Protein 7KWD (pdb70)

B-factor: mean 35.51, std 13.18, range [14.31, 151.93]

Radius of gyration: 27.56 Å; Cα contacts (8 Å, |Δi|>4): 2424; chains: 2; bounding box: 90×63×67 Å

InterPro domains:
  IPR001952 Alkaline phosphatase [PF00245] (39-469)
  IPR001952 Alkaline phosphatase [PR00113] (38-58)
  IPR001952 Alkaline phosphatase [PR00113] (92-107)
  IPR001952 Alkaline phosphatase [PR00113] (129-149)
  IPR001952 Alkaline phosphatase [PR00113] (173-183)
  IPR001952 Alkaline phosphatase [PR00113] (246-275)
  IPR001952 Alkaline phosphatase [PTHR11596] (36-471)
  IPR001952 Alkaline phosphatase [SM00098] (39-471)
  IPR001952 Alkaline phosphatase [cd16012] (39-321)
  IPR017850 Alkaline-phosphatase-like, core domain superfamily [G3DSA:3.40.720.10] (39-445)
  IPR017850 Alkaline-phosphatase-like, core domain superfamily [SSF53649] (33-474)
  IPR042085 Alkaline phosphatase, crown domain [G3DSA:1.10.1200.140] (359-440)

Nearest PDB structures (foldseek):
  7kwd-assembly1_B  TM=1.002E+00  e=9.821E-103  Thermus thermophilus HB8
  3wbh-assembly1_B  TM=8.883E-01  e=2.018E-35  Halomonas sp. #593
  6t26-assembly1_A  TM=8.662E-01  e=2.279E-35  Vibrio sp. G15-21
  3a52-assembly1_B  TM=8.510E-01  e=2.173E-32  Shewanella sp. AP1
  2iuc-assembly1_B  TM=8.773E-01  e=1.633E-28  Antarctic bacterium TAB5

Organism: Thermus thermophilus (strain ATCC 27634 / DSM 579 / HB8) (NCBI:txid300852)

Secondary structure (DSSP, 8-state):
--PPBTGGGSGGG---------SEEEEEEETT--HHHHHHHHHHHHHHHSB--HHHHHHTTS-EEEEE---SS-SS--HHHHHHHHHHSS---TT-BSB-TT--B---HHHHHHHTT-EEEEEEEEETTSHHHHHHH--BS-TT-HHHHHHHHHHHT-SEEEEE-GGGT-TTTSTT---HHHHHHHTT-EEE-SHHHHHH---SSEEEE-SSSSPPPHHHHHHS------HHHHHHHHHHHHHT-TT-EEEEEEETHHHHHHHHT-HHHHHHHHHHHHHHHHHHHHHHHH-TTEEEEEEES-EETTEEEB--SGGGTTTTHHHHTTTT--S-HHHHHHHH-SS--HHHHHHHHHHHH-----HHHHHHHHHHHHH---SS-SSTT-STTHHHHHHHT----SSS-SS--EEES-SSEE---EEEEEE-TT-TT----EEETTHHHHHHHHHHT---------HHHHHHHHHT-/-PPPBTGGGSGGG---------SEEEEEEETT--HHHHHHHHHHHHHHH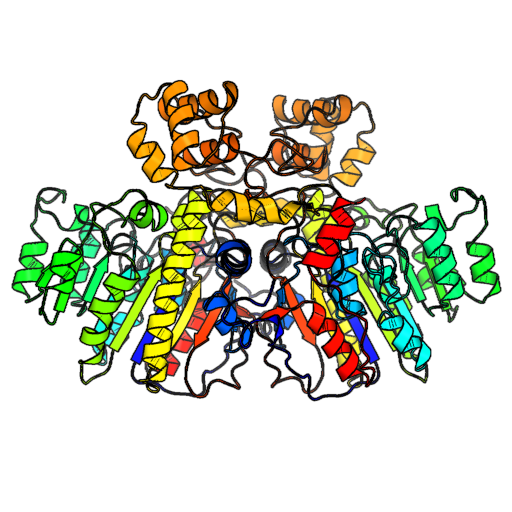SB--HHHHHHTTS-EEEEE---SS-SS--HHHHHHHHHHSS---TT-BSB-TTS-B---HHHHHHHTT-EEEEEEEEETTSHHHHTTT--BS-TT-HHHHHHHHHHH--SEEEEE-GGGT-TTTSTT---HHHHHHHTT-EEE-SHHHHHH---SSEEEE-SSSSPPPHHHHHHH--S---HHHHHHHHHHHHHT-TT-EEEEEEETTHHHHHHHT-HHHHHHHHHHHHHHHHHHHHHHHH-TTEEEEEEES-EEEEEEEB--SGGGTTTTHHHHTTTT--S-HHHHHHHH-SS--HHHHHHHHHHHH-----HHHHHHHHHHHHH---SS-SSTT-STTHHHHHHHT----SSS-SS--EEEEEEEEE---EEEEEE-SS-TT----EEETTHHHHHHHHHHT---------HHHHHHHHHT-

CATH classification: 3.40.720.10

Foldseek 3Di:
DDDDPCPCPDQAVQQFAQPAAFQAEEEEAAEQDFVQLVVLLQCLCCPVVVDGQLVVVQVVAFAKAWAFQAAQAGLFEHQQQLLLLQFALFGADHFWAQAHLVGHHGAGHQLLVVVQPAAEEEFEQFALLARNNLSRQDTDRGRPVSLVSLVVCLVSDHQYTEWAAVLSAPLVRNPVSDNNVVVSVVVQEDEAAFLVCLVPDPGLGYDYHHYNGGHFQLLCVVQVVDGHDQLQSRCVSPVVSSCVRPSYHYYYRYLHCLLVLLLLLNSLSNSSSVVSVSVNVVVVLVVQVVPQSYKYKYWYSFHFFDKHQDQFADVSVQSCVLSVQSVQARHGPVVLDVVQPQQHDLVSQQVSCCRHRVARFDSVLSVQLRCCRHVVDAPPDCDQAPRPPSSSNNVRRAADDRHHGPHRSIHTRGSGTDSDIIMITMRHPPSNPTHRYYHHSSSSNVNVCSRHVNDDHTDYDHSVRSVVSVVVD/DDDDDPPCPDQQVQQFAQPAAFQEEEEEAAEQDFVQLVVLLQLLCCPVVVDGQPVNVQPVAFAKAWAFQAAFAGLFAHQQQLLCLQFALFGADHFWAQAHLVGRHGAGNVQLVVVLPAAEEEAEQFALLARNNLSRQDTDNGRPVSLVSLVVCLVSCHQEGEWAACLSQQLVRDPVSDHNVVSNVVVQEDEAAFLVSLVPDPGLGYDYHHYNGGHFQQLCVPQVVDGHDQLQSRCVSPVVSSCPRPSYHYYYRYLHCLQVLLLLVNSLSNSRSVSSSSVVVVVVLVVQVVRQSYKYKYWYSFHGFDKHQDQFADVSVQSCVLSVQSVQARHGPVVLPVVQPQQHDLVSLQVSCCNHRVARFDSVLSVQQNCCRHVVRDPPDCDQAVRPPSSSNNVRRAFDDRHHGPHRNIHTRGSTTDSDIIMIGMRHPDRNPTHRYYHHSSSSNVNVCSRHVNDDHTDYDHSVRSVVSVVVD

Structure (mmCIF, N/CA/C/O backbone):
data_7KWD
#
_entry.id   7KWD
#
_cell.length_a   163.175
_cell.length_b   163.175
_cell.length_c   163.175
_cell.angle_alpha   90.000
_cell.angle_beta   90.000
_cell.angle_gamma   90.000
#
_symmetry.space_group_name_H-M   'P 21 3'
#
loop_
_entity.id
_entity.type
_entity.pdbx_description
1 polymer 'Alkaline phosphatase'
2 non-polymer 'L(+)-TARTARIC ACID'
3 non-polymer 'MAGNESIUM ION'
4 non-polymer 'ZINC ION'
5 water water
#
loop_
_atom_site.group_PDB
_atom_site.id
_atom_site.type_symbol
_atom_site.label_atom_id
_atom_site.label_alt_id
_atom_site.label_comp_id
_atom_site.label_asym_id
_atom_site.label_entity_id
_atom_site.label_seq_id
_atom_site.pdbx_PDB_ins_code
_atom_site.Cartn_x
_atom_site.Cartn_y
_atom_site.Cartn_z
_atom_site.occupancy
_atom_site.B_iso_or_equiv
_atom_site.auth_seq_id
_atom_site.auth_comp_id
_atom_site.auth_asym_id
_atom_site.auth_atom_id
_atom_site.pdbx_PDB_model_num
ATOM 1 N N . ALA A 1 17 ? 109.555 12.923 105.879 1.00 81.93 17 ALA A N 1
ATOM 2 C CA . ALA A 1 17 ? 110.826 12.703 105.198 1.00 71.48 17 ALA A CA 1
ATOM 3 C C . ALA A 1 17 ? 110.643 11.763 103.992 1.00 61.61 17 ALA A C 1
ATOM 4 O O . ALA A 1 17 ? 111.623 11.305 103.397 1.00 64.53 17 ALA A O 1
ATOM 10 N N . LEU A 1 18 ? 109.396 11.468 103.632 1.00 49.57 18 LEU A N 1
ATOM 11 C CA . LEU A 1 18 ? 109.097 11.013 102.278 1.00 63.43 18 LEU A CA 1
ATOM 12 C C . LEU A 1 18 ? 107.892 11.813 101.773 1.00 52.88 18 LEU A C 1
ATOM 13 O O . LEU A 1 18 ? 107.364 12.703 102.452 1.00 48.32 18 LEU A O 1
ATOM 29 N N . LEU A 1 19 ? 107.495 11.514 100.568 1.00 45.94 19 LEU A N 1
ATOM 30 C CA . LEU A 1 19 ? 106.770 12.480 99.768 1.00 43.96 19 LEU A CA 1
ATOM 31 C C . LEU A 1 19 ? 105.304 12.592 100.187 1.00 34.28 19 LEU A C 1
ATOM 32 O O . LEU A 1 19 ? 104.704 11.639 100.684 1.00 40.64 19 LEU A O 1
ATOM 48 N N . PRO A 1 20 ? 104.712 13.762 99.981 1.00 31.86 20 PRO A N 1
ATOM 49 C CA . PRO A 1 20 ? 103.303 13.945 100.352 1.00 34.03 20 PRO A CA 1
ATOM 50 C C . PRO A 1 20 ? 102.386 13.044 99.549 1.00 32.38 20 PRO A C 1
ATOM 51 O O . PRO A 1 20 ? 102.638 12.740 98.374 1.00 32.58 20 PRO A O 1
ATOM 62 N N . ARG A 1 21 ? 101.288 12.643 100.192 1.00 33.85 21 ARG A N 1
ATOM 63 C CA . ARG A 1 21 ? 100.266 11.857 99.515 1.00 35.67 21 ARG A CA 1
ATOM 64 C C . ARG A 1 21 ? 99.824 12.594 98.256 1.00 33.88 21 ARG A C 1
ATOM 65 O O . ARG A 1 21 ? 99.508 13.783 98.300 1.00 32.19 21 ARG A O 1
ATOM 86 N N . GLY A 1 22 ? 99.832 11.884 97.126 1.00 34.39 22 GLY A N 1
ATOM 87 C CA . GLY A 1 22 ? 99.522 12.476 95.841 1.00 32.96 22 GLY A CA 1
ATOM 88 C C . GLY A 1 22 ? 100.713 12.916 95.024 1.00 29.70 22 GLY A C 1
ATOM 89 O O . GLY A 1 22 ? 100.520 13.456 93.928 1.00 25.66 22 GLY A O 1
ATOM 93 N N . HIS A 1 23 ? 101.937 12.701 95.511 1.00 30.68 23 HIS A N 1
ATOM 94 C CA . HIS A 1 23 ? 103.110 13.187 94.798 1.00 32.36 23 HIS A CA 1
ATOM 95 C C . HIS A 1 23 ? 103.174 12.661 93.367 1.00 27.03 23 HIS A C 1
ATOM 96 O O . HIS A 1 23 ? 103.730 13.330 92.490 1.00 28.55 23 HIS A O 1
ATOM 110 N N . THR A 1 24 ? 102.639 11.464 93.104 1.00 30.38 24 THR A N 1
ATOM 111 C CA . THR A 1 24 ? 102.744 10.934 91.744 1.00 29.15 24 THR A CA 1
ATOM 112 C C . THR A 1 24 ? 101.917 11.741 90.750 1.00 28.92 24 THR A C 1
ATOM 113 O O . THR A 1 24 ? 102.063 11.551 89.547 1.00 31.64 24 THR A O 1
ATOM 124 N N . GLN A 1 25 ? 101.067 12.644 91.232 1.00 29.67 25 GLN A N 1
ATOM 125 C CA . GLN A 1 25 ? 100.216 13.457 90.375 1.00 33.46 25 GLN A CA 1
ATOM 126 C C . GLN A 1 25 ? 100.450 14.952 90.558 1.00 30.41 25 GLN A C 1
ATOM 127 O O . GLN A 1 25 ? 99.632 15.757 90.087 1.00 28.14 25 GLN A O 1
ATOM 141 N N . GLY A 1 26 ? 101.523 15.338 91.238 1.00 27.81 26 GLY A N 1
ATOM 142 C CA . GLY A 1 26 ? 101.813 16.742 91.461 1.00 27.42 26 GLY A CA 1
ATOM 143 C C . GLY A 1 26 ? 102.543 17.410 90.310 1.00 28.40 26 GLY A C 1
ATOM 144 O O . GLY A 1 26 ? 102.910 16.790 89.306 1.00 22.69 26 GLY A O 1
ATOM 148 N N . ALA A 1 27 ? 102.774 18.718 90.487 1.00 20.00 27 ALA A N 1
ATOM 149 C CA . ALA A 1 27 ? 103.331 19.526 89.408 1.00 23.52 27 ALA A CA 1
ATOM 150 C C . ALA A 1 27 ? 104.729 19.066 89.052 1.00 22.19 27 ALA A C 1
ATOM 151 O O . ALA A 1 27 ? 105.166 19.202 87.903 1.00 23.30 27 ALA A O 1
ATOM 158 N N . LEU A 1 28 ? 105.440 18.499 90.010 1.00 23.21 28 LEU A N 1
ATOM 159 C CA . LEU A 1 28 ? 106.803 18.066 89.729 1.00 24.31 28 LEU A CA 1
ATOM 160 C C . LEU A 1 28 ? 106.813 16.947 88.700 1.00 25.11 28 LEU A C 1
ATOM 161 O O . LEU A 1 28 ? 107.707 16.895 87.852 1.00 30.03 28 LEU A O 1
ATOM 177 N N . GLN A 1 29 ? 105.805 16.075 88.723 1.00 21.84 29 GLN A N 1
ATOM 178 C CA . GLN A 1 29 ? 105.732 14.981 87.771 1.00 25.66 29 GLN A CA 1
ATOM 179 C C . GLN A 1 29 ? 105.008 15.374 86.487 1.00 24.41 29 GLN A C 1
ATOM 180 O O . GLN A 1 29 ? 104.786 14.520 85.624 1.00 24.78 29 GLN A O 1
ATOM 194 N N . ASN A 1 30 ? 104.640 16.642 86.343 1.00 22.24 30 ASN A N 1
ATOM 195 C CA . ASN A 1 30 ? 104.043 17.160 85.114 1.00 24.55 30 ASN A CA 1
ATOM 196 C C . ASN A 1 30 ? 105.187 17.684 84.262 1.00 24.18 30 ASN A C 1
ATOM 197 O O . ASN A 1 30 ? 105.679 18.791 84.487 1.00 20.38 30 ASN A O 1
ATOM 208 N N . GLN A 1 31 ? 105.656 16.860 83.325 1.00 24.23 31 GLN A N 1
ATOM 209 C CA . GLN A 1 31 ? 106.885 17.094 82.569 1.00 24.16 31 GLN A CA 1
ATOM 210 C C . GLN A 1 31 ? 106.582 17.002 81.083 1.00 25.17 31 GLN A C 1
ATOM 211 O O . GLN A 1 31 ? 107.085 16.116 80.373 1.00 24.17 31 GLN A O 1
ATOM 225 N N . PRO A 1 32 ? 105.790 17.921 80.575 1.00 26.36 32 PRO A N 1
ATOM 226 C CA . PRO A 1 32 ? 105.372 17.829 79.179 1.00 24.29 32 PRO A CA 1
ATOM 227 C C . PRO A 1 32 ? 106.537 18.014 78.232 1.00 25.45 32 PRO A C 1
ATOM 228 O O . PRO A 1 32 ? 107.444 18.809 78.472 1.00 22.54 32 PRO A O 1
ATOM 239 N N . SER A 1 33 ? 106.469 17.293 77.128 1.00 19.82 33 SER A N 1
ATOM 240 C CA . SER A 1 33 ? 107.486 17.278 76.097 1.00 23.40 33 SER A CA 1
ATOM 241 C C . SER A 1 33 ? 107.188 18.322 75.048 1.00 22.30 33 SER A C 1
ATOM 242 O O . SER A 1 33 ? 106.024 18.630 74.767 1.00 24.44 33 SER A O 1
ATOM 250 N N . LEU A 1 34 ? 108.264 18.866 74.468 1.00 22.71 34 LEU A N 1
ATOM 251 C CA . LEU A 1 34 ? 108.127 19.706 73.284 1.00 22.24 34 LEU A CA 1
ATOM 252 C C . LEU A 1 34 ? 107.693 18.897 72.073 1.00 27.77 34 LEU A C 1
ATOM 253 O O . LEU A 1 34 ? 106.865 19.356 71.277 1.00 27.66 34 LEU A O 1
ATOM 269 N N . GLY A 1 35 ? 108.264 17.717 71.894 1.00 25.10 35 GLY A N 1
ATOM 270 C CA . GLY A 1 35 ? 108.037 16.961 70.674 1.00 30.86 35 GLY A CA 1
ATOM 271 C C . GLY A 1 35 ? 108.668 17.543 69.430 1.00 31.84 35 GLY A C 1
ATOM 272 O O . GLY A 1 35 ? 108.300 17.141 68.340 1.00 29.47 35 GLY A O 1
ATOM 276 N N . ARG A 1 36 ? 109.600 18.486 69.573 1.00 29.04 36 ARG A N 1
ATOM 277 C CA . ARG A 1 36 ? 110.292 19.127 68.463 1.00 34.96 36 ARG A CA 1
ATOM 278 C C . ARG A 1 36 ? 111.749 19.293 68.861 1.00 26.01 36 ARG A C 1
ATOM 279 O O . ARG A 1 36 ? 112.090 19.338 70.039 1.00 25.72 36 ARG A O 1
ATOM 300 N N . ARG A 1 37 ? 112.606 19.399 67.855 1.00 23.78 37 ARG A N 1
ATOM 301 C CA . ARG A 1 37 ? 114.026 19.652 68.054 1.00 27.41 37 ARG A CA 1
ATOM 302 C C . ARG A 1 37 ? 114.404 20.941 67.341 1.00 30.81 37 ARG A C 1
ATOM 303 O O . ARG A 1 37 ? 113.728 21.368 66.407 1.00 27.00 37 ARG A O 1
ATOM 324 N N . TYR A 1 38 ? 115.468 21.576 67.835 1.00 24.41 38 TYR A N 1
ATOM 325 C CA . TYR A 1 38 ? 115.870 22.892 67.400 1.00 29.64 38 TYR A CA 1
ATOM 326 C C . TYR A 1 38 ? 117.383 22.939 67.392 1.00 27.10 38 TYR A C 1
ATOM 327 O O . TYR A 1 38 ? 118.043 22.139 68.056 1.00 25.43 38 TYR A O 1
ATOM 345 N N . ARG A 1 39 ? 117.919 23.889 66.618 1.00 27.12 39 ARG A N 1
ATOM 346 C CA . ARG A 1 39 ? 119.343 24.182 66.617 1.00 28.57 39 ARG A CA 1
ATOM 347 C C . ARG A 1 39 ? 119.705 25.360 67.511 1.00 28.74 39 ARG A C 1
ATOM 348 O O . ARG A 1 39 ? 120.820 25.405 68.034 1.00 26.84 39 ARG A O 1
ATOM 369 N N . ASN A 1 40 ? 118.796 26.319 67.676 1.00 27.85 40 ASN A N 1
ATOM 370 C CA . ASN A 1 40 ? 119.063 27.536 68.433 1.00 23.21 40 ASN A CA 1
ATOM 371 C C . ASN A 1 40 ? 118.001 27.701 69.515 1.00 23.68 40 ASN A C 1
ATOM 372 O O . ASN A 1 40 ? 116.856 27.286 69.355 1.00 25.28 40 ASN A O 1
ATOM 383 N N . LEU A 1 41 ? 118.399 28.341 70.612 1.00 22.76 41 LEU A N 1
ATOM 384 C CA . LEU A 1 41 ? 117.543 28.510 71.782 1.00 19.42 41 LEU A CA 1
ATOM 385 C C . LEU A 1 41 ? 117.740 29.926 72.277 1.00 24.76 41 LEU A C 1
ATOM 386 O O . LEU A 1 41 ? 118.873 30.335 72.551 1.00 21.10 41 LEU A O 1
ATOM 402 N N . ILE A 1 42 ? 116.646 30.651 72.423 1.00 22.48 42 ILE A N 1
ATOM 403 C CA . ILE A 1 42 ? 116.643 31.965 73.065 1.00 22.79 42 ILE A CA 1
ATOM 404 C C . ILE A 1 42 ? 115.794 31.838 74.310 1.00 24.04 42 ILE A C 1
ATOM 405 O O . ILE A 1 42 ? 114.664 31.327 74.234 1.00 23.23 42 ILE A O 1
ATOM 421 N N . VAL A 1 43 ? 116.329 32.271 75.447 1.00 22.95 43 VAL A N 1
ATOM 422 C CA . VAL A 1 43 ? 115.592 32.274 76.711 1.00 19.89 43 VAL A CA 1
ATOM 423 C C . VAL A 1 43 ? 115.455 33.727 77.169 1.00 22.04 43 VAL A C 1
ATOM 424 O O . VAL A 1 43 ? 116.459 34.386 77.452 1.00 22.77 43 VAL A O 1
ATOM 437 N N . PHE A 1 44 ? 114.223 34.208 77.267 1.00 22.61 44 PHE A N 1
ATOM 438 C CA . PHE A 1 44 ? 113.913 35.598 77.610 1.00 20.37 44 PHE A CA 1
ATOM 439 C C . PHE A 1 44 ? 113.310 35.551 79.011 1.00 18.90 44 PHE A C 1
ATOM 440 O O . PHE A 1 44 ? 112.162 35.124 79.191 1.00 21.35 44 PHE A O 1
ATOM 457 N N . VAL A 1 45 ? 114.102 35.953 80.004 1.00 21.41 45 VAL A N 1
ATOM 458 C CA . VAL A 1 45 ? 113.651 35.961 81.397 1.00 18.14 45 VAL A CA 1
ATOM 459 C C . VAL A 1 45 ? 113.105 37.342 81.734 1.00 21.85 45 VAL A C 1
ATOM 460 O O . VAL A 1 45 ? 113.804 38.346 81.579 1.00 21.88 45 VAL A O 1
ATOM 473 N N . TYR A 1 46 ? 111.855 37.379 82.205 1.00 19.67 46 TYR A N 1
ATOM 474 C CA . TYR A 1 46 ? 111.261 38.550 82.836 1.00 17.41 46 TYR A CA 1
ATOM 475 C C . TYR A 1 46 ? 111.474 38.397 84.344 1.00 22.95 46 TYR A C 1
ATOM 476 O O . TYR A 1 46 ? 110.740 37.690 85.021 1.00 22.70 46 TYR A O 1
ATOM 494 N N . ASP A 1 47 ? 112.496 39.052 84.889 1.00 24.56 47 ASP A N 1
ATOM 495 C CA . ASP A 1 47 ? 112.834 38.860 86.287 1.00 21.47 47 ASP A CA 1
ATOM 496 C C . ASP A 1 47 ? 111.829 39.578 87.184 1.00 22.82 47 ASP A C 1
ATOM 497 O O . ASP A 1 47 ? 111.594 40.770 87.020 1.00 21.51 47 ASP A O 1
ATOM 506 N N . GLY A 1 48 ? 111.247 38.854 88.128 1.00 20.40 48 GLY A N 1
ATOM 507 C CA . GLY A 1 48 ? 110.328 39.446 89.092 1.00 24.33 48 GLY A CA 1
ATOM 508 C C . GLY A 1 48 ? 108.948 39.792 88.572 1.00 22.63 48 GLY A C 1
ATOM 509 O O . GLY A 1 48 ? 108.176 40.480 89.263 1.00 22.36 48 GLY A O 1
ATOM 513 N N . PHE A 1 49 ? 108.577 39.254 87.409 1.00 22.07 49 PHE A N 1
ATOM 514 C CA . PHE A 1 49 ? 107.384 39.660 86.680 1.00 21.76 49 PHE A CA 1
ATOM 515 C C . PHE A 1 49 ? 106.168 38.887 87.160 1.00 23.61 49 PHE A C 1
ATOM 516 O O . PHE A 1 49 ? 106.106 37.663 87.039 1.00 23.79 49 PHE A O 1
ATOM 533 N N . SER A 1 50 ? 105.197 39.615 87.689 1.00 19.94 50 SER A N 1
ATOM 534 C CA . SER A 1 50 ? 103.981 39.012 88.225 1.00 21.40 50 SER A CA 1
ATOM 535 C C . SER A 1 50 ? 102.823 39.211 87.269 1.00 22.01 50 SER A C 1
ATOM 536 O O . SER A 1 50 ? 102.919 39.963 86.291 1.00 23.17 50 SER A O 1
ATOM 544 N N . TRP A 1 51 ? 101.707 38.531 87.570 1.00 21.55 51 TRP A N 1
ATOM 545 C CA . TRP A 1 51 ? 100.492 38.711 86.784 1.00 21.42 51 TRP A CA 1
ATOM 546 C C . TRP A 1 51 ? 99.845 40.054 87.068 1.00 21.62 51 TRP A C 1
ATOM 547 O O . TRP A 1 51 ? 99.080 40.559 86.230 1.00 22.65 51 TRP A O 1
ATOM 568 N N . GLU A 1 52 ? 100.143 40.680 88.203 1.00 22.33 52 GLU A N 1
ATOM 569 C CA . GLU A 1 52 ? 99.660 42.043 88.379 1.00 20.74 52 GLU A CA 1
ATOM 570 C C . GLU A 1 52 ? 100.401 42.984 87.442 1.00 22.74 52 GLU A C 1
ATOM 571 O O . GLU A 1 52 ? 99.775 43.834 86.810 1.00 24.52 52 GLU A O 1
ATOM 583 N N . ASP A 1 53 ? 101.731 42.828 87.310 1.00 22.99 53 ASP A N 1
ATOM 584 C CA . ASP A 1 53 ? 102.452 43.655 86.355 1.00 20.83 53 ASP A CA 1
ATOM 585 C C . ASP A 1 53 ? 101.874 43.486 84.963 1.00 25.11 53 ASP A C 1
ATOM 586 O O . ASP A 1 53 ? 101.793 44.446 84.181 1.00 20.68 53 ASP A O 1
ATOM 595 N N . TYR A 1 54 ? 101.588 42.234 84.599 1.00 23.27 54 TYR A N 1
ATOM 596 C CA . TYR A 1 54 ? 101.091 41.965 83.268 1.00 17.76 54 TYR A CA 1
ATOM 597 C C . TYR A 1 54 ? 99.815 42.760 83.011 1.00 18.39 54 TYR A C 1
ATOM 598 O O . TYR A 1 54 ? 99.672 43.400 81.971 1.00 22.23 54 TYR A O 1
ATOM 616 N N . ALA A 1 55 ? 98.877 42.706 83.953 1.00 20.57 55 ALA A N 1
ATOM 617 C CA . ALA A 1 55 ? 97.587 43.357 83.772 1.00 18.25 55 ALA A CA 1
ATOM 618 C C . ALA A 1 55 ? 97.741 44.861 83.583 1.00 25.70 55 ALA A C 1
ATOM 619 O O . ALA A 1 55 ? 97.036 45.463 82.762 1.00 21.78 55 ALA A O 1
ATOM 626 N N . ILE A 1 56 ? 98.648 45.484 84.355 1.00 21.11 56 ILE A N 1
ATOM 627 C CA . ILE A 1 56 ? 98.880 46.930 84.232 1.00 21.36 56 ILE A CA 1
ATOM 628 C C . ILE A 1 56 ? 99.447 47.282 82.861 1.00 21.86 56 ILE A C 1
ATOM 629 O O . ILE A 1 56 ? 99.003 48.238 82.230 1.00 25.50 56 ILE A O 1
ATOM 645 N N . ALA A 1 57 ? 100.472 46.555 82.406 1.00 26.62 57 ALA A N 1
ATOM 646 C CA . ALA A 1 57 ? 101.054 46.865 81.105 1.00 22.22 57 ALA A CA 1
ATOM 647 C C . ALA A 1 57 ? 100.079 46.576 79.963 1.00 27.40 57 ALA A C 1
ATOM 648 O O . ALA A 1 57 ? 100.039 47.302 78.958 1.00 22.26 57 ALA A O 1
ATOM 655 N N . GLN A 1 58 ? 99.355 45.461 80.063 1.00 18.96 58 GLN A N 1
ATOM 656 C CA . GLN A 1 58 ? 98.324 45.132 79.080 1.00 26.47 58 GLN A CA 1
ATOM 657 C C . GLN A 1 58 ? 97.321 46.275 78.934 1.00 21.09 58 GLN A C 1
ATOM 658 O O . GLN A 1 58 ? 96.986 46.681 77.823 1.00 20.37 58 GLN A O 1
ATOM 672 N N . ALA A 1 59 ? 96.854 46.807 80.068 1.00 22.73 59 ALA A N 1
ATOM 673 C CA . ALA A 1 59 ? 95.885 47.889 80.053 1.00 26.47 59 ALA A CA 1
ATOM 674 C C . ALA A 1 59 ? 96.519 49.164 79.548 1.00 29.63 59 ALA A C 1
ATOM 675 O O . ALA A 1 59 ? 95.922 49.885 78.742 1.00 27.78 59 ALA A O 1
ATOM 682 N N . TYR A 1 60 ? 97.741 49.451 79.997 1.00 25.46 60 TYR A N 1
ATOM 683 C CA . TYR A 1 60 ? 98.384 50.697 79.598 1.00 25.81 60 TYR A CA 1
ATOM 684 C C . TYR A 1 60 ? 98.586 50.748 78.086 1.00 25.81 60 TYR A C 1
ATOM 685 O O . TYR A 1 60 ? 98.341 51.771 77.442 1.00 25.60 60 TYR A O 1
ATOM 703 N N . ALA A 1 61 ? 99.083 49.662 77.502 1.00 27.23 61 ALA A N 1
ATOM 704 C CA . ALA A 1 61 ? 99.294 49.657 76.057 1.00 22.83 61 ALA A CA 1
ATOM 705 C C . ALA A 1 61 ? 97.984 49.939 75.311 1.00 25.33 61 ALA A C 1
ATOM 706 O O . ALA A 1 61 ? 97.942 50.758 74.383 1.00 23.70 61 ALA A O 1
ATOM 713 N N . ARG A 1 62 ? 96.900 49.274 75.707 1.00 22.00 62 ARG A N 1
ATOM 714 C CA . ARG A 1 62 ? 95.639 49.460 75.001 1.00 28.15 62 ARG A CA 1
ATOM 715 C C . ARG A 1 62 ? 95.086 50.854 75.253 1.00 28.01 62 ARG A C 1
ATOM 716 O O . ARG A 1 62 ? 94.820 51.612 74.313 1.00 29.57 62 ARG A O 1
ATOM 737 N N . ARG A 1 63 ? 94.965 51.225 76.537 1.00 23.42 63 ARG A N 1
ATOM 738 C CA . ARG A 1 63 ? 94.273 52.447 76.919 1.00 24.85 63 ARG A CA 1
ATOM 739 C C . ARG A 1 63 ? 95.072 53.709 76.610 1.00 32.44 63 ARG A C 1
ATOM 740 O O . ARG A 1 63 ? 94.489 54.729 76.222 1.00 31.07 63 ARG A O 1
ATOM 761 N N . ARG A 1 64 ? 96.390 53.699 76.828 1.00 30.05 64 ARG A N 1
ATOM 762 C CA . ARG A 1 64 ? 97.163 54.924 76.677 1.00 24.37 64 ARG A CA 1
ATOM 763 C C . ARG A 1 64 ? 98.015 54.955 75.432 1.00 24.08 64 ARG A C 1
ATOM 764 O O . ARG A 1 64 ? 98.510 56.027 75.058 1.00 30.44 64 ARG A O 1
ATOM 785 N N . GLN A 1 65 ? 98.275 53.813 74.824 1.00 24.85 65 GLN A N 1
ATOM 786 C CA . GLN A 1 65 ? 99.035 53.795 73.583 1.00 25.08 65 GLN A CA 1
ATOM 787 C C . GLN A 1 65 ? 98.214 53.266 72.425 1.00 26.29 65 GLN A C 1
ATOM 788 O O . GLN A 1 65 ? 98.727 53.201 71.317 1.00 26.47 65 GLN A O 1
ATOM 802 N N . GLY A 1 66 ? 96.953 52.920 72.657 1.00 26.55 66 GLY A N 1
ATOM 803 C CA . GLY A 1 66 ? 96.108 52.402 71.579 1.00 29.41 66 GLY A CA 1
ATOM 804 C C . GLY A 1 66 ? 96.705 51.232 70.836 1.00 31.52 66 GLY A C 1
ATOM 805 O O . GLY A 1 66 ? 96.530 51.112 69.615 1.00 32.18 66 GLY A O 1
ATOM 809 N N . ARG A 1 67 ? 97.404 50.344 71.547 1.00 29.37 67 ARG A N 1
ATOM 810 C CA . ARG A 1 67 ? 98.053 49.179 70.930 1.00 27.38 67 ARG A CA 1
ATOM 811 C C . ARG A 1 67 ? 97.866 47.963 71.832 1.00 25.26 67 ARG A C 1
ATOM 812 O O . ARG A 1 67 ? 97.758 48.084 73.060 1.00 25.15 67 ARG A O 1
ATOM 833 N N . VAL A 1 68 ? 97.891 46.786 71.221 1.00 22.15 68 VAL A N 1
ATOM 834 C CA . VAL A 1 68 ? 97.904 45.531 71.964 1.00 22.83 68 VAL A CA 1
ATOM 835 C C . VAL A 1 68 ? 99.351 45.150 72.262 1.00 23.76 68 VAL A C 1
ATOM 836 O O . VAL A 1 68 ? 100.158 45.020 71.350 1.00 16.72 68 VAL A O 1
ATOM 849 N N . LEU A 1 69 ? 99.666 44.967 73.540 1.00 22.43 69 LEU A N 1
ATOM 850 C CA . LEU A 1 69 ? 100.969 44.500 73.967 1.00 25.65 69 LEU A CA 1
ATOM 851 C C . LEU A 1 69 ? 101.367 43.217 73.252 1.00 25.99 69 LEU A C 1
ATOM 852 O O . LEU A 1 69 ? 100.571 42.284 73.139 1.00 22.57 69 LEU A O 1
ATOM 868 N N . ALA A 1 70 ? 102.611 43.164 72.769 1.00 23.80 70 ALA A N 1
ATOM 869 C CA . ALA A 1 70 ? 103.049 41.957 72.087 1.00 23.57 70 ALA A CA 1
ATOM 870 C C . ALA A 1 70 ? 102.920 40.734 72.995 1.00 20.03 70 ALA A C 1
ATOM 871 O O . ALA A 1 70 ? 102.539 39.652 72.544 1.00 25.19 70 ALA A O 1
ATOM 878 N N . LEU A 1 71 ? 103.215 40.887 74.276 1.00 21.79 71 LEU A N 1
ATOM 879 C CA . LEU A 1 71 ? 103.095 39.756 75.189 1.00 21.10 71 LEU A CA 1
ATOM 880 C C . LEU A 1 71 ? 101.644 39.268 75.257 1.00 24.79 71 LEU A C 1
ATOM 881 O O . LEU A 1 71 ? 101.395 38.061 75.302 1.00 21.06 71 LEU A O 1
ATOM 897 N N . GLU A 1 72 ? 100.667 40.177 75.227 1.00 22.31 72 GLU A N 1
ATOM 898 C CA . GLU A 1 72 ? 99.280 39.716 75.195 1.00 23.36 72 GLU A CA 1
ATOM 899 C C . GLU A 1 72 ? 99.035 38.851 73.951 1.00 20.86 72 GLU A C 1
ATOM 900 O O . GLU A 1 72 ? 98.414 37.784 74.028 1.00 21.88 72 GLU A O 1
ATOM 912 N N . ARG A 1 73 ? 99.489 39.318 72.783 1.00 23.14 73 ARG A N 1
ATOM 913 C CA . ARG A 1 73 ? 99.279 38.545 71.553 1.00 22.74 73 ARG A CA 1
ATOM 914 C C . ARG A 1 73 ? 99.874 37.149 71.672 1.00 30.33 73 ARG A C 1
ATOM 915 O O . ARG A 1 73 ? 99.278 36.178 71.187 1.00 20.25 73 ARG A O 1
ATOM 936 N N . LEU A 1 74 ? 101.066 37.030 72.297 1.00 21.74 74 LEU A N 1
ATOM 937 C CA . LEU A 1 74 ? 101.680 35.718 72.446 1.00 20.06 74 LEU A CA 1
ATOM 938 C C . LEU A 1 74 ? 100.876 34.851 73.420 1.00 20.60 74 LEU A C 1
ATOM 939 O O . LEU A 1 74 ? 100.590 33.683 73.145 1.00 22.10 74 LEU A O 1
ATOM 955 N N . LEU A 1 75 ? 100.518 35.392 74.576 1.00 18.82 75 LEU A N 1
ATOM 956 C CA . LEU A 1 75 ? 99.769 34.566 75.520 1.00 16.53 75 LEU A CA 1
ATOM 957 C C . LEU A 1 75 ? 98.395 34.169 74.984 1.00 20.40 75 LEU A C 1
ATOM 958 O O . LEU A 1 75 ? 97.832 33.174 75.440 1.00 21.49 75 LEU A O 1
ATOM 974 N N . ALA A 1 76 ? 97.867 34.930 74.020 1.00 18.51 76 ALA A N 1
ATOM 975 C CA . ALA A 1 76 ? 96.579 34.698 73.388 1.00 25.03 76 ALA A CA 1
ATO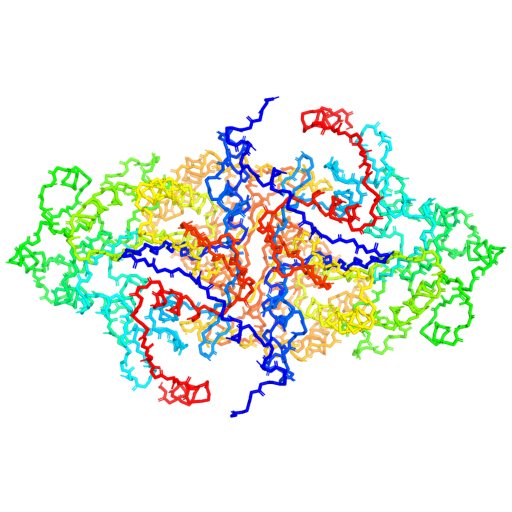M 976 C C . ALA A 1 76 ? 96.663 33.718 72.237 1.00 27.90 76 ALA A C 1
ATOM 977 O O . ALA A 1 76 ? 95.638 33.435 71.621 1.00 25.58 76 ALA A O 1
ATOM 984 N N . ARG A 1 77 ? 97.840 33.173 71.953 1.00 26.59 77 ARG A N 1
ATOM 985 C CA . ARG A 1 77 ? 97.978 32.308 70.793 1.00 26.90 77 ARG A CA 1
ATOM 986 C C . ARG A 1 77 ? 98.930 31.133 70.993 1.00 27.78 77 ARG A C 1
ATOM 987 O O . ARG A 1 77 ? 98.688 30.039 70.484 1.00 26.24 77 ARG A O 1
ATOM 1008 N N . TYR A 1 78 ? 99.992 31.314 71.718 1.00 19.49 78 TYR A N 1
ATOM 1009 C CA . TYR A 1 78 ? 101.016 30.284 71.754 1.00 21.14 78 TYR A CA 1
ATOM 1010 C C . TYR A 1 78 ? 100.979 29.535 73.065 1.00 17.85 78 TYR A C 1
ATOM 1011 O O . TYR A 1 78 ? 100.387 30.000 74.043 1.00 19.80 78 TYR A O 1
ATOM 1029 N N . PRO A 1 79 ? 101.578 28.343 73.117 1.00 18.40 79 PRO A N 1
ATOM 1030 C CA . PRO A 1 79 ? 101.483 27.530 74.331 1.00 22.45 79 PRO A CA 1
ATOM 1031 C C . PRO A 1 79 ? 102.064 28.262 75.526 1.00 21.85 79 PRO A C 1
ATOM 1032 O O . PRO A 1 79 ? 103.209 28.728 75.496 1.00 20.87 79 PRO A O 1
ATOM 1043 N N . ASN A 1 80 ? 101.269 28.356 76.592 1.00 22.78 80 ASN A N 1
ATOM 1044 C CA . ASN A 1 80 ? 101.826 28.916 77.812 1.00 19.54 80 ASN A CA 1
ATOM 1045 C C . ASN A 1 80 ? 101.166 28.268 79.015 1.00 25.01 80 ASN A C 1
ATOM 1046 O O . ASN A 1 80 ? 100.087 27.658 78.931 1.00 21.43 80 ASN A O 1
ATOM 1057 N N . GLY A 1 81 ? 101.895 28.343 80.107 1.00 22.75 81 GLY A N 1
ATOM 1058 C CA . GLY A 1 81 ? 101.460 27.790 81.367 1.00 16.81 81 GLY A CA 1
ATOM 1059 C C . GLY A 1 81 ? 102.175 28.519 82.498 1.00 20.18 81 GLY A C 1
ATOM 1060 O O . GLY A 1 81 ? 102.483 29.694 82.416 1.00 20.44 81 GLY A O 1
ATOM 1064 N N . LEU A 1 82 ? 102.409 27.752 83.558 1.00 20.81 82 LEU A N 1
ATOM 1065 C CA . LEU A 1 82 ? 102.761 28.295 84.847 1.00 19.88 82 LEU A CA 1
ATOM 1066 C C . LEU A 1 82 ? 103.905 27.484 85.419 1.00 21.25 82 LEU A C 1
ATOM 1067 O O . LEU A 1 82 ? 103.910 26.248 85.292 1.00 16.29 82 LEU A O 1
ATOM 1083 N N . ILE A 1 83 ? 104.849 28.161 86.076 1.00 23.60 83 ILE A N 1
ATOM 1084 C CA . ILE A 1 83 ? 105.866 27.452 86.834 1.00 17.63 83 ILE A CA 1
ATOM 1085 C C . ILE A 1 83 ? 105.736 27.749 88.322 1.00 19.12 83 ILE A C 1
ATOM 1086 O O . ILE A 1 83 ? 105.498 28.891 88.726 1.00 20.26 83 ILE A O 1
ATOM 1102 N N . ASN A 1 84 ? 105.957 26.711 89.139 1.00 22.51 84 ASN A N 1
ATOM 1103 C CA . ASN A 1 84 ? 106.220 26.889 90.565 1.00 22.77 84 ASN A CA 1
ATOM 1104 C C . ASN A 1 84 ? 107.667 27.342 90.759 1.00 27.51 84 ASN A C 1
ATOM 1105 O O . ASN A 1 84 ? 108.591 26.833 90.111 1.00 24.20 84 ASN A O 1
ATOM 1116 N N . THR A 1 85 ? 107.862 28.327 91.644 1.00 21.00 85 THR A N 1
ATOM 1117 C CA . THR A 1 85 ? 109.160 28.973 91.777 1.00 23.78 85 THR A CA 1
ATOM 1118 C C . THR A 1 85 ? 109.858 28.672 93.093 1.00 23.79 85 THR A C 1
ATOM 1119 O O . THR A 1 85 ? 110.967 29.170 93.317 1.00 24.67 85 THR A O 1
ATOM 1130 N N . TYR A 1 86 ? 109.230 27.923 93.984 1.00 21.70 86 TYR A N 1
ATOM 1131 C CA . TYR A 1 86 ? 109.853 27.672 95.274 1.00 24.59 86 TYR A CA 1
ATOM 1132 C C . TYR A 1 86 ? 111.224 27.015 95.129 1.00 27.46 86 TYR A C 1
ATOM 1133 O O . TYR A 1 86 ? 111.488 26.221 94.218 1.00 24.23 86 TYR A O 1
ATOM 1151 N N . SER A 1 87 ? 112.119 27.382 96.038 1.00 26.20 87 SER A N 1
ATOM 1152 C CA . SER A 1 87 ? 113.461 26.812 96.063 1.00 23.17 87 SER A CA 1
ATOM 1153 C C . SER A 1 87 ? 113.470 25.615 97.023 1.00 23.63 87 SER A C 1
ATOM 1154 O O . SER A 1 87 ? 112.418 25.172 97.499 1.00 22.44 87 SER A O 1
ATOM 1162 N N . LEU A 1 88 ? 114.658 25.113 97.365 1.00 25.79 88 LEU A N 1
ATOM 1163 C CA . LEU A 1 88 ? 114.744 23.823 98.059 1.00 23.31 88 LEU A CA 1
ATOM 1164 C C . LEU A 1 88 ? 114.191 23.887 99.487 1.00 24.17 88 LEU A C 1
ATOM 1165 O O . LEU A 1 88 ? 113.559 22.921 99.949 1.00 21.69 88 LEU A O 1
ATOM 1181 N N . THR A 1 89 ? 114.419 25.004 100.193 1.00 28.30 89 THR A N 1
ATOM 1182 C CA . THR A 1 89 ? 114.007 25.160 101.582 1.00 27.02 89 THR A CA 1
ATOM 1183 C C . THR A 1 89 ? 113.075 26.345 101.829 1.00 28.67 89 THR A C 1
ATOM 1184 O O . THR A 1 89 ? 112.695 26.571 102.982 1.00 33.79 89 THR A O 1
ATOM 1195 N N . SER A 1 90 ? 112.650 27.067 100.788 1.00 26.32 90 SER A N 1
ATOM 1196 C CA . SER A 1 90 ? 111.816 28.246 100.978 1.00 26.93 90 SER A CA 1
ATOM 1197 C C . SER A 1 90 ? 110.769 28.343 99.888 1.00 25.43 90 SER A C 1
ATOM 1198 O O . SER A 1 90 ? 111.101 28.277 98.700 1.00 21.02 90 SER A O 1
ATOM 1206 N N . TYR A 1 91 ? 109.528 28.565 100.282 1.00 27.43 91 TYR A N 1
ATOM 1207 C CA . TYR A 1 91 ? 108.470 28.788 99.309 1.00 22.78 91 TYR A CA 1
ATOM 1208 C C . TYR A 1 91 ? 108.593 30.100 98.578 1.00 24.39 91 TYR A C 1
ATOM 1209 O O . TYR A 1 91 ? 107.815 30.324 97.656 1.00 25.57 91 TYR A O 1
ATOM 1227 N N . VAL A 1 92 ? 109.572 30.933 98.911 1.00 21.00 92 VAL A N 1
ATOM 1228 C CA . VAL A 1 92 ? 109.874 32.120 98.131 1.00 18.77 92 VAL A CA 1
ATOM 1229 C C . VAL A 1 92 ? 111.335 32.078 97.731 1.00 28.72 92 VAL A C 1
ATOM 1230 O O . VAL A 1 92 ? 112.228 32.126 98.593 1.00 28.05 92 VAL A O 1
ATOM 1243 N N . THR A 1 93 ? 111.584 32.014 96.432 1.00 21.53 93 THR A N 1
ATOM 1244 C CA . THR A 1 93 ? 112.936 31.864 95.927 1.00 22.18 93 THR A CA 1
ATOM 1245 C C . THR A 1 93 ? 113.574 33.235 95.811 1.00 30.67 93 THR A C 1
ATOM 1246 O O . THR A 1 93 ? 112.897 34.255 95.811 1.00 25.34 93 THR A O 1
ATOM 1257 N N . GLU A 1 94 ? 114.881 33.258 95.626 1.00 30.13 94 GLU A N 1
ATOM 1258 C CA . GLU A 1 94 ? 115.466 34.443 94.981 1.00 29.01 94 GLU A CA 1
ATOM 1259 C C . GLU A 1 94 ? 116.119 33.995 93.673 1.00 32.62 94 GLU A C 1
ATOM 1260 O O . GLU A 1 94 ? 115.961 32.848 93.220 1.00 28.87 94 GLU A O 1
ATOM 1272 N N . SER A 1 95 ? 116.857 34.921 93.065 1.00 30.47 95 SER A N 1
ATOM 1273 C CA . SER A 1 95 ? 117.184 34.796 91.651 1.00 32.51 95 SER A CA 1
ATOM 1274 C C . SER A 1 95 ? 118.180 33.677 91.363 1.00 29.90 95 SER A C 1
ATOM 1275 O O . SER A 1 95 ? 118.098 33.039 90.305 1.00 27.67 95 SER A O 1
ATOM 1282 N N . SER A 1 96 ? 119.162 33.439 92.253 1.00 31.19 96 SER A N 1
ATOM 1283 C CA . SER A 1 96 ? 120.163 32.406 91.949 1.00 26.75 96 SER A CA 1
ATOM 1284 C C . SER A 1 96 ? 119.537 31.020 91.976 1.00 21.29 96 SER A C 1
ATOM 1285 O O . SER A 1 96 ? 119.764 30.211 91.067 1.00 26.47 96 SER A O 1
ATOM 1293 N N . ALA A 1 97 ? 118.732 30.724 93.006 1.00 23.19 97 ALA A N 1
ATOM 1294 C CA . ALA A 1 97 ? 118.066 29.427 93.036 1.00 25.52 97 ALA A CA 1
ATOM 1295 C C . ALA A 1 97 ? 117.079 29.296 91.883 1.00 23.33 97 ALA A C 1
ATOM 1296 O O . ALA A 1 97 ? 116.951 28.228 91.284 1.00 21.24 97 ALA A O 1
ATOM 1303 N N . ALA A 1 98 ? 116.411 30.380 91.517 1.00 23.76 98 ALA A N 1
ATOM 1304 C CA . ALA A 1 98 ? 115.473 30.305 90.401 1.00 22.80 98 ALA A CA 1
ATOM 1305 C C . ALA A 1 98 ? 116.216 30.048 89.108 1.00 23.05 98 ALA A C 1
ATOM 1306 O O . ALA A 1 98 ? 115.861 29.159 88.329 1.00 24.30 98 ALA A O 1
ATOM 1313 N N . GLY A 1 99 ? 117.297 30.794 88.886 1.00 23.81 99 GLY A N 1
ATOM 1314 C CA . GLY A 1 99 ? 118.107 30.569 87.703 1.00 20.89 99 GLY A CA 1
ATOM 1315 C C . GLY A 1 99 ? 118.699 29.179 87.686 1.00 20.45 99 GLY A C 1
ATOM 1316 O O . GLY A 1 99 ? 118.737 28.522 86.641 1.00 20.46 99 GLY A O 1
ATOM 1320 N N . ASN A 1 100 ? 119.160 28.712 88.851 1.00 24.32 100 ASN A N 1
ATOM 1321 C CA . ASN A 1 100 ? 119.677 27.355 88.968 1.00 23.70 100 ASN A CA 1
ATOM 1322 C C . ASN A 1 100 ? 118.642 26.317 88.556 1.00 21.06 100 ASN A C 1
ATOM 1323 O O . ASN A 1 100 ? 118.974 25.322 87.906 1.00 22.56 100 ASN A O 1
ATOM 1334 N N . ALA A 1 101 ? 117.393 26.514 88.959 1.00 20.15 101 ALA A N 1
ATOM 1335 C CA . ALA A 1 101 ? 116.346 25.577 88.578 1.00 20.68 101 ALA A CA 1
ATOM 1336 C C . ALA A 1 101 ? 116.255 25.507 87.071 1.00 20.40 101 ALA A C 1
ATOM 1337 O O . ALA A 1 101 ? 116.184 24.419 86.487 1.00 20.39 101 ALA A O 1
ATOM 1344 N N . PHE A 1 102 ? 116.276 26.676 86.417 1.00 20.00 102 PHE A N 1
ATOM 1345 C CA . PHE A 1 102 ? 116.264 26.704 84.960 1.00 22.01 102 PHE A CA 1
ATOM 1346 C C . PHE A 1 102 ? 117.502 26.025 84.372 1.00 23.78 102 PHE A C 1
ATOM 1347 O O . PHE A 1 102 ? 117.405 25.218 83.435 1.00 21.79 102 PHE A O 1
ATOM 1364 N N . SER A 1 103 ? 118.691 26.402 84.867 1.00 21.25 103 SER A N 1
ATOM 1365 C CA . SER A 1 103 ? 119.924 26.068 84.158 1.00 23.41 103 SER A CA 1
ATOM 1366 C C . SER A 1 103 ? 120.486 24.727 84.580 1.00 17.56 103 SER A C 1
ATOM 1367 O O . SER A 1 103 ? 121.269 24.150 83.832 1.00 22.66 103 SER A O 1
ATOM 1375 N N . CYS A 1 104 ? 120.096 24.220 85.750 1.00 23.13 104 CYS A N 1
ATOM 1376 C CA . CYS A 1 104 ? 120.633 22.974 86.260 1.00 20.94 104 CYS A CA 1
ATOM 1377 C C . CYS A 1 104 ? 119.586 21.894 86.470 1.00 26.94 104 CYS A C 1
ATOM 1378 O O . CYS A 1 104 ? 119.960 20.731 86.527 1.00 19.72 104 CYS A O 1
ATOM 1386 N N . GLY A 1 105 ? 118.297 22.238 86.517 1.00 22.38 105 GLY A N 1
ATOM 1387 C CA . GLY A 1 105 ? 117.230 21.260 86.616 1.00 22.30 105 GLY A CA 1
ATOM 1388 C C . GLY A 1 105 ? 116.976 20.720 88.004 1.00 22.71 105 GLY A C 1
ATOM 1389 O O . GLY A 1 105 ? 116.287 19.704 88.142 1.00 22.86 105 GLY A O 1
ATOM 1393 N N . VAL A 1 106 ? 117.511 21.357 89.034 1.00 24.55 106 VAL A N 1
ATOM 1394 C CA . VAL A 1 106 ? 117.379 20.876 90.397 1.00 20.16 106 VAL A CA 1
ATOM 1395 C C . VAL A 1 106 ? 117.158 22.079 91.304 1.00 19.95 106 VAL A C 1
ATOM 1396 O O . VAL A 1 106 ? 117.559 23.206 90.987 1.00 22.81 106 VAL A O 1
ATOM 1409 N N . LYS A 1 107 ? 116.507 21.831 92.428 1.00 21.14 107 LYS A N 1
ATOM 1410 C CA . LYS A 1 107 ? 116.291 22.863 93.430 1.00 22.80 107 LYS A CA 1
ATOM 1411 C C . LYS A 1 107 ? 117.574 23.048 94.209 1.00 26.69 107 LYS A C 1
ATOM 1412 O O . LYS A 1 107 ? 118.249 22.067 94.554 1.00 26.70 107 LYS A O 1
ATOM 1431 N N . THR A 1 108 ? 117.923 24.306 94.462 1.00 22.95 108 THR A N 1
ATOM 1432 C CA . THR A 1 108 ? 119.069 24.665 95.292 1.00 25.12 108 THR A CA 1
ATOM 1433 C C . THR A 1 108 ? 118.600 25.594 96.400 1.00 26.94 108 THR A C 1
ATOM 1434 O O . THR A 1 108 ? 117.450 26.039 96.443 1.00 25.30 108 THR A O 1
ATOM 1445 N N . VAL A 1 109 ? 119.494 25.810 97.336 1.00 24.41 109 VAL A N 1
ATOM 1446 C CA . VAL A 1 109 ? 119.290 26.777 98.400 1.00 26.53 109 VAL A CA 1
ATOM 1447 C C . VAL A 1 109 ? 119.527 28.166 97.831 1.00 33.00 109 VAL A C 1
ATOM 1448 O O . VAL A 1 109 ? 120.411 28.360 96.983 1.00 30.37 109 VAL A O 1
ATOM 1461 N N . ASN A 1 110 ? 118.735 29.141 98.289 1.00 29.34 110 ASN A N 1
ATOM 1462 C CA . ASN A 1 110 ? 118.892 30.516 97.822 1.00 31.81 110 ASN A CA 1
ATOM 1463 C C . ASN A 1 110 ? 120.321 30.978 98.053 1.00 40.19 110 ASN A C 1
ATOM 1464 O O . ASN A 1 110 ? 120.851 30.830 99.163 1.00 34.48 110 ASN A O 1
ATOM 1475 N N . GLY A 1 111 ? 120.962 31.514 97.010 1.00 34.85 111 GLY A N 1
ATOM 1476 C CA . GLY A 1 111 ? 122.258 32.138 97.241 1.00 35.24 111 GLY A CA 1
ATOM 1477 C C . GLY A 1 111 ? 123.438 31.793 96.357 1.00 33.19 111 GLY A C 1
ATOM 1478 O O . GLY A 1 111 ? 124.175 32.689 95.926 1.00 41.18 111 GLY A O 1
ATOM 1482 N N . GLY A 1 112 ? 123.670 30.516 96.113 1.00 28.04 112 GLY A N 1
ATOM 1483 C CA . GLY A 1 112 ? 124.744 30.118 95.233 1.00 24.78 112 GLY A CA 1
ATOM 1484 C C . GLY A 1 112 ? 124.328 29.983 93.764 1.00 23.87 112 GLY A C 1
ATOM 1485 O O . GLY A 1 112 ? 123.155 29.812 93.431 1.00 29.68 112 GLY A O 1
ATOM 1489 N N . LEU A 1 113 ? 125.326 30.086 92.895 1.00 25.55 113 LEU A N 1
ATOM 1490 C CA . LEU A 1 113 ? 125.169 29.954 91.449 1.00 27.75 113 LEU A CA 1
ATOM 1491 C C . LEU A 1 113 ? 125.616 28.567 91.018 1.00 26.69 113 LEU A C 1
ATOM 1492 O O . LEU A 1 113 ? 126.775 28.202 91.220 1.00 27.33 113 LEU A O 1
ATOM 1508 N N . ALA A 1 114 ? 124.707 27.804 90.408 1.00 27.45 114 ALA A N 1
ATOM 1509 C CA . ALA A 1 114 ? 125.019 26.458 89.913 1.00 26.71 114 ALA A CA 1
ATOM 1510 C C . ALA A 1 114 ? 125.826 25.663 90.928 1.00 21.37 114 ALA A C 1
ATOM 1511 O O . ALA A 1 114 ? 126.900 25.121 90.642 1.00 22.76 114 ALA A O 1
ATOM 1518 N N . ILE A 1 115 ? 125.271 25.568 92.138 1.00 22.52 115 ILE A N 1
ATOM 1519 C CA . ILE A 1 115 ? 125.956 24.900 93.236 1.00 23.44 115 ILE A CA 1
ATOM 1520 C C . ILE A 1 115 ? 124.937 24.608 94.324 1.00 25.15 115 ILE A C 1
ATOM 1521 O O . ILE A 1 115 ? 123.949 25.331 94.483 1.00 26.40 115 ILE A O 1
ATOM 1537 N N . HIS A 1 116 ? 125.200 23.557 95.099 1.00 22.09 116 HIS A N 1
ATOM 1538 C CA . HIS A 1 116 ? 124.361 23.216 96.227 1.00 22.71 116 HIS A CA 1
ATOM 1539 C C . HIS A 1 116 ? 124.909 23.839 97.502 1.00 26.68 116 HIS A C 1
ATOM 1540 O O . HIS A 1 116 ? 126.051 24.258 97.560 1.00 26.24 116 HIS A O 1
ATOM 1554 N N . ALA A 1 117 ? 124.091 23.848 98.555 1.00 27.92 117 ALA A N 1
ATOM 1555 C CA . ALA A 1 117 ? 124.509 24.503 99.792 1.00 27.61 117 ALA A CA 1
ATOM 1556 C C . ALA A 1 117 ? 125.762 23.875 100.399 1.00 30.81 117 ALA A C 1
ATOM 1557 O O . ALA A 1 117 ? 126.387 24.480 101.274 1.00 26.72 117 ALA A O 1
ATOM 1564 N N . ASP A 1 118 ? 126.122 22.667 99.988 1.00 26.62 118 ASP A N 1
ATOM 1565 C CA . ASP A 1 118 ? 127.296 21.995 100.513 1.00 27.57 118 ASP A CA 1
ATOM 1566 C C . ASP A 1 118 ? 128.498 22.200 99.615 1.00 32.05 118 ASP A C 1
ATOM 1567 O O . ASP A 1 118 ? 129.535 21.589 99.845 1.00 28.70 118 ASP A O 1
ATOM 1576 N N . GLY A 1 119 ? 128.363 22.998 98.557 1.00 27.38 119 GLY A N 1
ATOM 1577 C CA . GLY A 1 119 ? 129.459 23.221 97.643 1.00 27.87 119 GLY A CA 1
ATOM 1578 C C . GLY A 1 119 ? 129.506 22.317 96.439 1.00 27.96 119 GLY A C 1
ATOM 1579 O O . GLY A 1 119 ? 130.305 22.561 95.535 1.00 26.37 119 GLY A O 1
ATOM 1583 N N . THR A 1 120 ? 128.670 21.293 96.368 1.00 27.23 120 THR A N 1
ATOM 1584 C CA . THR A 1 120 ? 128.631 20.446 95.181 1.00 29.84 120 THR A CA 1
ATOM 1585 C C . THR A 1 120 ? 128.398 21.287 93.934 1.00 26.69 120 THR A C 1
ATOM 1586 O O . THR A 1 120 ? 127.384 21.986 93.853 1.00 31.28 120 THR A O 1
ATOM 1597 N N . PRO A 1 121 ? 129.305 21.305 92.966 1.00 30.75 121 PRO A N 1
ATOM 1598 C CA . PRO A 1 121 ? 129.067 22.104 91.770 1.00 32.63 121 PRO A CA 1
ATOM 1599 C C . PRO A 1 121 ? 128.083 21.410 90.848 1.00 28.11 121 PRO A C 1
ATOM 1600 O O . PRO A 1 121 ? 128.008 20.181 90.779 1.00 29.20 121 PRO A O 1
ATOM 1611 N N . LEU A 1 122 ? 127.316 22.234 90.149 1.00 23.06 122 LEU A N 1
ATOM 1612 C CA . LEU A 1 122 ? 126.372 21.791 89.143 1.00 26.09 122 LEU A CA 1
ATOM 1613 C C . LEU A 1 122 ? 126.845 22.287 87.789 1.00 27.82 122 LEU A C 1
ATOM 1614 O O . LEU A 1 122 ? 127.555 23.292 87.699 1.00 22.44 122 LEU A O 1
ATOM 1630 N N . LYS A 1 123 ? 126.451 21.585 86.744 1.00 25.90 123 LYS A N 1
ATOM 1631 C CA . LYS A 1 123 ? 126.804 22.012 85.400 1.00 24.38 123 LYS A CA 1
ATOM 1632 C C . LYS A 1 123 ? 125.613 22.719 84.804 1.00 24.63 123 LYS A C 1
ATOM 1633 O O . LYS A 1 123 ? 124.579 22.070 84.569 1.00 22.49 123 LYS A O 1
ATOM 1652 N N . PRO A 1 124 ? 125.680 24.022 84.561 1.00 20.10 124 PRO A N 1
ATOM 1653 C CA . PRO A 1 124 ? 124.518 24.744 84.046 1.00 25.56 124 PRO A CA 1
ATOM 1654 C C . PRO A 1 124 ? 124.441 24.685 82.527 1.00 23.40 124 PRO A C 1
ATOM 1655 O O . PRO A 1 124 ? 125.434 24.465 81.827 1.00 21.25 124 PRO A O 1
ATOM 1666 N N . PHE A 1 125 ? 123.235 24.953 82.033 1.00 21.09 125 PHE A N 1
ATOM 1667 C CA . PHE A 1 125 ? 122.876 24.545 80.675 1.00 20.11 125 PHE A CA 1
ATOM 1668 C C . PHE A 1 125 ? 123.700 25.246 79.612 1.00 21.97 125 PHE A C 1
ATOM 1669 O O . PHE A 1 125 ? 124.048 24.635 78.596 1.00 22.66 125 PHE A O 1
ATOM 1686 N N . PHE A 1 126 ? 123.999 26.533 79.775 1.00 21.98 126 PHE A N 1
ATOM 1687 C CA . PHE A 1 126 ? 124.739 27.166 78.678 1.00 20.02 126 PHE A CA 1
ATOM 1688 C C . PHE A 1 126 ? 126.199 26.689 78.643 1.00 25.61 126 PHE A C 1
ATOM 1689 O O . PHE A 1 126 ? 126.855 26.756 77.591 1.00 22.06 126 PHE A O 1
ATOM 1706 N N . ALA A 1 127 ? 126.730 26.217 79.771 1.00 23.20 127 ALA A N 1
ATOM 1707 C CA . ALA A 1 127 ? 128.037 25.568 79.731 1.00 22.63 127 ALA A CA 1
ATOM 1708 C C . ALA A 1 127 ? 127.971 24.272 78.920 1.00 27.44 127 ALA A C 1
ATOM 1709 O O . ALA A 1 127 ? 128.826 24.007 78.058 1.00 22.39 127 ALA A O 1
ATOM 1716 N N . ALA A 1 128 ? 126.926 23.476 79.136 1.00 24.64 128 ALA A N 1
ATOM 1717 C CA . ALA A 1 128 ? 126.737 22.294 78.318 1.00 21.32 128 ALA A CA 1
ATOM 1718 C C . ALA A 1 128 ? 126.607 22.651 76.847 1.00 26.67 128 ALA A C 1
ATOM 1719 O O . ALA A 1 128 ? 127.106 21.936 75.983 1.00 24.21 128 ALA A O 1
ATOM 1726 N N . ALA A 1 129 ? 125.900 23.744 76.547 1.00 26.61 129 ALA A N 1
ATOM 1727 C CA . ALA A 1 129 ? 125.669 24.140 75.162 1.00 22.19 129 ALA A CA 1
ATOM 1728 C C . ALA A 1 129 ? 126.979 24.559 74.494 1.00 22.45 129 ALA A C 1
ATOM 1729 O O . ALA A 1 129 ? 127.254 24.188 73.347 1.00 21.67 129 ALA A O 1
ATOM 1736 N N . LYS A 1 130 ? 127.790 25.332 75.204 1.00 26.45 130 LYS A N 1
ATOM 1737 C CA . LYS A 1 130 ? 129.086 25.733 74.676 1.00 22.68 130 LYS A CA 1
ATOM 1738 C C . LYS A 1 130 ? 129.964 24.517 74.408 1.00 28.60 130 LYS A C 1
ATOM 1739 O O . LYS A 1 130 ? 130.604 24.427 73.362 1.00 25.62 130 LYS A O 1
ATOM 1758 N N . GLU A 1 131 ? 129.960 23.543 75.324 1.00 28.52 131 GLU A N 1
ATOM 1759 C CA . GLU A 1 131 ? 130.747 22.329 75.101 1.00 29.35 131 GLU A CA 1
ATOM 1760 C C . GLU A 1 131 ? 130.297 21.580 73.861 1.00 32.66 131 GLU A C 1
ATOM 1761 O O . GLU A 1 131 ? 131.092 20.844 73.267 1.00 29.77 131 GLU A O 1
ATOM 1773 N N . ALA A 1 132 ? 129.037 21.736 73.476 1.00 29.55 132 ALA A N 1
ATOM 1774 C CA . ALA A 1 132 ? 128.498 21.097 72.291 1.00 24.66 132 ALA A CA 1
ATOM 1775 C C . ALA A 1 132 ? 128.600 21.972 71.048 1.00 23.40 132 ALA A C 1
ATOM 1776 O O . ALA A 1 132 ? 127.977 21.667 70.029 1.00 32.74 132 ALA A O 1
ATOM 1783 N N . GLY A 1 133 ? 129.327 23.076 71.131 1.00 27.03 133 GLY A N 1
ATOM 1784 C CA . GLY A 1 133 ? 129.609 23.886 69.975 1.00 28.52 133 GLY A CA 1
ATOM 1785 C C . GLY A 1 133 ? 128.662 25.029 69.724 1.00 27.52 133 GLY A C 1
ATOM 1786 O O . GLY A 1 133 ? 128.746 25.656 68.662 1.00 26.78 133 GLY A O 1
ATOM 1790 N N . LYS A 1 134 ? 127.743 25.317 70.637 1.00 26.85 134 LYS A N 1
ATOM 1791 C CA . LYS A 1 134 ? 126.897 26.488 70.450 1.00 23.78 134 LYS A CA 1
ATOM 1792 C C . LYS A 1 134 ? 127.640 27.733 70.926 1.00 27.30 134 LYS A C 1
ATOM 1793 O O . LYS A 1 134 ? 128.314 27.703 71.951 1.00 25.38 134 LYS A O 1
ATOM 1812 N N . ALA A 1 135 ? 127.508 28.830 70.178 1.00 23.25 135 ALA A N 1
ATOM 1813 C CA . ALA A 1 135 ? 127.829 30.150 70.691 1.00 28.86 135 ALA A CA 1
ATOM 1814 C C . ALA A 1 135 ? 126.857 30.526 71.809 1.00 28.26 135 ALA A C 1
ATOM 1815 O O . ALA A 1 135 ? 125.704 30.083 71.840 1.00 27.88 135 ALA A O 1
ATOM 1822 N N . VAL A 1 136 ? 127.342 31.334 72.751 1.00 23.72 136 VAL A N 1
ATOM 1823 C CA . VAL A 1 136 ? 126.582 31.723 73.931 1.00 22.50 136 VAL A CA 1
ATOM 1824 C C . VAL A 1 136 ? 126.560 33.242 74.018 1.00 23.57 136 VAL A C 1
ATOM 1825 O O . VAL A 1 136 ? 127.601 33.895 73.844 1.00 21.61 136 VAL A O 1
ATOM 1838 N N . GLY A 1 137 ? 125.381 33.788 74.306 1.00 23.56 137 GLY A N 1
ATOM 1839 C CA . GLY A 1 137 ? 125.234 35.215 74.570 1.00 22.12 137 GLY A CA 1
ATOM 1840 C C . GLY A 1 137 ? 124.445 35.444 75.842 1.00 22.65 137 GLY A C 1
ATOM 1841 O O . GLY A 1 137 ? 123.497 34.728 76.131 1.00 23.86 137 GLY A O 1
ATOM 1845 N N . LEU A 1 138 ? 124.871 36.444 76.621 1.00 21.59 138 LEU A N 1
ATOM 1846 C CA . LEU A 1 138 ? 124.147 36.912 77.799 1.00 18.41 138 LEU A CA 1
ATOM 1847 C C . LEU A 1 138 ? 123.882 38.412 77.653 1.00 22.32 138 LEU A C 1
ATOM 1848 O O . LEU A 1 138 ? 124.814 39.212 77.514 1.00 24.06 138 LEU A O 1
ATOM 1864 N N . VAL A 1 139 ? 122.622 38.796 77.691 1.00 20.40 139 VAL A N 1
ATOM 1865 C CA . VAL A 1 139 ? 122.235 40.186 77.503 1.00 21.07 139 VAL A CA 1
ATOM 1866 C C . VAL A 1 139 ? 121.283 40.549 78.612 1.00 24.94 139 VAL A C 1
ATOM 1867 O O . VAL A 1 139 ? 120.252 39.877 78.789 1.00 22.44 139 VAL A O 1
ATOM 1880 N N . THR A 1 140 ? 121.595 41.615 79.349 1.00 21.65 140 THR A N 1
ATOM 1881 C CA . THR A 1 140 ? 120.713 41.953 80.460 1.00 22.04 140 THR A CA 1
ATOM 1882 C C . THR A 1 140 ? 120.772 43.427 80.809 1.00 23.54 140 THR A C 1
ATOM 1883 O O . THR A 1 140 ? 121.707 44.124 80.436 1.00 26.80 140 THR A O 1
ATOM 1894 N N . THR A 1 141 ? 119.746 43.890 81.521 1.00 22.22 141 THR A N 1
ATOM 1895 C CA . THR A 1 141 ? 119.731 45.235 82.076 1.00 22.92 141 THR A CA 1
ATOM 1896 C C . THR A 1 141 ? 120.288 45.285 83.494 1.00 24.02 141 THR A C 1
ATOM 1897 O O . THR A 1 141 ? 120.457 46.386 84.034 1.00 26.02 141 THR A O 1
ATOM 1908 N N . THR A 1 142 ? 120.559 44.134 84.118 1.00 23.41 142 THR A N 1
ATOM 1909 C CA . THR A 1 142 ? 121.315 44.142 85.355 1.00 24.21 142 THR A CA 1
ATOM 1910 C C . THR A 1 142 ? 122.807 44.228 85.038 1.00 24.00 142 THR A C 1
ATOM 1911 O O . THR A 1 142 ? 123.222 44.207 83.867 1.00 24.63 142 THR A O 1
ATOM 1922 N N . THR A 1 143 ? 123.632 44.281 86.095 1.00 27.54 143 THR A N 1
ATOM 1923 C CA . THR A 1 143 ? 125.047 43.973 85.941 1.00 23.55 143 THR A CA 1
ATOM 1924 C C . THR A 1 143 ? 125.167 42.660 85.183 1.00 24.11 143 THR A C 1
ATOM 1925 O O . THR A 1 143 ? 124.387 41.726 85.392 1.00 27.48 143 THR A O 1
ATOM 1936 N N . VAL A 1 144 ? 126.121 42.610 84.254 1.00 22.70 144 VAL A N 1
ATOM 1937 C CA . VAL A 1 144 ? 126.193 41.469 83.362 1.00 22.69 144 VAL A CA 1
ATOM 1938 C C . VAL A 1 144 ? 126.561 40.203 84.118 1.00 25.71 144 VAL A C 1
ATOM 1939 O O . VAL A 1 144 ? 126.263 39.091 83.653 1.00 24.35 144 VAL A O 1
ATOM 1952 N N . THR A 1 145 ? 127.178 40.358 85.290 1.00 21.17 145 THR A N 1
ATOM 1953 C CA . THR A 1 145 ? 127.609 39.294 86.184 1.00 20.92 145 THR A CA 1
ATOM 1954 C C . THR A 1 145 ? 126.526 38.926 87.214 1.00 20.24 145 THR A C 1
ATOM 1955 O O . THR A 1 145 ? 126.777 38.141 88.138 1.00 20.17 145 THR A O 1
ATOM 1966 N N . HIS A 1 146 ? 125.334 39.480 87.087 1.00 23.46 146 HIS A N 1
ATOM 1967 C CA . HIS A 1 146 ? 124.284 39.230 88.063 1.00 21.17 146 HIS A CA 1
ATOM 1968 C C . HIS A 1 146 ? 123.784 37.787 87.972 1.00 23.43 146 HIS A C 1
ATOM 1969 O O . HIS A 1 146 ? 124.177 37.006 87.104 1.00 22.36 146 HIS A O 1
ATOM 1983 N N . ALA A 1 147 ? 122.926 37.432 88.932 1.00 20.36 147 ALA A N 1
ATOM 1984 C CA . ALA A 1 147 ? 122.629 36.024 89.184 1.00 21.48 147 ALA A CA 1
ATOM 1985 C C . ALA A 1 147 ? 121.994 35.346 87.985 1.00 20.14 147 ALA A C 1
ATOM 1986 O O . ALA A 1 147 ? 122.330 34.203 87.664 1.00 18.94 147 ALA A O 1
ATOM 1993 N N . THR A 1 148 ? 121.081 36.029 87.290 1.00 21.73 148 THR A N 1
ATOM 1994 C CA . THR A 1 148 ? 120.299 35.322 86.282 1.00 23.92 148 THR A CA 1
ATOM 1995 C C . THR A 1 148 ? 121.165 34.918 85.104 1.00 21.17 148 THR A C 1
ATOM 1996 O O . THR A 1 148 ? 121.154 33.735 84.722 1.00 21.62 148 THR A O 1
ATOM 2007 N N . PRO A 1 149 ? 121.935 35.807 84.493 1.00 21.49 149 PRO A N 1
ATOM 2008 C CA . PRO A 1 149 ? 122.868 35.359 83.443 1.00 21.31 149 PRO A CA 1
ATOM 2009 C C . PRO A 1 149 ? 123.931 34.438 83.981 1.00 23.23 149 PRO A C 1
ATOM 2010 O O . PRO A 1 149 ? 124.267 33.417 83.345 1.00 21.91 149 PRO A O 1
ATOM 2021 N N . ALA A 1 150 ? 124.464 34.755 85.172 1.00 19.84 150 ALA A N 1
ATOM 2022 C CA . ALA A 1 150 ? 125.618 33.996 85.633 1.00 20.91 150 ALA A CA 1
ATOM 2023 C C . ALA A 1 150 ? 125.233 32.558 85.936 1.00 20.93 150 ALA A C 1
ATOM 2024 O O . ALA A 1 150 ? 126.023 31.632 85.694 1.00 22.71 150 ALA A O 1
ATOM 2031 N N . SER A 1 151 ? 124.015 32.344 86.459 1.00 21.25 151 SER A N 1
ATOM 2032 C CA . SER A 1 151 ? 123.614 30.995 86.832 1.00 19.36 151 SER A CA 1
ATOM 2033 C C . SER A 1 151 ? 123.524 30.085 85.624 1.00 22.62 151 SER A C 1
ATOM 2034 O O . SER A 1 151 ? 123.451 28.868 85.786 1.00 23.49 151 SER A O 1
ATOM 2042 N N . PHE A 1 152 ? 123.501 30.653 84.409 1.00 22.67 152 PHE A N 1
ATOM 2043 C CA . PHE A 1 152 ? 123.425 29.829 83.226 1.00 18.60 152 PHE A CA 1
ATOM 2044 C C . PHE A 1 152 ? 124.774 29.352 82.735 1.00 23.82 152 PHE A C 1
ATOM 2045 O O . PHE A 1 152 ? 124.809 28.399 81.948 1.00 24.25 152 PHE A O 1
ATOM 2062 N N . VAL A 1 153 ? 125.880 29.971 83.176 1.00 18.04 153 VAL A N 1
ATOM 2063 C CA . VAL A 1 153 ? 127.194 29.708 82.600 1.00 21.42 153 VAL A CA 1
ATOM 2064 C C . VAL A 1 153 ? 128.212 29.221 83.628 1.00 22.34 153 VAL A C 1
ATOM 2065 O O . VAL A 1 153 ? 129.079 28.410 83.286 1.00 23.37 153 VAL A O 1
ATOM 2078 N N . ILE A 1 154 ? 128.176 29.703 84.875 1.00 26.29 154 ILE A N 1
ATOM 2079 C CA . ILE A 1 154 ? 129.284 29.393 85.797 1.00 26.15 154 ILE A CA 1
ATOM 2080 C C . ILE A 1 154 ? 128.787 29.025 87.190 1.00 29.51 154 ILE A C 1
ATOM 2081 O O . ILE A 1 154 ? 127.646 29.271 87.568 1.00 26.52 154 ILE A O 1
ATOM 2097 N N . SER A 1 155 ? 129.691 28.442 87.973 1.00 23.91 155 SER A N 1
ATOM 2098 C CA . SER A 1 155 ? 129.383 28.009 89.326 1.00 27.68 155 SER A CA 1
ATOM 2099 C C . SER A 1 155 ? 130.156 28.839 90.338 1.00 27.50 155 SER A C 1
ATOM 2100 O O . SER A 1 155 ? 131.358 29.078 90.178 1.00 29.41 155 SER A O 1
ATOM 2108 N N . ASN A 1 156 ? 129.475 29.251 91.393 1.00 28.48 156 ASN A N 1
ATOM 2109 C CA . ASN A 1 156 ? 130.124 30.051 92.428 1.00 28.02 156 ASN A CA 1
ATOM 2110 C C . ASN A 1 156 ? 129.280 30.046 93.691 1.00 30.76 156 ASN A C 1
ATOM 2111 O O . ASN A 1 156 ? 128.055 30.232 93.619 1.00 24.92 156 ASN A O 1
ATOM 2122 N N . PRO A 1 157 ? 129.893 29.850 94.867 1.00 31.78 157 PRO A N 1
ATOM 2123 C CA . PRO A 1 157 ? 129.095 29.738 96.096 1.00 24.18 157 PRO A CA 1
ATOM 2124 C C . PRO A 1 157 ? 128.458 31.031 96.538 1.00 26.97 157 PRO A C 1
ATOM 2125 O O . PRO A 1 157 ? 127.548 30.968 97.365 1.00 25.51 157 PRO A O 1
ATOM 2136 N N . ASP A 1 158 ? 128.874 32.176 95.992 1.00 33.00 158 ASP A N 1
ATOM 2137 C CA . ASP A 1 158 ? 128.403 33.501 96.407 1.00 28.78 158 ASP A CA 1
ATOM 2138 C C . ASP A 1 158 ? 128.004 34.298 95.164 1.00 28.78 158 ASP A C 1
ATOM 2139 O O . ASP A 1 158 ? 128.879 34.755 94.408 1.00 27.13 158 ASP A O 1
ATOM 2148 N N . ARG A 1 159 ? 126.684 34.466 94.966 1.00 28.42 159 ARG A N 1
ATOM 2149 C CA . ARG A 1 159 ? 126.195 35.216 93.820 1.00 29.45 159 ARG A CA 1
ATOM 2150 C C . ARG A 1 159 ? 126.760 36.630 93.811 1.00 32.56 159 ARG A C 1
ATOM 2151 O O . ARG A 1 159 ? 126.924 37.227 92.751 1.00 32.35 159 ARG A O 1
ATOM 2172 N N . ASN A 1 160 ? 127.089 37.165 94.986 1.00 29.20 160 ASN A N 1
ATOM 2173 C CA . ASN A 1 160 ? 127.507 38.559 95.089 1.00 35.24 160 ASN A CA 1
ATOM 2174 C C . ASN A 1 160 ? 128.985 38.776 94.787 1.00 26.83 160 ASN A C 1
ATOM 2175 O O . ASN A 1 160 ? 129.420 39.934 94.688 1.00 30.70 160 ASN A O 1
ATOM 2186 N N . ALA A 1 161 ? 129.754 37.714 94.584 1.00 30.11 161 ALA A N 1
ATOM 2187 C CA . ALA A 1 161 ? 131.173 37.845 94.272 1.00 33.98 161 ALA A CA 1
ATOM 2188 C C . ALA A 1 161 ? 131.358 38.175 92.792 1.00 27.09 161 ALA A C 1
ATOM 2189 O O . ALA A 1 161 ? 131.977 37.448 92.018 1.00 28.79 161 ALA A O 1
ATOM 2196 N N . GLU A 1 162 ? 130.773 39.301 92.390 1.00 30.98 162 GLU A N 1
ATOM 2197 C CA . GLU A 1 162 ? 130.715 39.591 90.957 1.00 25.23 162 GLU A CA 1
ATOM 2198 C C . GLU A 1 162 ? 132.056 39.994 90.394 1.00 24.29 162 GLU A C 1
ATOM 2199 O O . GLU A 1 162 ? 132.276 39.838 89.181 1.00 28.77 162 GLU A O 1
ATOM 2211 N N . GLU A 1 163 ? 132.974 40.496 91.229 1.00 30.02 163 GLU A N 1
ATOM 2212 C CA . GLU A 1 163 ? 134.324 40.762 90.746 1.00 25.98 163 GLU A CA 1
ATOM 2213 C C . GLU A 1 163 ? 134.978 39.466 90.288 1.00 29.42 163 GLU A C 1
ATOM 2214 O O . GLU A 1 163 ? 135.593 39.398 89.214 1.00 27.47 163 GLU A O 1
ATOM 2226 N N . ARG A 1 164 ? 134.795 38.405 91.059 1.00 27.14 164 ARG A N 1
ATOM 2227 C CA . ARG A 1 164 ? 135.310 37.097 90.666 1.00 25.95 164 ARG A CA 1
ATOM 2228 C C . ARG A 1 164 ? 134.534 36.525 89.481 1.00 33.12 164 ARG A C 1
ATOM 2229 O O . ARG A 1 164 ? 135.131 35.942 88.564 1.00 27.18 164 ARG A O 1
ATOM 2250 N N . ILE A 1 165 ? 133.202 36.677 89.487 1.00 27.73 165 ILE A N 1
ATOM 2251 C CA . ILE A 1 165 ? 132.374 36.178 88.390 1.00 29.31 165 ILE A CA 1
ATOM 2252 C C . ILE A 1 165 ? 132.827 36.776 87.051 1.00 21.91 165 ILE A C 1
ATOM 2253 O O . ILE A 1 165 ? 132.888 36.082 86.039 1.00 23.40 165 ILE A O 1
ATOM 2269 N N . ALA A 1 166 ? 133.192 38.054 87.041 1.00 23.53 166 ALA A N 1
ATOM 2270 C CA . ALA A 1 166 ? 133.696 38.675 85.817 1.00 27.16 166 ALA A CA 1
ATOM 2271 C C . ALA A 1 166 ? 134.941 37.966 85.309 1.00 28.01 166 ALA A C 1
ATOM 2272 O O . ALA A 1 166 ? 135.131 37.816 84.093 1.00 23.33 166 ALA A O 1
ATOM 2279 N N . GLU A 1 167 ? 135.790 37.497 86.228 1.00 24.44 167 GLU A N 1
ATOM 2280 C CA . GLU A 1 167 ? 136.938 36.709 85.815 1.00 28.66 167 GLU A CA 1
ATOM 2281 C C . GLU A 1 167 ? 136.477 35.374 85.245 1.00 24.67 167 GLU A C 1
ATOM 2282 O O . GLU A 1 167 ? 137.010 34.884 84.239 1.00 27.29 167 GLU A O 1
ATOM 2294 N N . GLN A 1 168 ? 135.498 34.753 85.900 1.00 24.96 168 GLN A N 1
ATOM 2295 C CA . GLN A 1 168 ? 134.958 33.490 85.397 1.00 26.98 168 GLN A CA 1
ATOM 2296 C C . GLN A 1 168 ? 134.353 33.657 84.004 1.00 23.07 168 GLN A C 1
ATOM 2297 O O . GLN A 1 168 ? 134.426 32.744 83.179 1.00 24.52 168 GLN A O 1
ATOM 2311 N N . TYR A 1 169 ? 133.741 34.821 83.731 1.00 19.24 169 TYR A N 1
ATOM 2312 C CA . TYR A 1 169 ? 133.197 35.092 82.399 1.00 20.83 169 TYR A CA 1
ATOM 2313 C C . TYR A 1 169 ? 134.290 35.099 81.339 1.00 21.96 169 TYR A C 1
ATOM 2314 O O . TYR A 1 169 ? 134.112 34.555 80.229 1.00 25.37 169 TYR A O 1
ATOM 2332 N N . LEU A 1 170 ? 135.430 35.733 81.649 1.00 28.04 170 LEU A N 1
ATOM 2333 C CA . LEU A 1 170 ? 136.553 35.722 80.716 1.00 21.59 170 LEU A CA 1
ATOM 2334 C C . LEU A 1 170 ? 136.996 34.296 80.412 1.00 25.73 170 LEU A C 1
ATOM 2335 O O . LEU A 1 170 ? 137.255 33.953 79.259 1.00 23.65 170 LEU A O 1
ATOM 2351 N N . GLU A 1 171 ? 137.101 33.455 81.444 1.00 27.07 171 GLU A N 1
ATOM 2352 C CA . GLU A 1 171 ? 137.550 32.084 81.232 1.00 27.94 171 GLU A CA 1
ATOM 2353 C C . GLU A 1 171 ? 136.482 31.267 80.514 1.00 28.89 171 GLU A C 1
ATOM 2354 O O . GLU A 1 171 ? 136.799 30.449 79.644 1.00 25.23 171 GLU A O 1
ATOM 2366 N N . PHE A 1 172 ? 135.201 31.500 80.832 1.00 26.35 172 PHE A N 1
ATOM 2367 C CA . PHE A 1 172 ? 134.142 30.775 80.131 1.00 25.56 172 PHE A CA 1
ATOM 2368 C C . PHE A 1 172 ? 134.154 31.091 78.646 1.00 26.31 172 PHE A C 1
ATOM 2369 O O . PHE A 1 172 ? 134.019 30.192 77.806 1.00 23.99 172 PHE A O 1
ATOM 2386 N N . GLY A 1 173 ? 134.340 32.357 78.298 1.00 25.60 173 GLY A N 1
ATOM 2387 C CA . GLY A 1 173 ? 134.489 32.730 76.905 1.00 22.87 173 GLY A CA 1
ATOM 2388 C C . GLY A 1 173 ? 133.229 32.822 76.065 1.00 22.75 173 GLY A C 1
ATOM 2389 O O . GLY A 1 173 ? 133.263 32.503 74.865 1.00 25.59 173 GLY A O 1
ATOM 2393 N N . ALA A 1 174 ? 132.114 33.281 76.635 1.00 23.57 174 ALA A N 1
ATOM 2394 C CA . ALA A 1 174 ? 130.907 33.416 75.816 1.00 26.72 174 ALA A CA 1
ATOM 2395 C C . ALA A 1 174 ? 131.140 34.440 74.714 1.00 30.29 174 ALA A C 1
ATOM 2396 O O . ALA A 1 174 ? 131.917 35.393 74.876 1.00 25.48 174 ALA A O 1
ATOM 2403 N N . GLU A 1 175 ? 130.437 34.253 73.592 1.00 24.37 175 GLU A N 1
ATOM 2404 C CA . GLU A 1 175 ? 130.678 35.100 72.436 1.00 26.72 175 GLU A CA 1
ATOM 2405 C C . GLU A 1 175 ? 130.175 36.516 72.647 1.00 25.43 175 GLU A C 1
ATOM 2406 O O . GLU A 1 175 ? 130.734 37.460 72.067 1.00 26.93 175 GLU A O 1
ATOM 2418 N N . VAL A 1 176 ? 129.134 36.692 73.451 1.00 20.93 176 VAL A N 1
ATOM 2419 C CA . VAL A 1 176 ? 128.542 38.002 73.696 1.00 22.28 176 VAL A CA 1
ATOM 2420 C C . VAL A 1 176 ? 128.188 38.139 75.179 1.00 23.23 176 VAL A C 1
ATOM 2421 O O . VAL A 1 176 ? 127.457 37.314 75.728 1.00 22.35 176 VAL A O 1
ATOM 2434 N N . TYR A 1 177 ? 128.628 39.234 75.790 1.00 20.21 177 TYR A N 1
ATOM 2435 C CA . TYR A 1 177 ? 128.256 39.637 77.137 1.00 18.36 177 TYR A CA 1
ATOM 2436 C C . TYR A 1 177 ? 127.868 41.109 77.082 1.00 23.09 177 TYR A C 1
ATOM 2437 O O . TYR A 1 177 ? 128.716 41.949 76.772 1.00 22.38 177 TYR A O 1
ATOM 2455 N N . LEU A 1 178 ? 126.624 41.434 77.429 1.00 21.08 178 LEU A N 1
ATOM 2456 C CA . LEU A 1 178 ? 126.145 42.807 77.386 1.00 20.10 178 LEU A CA 1
ATOM 2457 C C . LEU A 1 178 ? 125.304 43.094 78.609 1.00 29.44 178 LEU A C 1
ATOM 2458 O O . LEU A 1 178 ? 124.380 42.339 78.917 1.00 20.14 178 LEU A O 1
ATOM 2474 N N . GLY A 1 179 ? 125.610 44.193 79.284 1.00 23.89 179 GLY A N 1
ATOM 2475 C CA . GLY A 1 179 ? 124.848 44.603 80.454 1.00 26.00 179 GLY A CA 1
ATOM 2476 C C . GLY A 1 179 ?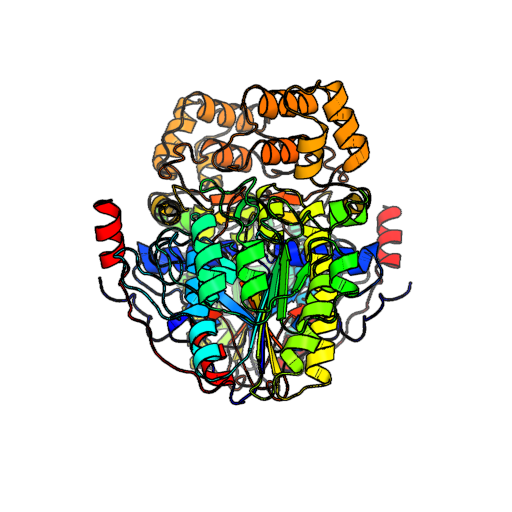 125.565 45.716 81.200 1.00 26.44 179 GLY A C 1
ATOM 2477 O O . GLY A 1 179 ? 126.352 46.466 80.610 1.00 27.28 179 GLY A O 1
ATOM 2481 N N . GLY A 1 180 ? 125.249 45.817 82.498 1.00 26.77 180 GLY A N 1
ATOM 2482 C CA . GLY A 1 180 ? 125.887 46.760 83.392 1.00 24.76 180 GLY A CA 1
ATOM 2483 C C . GLY A 1 180 ? 127.108 46.177 84.094 1.00 25.07 180 GLY A C 1
ATOM 2484 O O . GLY A 1 180 ? 127.582 45.086 83.783 1.00 22.43 180 GLY A O 1
ATOM 2488 N N . GLY A 1 181 ? 127.605 46.928 85.082 1.00 24.54 181 GLY A N 1
ATOM 2489 C CA . GLY A 1 181 ? 128.623 46.425 85.989 1.00 25.26 181 GLY A CA 1
ATOM 2490 C C . GLY A 1 181 ? 130.064 46.836 85.715 1.00 21.34 181 GLY A C 1
ATOM 2491 O O . GLY A 1 181 ? 130.987 46.043 85.907 1.00 24.17 181 GLY A O 1
ATOM 2495 N N . ASP A 1 182 ? 130.286 48.095 85.319 1.00 26.93 182 ASP A N 1
ATOM 2496 C CA . ASP A 1 182 ? 131.670 48.552 85.130 1.00 28.73 182 ASP A CA 1
ATOM 2497 C C . ASP A 1 182 ? 132.482 48.398 86.420 1.00 27.47 182 ASP A C 1
ATOM 2498 O O . ASP A 1 182 ? 133.699 48.159 86.368 1.00 26.19 182 ASP A O 1
ATOM 2507 N N . ARG A 1 183 ? 131.826 48.509 87.580 1.00 25.03 183 ARG A N 1
ATOM 2508 C CA . ARG A 1 183 ? 132.542 48.378 88.841 1.00 26.75 183 ARG A CA 1
ATOM 2509 C C . ARG A 1 183 ? 133.275 47.046 88.972 1.00 28.85 183 ARG A C 1
ATOM 2510 O O . ARG A 1 183 ? 134.204 46.956 89.791 1.00 28.10 183 ARG A O 1
ATOM 2531 N N . PHE A 1 184 ? 132.909 46.023 88.185 1.00 27.27 184 PHE A N 1
ATOM 2532 C CA . PHE A 1 184 ? 133.548 44.713 88.271 1.00 26.89 184 PHE A CA 1
ATOM 2533 C C . PHE A 1 184 ? 134.581 44.484 87.170 1.00 24.65 184 PHE A C 1
ATOM 2534 O O . PHE A 1 184 ? 135.250 43.436 87.166 1.00 27.06 184 PHE A O 1
ATOM 2551 N N . PHE A 1 185 ? 134.771 45.442 86.267 1.00 20.51 185 PHE A N 1
ATOM 2552 C CA . PHE A 1 185 ? 135.721 45.271 85.174 1.00 26.22 185 PHE A CA 1
ATOM 2553 C C . PHE A 1 185 ? 136.794 46.348 85.120 1.00 23.56 185 PHE A C 1
ATOM 2554 O O . PHE A 1 185 ? 137.909 46.081 84.670 1.00 24.55 185 PHE A O 1
ATOM 2571 N N . ASN A 1 186 ? 136.487 47.524 85.565 1.00 25.69 186 ASN A N 1
ATOM 2572 C CA . ASN A 1 186 ? 137.330 48.711 85.459 1.00 23.37 186 ASN A CA 1
ATOM 2573 C C . ASN A 1 186 ? 138.452 48.670 86.483 1.00 26.92 186 ASN A C 1
ATOM 2574 O O . ASN A 1 186 ? 138.180 48.531 87.683 1.00 21.24 186 ASN A O 1
ATOM 2585 N N . PRO A 1 187 ? 139.720 48.792 86.062 1.00 27.68 187 PRO A N 1
ATOM 2586 C CA . PRO A 1 187 ? 140.824 48.742 87.051 1.00 28.31 187 PRO A CA 1
ATOM 2587 C C . PRO A 1 187 ? 140.715 49.806 88.118 1.00 23.70 187 PRO A C 1
ATOM 2588 O O . PRO A 1 187 ? 141.228 49.631 89.229 1.00 32.30 187 PRO A O 1
ATOM 2599 N N . ALA A 1 188 ? 140.021 50.888 87.837 1.00 26.83 188 ALA A N 1
ATOM 2600 C CA . ALA A 1 188 ? 139.838 51.947 88.809 1.00 29.76 188 ALA A CA 1
ATOM 2601 C C . ALA A 1 188 ? 138.705 51.690 89.786 1.00 33.44 188 ALA A C 1
ATOM 2602 O O . ALA A 1 188 ? 138.466 52.544 90.642 1.00 32.30 188 ALA A O 1
ATOM 2609 N N . ARG A 1 189 ? 137.994 50.561 89.667 1.00 32.55 189 ARG A N 1
ATOM 2610 C CA . ARG A 1 189 ? 136.891 50.210 90.556 1.00 30.28 189 ARG A CA 1
ATOM 2611 C C . ARG A 1 189 ? 137.097 48.874 91.244 1.00 28.68 189 ARG A C 1
ATOM 2612 O O . ARG A 1 189 ? 136.791 48.732 92.428 1.00 30.19 189 ARG A O 1
ATOM 2633 N N . ARG A 1 190 ? 137.574 47.882 90.503 1.00 28.65 190 ARG A N 1
ATOM 2634 C CA . ARG A 1 190 ? 137.850 46.578 91.072 1.00 27.35 190 ARG A CA 1
ATOM 2635 C C . ARG A 1 190 ? 138.751 46.681 92.299 1.00 31.77 190 ARG A C 1
ATOM 2636 O O . ARG A 1 190 ? 139.713 47.454 92.333 1.00 28.77 190 ARG A O 1
ATOM 2657 N N . LYS A 1 191 ? 138.457 45.856 93.297 1.00 30.53 191 LYS A N 1
ATOM 2658 C CA . LYS A 1 191 ? 139.239 45.883 94.528 1.00 28.60 191 LYS A CA 1
ATOM 2659 C C . LYS A 1 191 ? 140.672 45.466 94.276 1.00 31.24 191 LYS A C 1
ATOM 2660 O O . LYS A 1 191 ? 141.582 45.972 94.941 1.00 26.98 191 LYS A O 1
ATOM 2679 N N . ASP A 1 192 ? 140.901 44.590 93.309 1.00 26.98 192 ASP A N 1
ATOM 2680 C CA . ASP A 1 192 ? 142.240 44.145 92.988 1.00 27.98 192 ASP A CA 1
ATOM 2681 C C . ASP A 1 192 ? 142.932 45.020 91.956 1.00 26.94 192 ASP A C 1
ATOM 2682 O O . ASP A 1 192 ? 144.049 44.695 91.563 1.00 28.85 192 ASP A O 1
ATOM 2691 N N . GLY A 1 193 ? 142.307 46.111 91.515 1.00 28.82 193 GLY A N 1
ATOM 2692 C CA . GLY A 1 193 ? 142.902 47.008 90.534 1.00 30.10 193 GLY A CA 1
ATOM 2693 C C . GLY A 1 193 ? 143.205 46.430 89.161 1.00 33.19 193 GLY A C 1
ATOM 2694 O O . GLY A 1 193 ? 143.832 47.083 88.330 1.00 30.67 193 GLY A O 1
ATOM 2698 N N . LYS A 1 194 ? 142.765 45.210 88.893 1.00 25.60 194 LYS A N 1
ATOM 2699 C CA . LYS A 1 194 ? 143.053 44.566 87.610 1.00 26.46 194 LYS A CA 1
ATOM 2700 C C . LYS A 1 194 ? 142.236 45.178 86.474 1.00 28.78 194 LYS A C 1
ATOM 2701 O O . LYS A 1 194 ? 141.045 45.442 86.630 1.00 24.17 194 LYS A O 1
ATOM 2720 N N . ASP A 1 195 ? 142.865 45.366 85.293 1.00 24.71 195 ASP A N 1
ATOM 2721 C CA . ASP A 1 195 ? 142.142 45.868 84.103 1.00 34.73 195 ASP A CA 1
ATOM 2722 C C . ASP A 1 195 ? 141.561 44.670 83.342 1.00 27.68 195 ASP A C 1
ATOM 2723 O O . ASP A 1 195 ? 142.165 44.135 82.408 1.00 27.93 195 ASP A O 1
ATOM 2732 N N . LEU A 1 196 ? 140.360 44.232 83.743 1.00 28.65 196 LEU A N 1
ATOM 2733 C CA . LEU A 1 196 ? 139.754 43.089 83.066 1.00 33.47 196 LEU A CA 1
ATOM 2734 C C . LEU A 1 196 ? 139.377 43.418 81.628 1.00 27.55 196 LEU A C 1
ATOM 2735 O O . LEU A 1 196 ? 139.355 42.527 80.772 1.00 30.59 196 LEU A O 1
ATOM 2751 N N . TYR A 1 197 ? 139.073 44.683 81.337 1.00 26.05 197 TYR A N 1
ATOM 2752 C CA . TYR A 1 197 ? 138.798 45.048 79.952 1.00 26.13 197 TYR A CA 1
ATOM 2753 C C . TYR A 1 197 ? 139.963 44.670 79.068 1.00 29.63 197 TYR A C 1
ATOM 2754 O O . TYR A 1 197 ? 139.789 44.052 78.007 1.00 29.25 197 TYR A O 1
ATOM 2772 N N . ALA A 1 198 ? 141.171 45.023 79.508 1.00 31.78 198 ALA A N 1
ATOM 2773 C CA . ALA A 1 198 ? 142.362 44.693 78.738 1.00 33.85 198 ALA A CA 1
ATOM 2774 C C . ALA A 1 198 ? 142.469 43.194 78.538 1.00 27.84 198 ALA A C 1
ATOM 2775 O O . ALA A 1 198 ? 142.853 42.735 77.460 1.00 24.24 198 ALA A O 1
ATOM 2782 N N . ALA A 1 199 ? 142.126 42.413 79.572 1.00 27.13 199 ALA A N 1
ATOM 2783 C CA . ALA A 1 199 ? 142.250 40.962 79.464 1.00 31.03 199 ALA A CA 1
ATOM 2784 C C . ALA A 1 199 ? 141.237 40.392 78.473 1.00 30.74 199 ALA A C 1
ATOM 2785 O O . ALA A 1 199 ? 141.547 39.464 77.720 1.00 27.28 199 ALA A O 1
ATOM 2792 N N . PHE A 1 200 ? 140.021 40.944 78.446 1.00 26.70 200 PHE A N 1
ATOM 2793 C CA . PHE A 1 200 ? 139.072 40.537 77.416 1.00 28.38 200 PHE A CA 1
ATOM 2794 C C . PHE A 1 200 ? 139.574 40.929 76.035 1.00 27.95 200 PHE A C 1
ATOM 2795 O O . PHE A 1 200 ? 139.498 40.147 75.083 1.00 25.68 200 PHE A O 1
ATOM 2812 N N . ALA A 1 201 ? 140.116 42.130 75.900 1.00 26.70 201 ALA A N 1
ATOM 2813 C CA . ALA A 1 201 ? 140.623 42.527 74.594 1.00 25.09 201 ALA A CA 1
ATOM 2814 C C . ALA A 1 201 ? 141.708 41.568 74.125 1.00 26.80 201 ALA A C 1
ATOM 2815 O O . ALA A 1 201 ? 141.821 41.279 72.925 1.00 24.76 201 ALA A O 1
ATOM 2822 N N . ALA A 1 202 ? 142.536 41.085 75.051 1.00 23.14 202 ALA A N 1
ATOM 2823 C CA . ALA A 1 202 ? 143.614 40.174 74.653 1.00 25.76 202 ALA A CA 1
ATOM 2824 C C . ALA A 1 202 ? 143.067 38.863 74.094 1.00 27.89 202 ALA A C 1
ATOM 2825 O O . ALA A 1 202 ? 143.749 38.187 73.328 1.00 25.15 202 ALA A O 1
ATOM 2832 N N . LYS A 1 203 ? 141.860 38.493 74.466 1.00 30.33 203 LYS A N 1
ATOM 2833 C CA . LYS A 1 203 ? 141.214 37.295 73.945 1.00 33.09 203 LYS A CA 1
ATOM 2834 C C . LYS A 1 203 ? 140.327 37.600 72.740 1.00 33.63 203 LYS A C 1
ATOM 2835 O O . LYS A 1 203 ? 139.625 36.714 72.259 1.00 33.13 203 LYS A O 1
ATOM 2854 N N . GLY A 1 204 ? 140.385 38.818 72.212 1.00 27.84 204 GLY A N 1
ATOM 2855 C CA . GLY A 1 204 ? 139.753 39.120 70.954 1.00 33.55 204 GLY A CA 1
ATOM 2856 C C . GLY A 1 204 ? 138.407 39.788 71.053 1.00 31.95 204 GLY A C 1
ATOM 2857 O O . GLY A 1 204 ? 137.818 40.093 70.013 1.00 29.96 204 GLY A O 1
ATOM 2861 N N . TYR A 1 205 ? 137.924 40.071 72.259 1.00 27.59 205 TYR A N 1
ATOM 2862 C CA . TYR A 1 205 ? 136.662 40.773 72.395 1.00 28.35 205 TYR A CA 1
ATOM 2863 C C . TYR A 1 205 ? 136.786 42.230 71.987 1.00 29.04 205 TYR A C 1
ATOM 2864 O O . TYR A 1 205 ? 137.754 42.907 72.341 1.00 27.52 205 TYR A O 1
ATOM 2882 N N . GLY A 1 206 ? 135.779 42.711 71.259 1.00 25.59 206 GLY A N 1
ATOM 2883 C CA . GLY A 1 206 ? 135.540 44.132 71.146 1.00 25.75 206 GLY A CA 1
ATOM 2884 C C . GLY A 1 206 ? 134.880 44.614 72.419 1.00 30.53 206 GLY A C 1
ATOM 2885 O O . GLY A 1 206 ? 133.920 44.005 72.904 1.00 31.04 206 GLY A O 1
ATOM 2889 N N . VAL A 1 207 ? 135.427 45.680 72.995 1.00 23.87 207 VAL A N 1
ATOM 2890 C CA . VAL A 1 207 ? 134.941 46.228 74.250 1.00 29.32 207 VAL A CA 1
ATOM 2891 C C . VAL A 1 207 ? 134.215 47.518 73.931 1.00 29.39 207 VAL A C 1
ATOM 2892 O O . VAL A 1 207 ? 134.790 48.420 73.308 1.00 33.89 207 VAL A O 1
ATOM 2905 N N . VAL A 1 208 ? 132.965 47.612 74.366 1.00 25.98 208 VAL A N 1
ATOM 2906 C CA . VAL A 1 208 ? 132.126 48.768 74.095 1.00 24.96 208 VAL A CA 1
ATOM 2907 C C . VAL A 1 208 ? 131.521 49.228 75.406 1.00 21.87 208 VAL A C 1
ATOM 2908 O O . VAL A 1 208 ? 131.202 48.421 76.280 1.00 28.09 208 VAL A O 1
ATOM 2921 N N . ARG A 1 209 ? 131.324 50.521 75.522 1.00 27.27 209 ARG A N 1
ATOM 2922 C CA . ARG A 1 209 ? 130.908 51.086 76.800 1.00 23.05 209 ARG A CA 1
ATOM 2923 C C . ARG A 1 209 ? 129.798 52.101 76.650 1.00 24.10 209 ARG A C 1
ATOM 2924 O O . ARG A 1 209 ? 129.315 52.607 77.670 1.00 23.14 209 ARG A O 1
ATOM 2945 N N . THR A 1 210 ? 129.378 52.408 75.431 1.00 23.96 210 THR A N 1
ATOM 2946 C CA . THR A 1 210 ? 128.275 53.316 75.188 1.00 30.36 210 THR A CA 1
ATOM 2947 C C . THR A 1 210 ? 127.377 52.758 74.099 1.00 26.39 210 THR A C 1
ATOM 2948 O O . THR A 1 210 ? 127.795 51.893 73.318 1.00 22.85 210 THR A O 1
ATOM 2959 N N . PRO A 1 211 ? 126.160 53.281 73.988 1.00 27.86 211 PRO A N 1
ATOM 2960 C CA . PRO A 1 211 ? 125.288 52.878 72.874 1.00 32.42 211 PRO A CA 1
ATOM 2961 C C . PRO A 1 211 ? 125.931 53.102 71.524 1.00 34.54 211 PRO A C 1
ATOM 2962 O O . PRO A 1 211 ? 125.814 52.253 70.615 1.00 28.36 211 PRO A O 1
ATOM 2973 N N . GLU A 1 212 ? 126.615 54.240 71.383 1.00 33.22 212 GLU A N 1
ATOM 2974 C CA . GLU A 1 212 ? 127.255 54.587 70.124 1.00 34.41 212 GLU A CA 1
ATOM 2975 C C . GLU A 1 212 ? 128.309 53.563 69.773 1.00 31.50 212 GLU A C 1
ATOM 2976 O O . GLU A 1 212 ? 128.361 53.063 68.639 1.00 33.19 212 GLU A O 1
ATOM 2988 N N . GLU A 1 213 ? 129.190 53.263 70.728 1.00 32.37 213 GLU A N 1
ATOM 2989 C CA . GLU A 1 213 ? 130.219 52.261 70.470 1.00 33.60 213 GLU A CA 1
ATOM 2990 C C . GLU A 1 213 ? 129.589 50.914 70.150 1.00 31.19 213 GLU A C 1
ATOM 2991 O O . GLU A 1 213 ? 130.069 50.182 69.274 1.00 31.87 213 GLU A O 1
ATOM 3003 N N . LEU A 1 214 ? 128.492 50.583 70.841 1.00 31.02 214 LEU A N 1
ATOM 3004 C CA . LEU A 1 214 ? 127.868 49.280 70.647 1.00 31.10 214 LEU A CA 1
ATOM 3005 C C . LEU A 1 214 ? 127.415 49.114 69.202 1.00 26.09 214 LEU A C 1
ATOM 3006 O O . LEU A 1 214 ? 127.729 48.107 68.553 1.00 25.97 214 LEU A O 1
ATOM 3022 N N . VAL A 1 215 ? 126.722 50.117 68.666 1.00 30.44 215 VAL A N 1
ATOM 3023 C CA . VAL A 1 215 ? 126.128 49.946 67.348 1.00 31.79 215 VAL A CA 1
ATOM 3024 C C . VAL A 1 215 ? 127.190 50.045 66.264 1.00 32.81 215 VAL A C 1
ATOM 3025 O O . VAL A 1 215 ? 127.107 49.322 65.254 1.00 36.91 215 VAL A O 1
ATOM 3038 N N . ARG A 1 216 ? 128.207 50.876 66.487 1.00 32.53 216 ARG A N 1
ATOM 3039 C CA . ARG A 1 216 ? 129.300 51.034 65.533 1.00 39.10 216 ARG A CA 1
ATOM 3040 C C . ARG A 1 216 ? 130.169 49.790 65.455 1.00 36.34 216 ARG A C 1
ATOM 3041 O O . ARG A 1 216 ? 130.841 49.557 64.446 1.00 39.03 216 ARG A O 1
ATOM 3062 N N . SER A 1 217 ? 130.201 48.992 66.514 1.00 39.17 217 SER A N 1
ATOM 3063 C CA . SER A 1 217 ? 131.195 47.931 66.574 1.00 36.74 217 SER A CA 1
ATOM 3064 C C . SER A 1 217 ? 130.989 46.927 65.451 1.00 34.03 217 SER A C 1
ATOM 3065 O O . SER A 1 217 ? 129.863 46.536 65.144 1.00 29.92 217 SER A O 1
ATOM 3073 N N . ASN A 1 218 ? 132.089 46.488 64.863 1.00 32.56 218 ASN A N 1
ATOM 3074 C CA . ASN A 1 218 ? 132.075 45.359 63.943 1.00 35.55 218 ASN A CA 1
ATOM 3075 C C . ASN A 1 218 ? 132.903 44.196 64.475 1.00 33.10 218 ASN A C 1
ATOM 3076 O O . ASN A 1 218 ? 133.290 43.298 63.710 1.00 30.61 218 ASN A O 1
ATOM 3087 N N . ALA A 1 219 ? 133.194 44.212 65.771 1.00 29.30 219 ALA A N 1
ATOM 3088 C CA . ALA A 1 219 ? 133.842 43.082 66.411 1.00 29.31 219 ALA A CA 1
ATOM 3089 C C . ALA A 1 219 ? 132.870 41.913 66.411 1.00 31.45 219 ALA A C 1
ATOM 3090 O O . ALA A 1 219 ? 131.662 42.090 66.574 1.00 32.03 219 ALA A O 1
ATOM 3097 N N . THR A 1 220 ? 133.407 40.728 66.191 1.00 28.44 220 THR A N 1
ATOM 3098 C CA . THR A 1 220 ? 132.610 39.504 66.189 1.00 27.23 220 THR A CA 1
ATOM 3099 C C . THR A 1 220 ? 132.154 39.127 67.592 1.00 36.43 220 THR A C 1
ATOM 3100 O O . THR A 1 220 ? 130.974 38.832 67.809 1.00 34.94 220 THR A O 1
ATOM 3111 N N . ARG A 1 221 ? 133.082 39.099 68.549 1.00 30.76 221 ARG A N 1
ATOM 3112 C CA . ARG A 1 221 ? 132.768 38.838 69.950 1.00 25.87 221 ARG A CA 1
ATOM 3113 C C . ARG A 1 221 ? 132.794 40.153 70.706 1.00 28.20 221 ARG A C 1
ATOM 3114 O O . ARG A 1 221 ? 133.589 41.048 70.392 1.00 25.50 221 ARG A O 1
ATOM 3135 N N . LEU A 1 222 ? 131.893 40.273 71.677 1.00 26.65 222 LEU A N 1
ATOM 3136 C CA . LEU A 1 222 ? 131.554 41.548 72.291 1.00 25.59 222 LEU A CA 1
ATOM 3137 C C . LEU A 1 222 ? 131.520 41.441 73.809 1.00 26.25 222 LEU A C 1
ATOM 3138 O O . LEU A 1 222 ? 130.875 40.550 74.366 1.00 25.24 222 LEU A O 1
ATOM 3154 N N . LEU A 1 223 ? 132.150 42.389 74.468 1.00 23.12 223 LEU A N 1
ATOM 3155 C CA . LEU A 1 223 ? 131.894 42.677 75.862 1.00 24.25 223 LEU A CA 1
ATOM 3156 C C . LEU A 1 223 ? 131.406 44.108 75.904 1.00 23.93 223 LEU A C 1
ATOM 3157 O O . LEU A 1 223 ? 132.137 45.021 75.521 1.00 25.90 223 LEU A O 1
ATOM 3173 N N . GLY A 1 224 ? 130.172 44.305 76.344 1.00 21.13 224 GLY A N 1
ATOM 3174 C CA . GLY A 1 224 ? 129.611 45.638 76.477 1.00 23.84 224 GLY A CA 1
ATOM 3175 C C . GLY A 1 224 ? 129.091 45.887 77.876 1.00 26.43 224 GLY A C 1
ATOM 3176 O O . GLY A 1 224 ? 128.244 45.145 78.379 1.00 27.29 224 GLY A O 1
ATOM 3180 N N . VAL A 1 225 ? 129.626 46.919 78.525 1.00 22.48 225 VAL A N 1
ATOM 3181 C CA . VAL A 1 225 ? 129.349 47.256 79.917 1.00 24.47 225 VAL A CA 1
ATOM 3182 C C . VAL A 1 225 ? 129.024 48.742 79.918 1.00 24.68 225 VAL A C 1
ATOM 3183 O O . VAL A 1 225 ? 129.874 49.562 79.563 1.00 24.49 225 VAL A O 1
ATOM 3196 N N . PHE A 1 226 ? 127.790 49.090 80.298 1.00 23.09 226 PHE A N 1
ATOM 3197 C CA . PHE A 1 226 ? 127.247 50.397 79.992 1.00 21.82 226 PHE A CA 1
ATOM 3198 C C . PHE A 1 226 ? 126.910 51.276 81.179 1.00 30.64 226 PHE A C 1
ATOM 3199 O O . PHE A 1 226 ? 126.477 52.416 80.973 1.00 28.02 226 PHE A O 1
ATOM 3216 N N . ALA A 1 227 ? 127.097 50.787 82.402 1.00 22.24 227 ALA A N 1
ATOM 3217 C CA . ALA A 1 227 ? 126.864 51.557 83.613 1.00 24.95 227 ALA A CA 1
ATOM 3218 C C . ALA A 1 227 ? 127.769 51.017 84.711 1.00 26.32 227 ALA A C 1
ATOM 3219 O O . ALA A 1 227 ? 128.296 49.895 84.618 1.00 24.01 227 ALA A O 1
ATOM 3226 N N . ASP A 1 228 ? 127.936 51.819 85.772 1.00 27.33 228 ASP A N 1
ATOM 3227 C CA . ASP A 1 228 ? 128.771 51.370 86.881 1.00 23.36 228 ASP A CA 1
ATOM 3228 C C . ASP A 1 228 ? 128.175 50.124 87.515 1.00 24.20 228 ASP A C 1
ATOM 3229 O O . ASP A 1 228 ? 128.888 49.140 87.759 1.00 25.01 228 ASP A O 1
ATOM 3238 N N . GLY A 1 229 ? 126.858 50.177 87.822 1.00 28.31 229 GLY A N 1
ATOM 3239 C CA . GLY A 1 229 ? 126.088 49.052 88.319 1.00 28.91 229 GLY A CA 1
ATOM 3240 C C . GLY A 1 229 ? 125.059 48.587 87.299 1.00 26.84 229 GLY A C 1
ATOM 3241 O O . GLY A 1 229 ? 125.383 48.432 86.118 1.00 23.11 229 GLY A O 1
ATOM 3245 N N . HIS A 1 230 ? 123.808 48.394 87.718 1.00 27.26 230 HIS A N 1
ATOM 3246 C CA . HIS A 1 230 ? 122.785 47.974 86.761 1.00 27.70 230 HIS A CA 1
ATOM 3247 C C . HIS A 1 230 ? 122.534 49.064 85.727 1.00 22.57 230 HIS A C 1
ATOM 3248 O O . HIS A 1 230 ? 122.735 50.254 85.980 1.00 32.20 230 HIS A O 1
ATOM 3262 N N . VAL A 1 231 ? 122.116 48.646 84.540 1.00 24.60 231 VAL A N 1
ATOM 3263 C CA . VAL A 1 231 ? 121.702 49.616 83.516 1.00 25.30 231 VAL A CA 1
ATOM 3264 C C . VAL A 1 231 ? 120.482 50.365 84.024 1.00 27.45 231 VAL A C 1
ATOM 3265 O O . VAL A 1 231 ? 119.636 49.769 84.721 1.00 26.89 231 VAL A O 1
ATOM 3278 N N . PRO A 1 232 ? 120.360 51.665 83.759 1.00 27.27 232 PRO A N 1
ATOM 3279 C CA . PRO A 1 232 ? 119.185 52.404 84.231 1.00 26.81 232 PRO A CA 1
ATOM 3280 C C . PRO A 1 232 ? 117.863 51.819 83.731 1.00 24.24 232 PRO A C 1
ATOM 3281 O O . PRO A 1 232 ? 117.756 51.295 82.617 1.00 24.43 232 PRO A O 1
ATOM 3292 N N . TYR A 1 233 ? 116.838 51.987 84.568 1.00 27.30 233 TYR A N 1
ATOM 3293 C CA . TYR A 1 233 ? 115.469 51.702 84.160 1.00 25.87 233 TYR A CA 1
ATOM 3294 C C . TYR A 1 233 ? 115.113 52.377 82.842 1.00 28.71 233 TYR A C 1
ATOM 3295 O O . TYR A 1 233 ? 115.526 53.515 82.572 1.00 24.42 233 TYR A O 1
ATOM 3313 N N . GLU A 1 234 ? 114.302 51.683 82.045 1.00 26.92 234 GLU A N 1
ATOM 3314 C CA . GLU A 1 234 ? 113.732 52.290 80.843 1.00 30.45 234 GLU A CA 1
ATOM 3315 C C . GLU A 1 234 ? 113.118 53.673 81.112 1.00 21.34 234 GLU A C 1
ATOM 3316 O O . GLU A 1 234 ? 113.297 54.600 80.319 1.00 28.71 234 GLU A O 1
ATOM 3328 N N . ILE A 1 235 ? 112.386 53.834 82.213 1.00 24.64 235 ILE A N 1
ATOM 3329 C CA . ILE A 1 235 ? 111.740 55.131 82.421 1.00 28.95 235 ILE A CA 1
ATOM 3330 C C . ILE A 1 235 ? 112.787 56.237 82.504 1.00 30.01 235 ILE A C 1
ATOM 3331 O O . ILE A 1 235 ? 112.567 57.357 82.035 1.00 31.09 235 ILE A O 1
ATOM 3347 N N . ASP A 1 236 ? 113.946 55.935 83.068 1.00 30.12 236 ASP A N 1
ATOM 3348 C CA . ASP A 1 236 ? 114.993 56.939 83.221 1.00 30.26 236 ASP A CA 1
ATOM 3349 C C . ASP A 1 236 ? 115.732 57.143 81.903 1.00 30.74 236 ASP A C 1
ATOM 3350 O O . ASP A 1 236 ? 115.976 58.282 81.498 1.00 34.61 236 ASP A O 1
ATOM 3359 N N . ARG A 1 237 ? 116.034 56.062 81.187 1.00 32.57 237 ARG A N 1
ATOM 3360 C CA . ARG A 1 237 ? 116.644 56.194 79.871 1.00 33.92 237 ARG A CA 1
ATOM 3361 C C . ARG A 1 237 ? 115.771 57.039 78.956 1.00 30.04 237 ARG A C 1
ATOM 3362 O O . ARG A 1 237 ? 116.277 57.900 78.222 1.00 31.86 237 ARG A O 1
ATOM 3383 N N . ARG A 1 238 ? 114.458 56.783 78.975 1.00 31.00 238 ARG A N 1
ATOM 3384 C CA . ARG A 1 238 ? 113.537 57.389 78.023 1.00 33.92 238 ARG A CA 1
ATOM 3385 C C . ARG A 1 238 ? 113.360 58.881 78.291 1.00 30.36 238 ARG A C 1
ATOM 3386 O O . ARG A 1 238 ? 113.421 59.687 77.362 1.00 28.54 238 ARG A O 1
ATOM 3407 N N . PHE A 1 239 ? 113.161 59.265 79.553 1.00 33.11 239 PHE A N 1
ATOM 3408 C CA . PHE A 1 239 ? 112.739 60.614 79.899 1.00 33.12 239 PHE A CA 1
ATOM 3409 C C . PHE A 1 239 ? 113.809 61.480 80.539 1.00 32.74 239 PHE A C 1
ATOM 3410 O O . PHE A 1 239 ? 113.600 62.687 80.645 1.00 36.81 239 PHE A O 1
ATOM 3427 N N . GLN A 1 240 ? 114.923 60.915 80.986 1.00 31.35 240 GLN A N 1
ATOM 3428 C CA . GLN A 1 240 ? 115.975 61.696 81.603 1.00 30.82 240 GLN A CA 1
ATOM 3429 C C . GLN A 1 240 ? 117.239 61.720 80.761 1.00 31.30 240 GLN A C 1
ATOM 3430 O O . GLN A 1 240 ? 118.295 62.070 81.275 1.00 38.64 240 GLN A O 1
ATOM 3444 N N . GLY A 1 241 ? 117.165 61.292 79.503 1.00 30.93 241 GLY A N 1
ATOM 3445 C CA . GLY A 1 241 ? 118.255 61.469 78.578 1.00 36.31 241 GLY A CA 1
ATOM 3446 C C . GLY A 1 241 ? 119.525 60.722 78.897 1.00 37.27 241 GLY A C 1
ATOM 3447 O O . GLY A 1 241 ? 120.586 61.104 78.414 1.00 39.40 241 GLY A O 1
ATOM 3451 N N . LEU A 1 242 ? 119.458 59.658 79.689 1.00 37.87 242 LEU A N 1
ATOM 3452 C CA . LEU A 1 242 ? 120.676 58.952 80.060 1.00 36.51 242 LEU A CA 1
ATOM 3453 C C . LEU A 1 242 ? 121.234 58.231 78.840 1.00 37.33 242 LEU A C 1
ATOM 3454 O O . LEU A 1 242 ? 120.494 57.587 78.087 1.00 38.44 242 LEU A O 1
ATOM 3470 N N . GLY A 1 243 ? 122.543 58.374 78.631 1.00 32.22 243 GLY A N 1
ATOM 3471 C CA . GLY A 1 243 ? 123.214 57.779 77.495 1.00 32.84 243 GLY A CA 1
ATOM 3472 C C . GLY A 1 243 ? 123.549 56.318 77.723 1.00 38.36 243 GLY A C 1
ATOM 3473 O O . GLY A 1 243 ? 124.729 55.930 77.762 1.00 32.95 243 GLY A O 1
ATOM 3477 N N . VAL A 1 244 ? 122.517 55.508 77.891 1.00 35.06 244 VAL A N 1
ATOM 3478 C CA . VAL A 1 244 ? 122.668 54.065 78.088 1.00 29.71 244 VAL A CA 1
ATOM 3479 C C . VAL A 1 244 ? 121.807 53.378 77.042 1.00 28.38 244 VAL A C 1
ATOM 3480 O O . VAL A 1 244 ? 120.825 53.943 76.538 1.00 24.58 244 VAL A O 1
ATOM 3493 N N . PRO A 1 245 ? 122.156 52.134 76.687 1.00 25.87 245 PRO A N 1
ATOM 3494 C CA . PRO A 1 245 ? 121.349 51.434 75.678 1.00 28.82 245 PRO A CA 1
ATOM 3495 C C . PRO A 1 245 ? 120.055 50.926 76.292 1.00 28.71 245 PRO A C 1
ATOM 3496 O O . PRO A 1 245 ? 119.945 50.743 77.507 1.00 29.37 245 PRO A O 1
ATOM 3507 N N . SER A 1 246 ? 119.044 50.791 75.440 1.00 25.91 246 SER A N 1
ATOM 3508 C CA . SER A 1 246 ? 117.844 50.041 75.781 1.00 28.91 246 SER A CA 1
ATOM 3509 C C . SER A 1 246 ? 118.133 48.543 75.694 1.00 26.97 246 SER A C 1
ATOM 3510 O O . SER A 1 246 ? 119.076 48.104 75.033 1.00 28.38 246 SER A O 1
ATOM 3518 N N . LEU A 1 247 ? 117.292 47.742 76.337 1.00 26.63 247 LEU A N 1
ATOM 3519 C CA . LEU A 1 247 ? 117.457 46.299 76.161 1.00 21.84 247 LEU A CA 1
ATOM 3520 C C . LEU A 1 247 ? 117.417 45.936 74.674 1.00 28.69 247 LEU A C 1
ATOM 3521 O O . LEU A 1 247 ? 118.237 45.136 74.192 1.00 25.21 247 LEU A O 1
ATOM 3537 N N . LYS A 1 248 ? 116.498 46.552 73.921 1.00 25.22 248 LYS A N 1
ATOM 3538 C CA . LYS A 1 248 ? 116.407 46.271 72.489 1.00 20.98 248 LYS A CA 1
ATOM 3539 C C . LYS A 1 248 ? 117.729 46.525 71.785 1.00 23.02 248 LYS A C 1
ATOM 3540 O O . LYS A 1 248 ? 118.186 45.698 70.970 1.00 21.78 248 LYS A O 1
ATOM 3559 N N . GLU A 1 249 ? 118.352 47.676 72.056 1.00 22.95 249 GLU A N 1
ATOM 3560 C CA . GLU A 1 249 ? 119.612 48.008 71.386 1.00 31.37 249 GLU A CA 1
ATOM 3561 C C . GLU A 1 249 ? 120.674 46.957 71.662 1.00 27.03 249 GLU A C 1
ATOM 3562 O O . GLU A 1 249 ? 121.503 46.652 70.799 1.00 29.21 249 GLU A O 1
ATOM 3574 N N . MET A 1 250 ? 120.690 46.422 72.877 1.00 27.90 250 MET A N 1
ATOM 3575 C CA . MET A 1 250 ? 121.664 45.385 73.209 1.00 21.88 250 MET A CA 1
ATOM 3576 C C . MET A 1 250 ? 121.349 44.090 72.469 1.00 21.52 250 MET A C 1
ATOM 3577 O O . MET A 1 250 ? 122.247 43.475 71.887 1.00 21.04 250 MET A O 1
ATOM 3591 N N . VAL A 1 251 ? 120.073 43.679 72.431 1.00 21.36 251 VAL A N 1
ATOM 3592 C CA . VAL A 1 251 ? 119.726 42.485 71.651 1.00 25.39 251 VAL A CA 1
ATOM 3593 C C . VAL A 1 251 ? 120.057 42.672 70.163 1.00 26.27 251 VAL A C 1
ATOM 3594 O O . VAL A 1 251 ? 120.564 41.749 69.506 1.00 23.99 251 VAL A O 1
ATOM 3607 N N . GLN A 1 252 ? 119.761 43.854 69.597 1.00 28.89 252 GLN A N 1
ATOM 3608 C CA . GLN A 1 252 ? 120.048 44.070 68.171 1.00 26.55 252 GLN A CA 1
ATOM 3609 C C . GLN A 1 252 ? 121.518 43.817 67.856 1.00 29.50 252 GLN A C 1
ATOM 3610 O O . GLN A 1 252 ? 121.841 43.327 66.765 1.00 32.73 252 GLN A O 1
ATOM 3624 N N . ALA A 1 253 ? 122.413 44.109 68.805 1.00 25.39 253 ALA A N 1
ATOM 3625 C CA . ALA A 1 253 ? 123.830 43.848 68.584 1.00 26.64 253 ALA A CA 1
ATOM 3626 C C . ALA A 1 253 ? 124.168 42.378 68.765 1.00 28.76 253 ALA A C 1
ATOM 3627 O O . ALA A 1 253 ? 125.035 41.846 68.064 1.00 26.74 253 ALA A O 1
ATOM 3634 N N . ALA A 1 254 ? 123.512 41.700 69.704 1.00 25.19 254 ALA A N 1
ATOM 3635 C CA . ALA A 1 254 ? 123.913 40.334 70.013 1.00 25.15 254 ALA A CA 1
ATOM 3636 C C . ALA A 1 254 ? 123.365 39.340 69.002 1.00 27.66 254 ALA A C 1
ATOM 3637 O O . ALA A 1 254 ? 124.057 38.395 68.612 1.00 26.84 254 ALA A O 1
ATOM 3644 N N . LEU A 1 255 ? 122.125 39.520 68.598 1.00 24.48 255 LEU A N 1
ATOM 3645 C CA . LEU A 1 255 ? 121.437 38.479 67.845 1.00 24.52 255 LEU A CA 1
ATOM 3646 C C . LEU A 1 255 ? 122.136 38.172 66.537 1.00 27.96 255 LEU A C 1
ATOM 3647 O O . LEU A 1 255 ? 122.437 36.996 66.282 1.00 24.69 255 LEU A O 1
ATOM 3663 N N . PRO A 1 256 ? 122.442 39.144 65.684 1.00 28.91 256 PRO A N 1
ATOM 3664 C CA . PRO A 1 256 ? 123.149 38.808 64.441 1.00 26.56 256 PRO A CA 1
ATOM 3665 C C . PRO A 1 256 ? 124.501 38.155 64.655 1.00 30.39 256 PRO A C 1
ATOM 3666 O O . PRO A 1 256 ? 124.889 37.322 63.829 1.00 27.61 256 PRO A O 1
ATOM 3677 N N . ARG A 1 257 ? 125.231 38.484 65.733 1.00 28.82 257 ARG A N 1
ATOM 3678 C CA . ARG A 1 257 ? 126.519 37.837 65.970 1.00 27.17 257 ARG A CA 1
ATOM 3679 C C . ARG A 1 257 ? 126.334 36.374 66.333 1.00 29.54 257 ARG A C 1
ATOM 3680 O O . ARG A 1 257 ? 127.029 35.499 65.816 1.00 25.20 257 ARG A O 1
ATOM 3701 N N . LEU A 1 258 ? 125.399 36.087 67.224 1.00 25.09 258 LEU A N 1
ATOM 3702 C CA . LEU A 1 258 ? 125.169 34.698 67.602 1.00 23.06 258 LEU A CA 1
ATOM 3703 C C . LEU A 1 258 ? 124.637 33.913 66.418 1.00 27.72 258 LEU A C 1
ATOM 3704 O O . LEU A 1 258 ? 125.046 32.771 66.190 1.00 22.89 258 LEU A O 1
ATOM 3720 N N . ALA A 1 259 ? 123.764 34.538 65.616 1.00 29.03 259 ALA A N 1
ATOM 3721 C CA . ALA A 1 259 ? 123.147 33.826 64.503 1.00 29.79 259 ALA A CA 1
ATOM 3722 C C . ALA A 1 259 ? 124.146 33.460 63.420 1.00 30.04 259 ALA A C 1
ATOM 3723 O O . ALA A 1 259 ? 123.880 32.537 62.647 1.00 29.26 259 ALA A O 1
ATOM 3730 N N . ALA A 1 260 ? 125.273 34.167 63.337 1.00 29.93 260 ALA A N 1
ATOM 3731 C CA . ALA A 1 260 ? 126.255 33.904 62.289 1.00 30.93 260 ALA A CA 1
ATOM 3732 C C . ALA A 1 260 ? 127.053 32.638 62.536 1.00 32.82 260 ALA A C 1
ATOM 3733 O O . ALA A 1 260 ? 127.675 32.124 61.607 1.00 35.94 260 ALA A O 1
ATOM 3740 N N . HIS A 1 261 ? 127.061 32.147 63.772 1.00 34.13 261 HIS A N 1
ATOM 3741 C CA . HIS A 1 261 ? 127.883 31.008 64.175 1.00 36.38 261 HIS A CA 1
ATOM 3742 C C . HIS A 1 261 ? 127.369 29.714 63.566 1.00 37.08 261 HIS A C 1
ATOM 3743 O O . HIS A 1 261 ? 126.168 29.420 63.577 1.00 29.25 261 HIS A O 1
ATOM 3757 N N . ARG A 1 262 ? 128.301 28.916 63.042 1.00 37.70 262 ARG A N 1
ATOM 3758 C CA . ARG A 1 262 ? 127.905 27.749 62.250 1.00 45.44 262 ARG A CA 1
ATOM 3759 C C . ARG A 1 262 ? 127.224 26.702 63.116 1.00 36.47 262 ARG A C 1
ATOM 3760 O O . ARG A 1 262 ? 126.171 26.151 62.743 1.00 40.07 262 ARG A O 1
ATOM 3781 N N . GLY A 1 263 ? 127.771 26.464 64.299 1.00 32.98 263 GLY A N 1
ATOM 3782 C CA . GLY A 1 263 ? 127.221 25.488 65.233 1.00 44.16 263 GLY A CA 1
ATOM 3783 C C . GLY A 1 263 ? 125.924 25.867 65.927 1.00 33.56 263 GLY A C 1
ATOM 3784 O O . GLY A 1 263 ? 125.429 25.079 66.738 1.00 37.68 263 GLY A O 1
ATOM 3788 N N . GLY A 1 264 ? 125.335 27.010 65.621 1.00 30.88 264 GLY A N 1
ATOM 3789 C CA . GLY A 1 264 ? 124.129 27.407 66.317 1.00 33.28 264 GLY A CA 1
ATOM 3790 C C . GLY A 1 264 ? 124.469 28.132 67.605 1.00 25.56 264 GLY A C 1
ATOM 3791 O O . GLY A 1 264 ? 125.642 28.307 67.969 1.00 27.18 264 GLY A O 1
ATOM 3795 N N . PHE A 1 265 ? 123.422 28.566 68.312 1.00 28.43 265 PHE A N 1
ATOM 3796 C CA . PHE A 1 265 ? 123.657 29.418 69.472 1.00 25.58 265 PHE A CA 1
ATOM 3797 C C . PHE A 1 265 ? 122.572 29.309 70.525 1.00 29.21 265 PHE A C 1
ATOM 3798 O O . PHE A 1 265 ? 121.455 28.856 70.261 1.00 21.05 265 PHE A O 1
ATOM 3815 N N . VAL A 1 266 ? 122.928 29.756 71.727 1.00 19.59 266 VAL A N 1
ATOM 3816 C CA . VAL A 1 266 ? 121.999 29.957 72.834 1.00 20.01 266 VAL A CA 1
ATOM 3817 C C . VAL A 1 266 ? 122.173 31.388 73.337 1.00 21.74 266 VAL A C 1
ATOM 3818 O O . VAL A 1 266 ? 123.289 31.914 73.373 1.00 21.87 266 VAL A O 1
ATOM 3831 N N . LEU A 1 267 ? 121.069 32.010 73.710 1.00 24.18 267 LEU A N 1
ATOM 3832 C CA . LEU A 1 267 ? 121.046 33.390 74.146 1.00 21.62 267 LEU A CA 1
ATOM 3833 C C . LEU A 1 267 ? 120.114 33.480 75.334 1.00 23.82 267 LEU A C 1
ATOM 3834 O O . LEU A 1 267 ? 119.004 32.944 75.300 1.00 22.01 267 LEU A O 1
ATOM 3850 N N . GLN A 1 268 ? 120.565 34.133 76.392 1.00 23.10 268 GLN A N 1
ATOM 3851 C CA . GLN A 1 268 ? 119.677 34.585 77.445 1.00 21.09 268 GLN A CA 1
ATOM 3852 C C . GLN A 1 268 ? 119.524 36.096 77.304 1.00 19.13 268 GLN A C 1
ATOM 3853 O O . GLN A 1 268 ? 120.520 36.825 77.198 1.00 24.38 268 GLN A O 1
ATOM 3867 N N . VAL A 1 269 ? 118.289 36.557 77.226 1.00 21.27 269 VAL A N 1
ATOM 3868 C CA . VAL A 1 269 ? 117.958 37.971 77.336 1.00 18.40 269 VAL A CA 1
ATOM 3869 C C . VAL A 1 269 ? 117.241 38.136 78.651 1.00 18.69 269 VAL A C 1
ATOM 3870 O O . VAL A 1 269 ? 116.284 37.404 78.915 1.00 22.65 269 VAL A O 1
ATOM 3883 N N . GLU A 1 270 ? 117.677 39.100 79.465 1.00 20.08 270 GLU A N 1
ATOM 3884 C CA . GLU A 1 270 ? 117.059 39.331 80.758 1.00 27.41 270 GLU A CA 1
ATOM 3885 C C . GLU A 1 270 ? 116.522 40.746 80.865 1.00 24.77 270 GLU A C 1
ATOM 3886 O O . GLU A 1 270 ? 117.277 41.721 80.723 1.00 25.86 270 GLU A O 1
ATOM 3898 N N . ALA A 1 271 ? 115.217 40.858 81.089 1.00 24.45 271 ALA A N 1
ATOM 3899 C CA . ALA A 1 271 ? 114.609 42.105 81.540 1.00 22.45 271 ALA A CA 1
ATOM 3900 C C . ALA A 1 271 ? 114.693 42.042 83.051 1.00 24.33 271 ALA A C 1
ATOM 3901 O O . ALA A 1 271 ? 113.740 41.701 83.747 1.00 23.37 271 ALA A O 1
ATOM 3908 N N . GLY A 1 272 ? 115.898 42.340 83.556 1.00 22.19 272 GLY A N 1
ATOM 3909 C CA . GLY A 1 272 ? 116.213 42.041 84.933 1.00 24.65 272 GLY A CA 1
ATOM 3910 C C . GLY A 1 272 ? 115.802 43.059 85.940 1.00 21.87 272 GLY A C 1
ATOM 3911 O O . GLY A 1 272 ? 115.942 42.807 87.152 1.00 23.26 272 GLY A O 1
ATOM 3915 N N . ARG A 1 273 ? 115.312 44.226 85.514 1.00 18.79 273 ARG A N 1
ATOM 3916 C CA . ARG A 1 273 ? 115.002 45.284 86.468 1.00 23.55 273 ARG A CA 1
ATOM 3917 C C . ARG A 1 273 ? 113.506 45.465 86.675 1.00 25.70 273 ARG A C 1
ATOM 3918 O O . ARG A 1 273 ? 113.092 46.321 87.476 1.00 25.39 273 ARG A O 1
ATOM 3939 N N . ILE A 1 274 ? 112.683 44.648 86.015 1.00 23.94 274 ILE A N 1
ATOM 3940 C CA . ILE A 1 274 ? 111.298 44.507 86.447 1.00 20.76 274 ILE A CA 1
ATOM 3941 C C . ILE A 1 274 ? 111.268 44.170 87.928 1.00 21.22 274 ILE A C 1
ATOM 3942 O O . ILE A 1 274 ? 110.561 44.811 88.711 1.00 20.45 274 ILE A O 1
ATOM 3958 N N . ASP A 1 275 ? 112.052 43.154 88.324 1.00 22.29 275 ASP A N 1
ATOM 3959 C CA . ASP A 1 275 ? 112.222 42.789 89.728 1.00 27.21 275 ASP A CA 1
ATOM 3960 C C . ASP A 1 275 ? 112.585 44.003 90.574 1.00 22.67 275 ASP A C 1
ATOM 3961 O O . ASP A 1 275 ? 111.924 44.296 91.568 1.00 25.91 275 ASP A O 1
ATOM 3970 N N . HIS A 1 276 ? 113.593 44.761 90.146 1.00 21.82 276 HIS A N 1
ATOM 3971 C CA . HIS A 1 276 ? 114.084 45.871 90.951 1.00 24.85 276 HIS A CA 1
ATOM 3972 C C . HIS A 1 276 ? 113.010 46.926 91.148 1.00 24.82 276 HIS A C 1
ATOM 3973 O O . HIS A 1 276 ? 112.824 47.438 92.254 1.00 24.89 276 HIS A O 1
ATOM 3987 N N . ALA A 1 277 ? 112.305 47.286 90.073 1.00 24.68 277 ALA A N 1
ATOM 3988 C CA . ALA A 1 277 ? 111.247 48.271 90.219 1.00 25.33 277 ALA A CA 1
ATOM 3989 C C . ALA A 1 277 ? 110.177 47.758 91.153 1.00 24.74 277 ALA A C 1
ATOM 3990 O O . ALA A 1 277 ? 109.601 48.524 91.929 1.00 23.48 277 ALA A O 1
ATOM 3997 N N . ASN A 1 278 ? 109.872 46.459 91.073 1.00 21.77 278 ASN A N 1
ATOM 3998 C CA . ASN A 1 278 ? 108.855 45.919 91.967 1.00 25.09 278 ASN A CA 1
ATOM 3999 C C . ASN A 1 278 ? 109.324 45.973 93.404 1.00 22.87 278 ASN A C 1
ATOM 4000 O O . ASN A 1 278 ? 108.499 46.153 94.314 1.00 21.27 278 ASN A O 1
ATOM 4011 N N . HIS A 1 279 ? 110.638 45.774 93.624 1.00 23.00 279 HIS A N 1
ATOM 4012 C CA . HIS A 1 279 ? 111.231 45.965 94.946 1.00 25.28 279 HIS A CA 1
ATOM 4013 C C . HIS A 1 279 ? 111.022 47.397 95.442 1.00 24.21 279 HIS A C 1
ATOM 4014 O O . HIS A 1 279 ? 110.638 47.612 96.598 1.00 26.72 279 HIS A O 1
ATOM 4028 N N . LEU A 1 280 ? 111.270 48.395 94.574 1.00 25.65 280 LEU A N 1
ATOM 4029 C CA . LEU A 1 280 ? 111.015 49.779 94.970 1.00 27.87 280 LEU A CA 1
ATOM 4030 C C . LEU A 1 280 ? 109.530 50.069 95.230 1.00 28.38 280 LEU A C 1
ATOM 4031 O O . LEU A 1 280 ? 109.214 51.072 95.873 1.00 28.92 280 LEU A O 1
ATOM 4047 N N . ASN A 1 281 ? 108.624 49.231 94.738 1.00 24.68 281 ASN A N 1
ATOM 4048 C CA . ASN A 1 281 ? 107.181 49.501 94.749 1.00 25.27 281 ASN A CA 1
ATOM 4049 C C . ASN A 1 281 ? 106.874 50.678 93.829 1.00 23.87 281 ASN A C 1
ATOM 4050 O O . ASN A 1 281 ? 106.057 51.530 94.172 1.00 24.05 281 ASN A O 1
ATOM 4061 N N . ASP A 1 282 ? 107.561 50.745 92.697 1.00 23.02 282 ASP A N 1
ATOM 4062 C CA . ASP A 1 282 ? 107.429 51.822 91.726 1.00 27.37 282 ASP A CA 1
ATOM 4063 C C . ASP A 1 282 ? 106.741 51.280 90.469 1.00 26.13 282 ASP A C 1
ATOM 4064 O O . ASP A 1 282 ? 107.384 50.809 89.524 1.00 24.11 282 ASP A O 1
ATOM 4073 N N . ALA A 1 283 ? 105.410 51.407 90.443 1.00 25.36 283 ALA A N 1
ATOM 4074 C CA . ALA A 1 283 ? 104.636 50.859 89.335 1.00 22.07 283 ALA A CA 1
ATOM 4075 C C . ALA A 1 283 ? 105.022 51.455 87.989 1.00 28.80 283 ALA A C 1
ATOM 4076 O O . ALA A 1 283 ? 104.957 50.770 86.952 1.00 25.15 283 ALA A O 1
ATOM 4083 N N . GLY A 1 284 ? 105.416 52.729 87.972 1.00 27.97 284 GLY A N 1
ATOM 4084 C CA . GLY A 1 284 ? 105.765 53.354 86.702 1.00 27.06 284 GLY A CA 1
ATOM 4085 C C . GLY A 1 284 ? 107.085 52.838 86.160 1.00 28.66 284 GLY A C 1
ATOM 4086 O O . GLY A 1 284 ? 107.254 52.680 84.947 1.00 26.25 284 GLY A O 1
ATOM 4090 N N . ALA A 1 285 ? 108.045 52.580 87.040 1.00 27.11 285 ALA A N 1
ATOM 4091 C CA . ALA A 1 285 ? 109.283 51.983 86.561 1.00 23.15 285 ALA A CA 1
ATOM 4092 C C . ALA A 1 285 ? 109.058 50.541 86.076 1.00 18.99 285 ALA A C 1
ATOM 4093 O O . ALA A 1 285 ? 109.585 50.142 85.031 1.00 23.72 285 ALA A O 1
ATOM 4100 N N . THR A 1 286 ? 108.248 49.773 86.800 1.00 23.62 286 THR A N 1
ATOM 4101 C CA . THR A 1 286 ? 107.918 48.419 86.362 1.00 22.59 286 THR A CA 1
ATOM 4102 C C . THR A 1 286 ? 107.296 48.430 84.979 1.00 20.95 286 THR A C 1
ATOM 4103 O O . THR A 1 286 ? 107.676 47.643 84.104 1.00 23.71 286 THR A O 1
ATOM 4114 N N . LEU A 1 287 ? 106.345 49.326 84.768 1.00 24.49 287 LEU A N 1
ATOM 4115 C CA . LEU A 1 287 ? 105.656 49.401 83.499 1.00 21.98 287 LEU A CA 1
ATOM 4116 C C . LEU A 1 287 ? 106.629 49.628 82.355 1.00 24.56 287 LEU A C 1
ATOM 4117 O O . LEU A 1 287 ? 106.547 48.955 81.327 1.00 24.12 287 LEU A O 1
ATOM 4133 N N . TRP A 1 288 ? 107.540 50.605 82.496 1.00 24.27 288 TRP A N 1
ATOM 4134 C CA . TRP A 1 288 ? 108.413 50.925 81.373 1.00 25.12 288 TRP A CA 1
ATOM 4135 C C . TRP A 1 288 ? 109.431 49.817 81.113 1.00 21.03 288 TRP A C 1
ATOM 4136 O O . TRP A 1 288 ? 109.809 49.608 79.956 1.00 24.29 288 TRP A O 1
ATOM 4157 N N . ASP A 1 289 ? 109.861 49.076 82.139 1.00 21.59 289 ASP A N 1
ATOM 4158 C CA . ASP A 1 289 ? 110.743 47.937 81.861 1.00 22.44 289 ASP A CA 1
ATOM 4159 C C . ASP A 1 289 ? 109.958 46.783 81.242 1.00 20.06 289 ASP A C 1
ATOM 4160 O O . ASP A 1 289 ? 110.501 46.002 80.445 1.00 23.15 289 ASP A O 1
ATOM 4169 N N . VAL A 1 290 ? 108.669 46.687 81.547 1.00 27.57 290 VAL A N 1
ATOM 4170 C CA . VAL A 1 290 ? 107.849 45.701 80.863 1.00 18.96 290 VAL A CA 1
ATOM 4171 C C . VAL A 1 290 ? 107.634 46.108 79.421 1.00 20.60 290 VAL A C 1
ATOM 4172 O O . VAL A 1 290 ? 107.627 45.256 78.528 1.00 23.35 290 VAL A O 1
ATOM 4185 N N . LEU A 1 291 ? 107.459 47.424 79.172 1.00 22.68 291 LEU A N 1
ATOM 4186 C CA . LEU A 1 291 ? 107.282 47.917 77.808 1.00 22.60 291 LEU A CA 1
ATOM 4187 C C . LEU A 1 291 ? 108.594 47.810 77.031 1.00 18.75 291 LEU A C 1
ATOM 4188 O O . LEU A 1 291 ? 108.597 47.473 75.848 1.00 20.35 291 LEU A O 1
ATOM 4204 N N . ALA A 1 292 ? 109.719 48.017 77.699 1.00 23.39 292 ALA A N 1
ATOM 4205 C CA . ALA A 1 292 ? 110.990 47.787 77.020 1.00 18.75 292 ALA A CA 1
ATOM 4206 C C . ALA A 1 292 ? 111.169 46.312 76.642 1.00 22.97 292 ALA A C 1
ATOM 4207 O O . ALA A 1 292 ? 111.703 45.991 75.574 1.00 23.25 292 ALA A O 1
ATOM 4214 N N . ALA A 1 293 ? 110.797 45.407 77.546 1.00 22.18 293 ALA A N 1
ATOM 4215 C CA . ALA A 1 293 ? 110.817 43.986 77.215 1.00 25.61 293 ALA A CA 1
ATOM 4216 C C . ALA A 1 293 ? 109.912 43.686 76.022 1.00 26.45 293 ALA A C 1
ATOM 4217 O O . ALA A 1 293 ? 110.248 42.849 75.171 1.00 21.54 293 ALA A O 1
ATOM 4224 N N . ASP A 1 294 ? 108.765 44.376 75.937 1.00 21.50 294 ASP A N 1
ATOM 4225 C CA . ASP A 1 294 ? 107.830 44.097 74.856 1.00 23.08 294 ASP A CA 1
ATOM 4226 C C . ASP A 1 294 ? 108.446 44.435 73.513 1.00 26.17 294 ASP A C 1
ATOM 4227 O O . ASP A 1 294 ? 108.264 43.703 72.532 1.00 24.21 294 ASP A O 1
ATOM 4236 N N . GLU A 1 295 ? 109.214 45.514 73.449 1.00 20.74 295 GLU A N 1
ATOM 4237 C CA . GLU A 1 295 ? 109.897 45.824 72.193 1.00 24.05 295 GLU A CA 1
ATOM 4238 C C . GLU A 1 295 ? 110.871 44.722 71.828 1.00 25.03 295 GLU A C 1
ATOM 4239 O O . GLU A 1 295 ? 111.071 44.410 70.645 1.00 22.61 295 GLU A O 1
ATOM 4251 N N . VAL A 1 296 ? 111.522 44.142 72.840 1.00 22.39 296 VAL A N 1
ATOM 4252 C CA . VAL A 1 296 ? 112.468 43.051 72.594 1.00 24.08 296 VAL A CA 1
ATOM 4253 C C . VAL A 1 296 ? 111.735 41.827 72.074 1.00 20.40 296 VAL A C 1
ATOM 4254 O O . VAL A 1 296 ? 112.197 41.154 71.142 1.00 22.53 296 VAL A O 1
ATOM 4267 N N . LEU A 1 297 ? 110.580 41.525 72.670 1.00 25.53 297 LEU A N 1
ATOM 4268 C CA . LEU A 1 297 ? 109.756 40.395 72.242 1.00 23.63 297 LEU A CA 1
ATOM 4269 C C . LEU A 1 297 ? 109.485 40.451 70.756 1.00 24.87 297 LEU A C 1
ATOM 4270 O O . LEU A 1 297 ? 109.557 39.430 70.061 1.00 25.80 297 LEU A O 1
ATOM 4286 N N . GLU A 1 298 ? 109.164 41.640 70.261 1.00 25.51 298 GLU A N 1
ATOM 4287 C CA . GLU A 1 298 ? 108.851 41.810 68.860 1.00 28.11 298 GLU A CA 1
ATOM 4288 C C . GLU A 1 298 ? 110.055 41.472 68.027 1.00 24.21 298 GLU A C 1
ATOM 4289 O O . GLU A 1 298 ? 109.937 40.775 67.018 1.00 27.55 298 GLU A O 1
ATOM 4301 N N . LEU A 1 299 ? 111.235 41.886 68.487 1.00 26.81 299 LEU A N 1
ATOM 4302 C CA . LEU A 1 299 ? 112.472 41.527 67.815 1.00 27.73 299 LEU A CA 1
ATOM 4303 C C . LEU A 1 299 ? 112.706 40.024 67.823 1.00 27.85 299 LEU A C 1
ATOM 4304 O O . LEU A 1 299 ? 113.081 39.427 66.810 1.00 27.12 299 LEU A O 1
ATOM 4320 N N . LEU A 1 300 ? 112.529 39.392 68.989 1.00 24.21 300 LEU A N 1
ATOM 4321 C CA . LEU A 1 300 ? 112.850 37.979 69.106 1.00 23.21 300 LEU A CA 1
ATOM 4322 C C . LEU A 1 300 ? 111.872 37.128 68.315 1.00 23.98 300 LEU A C 1
ATOM 4323 O O . LEU A 1 300 ? 112.271 36.133 67.711 1.00 27.18 300 LEU A O 1
ATOM 4339 N N . THR A 1 301 ? 110.578 37.472 68.333 1.00 24.10 301 THR A N 1
ATOM 4340 C CA . THR A 1 301 ? 109.624 36.657 67.586 1.00 23.93 301 THR A CA 1
ATOM 4341 C C . THR A 1 301 ? 109.848 36.817 66.084 1.00 24.80 301 THR A C 1
ATOM 4342 O O . THR A 1 301 ? 109.809 35.840 65.329 1.00 27.24 301 THR A O 1
ATOM 4353 N N . ALA A 1 302 ? 110.159 38.026 65.638 1.00 22.15 302 ALA A N 1
ATOM 4354 C CA . ALA A 1 302 ? 110.447 38.205 64.217 1.00 27.59 302 ALA A CA 1
ATOM 4355 C C . ALA A 1 302 ? 111.669 37.394 63.813 1.00 28.24 302 ALA A C 1
ATOM 4356 O O . ALA A 1 302 ? 111.688 36.797 62.736 1.00 34.47 302 ALA A O 1
ATOM 4363 N N . PHE A 1 303 ? 112.685 37.322 64.679 1.00 26.81 303 PHE A N 1
ATOM 4364 C CA . PHE A 1 303 ? 113.807 36.425 64.404 1.00 27.89 303 PHE A CA 1
ATOM 4365 C C . PHE A 1 303 ? 113.358 34.958 64.322 1.00 27.13 303 PHE A C 1
ATOM 4366 O O . PHE A 1 303 ? 113.764 34.221 63.415 1.00 28.62 303 PHE A O 1
ATOM 4383 N N . VAL A 1 304 ? 112.526 34.505 65.259 1.00 23.39 304 VAL A N 1
ATOM 4384 C CA . VAL A 1 304 ? 112.108 33.102 65.211 1.00 24.42 304 VAL A CA 1
ATOM 4385 C C . VAL A 1 304 ? 111.293 32.834 63.945 1.00 25.53 304 VAL A C 1
ATOM 4386 O O . VAL A 1 304 ? 111.425 31.781 63.324 1.00 22.60 304 VAL A O 1
ATOM 4399 N N . ASP A 1 305 ? 110.425 33.786 63.558 1.00 24.80 305 ASP A N 1
ATOM 4400 C CA . ASP A 1 305 ? 109.651 33.665 62.328 1.00 27.89 305 ASP A CA 1
ATOM 4401 C C . ASP A 1 305 ? 110.566 33.423 61.135 1.00 27.89 305 ASP A C 1
ATOM 4402 O O . ASP A 1 305 ? 110.297 32.570 60.294 1.00 30.17 305 ASP A O 1
ATOM 4411 N N . ARG A 1 306 ? 111.667 34.161 61.058 1.00 27.89 306 ARG A N 1
ATOM 4412 C CA . ARG A 1 306 ? 112.621 33.963 59.975 1.00 28.63 306 ARG A CA 1
ATOM 4413 C C . ARG A 1 306 ? 113.507 32.742 60.175 1.00 31.80 306 ARG A C 1
ATOM 4414 O O . ARG A 1 306 ? 114.146 32.328 59.210 1.00 29.41 306 ARG A O 1
ATOM 4435 N N . ASN A 1 307 ? 113.519 32.133 61.370 1.00 32.99 307 ASN A N 1
ATOM 4436 C CA . ASN A 1 307 ? 114.472 31.070 61.716 1.00 26.72 307 ASN A CA 1
ATOM 4437 C C . ASN A 1 307 ? 113.775 29.945 62.461 1.00 28.04 307 ASN A C 1
ATOM 4438 O O . ASN A 1 307 ? 113.877 29.819 63.684 1.00 32.45 307 ASN A O 1
ATOM 4449 N N . PRO A 1 308 ? 113.052 29.091 61.741 1.00 31.85 308 PRO A N 1
ATOM 4450 C CA . PRO A 1 308 ? 112.292 28.026 62.411 1.00 29.18 308 PRO A CA 1
ATOM 4451 C C . PRO A 1 308 ? 113.137 26.993 63.118 1.00 28.34 308 PRO A C 1
ATOM 4452 O O . PRO A 1 308 ? 112.573 26.199 63.890 1.00 27.99 308 PRO A O 1
ATOM 4463 N N . ASP A 1 309 ? 114.461 26.966 62.921 1.00 25.76 309 ASP A N 1
ATOM 4464 C CA . ASP A 1 309 ? 115.289 26.076 63.737 1.00 26.59 309 ASP A CA 1
ATOM 4465 C C . ASP A 1 309 ? 115.518 26.629 65.157 1.00 27.35 309 ASP A C 1
ATOM 4466 O O . ASP A 1 309 ? 116.303 26.045 65.914 1.00 25.71 309 ASP A O 1
ATOM 4475 N N . THR A 1 310 ? 114.795 27.677 65.550 1.00 25.06 310 THR A N 1
ATOM 4476 C CA . THR A 1 310 ? 115.059 28.406 66.793 1.00 25.30 310 THR A CA 1
ATOM 4477 C C . THR A 1 310 ? 113.840 28.370 67.696 1.00 24.52 310 THR A C 1
ATOM 4478 O O . THR A 1 310 ? 112.734 28.714 67.256 1.00 25.24 310 THR A O 1
ATOM 4489 N N . LEU A 1 311 ? 114.056 27.999 68.958 1.00 20.76 311 LEU A N 1
ATOM 4490 C CA . LEU A 1 311 ? 113.002 28.023 69.963 1.00 18.57 311 LEU A CA 1
ATOM 4491 C C . LEU A 1 311 ? 113.159 29.240 70.867 1.00 26.04 311 LEU A C 1
ATOM 4492 O O . LEU A 1 311 ? 114.259 29.520 71.348 1.00 24.54 311 LEU A O 1
ATOM 4508 N N . LEU A 1 312 ? 112.055 29.939 71.124 1.00 24.91 312 LEU A N 1
ATOM 4509 C CA . LEU A 1 312 ? 112.040 31.049 72.053 1.00 19.76 312 LEU A CA 1
ATOM 4510 C C . LEU A 1 312 ? 111.232 30.646 73.274 1.00 25.09 312 LEU A C 1
ATOM 4511 O O . LEU A 1 312 ? 110.051 30.292 73.163 1.00 22.88 312 LEU A O 1
ATOM 4527 N N . ILE A 1 313 ? 111.878 30.685 74.437 1.00 21.44 313 ILE A N 1
ATOM 4528 C CA . ILE A 1 313 ? 111.222 30.487 75.726 1.00 19.91 313 ILE A CA 1
ATOM 4529 C C . ILE A 1 313 ? 111.140 31.840 76.412 1.00 20.17 313 ILE A C 1
ATOM 4530 O O . ILE A 1 313 ? 112.173 32.487 76.602 1.00 22.80 313 ILE A O 1
ATOM 4546 N N . VAL A 1 314 ? 109.936 32.245 76.816 1.00 20.87 314 VAL A N 1
ATOM 4547 C CA . VAL A 1 314 ? 109.715 33.472 77.583 1.00 18.24 314 VAL A CA 1
ATOM 4548 C C . VAL A 1 314 ? 109.180 33.066 78.950 1.00 22.21 314 VAL A C 1
ATOM 4549 O O . VAL A 1 314 ? 108.148 32.390 79.048 1.00 22.67 314 VAL A O 1
ATOM 4562 N N . VAL A 1 315 ? 109.878 33.469 80.006 1.00 21.68 315 VAL A N 1
ATOM 4563 C CA . VAL A 1 315 ? 109.579 32.954 81.331 1.00 19.49 315 VAL A CA 1
ATOM 4564 C C . VAL A 1 315 ? 109.876 34.021 82.370 1.00 20.89 315 VAL A C 1
ATOM 4565 O O . VAL A 1 315 ? 110.858 34.773 82.260 1.00 22.04 315 VAL A O 1
ATOM 4578 N N . SER A 1 316 ? 109.034 34.072 83.390 1.00 18.85 316 SER A N 1
ATOM 4579 C CA . SER A 1 316 ? 109.357 34.830 84.590 1.00 18.90 316 SER A CA 1
ATOM 4580 C C . SER A 1 316 ? 110.031 33.903 85.592 1.00 21.66 316 SER A C 1
ATOM 4581 O O . SER A 1 316 ? 109.649 32.728 85.711 1.00 19.82 316 SER A O 1
ATOM 4589 N N . ASP A 1 317 ? 111.032 34.421 86.332 1.00 23.22 317 ASP A N 1
ATOM 4590 C CA . ASP A 1 317 ? 111.696 33.558 87.315 1.00 20.36 317 ASP A CA 1
ATOM 4591 C C . ASP A 1 317 ? 111.008 33.522 88.673 1.00 22.20 317 ASP A C 1
ATOM 4592 O O . ASP A 1 317 ? 111.237 32.583 89.437 1.00 19.77 317 ASP A O 1
ATOM 4601 N N . HIS A 1 318 ? 110.180 34.514 88.981 1.00 23.78 318 HIS A N 1
ATOM 4602 C CA . HIS A 1 318 ? 109.326 34.554 90.164 1.00 23.60 318 HIS A CA 1
ATOM 4603 C C . HIS A 1 318 ? 108.603 35.900 90.125 1.00 23.49 318 HIS A C 1
ATOM 4604 O O . HIS A 1 318 ? 109.014 36.826 89.410 1.00 21.47 318 HIS A O 1
ATOM 4618 N N . ALA A 1 319 ? 107.565 36.008 90.937 1.00 24.94 319 ALA A N 1
ATOM 4619 C CA . ALA A 1 319 ? 106.867 37.256 91.128 1.00 20.19 319 ALA A CA 1
ATOM 4620 C C . ALA A 1 319 ? 107.546 38.081 92.219 1.00 24.36 319 ALA A C 1
ATOM 4621 O O . ALA A 1 319 ? 108.188 37.542 93.127 1.00 22.42 319 ALA A O 1
ATOM 4628 N N . THR A 1 320 ? 107.377 39.404 92.127 1.00 20.85 320 THR A N 1
ATOM 4629 C CA . THR A 1 320 ? 107.924 40.318 93.123 1.00 23.90 320 THR A CA 1
ATOM 4630 C C . THR A 1 320 ? 106.942 41.446 93.388 1.00 25.71 320 THR A C 1
ATOM 4631 O O . THR A 1 320 ? 106.396 42.047 92.452 1.00 23.43 320 THR A O 1
ATOM 4642 N N . GLY A 1 321 ? 106.755 41.739 94.670 1.00 22.65 321 GLY A N 1
ATOM 4643 C CA . GLY A 1 321 ? 105.853 42.770 95.112 1.00 27.72 321 GLY A CA 1
ATOM 4644 C C . GLY A 1 321 ? 104.709 42.188 95.911 1.00 24.83 321 GLY A C 1
ATOM 4645 O O . GLY A 1 321 ? 104.892 41.850 97.079 1.00 23.95 321 GLY A O 1
ATOM 4649 N N . VAL A 1 322 ? 103.523 42.029 95.313 1.00 24.88 322 VAL A N 1
ATOM 4650 C CA . VAL A 1 322 ? 103.261 42.317 93.924 1.00 21.68 322 VAL A CA 1
ATOM 4651 C C . VAL A 1 322 ? 102.451 43.593 93.850 1.00 27.38 322 VAL A C 1
ATOM 4652 O O . VAL A 1 322 ? 101.711 43.919 94.799 1.00 25.92 322 VAL A O 1
ATOM 4665 N N . GLY A 1 323 ? 102.587 44.283 92.719 1.00 25.46 323 GLY A N 1
ATOM 4666 C CA . GLY A 1 323 ? 102.020 45.595 92.515 1.00 27.83 323 GLY A CA 1
ATOM 4667 C C . GLY A 1 323 ? 100.726 45.580 91.720 1.00 27.58 323 GLY A C 1
ATOM 4668 O O . GLY A 1 323 ? 100.725 45.680 90.486 1.00 27.37 323 GLY A O 1
ATOM 4672 N N . GLY A 1 324 ? 99.608 45.506 92.432 1.00 21.41 324 GLY A N 1
ATOM 4673 C CA . GLY A 1 324 ? 98.312 45.300 91.804 1.00 29.33 324 GLY A CA 1
ATOM 4674 C C . GLY A 1 324 ? 97.517 46.585 91.658 1.00 28.51 324 GLY A C 1
ATOM 4675 O O . GLY A 1 324 ? 97.388 47.374 92.608 1.00 25.26 324 GLY A O 1
ATOM 4679 N N . LEU A 1 325 ? 97.001 46.787 90.449 1.00 25.49 325 LEU A N 1
ATOM 4680 C CA . LEU A 1 325 ? 95.961 47.780 90.223 1.00 27.00 325 LEU A CA 1
ATOM 4681 C C . LEU A 1 325 ? 94.695 47.292 90.900 1.00 27.79 325 LEU A C 1
ATOM 4682 O O . LEU A 1 325 ? 94.209 46.204 90.585 1.00 24.42 325 LEU A O 1
ATOM 4698 N N . TYR A 1 326 ? 94.170 48.075 91.844 1.00 24.06 326 TYR A N 1
ATOM 4699 C CA . TYR A 1 326 ? 93.126 47.601 92.735 1.00 22.78 326 TYR A CA 1
ATOM 4700 C C . TYR A 1 326 ? 91.860 48.435 92.588 1.00 27.12 326 TYR A C 1
ATOM 4701 O O . TYR A 1 326 ? 91.871 49.534 92.040 1.00 25.13 326 TYR A O 1
ATOM 4719 N N . GLY A 1 327 ? 90.770 47.868 93.103 1.00 24.42 327 GLY A N 1
ATOM 4720 C CA . GLY A 1 327 ? 89.457 48.456 92.901 1.00 27.13 327 GLY A CA 1
ATOM 4721 C C . GLY A 1 327 ? 89.361 49.796 93.600 1.00 31.39 327 GLY A C 1
ATOM 4722 O O . GLY A 1 327 ? 89.710 49.922 94.775 1.00 26.68 327 GLY A O 1
ATOM 4726 N N . ALA A 1 328 ? 88.876 50.800 92.873 1.00 26.55 328 ALA A N 1
ATOM 4727 C CA . ALA A 1 328 ? 88.815 52.186 93.316 1.00 30.67 328 ALA A CA 1
ATOM 4728 C C . ALA A 1 328 ? 87.500 52.824 92.879 1.00 35.96 328 ALA A C 1
ATOM 4729 O O . ALA A 1 328 ? 87.072 52.685 91.728 1.00 29.33 328 ALA A O 1
ATOM 4736 N N . GLY A 1 329 ? 86.863 53.535 93.800 1.00 33.00 329 GLY A N 1
ATOM 4737 C CA . GLY A 1 329 ? 85.636 54.237 93.498 1.00 37.38 329 GLY A CA 1
ATOM 4738 C C . GLY A 1 329 ? 84.412 53.396 93.788 1.00 33.16 329 GLY A C 1
ATOM 4739 O O . GLY A 1 329 ? 84.488 52.208 94.117 1.00 30.90 329 GLY A O 1
ATOM 4743 N N . ARG A 1 330 ? 83.248 54.036 93.668 1.00 34.32 330 ARG A N 1
ATOM 4744 C CA . ARG A 1 330 ? 81.984 53.331 93.816 1.00 30.79 330 ARG A CA 1
ATOM 4745 C C . ARG A 1 330 ? 81.924 52.177 92.815 1.00 30.43 330 ARG A C 1
ATOM 4746 O O . ARG A 1 330 ? 82.090 52.374 91.615 1.00 29.68 330 ARG A O 1
ATOM 4767 N N . SER A 1 331 ? 81.669 50.974 93.316 1.00 33.35 331 SER A N 1
ATOM 4768 C CA . SER A 1 331 ? 81.614 49.765 92.477 1.00 34.24 331 SER A CA 1
ATOM 4769 C C . SER A 1 331 ? 82.899 49.544 91.671 1.00 33.95 331 SER A C 1
ATOM 4770 O O . SER A 1 331 ? 82.880 48.873 90.643 1.00 32.77 331 SER A O 1
ATOM 4778 N N . TYR A 1 332 ? 84.030 50.072 92.165 1.00 27.17 332 TYR A N 1
ATOM 4779 C CA . TYR A 1 332 ? 85.346 49.977 91.505 1.00 32.85 332 TYR A CA 1
ATOM 4780 C C . TYR A 1 332 ? 85.308 50.562 90.101 1.00 32.15 332 TYR A C 1
ATOM 4781 O O . TYR A 1 332 ? 86.154 50.262 89.251 1.00 29.34 332 TYR A O 1
ATOM 4799 N N . LEU A 1 333 ? 84.378 51.483 89.870 1.00 31.84 333 LEU A N 1
ATOM 4800 C CA . LEU A 1 333 ? 84.222 52.016 88.529 1.00 30.93 333 LEU A CA 1
ATOM 4801 C C . LEU A 1 333 ? 85.317 52.967 88.134 1.00 25.75 333 LEU A C 1
ATOM 4802 O O . LEU A 1 333 ? 85.451 53.247 86.936 1.00 31.74 333 LEU A O 1
ATOM 4818 N N . GLU A 1 334 ? 86.122 53.446 89.078 1.00 27.50 334 GLU A N 1
ATOM 4819 C CA . GLU A 1 334 ? 87.197 54.365 88.722 1.00 29.99 334 GLU A CA 1
ATOM 4820 C C . GLU A 1 334 ? 88.564 53.683 88.669 1.00 27.81 334 GLU A C 1
ATOM 4821 O O . GLU A 1 334 ? 89.584 54.367 88.629 1.00 29.29 334 GLU A O 1
ATOM 4833 N N . SER A 1 335 ? 88.606 52.354 88.608 1.00 30.76 335 SER A N 1
ATOM 4834 C CA . SER A 1 335 ? 89.887 51.672 88.804 1.00 23.72 335 SER A CA 1
ATOM 4835 C C . SER A 1 335 ? 90.884 51.943 87.687 1.00 28.73 335 SER A C 1
ATOM 4836 O O . SER A 1 335 ? 92.102 51.850 87.917 1.00 24.80 335 SER A O 1
ATOM 4844 N N . SER A 1 336 ? 90.412 52.275 86.478 1.00 21.59 336 SER A N 1
ATOM 4845 C CA . SER A 1 336 ? 91.358 52.520 85.391 1.00 23.16 336 SER A CA 1
ATOM 4846 C C . SER A 1 336 ? 92.108 53.847 85.504 1.00 29.38 336 SER A C 1
ATOM 4847 O O . SER A 1 336 ? 93.080 54.050 84.765 1.00 25.21 336 SER A O 1
ATOM 4855 N N . GLN A 1 337 ? 91.711 54.741 86.412 1.00 32.87 337 GLN A N 1
ATOM 4856 C CA . GLN A 1 337 ? 92.430 56.009 86.558 1.00 28.85 337 GLN A CA 1
ATOM 4857 C C . GLN A 1 337 ? 93.894 55.779 86.890 1.00 29.66 337 GLN A C 1
ATOM 4858 O O . GLN A 1 337 ? 94.770 56.512 86.419 1.00 26.69 337 GLN A O 1
ATOM 4872 N N . GLY A 1 338 ? 94.185 54.750 87.689 1.00 30.98 338 GLY A N 1
ATOM 4873 C CA . GLY A 1 338 ? 95.568 54.487 88.051 1.00 27.89 338 GLY A CA 1
ATOM 4874 C C . GLY A 1 338 ? 96.460 54.217 86.859 1.00 29.84 338 GLY A C 1
ATOM 4875 O O . GLY A 1 338 ? 97.663 54.466 86.908 1.00 28.78 338 GLY A O 1
ATOM 4879 N N . VAL A 1 339 ? 95.892 53.664 85.792 1.00 30.78 339 VAL A N 1
ATOM 4880 C CA . VAL A 1 339 ? 96.649 53.452 84.569 1.00 24.72 339 VAL A CA 1
ATOM 4881 C C . VAL A 1 339 ? 96.957 54.785 83.914 1.00 27.04 339 VAL A C 1
ATOM 4882 O O . VAL A 1 339 ? 98.090 55.054 83.500 1.00 25.42 339 VAL A O 1
ATOM 4895 N N . ASP A 1 340 ? 95.938 55.636 83.772 1.00 28.01 340 ASP A N 1
ATOM 4896 C CA . ASP A 1 340 ? 96.179 56.964 83.224 1.00 28.99 340 ASP A CA 1
ATOM 4897 C C . ASP A 1 340 ? 97.242 57.693 84.018 1.00 25.62 340 ASP A C 1
ATOM 4898 O O . ASP A 1 340 ? 98.119 58.347 83.448 1.00 29.34 340 ASP A O 1
ATOM 4907 N N . LEU A 1 341 ? 97.198 57.570 85.339 1.00 26.09 341 LEU A N 1
ATOM 4908 C CA . LEU A 1 341 ? 98.084 58.324 86.226 1.00 29.85 341 LEU A CA 1
ATOM 4909 C C . LEU A 1 341 ? 99.545 57.890 86.126 1.00 35.18 341 LEU A C 1
ATOM 4910 O O . LEU A 1 341 ? 100.412 58.544 86.715 1.00 31.45 341 LEU A O 1
ATOM 4926 N N . LEU A 1 342 ? 99.844 56.820 85.390 1.00 27.96 342 LEU A N 1
ATOM 4927 C CA . LEU A 1 342 ? 101.229 56.464 85.135 1.00 26.22 342 LEU A CA 1
ATOM 4928 C C . LEU A 1 342 ? 101.823 57.259 83.996 1.00 28.16 342 LEU A C 1
ATOM 4929 O O . LEU A 1 342 ? 103.054 57.399 83.931 1.00 26.74 342 LEU A O 1
ATOM 4945 N N . GLU A 1 343 ? 100.994 57.758 83.074 1.00 22.01 343 GLU A N 1
ATOM 4946 C CA . GLU A 1 343 ? 101.554 58.405 81.894 1.00 32.35 343 GLU A CA 1
ATOM 4947 C C . GLU A 1 343 ? 102.351 59.663 82.243 1.00 29.38 343 GLU A C 1
ATOM 4948 O O . GLU A 1 343 ? 103.325 59.950 81.524 1.00 31.61 343 GLU A O 1
ATOM 4960 N N . PRO A 1 344 ? 102.010 60.438 83.280 1.00 30.69 344 PRO A N 1
ATOM 4961 C CA . PRO A 1 344 ? 102.832 61.611 83.629 1.00 37.18 344 PRO A CA 1
ATOM 4962 C C . PRO A 1 344 ? 104.182 61.283 84.219 1.00 38.16 344 PRO A C 1
ATOM 4963 O O . PRO A 1 344 ? 105.024 62.193 84.278 1.00 31.67 344 PRO A O 1
ATOM 4974 N N . GLN A 1 345 ? 104.419 60.048 84.679 1.00 34.21 345 GLN A N 1
ATOM 4975 C CA . GLN A 1 345 ? 105.686 59.740 85.341 1.00 29.83 345 GLN A CA 1
ATOM 4976 C C . GLN A 1 345 ? 106.853 59.882 84.374 1.00 27.18 345 GLN A C 1
ATOM 4977 O O . GLN A 1 345 ? 106.744 59.587 83.185 1.00 28.59 345 GLN A O 1
ATOM 4991 N N . ARG A 1 346 ? 107.971 60.400 84.895 1.00 28.80 346 ARG A N 1
ATOM 4992 C CA . ARG A 1 346 ? 109.135 60.714 84.084 1.00 29.49 346 ARG A CA 1
ATOM 4993 C C . ARG A 1 346 ? 110.439 60.195 84.691 1.00 29.03 346 ARG A C 1
ATOM 4994 O O . ARG A 1 346 ? 111.498 60.357 84.065 1.00 27.84 346 ARG A O 1
ATOM 5015 N N . ALA A 1 347 ? 110.405 59.587 85.878 1.00 29.71 347 ALA A N 1
ATOM 5016 C CA . ALA A 1 347 ? 111.617 58.997 86.439 1.00 34.62 347 ALA A CA 1
ATOM 5017 C C . ALA A 1 347 ? 111.234 57.974 87.508 1.00 28.42 347 ALA A C 1
ATOM 5018 O O . ALA A 1 347 ? 110.106 57.949 88.013 1.00 26.63 347 ALA A O 1
ATOM 5025 N N . SER A 1 348 ? 112.195 57.115 87.829 1.00 27.63 348 SER A N 1
ATOM 5026 C CA . SER A 1 348 ? 112.021 56.124 88.876 1.00 31.62 348 SER A CA 1
ATOM 5027 C C . SER A 1 348 ? 112.353 56.701 90.251 1.00 34.06 348 SER A C 1
ATOM 5028 O O . SER A 1 348 ? 113.019 57.722 90.376 1.00 33.52 348 SER A O 1
ATOM 5036 N N . PHE A 1 349 ? 111.911 55.997 91.296 1.00 31.88 349 PHE A N 1
ATOM 5037 C CA . PHE A 1 349 ? 112.338 56.311 92.657 1.00 35.91 349 PHE A CA 1
ATOM 5038 C C . PHE A 1 349 ? 113.862 56.311 92.782 1.00 36.34 349 PHE A C 1
ATOM 5039 O O . PHE A 1 349 ? 114.419 57.061 93.586 1.00 35.65 349 PHE A O 1
ATOM 5056 N N . GLU A 1 350 ? 114.540 55.444 92.032 1.00 35.99 350 GLU A N 1
ATOM 5057 C CA . GLU A 1 350 ? 115.995 55.331 92.110 1.00 27.49 350 GLU A CA 1
ATOM 5058 C C . GLU A 1 350 ? 116.657 56.595 91.614 1.00 36.85 350 GLU A C 1
ATOM 5059 O O . GLU A 1 350 ? 117.646 57.066 92.191 1.00 36.44 350 GLU A O 1
ATOM 5071 N N . HIS A 1 351 ? 116.119 57.154 90.537 1.00 35.26 351 HIS A N 1
ATOM 5072 C CA . HIS A 1 351 ? 116.668 58.389 89.991 1.00 39.87 351 HIS A CA 1
ATOM 5073 C C . HIS A 1 351 ? 116.313 59.569 90.875 1.00 36.97 351 HIS A C 1
ATOM 5074 O O . HIS A 1 351 ? 117.179 60.386 91.204 1.00 36.29 351 HIS A O 1
ATOM 5088 N N . MET A 1 352 ? 115.059 59.638 91.324 1.00 34.81 352 MET A N 1
ATOM 5089 C CA . MET A 1 352 ? 114.675 60.637 92.310 1.00 39.54 352 MET A CA 1
ATOM 5090 C C . MET A 1 352 ? 115.636 60.630 93.490 1.00 41.72 352 MET A C 1
ATOM 5091 O O . MET A 1 352 ? 116.185 61.669 93.857 1.00 43.58 352 MET A O 1
ATOM 5105 N N . LEU A 1 353 ? 115.867 59.459 94.091 1.00 38.25 353 LEU A N 1
ATOM 5106 C CA . LEU A 1 353 ? 116.768 59.392 95.236 1.00 38.88 353 LEU A CA 1
ATOM 5107 C C . LEU A 1 353 ? 118.149 59.922 94.861 1.00 42.86 353 LEU A C 1
ATOM 5108 O O . LEU A 1 353 ? 118.786 60.650 95.628 1.00 48.46 353 LEU A O 1
ATOM 5124 N N . ARG A 1 354 ? 118.624 59.579 93.675 1.00 33.23 354 ARG A N 1
ATOM 5125 C CA . ARG A 1 354 ? 119.916 60.084 93.230 1.00 40.88 354 ARG A CA 1
ATOM 5126 C C . ARG A 1 354 ? 119.894 61.607 93.158 1.00 41.47 354 ARG A C 1
ATOM 5127 O O . ARG A 1 354 ? 120.781 62.278 93.685 1.00 45.31 354 ARG A O 1
ATOM 5148 N N . VAL A 1 355 ? 118.841 62.166 92.566 1.00 37.69 355 VAL A N 1
ATOM 5149 C CA . VAL A 1 355 ? 118.703 63.611 92.424 1.00 46.47 355 VAL A CA 1
ATOM 5150 C C . VAL A 1 355 ? 118.654 64.295 93.784 1.00 44.82 355 VAL A C 1
ATOM 5151 O O . VAL A 1 355 ? 119.222 65.376 93.983 1.00 49.11 355 VAL A O 1
ATOM 5164 N N . LEU A 1 356 ? 117.914 63.702 94.714 1.00 38.04 356 LEU A N 1
ATOM 5165 C CA . LEU A 1 356 ? 117.678 64.296 96.018 1.00 42.90 356 LEU A CA 1
ATOM 5166 C C . LEU A 1 356 ? 118.917 64.288 96.906 1.00 52.91 356 LEU A C 1
ATOM 5167 O O . LEU A 1 356 ? 119.037 65.129 97.808 1.00 45.44 356 LEU A O 1
ATOM 5183 N N . GLY A 1 357 ? 119.816 63.338 96.703 1.00 46.32 357 GLY A N 1
ATOM 5184 C CA . GLY A 1 357 ? 120.996 63.300 97.521 1.00 46.92 357 GLY A CA 1
ATOM 5185 C C . GLY A 1 357 ? 120.668 62.956 98.960 1.00 44.90 357 GLY A C 1
ATOM 5186 O O . GLY A 1 357 ? 119.528 62.673 99.328 1.00 44.98 357 GLY A O 1
ATOM 5190 N N . GLN A 1 358 ? 121.709 63.033 99.792 1.00 49.21 358 GLN A N 1
ATOM 5191 C CA . GLN A 1 358 ? 121.691 62.431 101.120 1.00 46.37 358 GLN A CA 1
ATOM 5192 C C . GLN A 1 358 ? 121.036 63.291 102.194 1.00 50.69 358 GLN A C 1
ATOM 5193 O O . GLN A 1 358 ? 120.732 62.779 103.280 1.00 49.93 358 GLN A O 1
ATOM 5207 N N . ALA A 1 359 ? 120.782 64.565 101.935 1.00 49.54 359 ALA A N 1
ATOM 5208 C CA . ALA A 1 359 ? 120.142 65.436 102.922 1.00 49.05 359 ALA A CA 1
ATOM 5209 C C . ALA A 1 359 ? 119.189 66.375 102.200 1.00 54.35 359 ALA A C 1
ATOM 5210 O O . ALA A 1 359 ? 119.375 67.592 102.182 1.00 54.36 359 ALA A O 1
ATOM 5217 N N . PRO A 1 360 ? 118.166 65.820 101.562 1.00 58.54 360 PRO A N 1
ATOM 5218 C CA . PRO A 1 360 ? 117.163 66.665 100.915 1.00 50.20 360 PRO A CA 1
ATOM 5219 C C . PRO A 1 360 ? 116.267 67.325 101.941 1.00 45.11 360 PRO A C 1
ATOM 5220 O O . PRO A 1 360 ? 116.059 66.832 103.054 1.00 39.35 360 PRO A O 1
ATOM 5231 N N . GLU A 1 361 ? 115.702 68.448 101.520 1.00 49.37 361 GLU A N 1
ATOM 5232 C CA . GLU A 1 361 ? 114.683 69.164 102.266 1.00 55.00 361 GLU A CA 1
ATOM 5233 C C . GLU A 1 361 ? 113.308 68.757 101.757 1.00 49.17 361 GLU A C 1
ATOM 5234 O O . GLU A 1 361 ? 113.130 68.463 100.576 1.00 49.62 361 GLU A O 1
ATOM 5246 N N . ALA A 1 362 ? 112.335 68.757 102.658 1.00 50.20 362 ALA A N 1
ATOM 5247 C CA . ALA A 1 362 ? 110.954 68.469 102.300 1.00 50.61 362 ALA A CA 1
ATOM 5248 C C . ALA A 1 362 ? 110.514 69.190 101.038 1.00 48.76 362 ALA A C 1
ATOM 5249 O O . ALA A 1 362 ? 109.814 68.633 100.189 1.00 50.40 362 ALA A O 1
ATOM 5256 N N . SER A 1 363 ? 110.903 70.441 100.908 1.00 44.50 363 SER A N 1
ATOM 5257 C CA . SER A 1 363 ? 110.507 71.177 99.724 1.00 47.39 363 SER A CA 1
ATOM 5258 C C . SER A 1 363 ? 111.127 70.571 98.472 1.00 46.63 363 SER A C 1
ATOM 5259 O O . SER A 1 363 ? 110.543 70.656 97.390 1.00 42.67 363 SER A O 1
ATOM 5267 N N . GLN A 1 364 ? 112.313 69.974 98.590 1.00 44.24 364 GLN A N 1
ATOM 5268 C CA . GLN A 1 364 ? 112.964 69.390 97.419 1.00 44.33 364 GLN A CA 1
ATOM 5269 C C . GLN A 1 364 ? 112.318 68.060 97.045 1.00 46.58 364 GLN A C 1
ATOM 5270 O O . GLN A 1 364 ? 112.092 67.791 95.860 1.00 44.01 364 GLN A O 1
ATOM 5284 N N . VAL A 1 365 ? 112.022 67.230 98.051 1.00 42.26 365 VAL A N 1
ATOM 5285 C CA . VAL A 1 365 ? 111.208 66.030 97.867 1.00 40.58 365 VAL A CA 1
ATOM 5286 C C . VAL A 1 365 ? 109.932 66.374 97.110 1.00 49.02 365 VAL A C 1
ATOM 5287 O O . VAL A 1 365 ? 109.637 65.819 96.039 1.00 39.82 365 VAL A O 1
ATOM 5300 N N . LYS A 1 366 ? 109.160 67.306 97.666 1.00 42.42 366 LYS A N 1
ATOM 5301 C CA . LYS A 1 366 ? 107.895 67.700 97.063 1.00 43.32 366 LYS A CA 1
ATOM 5302 C C . LYS A 1 366 ? 108.079 68.070 95.601 1.00 41.94 366 LYS A C 1
ATOM 5303 O O . LYS A 1 366 ? 107.275 67.680 94.744 1.00 45.53 366 LYS A O 1
ATOM 5322 N N . GLU A 1 367 ? 109.154 68.780 95.283 1.00 34.43 367 GLU A N 1
ATOM 5323 C CA . GLU A 1 367 ? 109.369 69.145 93.892 1.00 40.52 367 GLU A CA 1
ATOM 5324 C C . GLU A 1 367 ? 109.717 67.923 93.056 1.00 45.20 367 GLU A C 1
ATOM 5325 O O . GLU A 1 367 ? 109.289 67.820 91.898 1.00 39.95 367 GLU A O 1
ATOM 5337 N N . ALA A 1 368 ? 110.493 66.987 93.621 1.00 43.09 368 ALA A N 1
ATOM 5338 C CA . ALA A 1 368 ? 110.869 65.784 92.877 1.00 41.74 368 ALA A CA 1
ATOM 5339 C C . ALA A 1 368 ? 109.641 64.947 92.524 1.00 38.19 368 ALA A C 1
ATOM 5340 O O . ALA A 1 368 ? 109.476 64.521 91.375 1.00 37.30 368 ALA A O 1
ATOM 5347 N N . PHE A 1 369 ? 108.749 64.738 93.492 1.00 34.18 369 PHE A N 1
ATOM 5348 C CA . PHE A 1 369 ? 107.510 64.022 93.211 1.00 39.17 369 PHE A CA 1
ATOM 5349 C C . PHE A 1 369 ? 106.650 64.745 92.178 1.00 46.20 369 PHE A C 1
ATOM 5350 O O . PHE A 1 369 ? 106.034 64.098 91.316 1.00 36.22 369 PHE A O 1
ATOM 5367 N N . ARG A 1 370 ? 106.570 66.080 92.262 1.00 40.95 370 ARG A N 1
ATOM 5368 C CA . ARG A 1 370 ? 105.837 66.849 91.264 1.00 38.23 370 ARG A CA 1
ATOM 5369 C C . ARG A 1 370 ? 106.429 66.634 89.880 1.00 36.05 370 ARG A C 1
ATOM 5370 O O . ARG A 1 370 ? 105.716 66.323 88.922 1.00 37.29 370 ARG A O 1
ATOM 5391 N N . ALA A 1 371 ? 107.731 66.801 89.749 1.00 40.07 371 ALA A N 1
ATOM 5392 C CA . ALA A 1 371 ? 108.318 66.788 88.423 1.00 40.02 371 ALA A CA 1
ATOM 5393 C C . ALA A 1 371 ? 108.429 65.389 87.831 1.00 36.32 371 ALA A C 1
ATOM 5394 O O . ALA A 1 371 ? 108.279 65.226 86.622 1.00 39.86 371 ALA A O 1
ATOM 5401 N N . MET A 1 372 ? 108.656 64.373 88.648 1.00 37.43 372 MET A N 1
ATOM 5402 C CA . MET A 1 372 ? 108.971 63.055 88.127 1.00 38.84 372 MET A CA 1
ATOM 5403 C C . MET A 1 372 ? 107.867 62.030 88.315 1.00 38.14 372 MET A C 1
ATOM 5404 O O . MET A 1 372 ? 107.849 61.042 87.574 1.00 30.36 372 MET A O 1
ATOM 5418 N N . LYS A 1 373 ? 106.920 62.264 89.229 1.00 34.70 373 LYS A N 1
ATOM 5419 C CA . LYS A 1 373 ? 105.752 61.406 89.367 1.00 34.31 373 LYS A CA 1
ATOM 5420 C C . LYS A 1 373 ? 104.414 62.073 89.051 1.00 33.85 373 LYS A C 1
ATOM 5421 O O . LYS A 1 373 ? 103.410 61.365 88.987 1.00 33.60 373 LYS A O 1
ATOM 5440 N N . GLY A 1 374 ? 104.371 63.385 88.818 1.00 35.88 374 GLY A N 1
ATOM 5441 C CA . GLY A 1 374 ? 103.110 64.070 88.639 1.00 32.25 374 GLY A CA 1
ATOM 5442 C C . GLY A 1 374 ? 102.239 64.092 89.884 1.00 37.66 374 GLY A C 1
ATOM 5443 O O . GLY A 1 374 ? 101.012 64.092 89.780 1.00 38.09 374 GLY A O 1
ATOM 5447 N N . VAL A 1 375 ? 102.852 64.095 91.060 1.00 29.91 375 VAL A N 1
ATOM 5448 C CA . VAL A 1 375 ? 102.166 63.942 92.338 1.00 43.29 375 VAL A CA 1
ATOM 5449 C C . VAL A 1 375 ? 102.425 65.192 93.174 1.00 43.46 375 VAL A C 1
ATOM 5450 O O . VAL A 1 375 ? 103.548 65.710 93.190 1.00 38.26 375 VAL A O 1
ATOM 5463 N N . ASP A 1 376 ? 101.386 65.654 93.881 1.00 40.04 376 ASP A N 1
ATOM 5464 C CA . ASP A 1 376 ? 101.458 66.830 94.758 1.00 42.87 376 ASP A CA 1
ATOM 5465 C C . ASP A 1 376 ? 101.354 66.327 96.191 1.00 37.40 376 ASP A C 1
ATOM 5466 O O . ASP A 1 376 ? 100.258 66.071 96.693 1.00 38.50 376 ASP A O 1
ATOM 5475 N N . LEU A 1 377 ? 102.505 66.171 96.835 1.00 41.39 377 LEU A N 1
ATOM 5476 C CA . LEU A 1 377 ? 102.561 65.632 98.180 1.00 38.09 377 LEU A CA 1
ATOM 5477 C C . LEU A 1 377 ? 102.129 66.655 99.225 1.00 42.14 377 LEU A C 1
ATOM 5478 O O . LEU A 1 377 ? 102.420 67.848 99.113 1.00 44.80 377 LEU A O 1
ATOM 5494 N N . GLU A 1 378 ? 101.455 66.166 100.255 1.00 38.73 378 GLU A N 1
ATOM 5495 C CA . GLU A 1 378 ? 101.242 66.927 101.461 1.00 37.07 378 GLU A CA 1
ATOM 5496 C C . GLU A 1 378 ? 102.549 67.050 102.241 1.00 50.03 378 GLU A C 1
ATOM 5497 O O . GLU A 1 378 ? 103.465 66.226 102.110 1.00 47.46 378 GLU A O 1
ATOM 5509 N N . ASP A 1 379 ? 102.607 68.085 103.096 1.00 53.14 379 ASP A N 1
ATOM 5510 C CA . ASP A 1 379 ? 103.756 68.279 103.974 1.00 50.57 379 ASP A CA 1
ATOM 5511 C C . ASP A 1 379 ? 104.102 67.003 104.733 1.00 41.75 379 ASP A C 1
ATOM 5512 O O . ASP A 1 379 ? 105.258 66.580 104.760 1.00 45.29 379 ASP A O 1
ATOM 5521 N N . ALA A 1 380 ? 103.118 66.388 105.391 1.00 41.51 380 ALA A N 1
ATOM 5522 C CA . ALA A 1 380 ? 103.456 65.235 106.216 1.00 41.06 380 ALA A CA 1
ATOM 5523 C C . ALA A 1 380 ? 104.012 64.085 105.383 1.00 42.19 380 ALA A C 1
ATOM 5524 O O . ALA A 1 380 ? 104.735 63.230 105.916 1.00 42.47 380 ALA A O 1
ATOM 5531 N N . GLU A 1 381 ? 103.655 64.027 104.098 1.00 43.01 381 GLU A N 1
ATOM 5532 C CA . GLU A 1 381 ? 104.123 62.939 103.245 1.00 36.94 381 GLU A CA 1
ATOM 5533 C C . GLU A 1 381 ? 105.563 63.193 102.834 1.00 39.45 381 GLU A C 1
ATOM 5534 O O . GLU A 1 381 ? 106.410 62.300 102.927 1.00 39.86 381 GLU A O 1
ATOM 5546 N N . ALA A 1 382 ? 105.870 64.424 102.423 1.00 37.40 382 ALA A N 1
ATOM 5547 C CA . ALA A 1 382 ? 107.249 64.739 102.088 1.00 40.83 382 ALA A CA 1
ATOM 5548 C C . ALA A 1 382 ? 108.154 64.550 103.296 1.00 44.13 382 ALA A C 1
ATOM 5549 O O . ALA A 1 382 ? 109.282 64.056 103.159 1.00 40.41 382 ALA A O 1
ATOM 5556 N N . GLU A 1 383 ? 107.661 64.895 104.495 1.00 43.32 383 GLU A N 1
ATOM 5557 C CA . GLU A 1 383 ? 108.490 64.752 105.689 1.00 46.23 383 GLU A CA 1
ATOM 5558 C C . GLU A 1 383 ? 108.804 63.291 105.955 1.00 43.28 383 GLU A C 1
ATOM 5559 O O . GLU A 1 383 ? 109.905 62.952 106.397 1.00 45.22 383 GLU A O 1
ATOM 5571 N N . ARG A 1 384 ? 107.833 62.406 105.717 1.00 46.63 384 ARG A N 1
ATOM 5572 C CA . ARG A 1 384 ? 108.106 60.985 105.879 1.00 45.81 384 ARG A CA 1
ATOM 5573 C C . ARG A 1 384 ? 109.246 60.555 104.970 1.00 35.01 384 ARG A C 1
ATOM 5574 O O . ARG A 1 384 ? 110.125 59.789 105.375 1.00 38.39 384 ARG A O 1
ATOM 5595 N N . VAL A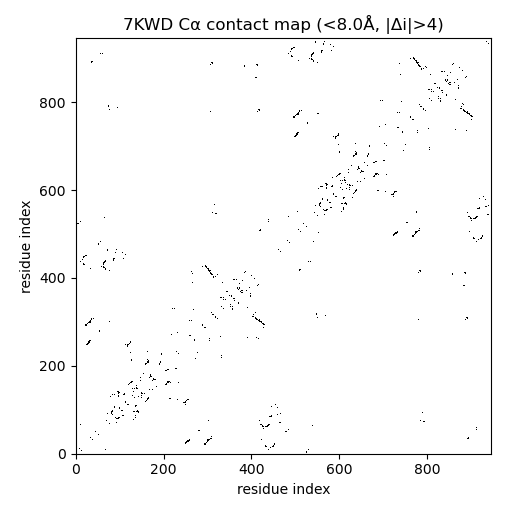 1 385 ? 109.238 61.038 103.731 1.00 34.79 385 VAL A N 1
ATOM 5596 C CA . VAL A 1 385 ? 110.318 60.716 102.808 1.00 42.72 385 VAL A CA 1
ATOM 5597 C C . VAL A 1 385 ? 111.644 61.247 103.340 1.00 45.68 385 VAL A C 1
ATOM 5598 O O . VAL A 1 385 ? 112.681 60.581 103.239 1.00 38.25 385 VAL A O 1
ATOM 5611 N N . VAL A 1 386 ? 111.646 62.477 103.870 1.00 50.72 386 VAL A N 1
ATOM 5612 C CA . VAL A 1 386 ? 112.885 63.032 104.412 1.00 44.26 386 VAL A CA 1
ATOM 5613 C C . VAL A 1 386 ? 113.391 62.151 105.545 1.00 41.74 386 VAL A C 1
ATOM 5614 O O . VAL A 1 386 ? 114.577 61.785 105.598 1.00 39.45 386 VAL A O 1
ATOM 5627 N N . ARG A 1 387 ? 112.487 61.755 106.443 1.00 39.49 387 ARG A N 1
ATOM 5628 C CA . ARG A 1 387 ? 112.906 60.935 107.570 1.00 42.05 387 ARG A CA 1
ATOM 5629 C C . ARG A 1 387 ? 113.441 59.596 107.099 1.00 44.18 387 ARG A C 1
ATOM 5630 O O . ARG A 1 387 ? 114.425 59.076 107.636 1.00 44.45 387 ARG A O 1
ATOM 5651 N N . ALA A 1 388 ? 112.799 59.005 106.105 1.00 45.48 388 ALA A N 1
ATOM 5652 C CA . ALA A 1 388 ? 113.255 57.703 105.652 1.00 39.02 388 ALA A CA 1
ATOM 5653 C C . ALA A 1 388 ? 114.644 57.811 105.044 1.00 33.65 388 ALA A C 1
ATOM 5654 O O . ALA A 1 388 ? 115.512 56.978 105.322 1.00 40.26 388 ALA A O 1
ATOM 5661 N N . ILE A 1 389 ? 114.884 58.848 104.241 1.00 37.47 389 ILE A N 1
ATOM 5662 C CA . ILE A 1 389 ? 116.192 59.023 103.617 1.00 40.66 389 ILE A CA 1
ATOM 5663 C C . ILE A 1 389 ? 117.246 59.395 104.652 1.00 45.66 389 ILE A C 1
ATOM 5664 O O . ILE A 1 389 ? 118.380 58.906 104.605 1.00 43.32 389 ILE A O 1
ATOM 5680 N N . ARG A 1 390 ? 116.918 60.309 105.559 1.00 48.47 390 ARG A N 1
ATOM 5681 C CA . ARG A 1 390 ? 117.933 60.912 106.415 1.00 48.56 390 ARG A CA 1
ATOM 5682 C C . ARG A 1 390 ? 118.105 60.185 107.737 1.00 49.86 390 ARG A C 1
ATOM 5683 O O . ARG A 1 390 ? 119.235 60.077 108.222 1.00 60.56 390 ARG A O 1
ATOM 5704 N N . GLU A 1 391 ? 117.030 59.643 108.306 1.00 43.19 391 GLU A N 1
ATOM 5705 C CA . GLU A 1 391 ? 117.098 59.000 109.607 1.00 50.41 391 GLU A CA 1
ATOM 5706 C C . GLU A 1 391 ? 116.765 57.517 109.590 1.00 44.07 391 GLU A C 1
ATOM 5707 O O . GLU A 1 391 ? 116.613 56.919 110.665 1.00 47.39 391 GLU A O 1
ATOM 5719 N N . LYS A 1 392 ? 116.590 56.918 108.421 1.00 48.34 392 LYS A N 1
ATOM 5720 C CA . LYS A 1 392 ? 116.175 55.516 108.335 1.00 40.92 392 LYS A CA 1
ATOM 5721 C C . LYS A 1 392 ? 114.952 55.242 109.205 1.00 39.23 392 LYS A C 1
ATOM 5722 O O . LYS A 1 392 ? 114.827 54.199 109.858 1.00 38.55 392 LYS A O 1
ATOM 5741 N N . VAL A 1 393 ? 114.014 56.175 109.179 1.00 36.00 393 VAL A N 1
ATOM 5742 C CA . VAL A 1 393 ? 112.714 55.985 109.799 1.00 38.23 393 VAL A CA 1
ATOM 5743 C C . VAL A 1 393 ? 111.703 55.759 108.686 1.00 44.66 393 VAL A C 1
ATOM 5744 O O . VAL A 1 393 ? 111.481 56.645 107.844 1.00 38.67 393 VAL A O 1
ATOM 5757 N N . TYR A 1 394 ? 111.085 54.579 108.690 1.00 42.62 394 TYR A N 1
ATOM 5758 C CA . TYR A 1 394 ? 110.302 54.095 107.562 1.00 39.11 394 TYR A CA 1
ATOM 5759 C C . TYR A 1 394 ? 108.828 54.104 107.927 1.00 36.97 394 TYR A C 1
ATOM 5760 O O . TYR A 1 394 ? 108.458 53.940 109.092 1.00 38.99 394 TYR A O 1
ATOM 5778 N N . TRP A 1 395 ? 107.983 54.329 106.927 1.00 38.71 395 TRP A N 1
ATOM 5779 C CA . TRP A 1 395 ? 106.551 54.336 107.143 1.00 34.06 395 TRP A CA 1
ATOM 5780 C C . TRP A 1 395 ? 105.826 53.581 106.041 1.00 33.08 395 TRP A C 1
ATOM 5781 O O . TRP A 1 395 ? 106.121 53.762 104.857 1.00 31.71 395 TRP A O 1
ATOM 5802 N N . PRO A 1 396 ? 104.844 52.742 106.409 1.00 39.17 396 PRO A N 1
ATOM 5803 C CA . PRO A 1 396 ? 104.404 52.453 107.775 1.00 38.23 396 PRO A CA 1
ATOM 5804 C C . PRO A 1 396 ? 105.386 51.607 108.570 1.00 37.67 396 PRO A C 1
ATOM 5805 O O . PRO A 1 396 ? 105.346 51.598 109.799 1.00 38.66 396 PRO A O 1
ATOM 5816 N N . GLU A 1 397 ? 106.247 50.882 107.877 1.00 33.07 397 GLU A N 1
ATOM 5817 C CA . GLU A 1 397 ? 107.215 50.020 108.547 1.00 34.88 397 GLU A CA 1
ATOM 5818 C C . GLU A 1 397 ? 108.186 49.517 107.485 1.00 33.48 397 GLU A C 1
ATOM 5819 O O . GLU A 1 397 ? 108.159 49.949 106.330 1.00 29.22 397 GLU A O 1
ATOM 5831 N N . GLY A 1 398 ? 109.084 48.637 107.908 1.00 30.89 398 GLY A N 1
ATOM 5832 C CA . GLY A 1 398 ? 110.198 48.300 107.045 1.00 29.94 398 GLY A CA 1
ATOM 5833 C C . GLY A 1 398 ? 110.538 46.827 107.010 1.00 29.82 398 GLY A C 1
ATOM 5834 O O . GLY A 1 398 ? 111.639 46.460 106.592 1.00 31.48 398 GLY A O 1
ATOM 5838 N N . VAL A 1 399 ? 109.609 45.969 107.426 1.00 32.73 399 VAL A N 1
ATOM 5839 C CA . VAL A 1 399 ? 109.797 44.520 107.361 1.00 33.21 399 VAL A CA 1
ATOM 5840 C C . VAL A 1 399 ? 108.925 43.896 106.274 1.00 37.56 399 VAL A C 1
ATOM 5841 O O . VAL A 1 399 ? 109.426 43.247 105.355 1.00 29.44 399 VAL A O 1
ATOM 5854 N N . ARG A 1 400 ? 107.613 44.033 106.394 1.00 35.09 400 ARG A N 1
ATOM 5855 C CA . ARG A 1 400 ? 106.756 43.715 105.265 1.00 30.44 400 ARG A CA 1
ATOM 5856 C C . ARG A 1 400 ? 107.162 44.547 104.068 1.00 31.54 400 ARG A C 1
ATOM 5857 O O . ARG A 1 400 ? 107.338 44.025 102.953 1.00 27.39 400 ARG A O 1
ATOM 5878 N N . GLN A 1 401 ? 107.391 45.841 104.295 1.00 29.40 401 GLN A N 1
ATOM 5879 C CA . GLN A 1 401 ? 107.879 46.753 103.261 1.00 27.64 401 GLN A CA 1
ATOM 5880 C C . GLN A 1 401 ? 109.398 46.881 103.408 1.00 32.88 401 GLN A C 1
ATOM 5881 O O . GLN A 1 401 ? 109.926 47.888 103.880 1.00 33.80 401 GLN A O 1
ATOM 5895 N N . GLY A 1 402 ? 110.112 45.872 102.935 1.00 29.73 402 GLY A N 1
ATOM 5896 C CA . GLY A 1 402 ? 111.507 45.671 103.274 1.00 25.87 402 GLY A CA 1
ATOM 5897 C C . GLY A 1 402 ? 112.528 46.399 102.424 1.00 31.35 402 GLY A C 1
ATOM 5898 O O . GLY A 1 402 ? 113.732 46.196 102.598 1.00 29.56 402 GLY A O 1
ATOM 5902 N N . VAL A 1 403 ? 112.105 47.241 101.505 1.00 30.64 403 VAL A N 1
ATOM 5903 C CA . VAL A 1 403 ? 113.014 47.948 100.615 1.00 29.54 403 VAL A CA 1
ATOM 5904 C C . VAL A 1 403 ? 112.821 49.442 100.847 1.00 32.80 403 VAL A C 1
ATOM 5905 O O . VAL A 1 403 ? 111.724 49.984 100.623 1.00 32.92 403 VAL A O 1
ATOM 5918 N N . GLN A 1 404 ? 113.875 50.102 101.318 1.00 33.06 404 GLN A N 1
ATOM 5919 C CA . GLN A 1 404 ? 113.763 51.466 101.819 1.00 29.70 404 GLN A CA 1
ATOM 5920 C C . GLN A 1 404 ? 114.947 52.280 101.356 1.00 28.46 404 GLN A C 1
ATOM 5921 O O . GLN A 1 404 ? 116.047 51.749 101.199 1.00 32.46 404 GLN A O 1
ATOM 5935 N N . PRO A 1 405 ? 114.754 53.585 101.122 1.00 30.59 405 PRO A N 1
ATOM 5936 C CA . PRO A 1 405 ? 113.498 54.268 101.456 1.00 31.73 405 PRO A CA 1
ATOM 5937 C C . PRO A 1 405 ? 112.378 54.189 100.407 1.00 36.05 405 PRO A C 1
ATOM 5938 O O . PRO A 1 405 ? 111.321 54.770 100.615 1.00 31.06 405 PRO A O 1
ATOM 5949 N N . ALA A 1 406 ? 112.587 53.442 99.323 1.00 32.99 406 ALA A N 1
ATOM 5950 C CA . ALA A 1 406 ? 111.642 53.478 98.207 1.00 30.97 406 ALA A CA 1
ATOM 5951 C C . ALA A 1 406 ? 110.224 53.122 98.629 1.00 27.67 406 ALA A C 1
ATOM 5952 O O . ALA A 1 406 ? 109.264 53.732 98.142 1.00 33.23 406 ALA A O 1
ATOM 5959 N N . ASN A 1 407 ? 110.055 52.127 99.512 1.00 26.00 407 ASN A N 1
ATOM 5960 C CA . ASN A 1 407 ? 108.699 51.726 99.865 1.00 28.13 407 ASN A CA 1
ATOM 5961 C C . ASN A 1 407 ? 107.986 52.814 100.666 1.00 33.20 407 ASN A C 1
ATOM 5962 O O . ASN A 1 407 ? 106.765 52.960 100.566 1.00 32.42 407 ASN A O 1
ATOM 5973 N N . THR A 1 408 ? 108.718 53.565 101.496 1.00 33.47 408 THR A N 1
ATOM 5974 C CA . THR A 1 408 ? 108.093 54.719 102.142 1.00 34.86 408 THR A CA 1
ATOM 5975 C C . THR A 1 408 ? 107.698 55.750 101.093 1.00 30.17 408 THR A C 1
ATOM 5976 O O . THR A 1 408 ? 106.629 56.370 101.178 1.00 30.62 408 THR A O 1
ATOM 5987 N N . MET A 1 409 ? 108.543 55.934 100.075 1.00 32.38 409 MET A N 1
ATOM 5988 C CA . MET A 1 409 ? 108.179 56.814 98.971 1.00 31.88 409 MET A CA 1
ATOM 5989 C C . MET A 1 409 ? 106.858 56.380 98.343 1.00 35.89 409 MET A C 1
ATOM 5990 O O . MET A 1 409 ? 105.993 57.212 98.050 1.00 33.11 409 MET A O 1
ATOM 6004 N N . ALA A 1 410 ? 106.668 55.075 98.154 1.00 34.42 410 ALA A N 1
ATOM 6005 C CA . ALA A 1 410 ? 105.447 54.618 97.506 1.00 31.93 410 ALA A CA 1
ATOM 6006 C C . ALA A 1 410 ? 104.237 54.929 98.365 1.00 33.76 410 ALA A C 1
ATOM 6007 O O . ALA A 1 410 ? 103.229 55.450 97.873 1.00 32.78 410 ALA A O 1
ATOM 6014 N N . TRP A 1 411 ? 104.351 54.675 99.672 1.00 29.28 411 TRP A N 1
ATOM 6015 C CA . TRP A 1 411 ? 103.266 54.986 100.584 1.00 31.25 411 TRP A CA 1
ATOM 6016 C C . TRP A 1 411 ? 103.054 56.485 100.714 1.00 29.02 411 TRP A C 1
ATOM 6017 O O . TRP A 1 411 ? 101.920 56.929 100.932 1.00 33.53 411 TRP A O 1
ATOM 6038 N N . ALA A 1 412 ? 104.111 57.273 100.559 1.00 36.07 412 ALA A N 1
ATOM 6039 C CA . ALA A 1 412 ? 103.962 58.724 100.609 1.00 32.87 412 ALA A CA 1
ATOM 6040 C C . ALA A 1 412 ? 103.060 59.233 99.492 1.00 37.56 412 ALA A C 1
ATOM 6041 O O . ALA A 1 412 ? 102.373 60.248 99.672 1.00 34.79 412 ALA A O 1
ATOM 6048 N N . MET A 1 413 ? 103.017 58.532 98.345 1.00 32.98 413 MET A N 1
ATOM 6049 C CA . MET A 1 413 ? 102.179 58.944 97.225 1.00 34.63 413 MET A CA 1
ATOM 6050 C C . MET A 1 413 ? 100.970 58.029 97.044 1.00 31.01 413 MET A C 1
ATOM 6051 O O . MET A 1 413 ? 100.503 57.820 95.923 1.00 38.85 413 MET A O 1
ATOM 6065 N N . VAL A 1 414 ? 100.444 57.500 98.143 1.00 33.60 414 VAL A N 1
ATOM 6066 C CA . VAL A 1 414 ? 99.267 56.652 98.084 1.00 36.78 414 VAL A CA 1
ATOM 6067 C C . VAL A 1 414 ? 98.058 57.474 97.669 1.00 36.26 414 VAL A C 1
ATOM 6068 O O . VAL A 1 414 ? 97.965 58.673 97.932 1.00 33.54 414 VAL A O 1
ATOM 6081 N N . GLN A 1 415 ? 97.136 56.811 96.983 1.00 35.93 415 GLN A N 1
ATOM 6082 C CA . GLN A 1 415 ? 95.802 57.326 96.731 1.00 32.77 415 GLN A CA 1
ATOM 6083 C C . GLN A 1 415 ? 95.168 57.867 97.999 1.00 31.76 415 GLN A C 1
ATOM 6084 O O . GLN A 1 415 ? 95.176 57.212 99.048 1.00 32.60 415 GLN A O 1
ATOM 6098 N N . ARG A 1 416 ? 94.606 59.064 97.891 1.00 30.99 416 ARG A N 1
ATOM 6099 C CA . ARG A 1 416 ? 93.870 59.692 98.987 1.00 35.41 416 ARG A CA 1
ATOM 6100 C C . ARG A 1 416 ? 92.391 59.883 98.677 1.00 35.00 416 ARG A C 1
ATOM 6101 O O . ARG A 1 416 ? 91.559 59.826 99.584 1.00 37.70 416 ARG A O 1
ATOM 6122 N N . ASP A 1 417 ? 92.041 60.098 97.417 1.00 36.32 417 ASP A N 1
ATOM 6123 C CA . ASP A 1 417 ? 90.667 60.390 97.024 1.00 36.58 417 ASP A CA 1
ATOM 6124 C C . ASP A 1 417 ? 89.967 59.068 96.736 1.00 38.76 417 ASP A C 1
ATOM 6125 O O . ASP A 1 417 ? 90.140 58.475 95.666 1.00 35.10 417 ASP A O 1
ATOM 6134 N N . ALA A 1 418 ? 89.144 58.624 97.685 1.00 32.49 418 ALA A N 1
ATOM 6135 C CA . ALA A 1 418 ? 88.496 57.331 97.552 1.00 36.46 418 ALA A CA 1
ATOM 6136 C C . ALA A 1 418 ? 87.414 57.314 96.479 1.00 39.60 418 ALA A C 1
ATOM 6137 O O . ALA A 1 418 ? 86.987 56.236 96.088 1.00 36.97 418 ALA A O 1
ATOM 6144 N N . GLN A 1 419 ? 86.956 58.481 96.008 1.00 39.89 419 GLN A N 1
ATOM 6145 C CA . GLN A 1 419 ? 85.897 58.515 95.007 1.00 46.45 419 GLN A CA 1
ATOM 6146 C C . GLN A 1 419 ? 86.473 58.323 93.618 1.00 33.78 419 GLN A C 1
ATOM 6147 O O . GLN A 1 419 ? 85.830 57.728 92.747 1.00 35.26 419 GLN A O 1
ATOM 6161 N N . LYS A 1 420 ? 87.666 58.860 93.400 1.00 34.87 420 LYS A N 1
ATOM 6162 C CA . LYS A 1 420 ? 88.368 58.813 92.123 1.00 35.76 420 LYS A CA 1
ATOM 6163 C C . LYS A 1 420 ? 89.858 58.970 92.398 1.00 34.92 420 LYS A C 1
ATOM 6164 O O . LYS A 1 420 ? 90.265 59.967 92.998 1.00 37.93 420 LYS A O 1
ATOM 6183 N N . PRO A 1 421 ? 90.690 57.990 92.035 1.00 37.24 421 PRO A N 1
ATOM 6184 C CA . PRO A 1 421 ? 92.121 58.090 92.358 1.00 38.11 421 PRO A CA 1
ATOM 6185 C C . PRO A 1 421 ? 92.715 59.421 91.926 1.00 38.79 421 PRO A C 1
ATOM 6186 O O . PRO A 1 421 ? 92.579 59.845 90.771 1.00 36.10 421 PRO A O 1
ATOM 6197 N N . ASP A 1 422 ? 93.347 60.099 92.889 1.00 38.40 422 ASP A N 1
ATOM 6198 C CA . ASP A 1 422 ? 94.188 61.252 92.605 1.00 36.94 422 ASP A CA 1
ATOM 6199 C C . ASP A 1 422 ? 95.628 60.854 92.363 1.00 34.97 422 ASP A C 1
ATOM 6200 O O . ASP A 1 422 ? 96.383 61.617 91.750 1.00 32.28 422 ASP A O 1
ATOM 6209 N N . ARG A 1 423 ? 96.021 59.689 92.856 1.00 36.03 423 ARG A N 1
ATOM 6210 C CA . ARG A 1 423 ? 97.314 59.073 92.601 1.00 33.81 423 ARG A CA 1
ATOM 6211 C C . ARG A 1 423 ? 97.059 57.607 92.314 1.00 32.96 423 ARG A C 1
ATOM 6212 O O . ARG A 1 423 ? 95.984 57.079 92.643 1.00 30.73 423 ARG A O 1
ATOM 6233 N N . PRO A 1 424 ? 98.003 56.914 91.683 1.00 28.24 424 PRO A N 1
ATOM 6234 C CA . PRO A 1 424 ? 97.703 55.571 91.175 1.00 27.12 424 PRO A CA 1
ATOM 6235 C C . PRO A 1 424 ? 97.175 54.647 92.259 1.00 26.52 424 PRO A C 1
ATOM 6236 O O . PRO A 1 424 ? 97.791 54.492 93.307 1.00 33.38 424 PRO A O 1
ATOM 6247 N N . ASN A 1 425 ? 96.005 54.037 91.987 1.00 25.11 425 ASN A N 1
ATOM 6248 C CA . ASN A 1 425 ? 95.459 52.952 92.789 1.00 25.24 425 ASN A CA 1
ATOM 6249 C C . ASN A 1 425 ? 96.160 51.617 92.492 1.00 28.47 425 ASN A C 1
ATOM 6250 O O . ASN A 1 425 ? 95.531 50.609 92.149 1.00 25.85 425 ASN A O 1
ATOM 6261 N N . ILE A 1 426 ? 97.482 51.621 92.682 1.00 26.86 426 ILE A N 1
ATOM 6262 C CA . ILE A 1 426 ? 98.329 50.426 92.613 1.00 27.24 426 ILE A CA 1
ATOM 6263 C C . ILE A 1 426 ? 98.997 50.258 93.979 1.00 32.05 426 ILE A C 1
ATOM 6264 O O . ILE A 1 426 ? 99.715 51.149 94.443 1.00 32.20 426 ILE A O 1
ATOM 6280 N N . GLY A 1 427 ? 98.720 49.140 94.646 1.00 22.82 427 GLY A N 1
ATOM 6281 C CA . GLY A 1 427 ? 99.335 48.829 95.913 1.00 33.66 427 GLY A CA 1
ATOM 6282 C C . GLY A 1 427 ? 100.241 47.614 95.790 1.00 28.49 427 GLY A C 1
ATOM 6283 O O . GLY A 1 427 ? 100.330 46.995 94.731 1.00 28.58 427 GLY A O 1
ATOM 6287 N N . TRP A 1 428 ? 100.879 47.266 96.915 1.00 27.51 428 TRP A N 1
ATOM 6288 C CA . TRP A 1 428 ? 101.990 46.317 96.927 1.00 23.64 428 TRP A CA 1
ATOM 6289 C C . TRP A 1 428 ? 101.879 45.410 98.141 1.00 28.60 428 TRP A C 1
ATOM 6290 O O . TRP A 1 428 ? 101.650 45.891 99.253 1.00 29.28 428 TRP A O 1
ATOM 6311 N N . SER A 1 429 ? 101.990 44.097 97.908 1.00 26.50 429 SER A N 1
ATOM 6312 C CA . SER A 1 429 ? 101.957 43.146 99.011 1.00 27.51 429 SER A CA 1
ATOM 6313 C C . SER A 1 429 ? 103.189 43.314 99.908 1.00 25.01 429 SER A C 1
ATOM 6314 O O . SER A 1 429 ? 103.129 43.060 101.110 1.00 24.76 429 SER A O 1
ATOM 6322 N N . SER A 1 430 ? 104.304 43.762 99.335 1.00 28.67 430 SER A N 1
ATOM 6323 C CA . SER A 1 430 ? 105.588 43.678 100.012 1.00 26.71 430 SER A CA 1
ATOM 6324 C C . SER A 1 430 ? 106.592 44.406 99.137 1.00 26.21 430 SER A C 1
ATOM 6325 O O . SER A 1 430 ? 106.267 44.854 98.035 1.00 27.87 430 SER A O 1
ATOM 6333 N N . GLY A 1 431 ? 107.815 44.542 99.656 1.00 22.53 431 GLY A N 1
ATOM 6334 C CA . GLY A 1 431 ? 108.938 44.951 98.840 1.00 28.49 431 GLY A CA 1
ATOM 6335 C C . GLY A 1 431 ? 109.812 43.775 98.403 1.00 25.97 431 GLY A C 1
ATOM 6336 O O . GLY A 1 431 ? 110.943 43.978 97.943 1.00 23.88 431 GLY A O 1
ATOM 6340 N N . GLN A 1 432 ? 109.311 42.546 98.522 1.00 21.20 432 GLN A N 1
ATOM 6341 C CA . GLN A 1 432 ? 110.108 41.344 98.288 1.00 24.88 432 GLN A CA 1
ATOM 6342 C C . GLN A 1 432 ? 109.438 40.412 97.273 1.00 26.75 432 GLN A C 1
ATOM 6343 O O . GLN A 1 432 ? 108.319 40.643 96.824 1.00 24.17 432 GLN A O 1
ATOM 6357 N N . HIS A 1 433 ? 110.140 39.326 96.923 1.00 24.42 433 HIS A N 1
ATOM 6358 C CA . HIS A 1 433 ? 109.560 38.290 96.066 1.00 21.65 433 HIS A CA 1
ATOM 6359 C C . HIS A 1 433 ? 108.359 37.639 96.745 1.00 21.37 433 HIS A C 1
ATOM 6360 O O . HIS A 1 433 ? 108.229 37.636 97.974 1.00 22.13 433 HIS A O 1
ATOM 6374 N N . THR A 1 434 ? 107.481 37.077 95.935 1.00 23.77 434 THR A N 1
ATOM 6375 C CA . THR A 1 434 ? 106.343 36.316 96.434 1.00 25.13 434 THR A CA 1
ATOM 6376 C C . THR A 1 434 ? 106.366 34.917 95.831 1.00 22.32 434 THR A C 1
ATOM 6377 O O . THR A 1 434 ? 107.173 34.599 94.955 1.00 23.20 434 THR A O 1
ATOM 6388 N N . ALA A 1 435 ? 105.466 34.077 96.328 1.00 20.17 435 ALA A N 1
ATOM 6389 C CA . ALA A 1 435 ? 105.461 32.646 96.047 1.00 23.47 435 ALA A CA 1
ATOM 6390 C C . ALA A 1 435 ? 104.570 32.252 94.871 1.00 22.30 435 ALA A C 1
ATOM 6391 O O . ALA A 1 435 ? 104.504 31.066 94.514 1.00 25.30 435 ALA A O 1
ATOM 6398 N N . SER A 1 436 ? 103.882 33.197 94.285 1.00 18.69 436 SER A N 1
ATOM 6399 C CA . SER A 1 436 ? 102.953 32.925 93.195 1.00 22.25 436 SER A CA 1
ATOM 6400 C C . SER A 1 436 ? 103.610 32.138 92.054 1.00 21.34 436 SER A C 1
ATOM 6401 O O . SER A 1 436 ? 104.729 32.466 91.624 1.00 22.77 436 SER A O 1
ATOM 6409 N N . PRO A 1 437 ? 102.909 31.199 91.446 1.00 22.95 437 PRO A N 1
ATOM 6410 C CA . PRO A 1 437 ? 103.385 30.675 90.155 1.00 22.34 437 PRO A CA 1
ATOM 6411 C C . PRO A 1 437 ? 103.318 31.758 89.083 1.00 24.66 437 PRO A C 1
ATOM 6412 O O . PRO A 1 437 ? 102.504 32.682 89.156 1.00 25.85 437 PRO A O 1
ATOM 6423 N N . VAL A 1 438 ? 104.214 31.669 88.098 1.00 19.22 438 VAL A N 1
ATOM 6424 C CA . VAL A 1 438 ? 104.385 32.741 87.125 1.00 21.91 438 VAL A CA 1
ATOM 6425 C C . VAL A 1 438 ? 104.487 32.172 85.709 1.00 18.83 438 VAL A C 1
ATOM 6426 O O . VAL A 1 438 ? 104.474 30.962 85.484 1.00 16.82 438 VAL A O 1
ATOM 6439 N N . MET A 1 439 ? 104.585 33.101 84.764 1.00 18.77 439 MET A N 1
ATOM 6440 C CA . MET A 1 439 ? 104.449 32.820 83.340 1.00 21.93 439 MET A CA 1
ATOM 6441 C C . MET A 1 439 ? 105.553 31.934 82.783 1.00 23.05 439 MET A C 1
ATOM 6442 O O . MET A 1 439 ? 106.734 32.138 83.039 1.00 21.21 439 MET A O 1
ATOM 6456 N N . LEU A 1 440 ? 105.145 30.975 81.939 1.00 17.83 440 LEU A N 1
ATOM 6457 C CA . LEU A 1 440 ? 106.049 30.234 81.061 1.00 19.01 440 LEU A CA 1
ATOM 6458 C C . LEU A 1 440 ? 105.398 30.144 79.688 1.00 18.99 440 LEU A C 1
ATOM 6459 O O . LEU A 1 440 ? 104.259 29.674 79.577 1.00 22.00 440 LEU A O 1
ATOM 6475 N N . LEU A 1 441 ? 106.132 30.556 78.661 1.00 20.53 441 LEU A N 1
ATOM 6476 C CA . LEU A 1 441 ? 105.580 30.682 77.314 1.00 20.70 441 LEU A CA 1
ATOM 6477 C C . LEU A 1 441 ? 106.576 30.186 76.280 1.00 21.40 441 LEU A C 1
ATOM 6478 O O . LEU A 1 441 ? 107.760 30.518 76.349 1.00 19.81 441 LEU A O 1
ATOM 6494 N N . LEU A 1 442 ? 106.073 29.454 75.290 1.00 19.65 442 LEU A N 1
ATOM 6495 C CA . LEU A 1 442 ? 106.885 28.874 74.229 1.00 24.11 442 LEU A CA 1
ATOM 6496 C C . LEU A 1 442 ? 106.511 29.467 72.882 1.00 24.87 442 LEU A C 1
ATOM 6497 O O . LEU A 1 442 ? 105.333 29.491 72.503 1.00 22.81 442 LEU A O 1
ATOM 6513 N N . TYR A 1 443 ? 107.505 29.931 72.147 1.00 21.72 443 TYR A N 1
ATOM 6514 C CA . TYR A 1 443 ? 107.255 30.571 70.856 1.00 24.39 443 TYR A CA 1
ATOM 6515 C C . TYR A 1 443 ? 108.134 29.857 69.845 1.00 25.45 443 TYR A C 1
ATOM 6516 O O . TYR A 1 443 ? 109.361 30.047 69.815 1.00 20.81 443 TYR A O 1
ATOM 6534 N N . GLY A 1 444 ? 107.515 29.038 69.035 1.00 33.28 444 GLY A N 1
ATOM 6535 C CA . GLY A 1 444 ? 108.263 28.237 68.088 1.00 42.09 444 GLY A CA 1
ATOM 6536 C C . GLY A 1 444 ? 107.332 27.545 67.122 1.00 56.18 444 GLY A C 1
ATOM 6537 O O . GLY A 1 444 ? 106.102 27.573 67.266 1.00 42.28 444 GLY A O 1
ATOM 6541 N N . GLN A 1 445 ? 107.967 26.920 66.128 1.00 54.72 445 GLN A N 1
ATOM 6542 C CA . GLN A 1 445 ? 107.246 26.238 65.070 1.00 53.86 445 GLN A CA 1
ATOM 6543 C C . GLN A 1 445 ? 106.851 24.858 65.551 1.00 34.29 445 GLN A C 1
ATOM 6544 O O . GLN A 1 445 ? 107.674 24.128 66.117 1.00 39.94 445 GLN A O 1
ATOM 6558 N N . GLY A 1 446 ? 105.589 24.506 65.343 1.00 40.07 446 GLY A N 1
ATOM 6559 C CA . GLY A 1 446 ? 105.153 23.135 65.529 1.00 40.98 446 GLY A CA 1
ATOM 6560 C C . GLY A 1 446 ? 104.806 22.730 66.938 1.00 30.00 446 GLY A C 1
ATOM 6561 O O . GLY A 1 446 ? 104.844 21.544 67.257 1.00 30.96 446 GLY A O 1
ATOM 6565 N N . LEU A 1 447 ? 104.444 23.682 67.788 1.00 34.93 447 LEU A N 1
ATOM 6566 C CA . LEU A 1 447 ? 104.200 23.423 69.193 1.00 33.27 447 LEU A CA 1
ATOM 6567 C C . LEU A 1 447 ? 102.729 23.422 69.522 1.00 35.12 447 LEU A C 1
ATOM 6568 O O . LEU A 1 447 ? 102.367 23.398 70.698 1.00 31.64 447 LEU A O 1
ATOM 6584 N N . ARG A 1 448 ? 101.870 23.421 68.507 1.00 31.87 448 ARG A N 1
ATOM 6585 C CA . ARG A 1 448 ? 100.443 23.649 68.752 1.00 46.27 448 ARG A CA 1
ATOM 6586 C C . ARG A 1 448 ? 99.837 22.651 69.743 1.00 45.45 448 ARG A C 1
ATOM 6587 O O . ARG A 1 448 ? 98.873 22.984 70.446 1.00 44.78 448 ARG A O 1
ATOM 6608 N N . PHE A 1 449 ? 100.371 21.436 69.827 1.00 36.73 449 PHE A N 1
ATOM 6609 C CA . PHE A 1 449 ? 99.772 20.430 70.692 1.00 50.00 449 PHE A CA 1
ATOM 6610 C C . PHE A 1 449 ? 100.453 20.317 72.054 1.00 45.94 449 PHE A C 1
ATOM 6611 O O . PHE A 1 449 ? 100.120 19.413 72.831 1.00 46.39 449 PHE A O 1
ATOM 6628 N N . VAL A 1 450 ? 101.348 21.240 72.385 1.00 36.94 450 VAL A N 1
ATOM 6629 C CA . VAL A 1 450 ? 101.999 21.234 73.690 1.00 38.39 450 VAL A CA 1
ATOM 6630 C C . VAL A 1 450 ? 101.076 21.855 74.738 1.00 35.37 450 VAL A C 1
ATOM 6631 O O . VAL A 1 450 ? 100.697 23.022 74.629 1.00 35.40 450 VAL A O 1
ATOM 6644 N N . ASN A 1 451 ? 100.732 21.077 75.769 1.00 25.70 451 ASN A N 1
ATOM 6645 C CA . ASN A 1 451 ? 99.876 21.527 76.860 1.00 27.08 451 ASN A CA 1
ATOM 6646 C C . ASN A 1 451 ? 100.711 21.577 78.122 1.00 24.74 451 ASN A C 1
ATOM 6647 O O . ASN A 1 451 ? 101.007 20.521 78.698 1.00 29.70 451 ASN A O 1
ATOM 6658 N N . LEU A 1 452 ? 101.088 22.789 78.567 1.00 25.77 452 LEU A N 1
ATOM 6659 C CA . LEU A 1 452 ? 102.028 22.901 79.685 1.00 23.45 452 LEU A CA 1
ATOM 6660 C C . LEU A 1 452 ? 101.341 22.672 81.028 1.00 20.79 452 LEU A C 1
ATOM 6661 O O . LEU A 1 452 ? 101.792 21.860 81.843 1.00 25.40 452 LEU A O 1
ATOM 6677 N N . GLY A 1 453 ? 100.266 23.402 81.270 1.00 16.46 453 GLY A N 1
ATOM 6678 C CA . GLY A 1 453 ? 99.732 23.432 82.602 1.00 25.68 453 GLY A CA 1
ATOM 6679 C C . GLY A 1 453 ? 100.723 24.008 83.593 1.00 23.67 453 GLY A C 1
ATOM 6680 O O . GLY A 1 453 ? 101.547 24.885 83.272 1.00 20.62 453 GLY A O 1
ATOM 6684 N N . LEU A 1 454 ? 100.614 23.522 84.835 1.00 19.56 454 LEU A N 1
ATOM 6685 C CA . LEU A 1 454 ? 101.430 23.980 85.956 1.00 19.79 454 LEU A CA 1
ATOM 6686 C C . LEU A 1 454 ? 102.579 23.007 86.088 1.00 18.90 454 LEU A C 1
ATOM 6687 O O . LEU A 1 454 ? 102.352 21.837 86.396 1.00 19.43 454 LEU A O 1
ATOM 6703 N N . VAL A 1 455 ? 103.803 23.484 85.836 1.00 18.65 455 VAL A N 1
ATOM 6704 C CA . VAL A 1 455 ? 104.994 22.656 85.923 1.00 20.11 455 VAL A CA 1
ATOM 6705 C C . VAL A 1 455 ? 105.908 23.246 86.970 1.00 21.81 455 VAL A C 1
ATOM 6706 O O . VAL A 1 455 ? 105.696 24.353 87.456 1.00 22.42 455 VAL A O 1
ATOM 6719 N N . ASP A 1 456 ? 106.952 22.511 87.289 1.00 20.42 456 ASP A N 1
ATOM 6720 C CA . ASP A 1 456 ? 107.949 23.013 88.227 1.00 21.18 456 ASP A CA 1
ATOM 6721 C C . ASP A 1 456 ? 108.975 23.831 87.471 1.00 22.73 456 ASP A C 1
ATOM 6722 O O . ASP A 1 456 ? 109.231 23.589 86.293 1.00 19.37 456 ASP A O 1
ATOM 6731 N N . ASN A 1 457 ? 109.575 24.819 88.154 1.00 20.32 457 ASN A N 1
ATOM 6732 C CA . ASN A 1 457 ? 110.544 25.630 87.424 1.00 21.52 457 ASN A CA 1
ATOM 6733 C C . ASN A 1 457 ? 111.696 24.771 86.899 1.00 20.27 457 ASN A C 1
ATOM 6734 O O . ASN A 1 457 ? 112.278 25.089 85.849 1.00 17.10 457 ASN A O 1
ATOM 6745 N N . THR A 1 458 ? 111.983 23.639 87.550 1.00 19.56 458 THR A N 1
ATOM 6746 C CA . THR A 1 458 ? 113.052 22.787 87.040 1.00 23.50 458 THR A CA 1
ATOM 6747 C C . THR A 1 458 ? 112.713 22.212 85.674 1.00 24.96 458 THR A C 1
ATOM 6748 O O . THR A 1 458 ? 113.596 21.720 84.973 1.00 21.60 458 THR A O 1
ATOM 6759 N N . HIS A 1 459 ? 111.451 22.247 85.281 1.00 24.50 459 HIS A N 1
ATOM 6760 C CA . HIS A 1 459 ? 111.115 21.692 83.978 1.00 22.12 459 HIS A CA 1
ATOM 6761 C C . HIS A 1 459 ? 111.661 22.543 82.845 1.00 19.10 459 HIS A C 1
ATOM 6762 O O . HIS A 1 459 ? 111.830 22.046 81.719 1.00 21.93 459 HIS A O 1
ATOM 6776 N N . VAL A 1 460 ? 111.954 23.821 83.114 1.00 18.78 460 VAL A N 1
ATOM 6777 C CA . VAL A 1 460 ? 112.548 24.628 82.068 1.00 16.66 460 VAL A CA 1
ATOM 6778 C C . VAL A 1 460 ? 113.876 24.019 81.631 1.00 17.23 460 VAL A C 1
ATOM 6779 O O . VAL A 1 460 ? 114.205 23.999 80.431 1.00 22.20 460 VAL A O 1
ATOM 6792 N N . PHE A 1 461 ? 114.633 23.461 82.581 1.00 23.88 461 PHE A N 1
ATOM 6793 C CA . PHE A 1 461 ? 115.852 22.734 82.235 1.00 16.06 461 PHE A CA 1
ATOM 6794 C C . PHE A 1 461 ? 115.575 21.582 81.271 1.00 20.55 461 PHE A C 1
ATOM 6795 O O . PHE A 1 461 ? 116.266 21.427 80.265 1.00 20.16 461 PHE A O 1
ATOM 6812 N N . ARG A 1 462 ? 114.547 20.770 81.558 1.00 23.10 462 ARG A N 1
ATOM 6813 C CA . ARG A 1 462 ? 114.210 19.660 80.671 1.00 22.08 462 ARG A CA 1
ATOM 6814 C C . ARG A 1 462 ? 113.792 20.135 79.289 1.00 24.18 462 ARG A C 1
ATOM 6815 O O . ARG A 1 462 ? 114.160 19.524 78.274 1.00 24.50 462 ARG A O 1
ATOM 6836 N N . LEU A 1 463 ? 113.028 21.227 79.219 1.00 20.85 463 LEU A N 1
ATOM 6837 C CA . LEU A 1 463 ? 112.626 21.745 77.921 1.00 22.56 463 LEU A CA 1
ATOM 6838 C C . LEU A 1 463 ? 113.828 22.228 77.121 1.00 20.79 463 LEU A C 1
ATOM 6839 O O . LEU A 1 463 ? 113.912 22.004 75.909 1.00 21.05 463 LEU A O 1
ATOM 6855 N N . MET A 1 464 ? 114.750 22.929 77.771 1.00 22.73 464 MET A N 1
ATOM 6856 C CA . MET A 1 464 ? 115.943 23.366 77.056 1.00 22.71 464 MET A CA 1
ATOM 6857 C C . MET A 1 464 ? 116.738 22.172 76.556 1.00 22.62 464 MET A C 1
ATOM 6858 O O . MET A 1 464 ? 117.251 22.181 75.421 1.00 22.40 464 MET A O 1
ATOM 6872 N N . GLY A 1 465 ? 116.862 21.142 77.388 1.00 26.89 465 GLY A N 1
ATOM 6873 C CA . GLY A 1 465 ? 117.656 19.987 76.993 1.00 23.19 465 GLY A CA 1
ATOM 6874 C C . GLY A 1 465 ? 117.011 19.212 75.862 1.00 25.48 465 GLY A C 1
ATOM 6875 O O . GLY A 1 465 ? 117.696 18.750 74.954 1.00 20.89 465 GLY A O 1
ATOM 6879 N N . GLU A 1 466 ? 115.694 19.036 75.919 1.00 23.49 466 GLU A N 1
ATOM 6880 C CA . GLU A 1 466 ? 114.982 18.390 74.831 1.00 27.04 466 GLU A CA 1
ATOM 6881 C C . GLU A 1 466 ? 115.164 19.165 73.549 1.00 25.27 466 GLU A C 1
ATOM 6882 O O . GLU A 1 466 ? 115.523 18.597 72.518 1.00 23.56 466 GLU A O 1
ATOM 6894 N N . ALA A 1 467 ? 114.923 20.485 73.600 1.00 26.26 467 ALA A N 1
ATOM 6895 C CA . ALA A 1 467 ? 114.977 21.285 72.379 1.00 23.67 467 ALA A CA 1
ATOM 6896 C C . ALA A 1 467 ? 116.287 21.079 71.633 1.00 25.94 467 ALA A C 1
ATOM 6897 O O . ALA A 1 467 ? 116.294 21.023 70.402 1.00 24.12 467 ALA A O 1
ATOM 6904 N N . LEU A 1 468 ? 117.409 20.986 72.354 1.00 24.16 468 LEU A N 1
ATOM 6905 C CA . LEU A 1 468 ? 118.720 20.974 71.699 1.00 25.66 468 LEU A CA 1
ATOM 6906 C C . LEU A 1 468 ? 119.405 19.614 71.714 1.00 23.01 468 LEU A C 1
ATOM 6907 O O . LEU A 1 468 ? 120.499 19.486 71.173 1.00 24.21 468 LEU A O 1
ATOM 6923 N N . GLY A 1 469 ? 118.795 18.598 72.308 1.00 25.50 469 GLY A N 1
ATOM 6924 C CA . GLY A 1 469 ? 119.455 17.316 72.411 1.00 26.34 469 GLY A CA 1
ATOM 6925 C C . GLY A 1 469 ? 120.585 17.342 73.409 1.00 24.05 469 GLY A C 1
ATOM 6926 O O . GLY A 1 469 ? 121.619 16.689 73.195 1.00 25.35 469 GLY A O 1
ATOM 6930 N N . LEU A 1 470 ? 120.411 18.088 74.496 1.00 21.75 470 LEU A N 1
ATOM 6931 C CA . LEU A 1 470 ? 121.412 18.292 75.524 1.00 29.06 470 LEU A CA 1
ATOM 6932 C C . LEU A 1 470 ? 120.842 17.944 76.882 1.00 29.27 470 LEU A C 1
ATOM 6933 O O . LEU A 1 470 ? 121.084 18.633 77.879 1.00 28.05 470 LEU A O 1
ATOM 6949 N N . ARG A 1 471 ? 120.070 16.865 76.946 1.00 25.26 471 ARG A N 1
ATOM 6950 C CA . ARG A 1 471 ? 119.672 16.346 78.249 1.00 25.52 471 ARG A CA 1
ATOM 6951 C C . ARG A 1 471 ? 120.842 15.686 78.966 1.00 26.26 471 ARG A C 1
ATOM 6952 O O . ARG A 1 471 ? 121.537 14.835 78.406 1.00 26.95 471 ARG A O 1
ATOM 6973 N N . TYR A 1 472 ? 121.029 16.081 80.219 1.00 25.63 472 TYR A N 1
ATOM 6974 C CA . TYR A 1 472 ? 121.970 15.493 81.163 1.00 25.38 472 TYR A CA 1
ATOM 6975 C C . TYR A 1 472 ? 121.391 15.754 82.544 1.00 27.99 472 TYR A C 1
ATOM 6976 O O . TYR A 1 472 ? 120.376 16.444 82.690 1.00 27.59 472 TYR A O 1
ATOM 6994 N N . GLN A 1 473 ? 122.027 15.228 83.566 1.00 32.22 473 GLN A N 1
ATOM 6995 C CA A GLN A 1 473 ? 121.520 15.336 84.924 0.62 33.64 473 GLN A CA 1
ATOM 6996 C CA B GLN A 1 473 ? 121.504 15.383 84.915 0.38 33.59 473 GLN A CA 1
ATOM 6997 C C . GLN A 1 473 ? 122.561 15.984 85.828 1.00 30.52 473 GLN A C 1
ATOM 6998 O O . GLN A 1 473 ? 123.766 15.884 85.586 1.00 28.13 473 GLN A O 1
ATOM 7025 N N . ASN A 1 474 ? 122.066 16.678 86.854 1.00 27.31 474 ASN A N 1
ATOM 7026 C CA . ASN A 1 474 ? 122.821 17.292 87.926 1.00 26.80 474 ASN A CA 1
ATOM 7027 C C . ASN A 1 474 ? 122.386 16.622 89.220 1.00 27.85 474 ASN A C 1
ATOM 7028 O O . ASN A 1 474 ? 121.236 16.190 89.343 1.00 21.59 474 ASN A O 1
ATOM 7039 N N . PRO A 1 475 ? 123.263 16.553 90.202 1.00 21.77 475 PRO A N 1
ATOM 7040 C CA . PRO A 1 475 ? 122.861 15.931 91.464 1.00 25.87 475 PRO A CA 1
ATOM 7041 C C . PRO A 1 475 ? 121.814 16.730 92.218 1.00 29.30 475 PRO A C 1
ATOM 7042 O O . PRO A 1 475 ? 121.692 17.956 92.094 1.00 27.60 475 PRO A O 1
ATOM 7053 N N . VAL A 1 476 ? 121.080 16.001 93.027 1.00 25.40 476 VAL A N 1
ATOM 7054 C CA . VAL A 1 476 ? 119.973 16.480 93.828 1.00 27.24 476 VAL A CA 1
ATOM 7055 C C . VAL A 1 476 ? 120.377 16.520 95.291 1.00 31.94 476 VAL A C 1
ATOM 7056 O O . VAL A 1 476 ? 121.242 15.769 95.739 1.00 27.01 476 VAL A O 1
ATOM 7069 N N . MET A 1 477 ? 119.736 17.415 96.037 1.00 26.82 477 MET A N 1
ATOM 7070 C CA . MET A 1 477 ? 119.815 17.494 97.493 1.00 27.44 477 MET A CA 1
ATOM 7071 C C . MET A 1 477 ? 118.379 17.568 97.986 1.00 28.38 477 MET A C 1
ATOM 7072 O O . MET A 1 477 ? 117.543 18.236 97.368 1.00 28.71 477 MET A O 1
ATOM 7086 N N . SER A 1 478 ? 118.094 16.869 99.081 1.00 22.54 478 SER A N 1
ATOM 7087 C CA . SER A 1 478 ? 116.765 16.887 99.670 1.00 28.77 478 SER A CA 1
ATOM 7088 C C . SER A 1 478 ? 116.607 18.125 100.536 1.00 29.77 478 SER A C 1
ATOM 7089 O O . SER A 1 478 ? 117.582 18.744 100.977 1.00 25.04 478 SER A O 1
ATOM 7097 N N . GLU A 1 479 ? 115.346 18.493 100.763 1.00 27.53 479 GLU A N 1
ATOM 7098 C CA . GLU A 1 479 ? 115.056 19.633 101.617 1.00 26.99 479 GLU A CA 1
ATOM 7099 C C . GLU A 1 479 ? 115.643 19.438 103.009 1.00 29.43 479 GLU A C 1
ATOM 7100 O O . GLU A 1 479 ? 116.227 20.371 103.595 1.00 21.45 479 GLU A O 1
ATOM 7112 N N . GLU A 1 480 ? 115.478 18.235 103.566 1.00 29.10 480 GLU A N 1
ATOM 7113 C CA . GLU A 1 480 ? 116.000 17.963 104.902 1.00 30.31 480 GLU A CA 1
ATOM 7114 C C . GLU A 1 480 ? 117.522 18.016 104.903 1.00 30.40 480 GLU A C 1
ATOM 7115 O O . GLU A 1 480 ? 118.127 18.572 105.826 1.00 27.56 480 GLU A O 1
ATOM 7127 N N . GLU A 1 481 ? 118.172 17.509 103.858 1.00 27.11 481 GLU A N 1
ATOM 7128 C CA . GLU A 1 481 ? 119.628 17.630 103.837 1.00 26.34 481 GLU A CA 1
ATOM 7129 C C . GLU A 1 481 ? 120.029 19.086 103.891 1.00 32.47 481 GLU A C 1
ATOM 7130 O O . GLU A 1 481 ? 120.942 19.464 104.631 1.00 28.69 481 GLU A O 1
ATOM 7142 N N . ALA A 1 482 ? 119.332 19.925 103.114 1.00 28.20 482 ALA A N 1
ATOM 7143 C CA . ALA A 1 482 ? 119.683 21.334 102.990 1.00 29.57 482 ALA A CA 1
ATOM 7144 C C . ALA A 1 482 ? 119.439 22.077 104.292 1.00 27.83 482 ALA A C 1
ATOM 7145 O O . ALA A 1 482 ? 120.237 22.930 104.691 1.00 29.82 482 ALA A O 1
ATOM 7152 N N . LEU A 1 483 ? 118.344 21.761 104.966 1.00 24.37 483 LEU A N 1
ATOM 7153 C CA . LEU A 1 483 ? 118.035 22.432 106.219 1.00 28.08 483 LEU A CA 1
ATOM 7154 C C . LEU A 1 483 ? 119.094 22.135 107.280 1.00 31.80 483 LEU A C 1
ATOM 7155 O O . LEU A 1 483 ? 119.460 23.020 108.064 1.00 30.21 483 LEU A O 1
ATOM 7171 N N . GLU A 1 484 ? 119.589 20.895 107.316 1.00 32.27 484 GLU A N 1
ATOM 7172 C CA . GLU A 1 484 ? 120.669 20.532 108.232 1.00 34.30 484 GLU A CA 1
ATOM 7173 C C . GLU A 1 484 ? 121.906 21.374 107.955 1.00 31.48 484 GLU A C 1
ATOM 7174 O O . GLU A 1 484 ? 122.515 21.915 108.881 1.00 32.33 484 GLU A O 1
ATOM 7186 N N . ILE A 1 485 ? 122.292 21.495 106.681 1.00 30.72 485 ILE A N 1
ATOM 7187 C CA . ILE A 1 485 ? 123.442 22.323 106.313 1.00 27.70 485 ILE A CA 1
ATOM 7188 C C . ILE A 1 485 ? 123.226 23.749 106.759 1.00 36.49 485 ILE A C 1
ATOM 7189 O O . ILE A 1 485 ? 124.144 24.407 107.261 1.00 45.86 485 ILE A O 1
ATOM 7205 N N . LEU A 1 486 ? 122.014 24.261 106.565 1.00 36.78 486 LEU A N 1
ATOM 7206 C CA . LEU A 1 486 ? 121.748 25.653 106.883 1.00 43.16 486 LEU A CA 1
ATOM 7207 C C . LEU A 1 486 ? 121.775 25.876 108.386 1.00 42.57 486 LEU A C 1
ATOM 7208 O O . LEU A 1 486 ? 122.098 26.981 108.843 1.00 40.00 486 LEU A O 1
ATOM 7224 N N . LYS A 1 487 ? 121.406 24.846 109.153 1.00 41.80 487 LYS A N 1
ATOM 7225 C CA . LYS A 1 487 ? 121.435 24.946 110.606 1.00 48.17 487 LYS A CA 1
ATOM 7226 C C . LYS A 1 487 ? 122.860 25.164 111.092 1.00 50.33 487 LYS A C 1
ATOM 7227 O O . LYS A 1 487 ? 123.105 25.966 112.000 1.00 49.44 487 LYS A O 1
ATOM 7246 N N . ALA A 1 488 ? 123.815 24.484 110.450 1.00 52.05 488 ALA A N 1
ATOM 7247 C CA . ALA A 1 488 ? 125.215 24.471 110.840 1.00 57.81 488 ALA A CA 1
ATOM 7248 C C . ALA A 1 488 ? 125.993 25.689 110.362 1.00 59.93 488 ALA A C 1
ATOM 7249 O O . ALA A 1 488 ? 127.163 25.829 110.729 1.00 68.35 488 ALA A O 1
ATOM 7256 N N . ARG A 1 489 ? 125.384 26.572 109.574 1.00 63.71 489 ARG A N 1
ATOM 7257 C CA . ARG A 1 489 ? 126.094 27.721 108.999 1.00 65.65 489 ARG A CA 1
ATOM 7258 C C . ARG A 1 489 ? 126.395 28.764 110.078 1.00 73.03 489 ARG A C 1
ATOM 7259 O O . ARG A 1 489 ? 125.480 29.384 110.617 1.00 76.73 489 ARG A O 1
ATOM 7280 N N . ALA B 1 17 ? 86.053 55.383 69.419 1.00 97.45 17 ALA B N 1
ATOM 7281 C CA . ALA B 1 17 ? 85.193 54.437 68.710 1.00 104.69 17 ALA B CA 1
ATOM 7282 C C . ALA B 1 17 ? 86.015 53.288 68.089 1.00 92.50 17 ALA B C 1
ATOM 7283 O O . ALA B 1 17 ? 85.475 52.220 67.784 1.00 97.00 17 ALA B O 1
ATOM 7289 N N . LEU B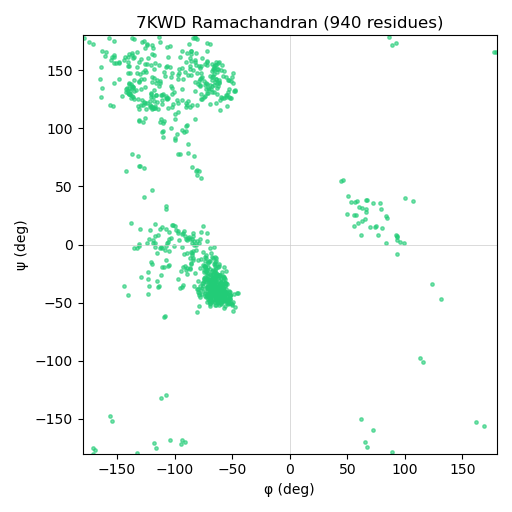 1 18 ? 87.325 53.499 67.943 1.00 88.69 18 LEU B N 1
ATOM 7290 C CA . LEU B 1 18 ? 88.184 52.601 67.184 1.00 76.27 18 LEU B CA 1
ATOM 7291 C C . LEU B 1 18 ? 89.000 51.688 68.096 1.00 75.79 18 LEU B C 1
ATOM 7292 O O . LEU B 1 18 ? 89.401 52.064 69.204 1.00 58.32 18 LEU B O 1
ATOM 7308 N N . LEU B 1 19 ? 89.253 50.462 67.590 1.00 64.57 19 LEU B N 1
ATOM 7309 C CA . LEU B 1 19 ? 89.927 49.407 68.320 1.00 42.99 19 LEU B CA 1
ATOM 7310 C C . LEU B 1 19 ? 91.442 49.606 68.287 1.00 41.89 19 LEU B C 1
ATOM 7311 O O . LEU B 1 19 ? 91.994 50.098 67.303 1.00 43.96 19 LEU B O 1
ATOM 7327 N N . PRO B 1 20 ? 92.128 49.195 69.351 1.00 37.10 20 PRO B N 1
ATOM 7328 C CA . PRO B 1 20 ? 93.579 49.378 69.411 1.00 32.40 20 PRO B CA 1
ATOM 7329 C C . PRO B 1 20 ? 94.310 48.618 68.323 1.00 38.54 20 PRO B C 1
ATOM 7330 O O . PRO B 1 20 ? 93.868 47.570 67.859 1.00 33.69 20 PRO B O 1
ATOM 7341 N N . ARG B 1 21 ? 95.451 49.171 67.934 1.00 37.06 21 ARG B N 1
ATOM 7342 C CA . ARG B 1 21 ? 96.305 48.554 66.936 1.00 37.55 21 ARG B CA 1
ATOM 7343 C C . ARG B 1 21 ? 96.733 47.166 67.392 1.00 33.99 21 ARG B C 1
ATOM 7344 O O . ARG B 1 21 ? 97.273 46.992 68.482 1.00 29.08 21 ARG B O 1
ATOM 7365 N N . GLY B 1 22 ? 96.492 46.171 66.541 1.00 35.88 22 GLY B N 1
ATOM 7366 C CA . GLY B 1 22 ? 96.729 44.784 66.894 1.00 31.49 22 GLY B CA 1
ATOM 7367 C C . GLY B 1 22 ? 95.540 44.037 67.461 1.00 30.71 22 GLY B C 1
ATOM 7368 O O . GLY B 1 22 ? 95.704 42.878 67.870 1.00 34.94 22 GLY B O 1
ATOM 7372 N N . HIS B 1 23 ? 94.346 44.640 67.484 1.00 29.20 23 HIS B N 1
ATOM 7373 C CA . HIS B 1 23 ? 93.210 44.001 68.145 1.00 28.25 23 HIS B CA 1
ATOM 7374 C C . HIS B 1 23 ? 92.892 42.616 67.580 1.00 29.92 23 HIS B C 1
ATOM 7375 O O . HIS B 1 23 ? 92.367 41.763 68.302 1.00 25.93 23 HIS B O 1
ATOM 7389 N N . THR B 1 24 ? 93.208 42.363 66.299 1.00 24.58 24 THR B N 1
ATOM 7390 C CA . THR B 1 24 ? 92.928 41.065 65.717 1.00 30.86 24 THR B CA 1
ATOM 7391 C C . THR B 1 24 ? 93.771 39.969 66.345 1.00 30.52 24 THR B C 1
ATOM 7392 O O . THR B 1 24 ? 93.521 38.797 66.069 1.00 27.42 24 THR B O 1
ATOM 7403 N N . GLN B 1 25 ? 94.786 40.325 67.143 1.00 27.70 25 GLN B N 1
ATOM 7404 C CA . GLN B 1 25 ? 95.650 39.339 67.775 1.00 30.07 25 GLN B CA 1
ATOM 7405 C C . GLN B 1 25 ? 95.511 39.338 69.293 1.00 26.54 25 GLN B C 1
ATOM 7406 O O . GLN B 1 25 ? 96.277 38.659 69.976 1.00 29.32 25 GLN B O 1
ATOM 7420 N N . GLY B 1 26 ? 94.539 40.066 69.832 1.00 26.71 26 GLY B N 1
ATOM 7421 C CA . GLY B 1 26 ? 94.386 40.185 71.267 1.00 24.46 26 GLY B CA 1
ATOM 7422 C C . GLY B 1 26 ? 93.681 38.986 71.870 1.00 25.46 26 GLY B C 1
ATOM 7423 O O . GLY B 1 26 ? 93.224 38.071 71.181 1.00 26.13 26 GLY B O 1
ATOM 7427 N N . ALA B 1 27 ? 93.578 39.012 73.212 1.00 20.86 27 ALA B N 1
ATOM 7428 C CA . ALA B 1 27 ? 93.003 37.883 73.929 1.00 24.04 27 ALA B CA 1
ATOM 7429 C C . ALA B 1 27 ? 91.514 37.736 73.652 1.00 23.88 27 ALA B C 1
ATOM 7430 O O . ALA B 1 27 ? 90.991 36.608 73.631 1.00 21.02 27 ALA B O 1
ATOM 7437 N N . LEU B 1 28 ? 90.816 38.842 73.418 1.00 19.66 28 LEU B N 1
ATOM 7438 C CA . LEU B 1 28 ? 89.408 38.716 73.057 1.00 26.77 28 LEU B CA 1
ATOM 7439 C C . LEU B 1 28 ? 89.218 37.813 71.844 1.00 21.15 28 LEU B C 1
ATOM 7440 O O . LEU B 1 28 ? 88.227 37.074 71.787 1.00 24.31 28 LEU B O 1
ATOM 7456 N N . GLN B 1 29 ? 90.165 37.795 70.899 1.00 22.64 29 GLN B N 1
ATOM 7457 C CA . GLN B 1 29 ? 90.012 36.953 69.711 1.00 25.67 29 GLN B CA 1
ATOM 7458 C C . GLN B 1 29 ? 90.590 35.547 69.892 1.00 28.92 29 GLN B C 1
ATOM 7459 O O . GLN B 1 29 ? 90.582 34.769 68.939 1.00 24.40 29 GLN B O 1
ATOM 7473 N N . ASN B 1 30 ? 91.070 35.193 71.081 1.00 23.10 30 ASN B N 1
ATOM 7474 C CA . ASN B 1 30 ? 91.482 33.828 71.408 1.00 23.16 30 ASN B CA 1
ATOM 7475 C C . ASN B 1 30 ? 90.253 33.114 71.963 1.00 21.47 30 ASN B C 1
ATOM 7476 O O . ASN B 1 30 ? 89.872 33.306 73.119 1.00 24.38 30 ASN B O 1
ATOM 7487 N N . GLN B 1 31 ? 89.622 32.290 71.140 1.00 19.98 31 GLN B N 1
ATOM 7488 C CA . GLN B 1 31 ? 88.342 31.664 71.466 1.00 23.21 31 GLN B CA 1
ATOM 7489 C C . GLN B 1 31 ? 88.462 30.170 71.179 1.00 24.41 31 GLN B C 1
ATOM 7490 O O . GLN B 1 31 ? 87.798 29.631 70.284 1.00 22.79 31 GLN B O 1
ATOM 7504 N N . PRO B 1 32 ? 89.275 29.472 71.957 1.00 25.97 32 PRO B N 1
ATOM 7505 C CA . PRO B 1 32 ? 89.477 28.038 71.734 1.00 20.55 32 PRO B CA 1
ATOM 7506 C C . PRO B 1 32 ? 88.213 27.229 71.991 1.00 25.51 32 PRO B C 1
ATOM 7507 O O . PRO B 1 32 ? 87.423 27.537 72.881 1.00 23.94 32 PRO B O 1
ATOM 7518 N N . SER B 1 33 ? 88.071 26.153 71.219 1.00 23.91 33 SER B N 1
ATOM 7519 C CA . SER B 1 33 ? 86.894 25.296 71.179 1.00 26.45 33 SER B CA 1
ATOM 7520 C C . SER B 1 33 ? 87.135 24.091 72.068 1.00 21.24 33 SER B C 1
ATOM 7521 O O . SER B 1 33 ? 88.265 23.612 72.185 1.00 22.90 33 SER B O 1
ATOM 7529 N N . LEU B 1 34 ? 86.065 23.616 72.704 1.00 21.07 34 LEU B N 1
ATOM 7530 C CA . LEU B 1 34 ? 86.108 22.331 73.389 1.00 23.14 34 LEU B CA 1
ATOM 7531 C C . LEU B 1 34 ? 86.213 21.168 72.409 1.00 29.30 34 LEU B C 1
ATOM 7532 O O . LEU B 1 34 ? 86.868 20.167 72.698 1.00 26.43 34 LEU B O 1
ATOM 7548 N N . GLY B 1 35 ? 85.503 21.245 71.282 1.00 31.65 35 GLY B N 1
ATOM 7549 C CA . GLY B 1 35 ? 85.416 20.096 70.397 1.00 29.72 35 GLY B CA 1
ATOM 7550 C C . GLY B 1 35 ? 84.757 18.874 70.992 1.00 32.43 35 GLY B C 1
ATOM 7551 O O . GLY B 1 35 ? 84.981 17.769 70.510 1.00 39.50 35 GLY B O 1
ATOM 7555 N N . ARG B 1 36 ? 83.968 19.034 72.044 1.00 28.00 36 ARG B N 1
ATOM 7556 C CA . ARG B 1 36 ? 83.207 17.952 72.656 1.00 32.40 36 ARG B CA 1
ATOM 7557 C C . ARG B 1 36 ? 81.852 18.536 73.032 1.00 29.20 36 ARG B C 1
ATOM 7558 O O . ARG B 1 36 ? 81.701 19.758 73.129 1.00 32.20 36 ARG B O 1
ATOM 7579 N N . ARG B 1 37 ? 80.875 17.660 73.241 1.00 29.21 37 ARG B N 1
ATOM 7580 C CA . ARG B 1 37 ? 79.524 18.026 73.662 1.00 31.22 37 ARG B CA 1
ATOM 7581 C C . ARG B 1 37 ? 79.179 17.256 74.934 1.00 25.49 37 ARG B C 1
ATOM 7582 O O . ARG B 1 37 ? 79.659 16.138 75.148 1.00 30.88 37 ARG B O 1
ATOM 7603 N N . TYR B 1 38 ? 78.362 17.868 75.789 1.00 25.98 38 TYR B N 1
ATOM 7604 C CA . TYR B 1 38 ? 78.049 17.304 77.091 1.00 28.36 38 TYR B CA 1
ATOM 7605 C C . TYR B 1 38 ? 76.555 17.415 77.354 1.00 26.59 38 TYR B C 1
ATOM 7606 O O . TYR B 1 38 ? 75.850 18.177 76.700 1.00 27.37 38 TYR B O 1
ATOM 7624 N N . ARG B 1 39 ? 76.083 16.615 78.312 1.00 24.88 39 ARG B N 1
ATOM 7625 C CA . ARG B 1 39 ? 74.705 16.703 78.772 1.00 28.34 39 ARG B CA 1
ATOM 7626 C C . ARG B 1 39 ? 74.567 17.607 79.992 1.00 27.52 39 ARG B C 1
ATOM 7627 O O . ARG B 1 39 ? 73.543 18.283 80.132 1.00 25.54 39 ARG B O 1
ATOM 7648 N N . ASN B 1 40 ? 75.547 17.586 80.900 1.00 25.38 40 ASN B N 1
ATOM 7649 C CA . ASN B 1 40 ? 75.498 18.339 82.141 1.00 28.03 40 ASN B CA 1
ATOM 7650 C C . ASN B 1 40 ? 76.710 19.257 82.246 1.00 22.84 40 ASN B C 1
ATOM 7651 O O . ASN B 1 40 ? 77.733 19.040 81.614 1.00 25.25 40 ASN B O 1
ATOM 7662 N N . LEU B 1 41 ? 76.589 20.268 83.094 1.00 21.16 41 LEU B N 1
ATOM 7663 C CA . LEU B 1 41 ? 77.637 21.269 83.220 1.00 23.04 41 LEU B CA 1
ATOM 7664 C C . LEU B 1 41 ? 77.691 21.728 84.666 1.00 24.48 41 LEU B C 1
ATOM 7665 O O . LEU B 1 41 ? 76.660 22.031 85.265 1.00 28.03 41 LEU B O 1
ATOM 7681 N N . ILE B 1 42 ? 78.888 21.687 85.242 1.00 28.03 42 ILE B N 1
ATOM 7682 C CA . ILE B 1 42 ? 79.141 22.176 86.588 1.00 22.26 42 ILE B CA 1
ATOM 7683 C C . ILE B 1 42 ? 80.153 23.304 86.468 1.00 25.23 42 ILE B C 1
ATOM 7684 O O . ILE B 1 42 ? 81.217 23.132 85.860 1.00 22.60 42 ILE B O 1
ATOM 7700 N N . VAL B 1 43 ? 79.819 24.457 87.034 1.00 21.65 43 VAL B N 1
ATOM 7701 C CA . VAL B 1 43 ? 80.704 25.615 87.040 1.00 16.82 43 VAL B CA 1
ATOM 7702 C C . VAL B 1 43 ? 81.083 25.884 88.493 1.00 27.57 43 VAL B C 1
ATOM 7703 O O . VAL B 1 43 ? 80.218 26.179 89.325 1.00 24.39 43 VAL B O 1
ATOM 7716 N N . PHE B 1 44 ? 82.368 25.760 88.799 1.00 25.51 44 PHE B N 1
ATOM 7717 C CA . PHE B 1 44 ? 82.886 25.936 90.154 1.00 22.03 44 PHE B CA 1
ATOM 7718 C C . PHE B 1 44 ? 83.677 27.238 90.185 1.00 21.52 44 PHE B C 1
ATOM 7719 O O . PHE B 1 44 ? 84.765 27.321 89.620 1.00 21.02 44 PHE B O 1
ATOM 7736 N N . VAL B 1 45 ? 83.101 28.268 90.802 1.00 20.56 45 VAL B N 1
ATOM 7737 C CA . VAL B 1 45 ? 83.716 29.593 90.853 1.00 22.38 45 VAL B CA 1
ATOM 7738 C C . VAL B 1 45 ? 84.448 29.726 92.186 1.00 24.90 45 VAL B C 1
ATOM 7739 O O . VAL B 1 45 ? 83.854 29.556 93.266 1.00 23.50 45 VAL B O 1
ATOM 7752 N N . TYR B 1 46 ? 85.741 29.984 92.099 1.00 24.30 46 TYR B N 1
ATOM 7753 C CA . TYR B 1 46 ? 86.566 30.435 93.213 1.00 24.02 46 TYR B CA 1
ATOM 7754 C C . TYR B 1 46 ? 86.501 31.957 93.193 1.00 25.52 46 TYR B C 1
ATOM 7755 O O . TYR B 1 46 ? 87.205 32.607 92.418 1.00 25.99 46 TYR B O 1
ATOM 7773 N N . ASP B 1 47 ? 85.632 32.533 94.014 1.00 26.84 47 ASP B N 1
ATOM 7774 C CA . ASP B 1 47 ? 85.476 33.979 93.984 1.00 24.13 47 ASP B CA 1
ATOM 7775 C C . ASP B 1 47 ? 86.668 34.683 94.627 1.00 25.24 47 ASP B C 1
ATOM 7776 O O . ASP B 1 47 ? 87.045 34.376 95.762 1.00 25.51 47 ASP B O 1
ATOM 7785 N N . GLY B 1 48 ? 87.251 35.627 93.896 1.00 23.80 48 GLY B N 1
ATOM 7786 C CA . GLY B 1 48 ? 88.362 36.416 94.399 1.00 24.86 48 GLY B CA 1
ATOM 7787 C C . GLY B 1 48 ? 89.704 35.709 94.486 1.00 27.92 48 GLY B C 1
ATOM 7788 O O . GLY B 1 48 ? 90.625 36.225 95.117 1.00 23.69 48 GLY B O 1
ATOM 7792 N N . PHE B 1 49 ? 89.857 34.566 93.828 1.00 24.32 49 PHE B N 1
ATOM 7793 C CA . PHE B 1 49 ? 91.004 33.681 94.063 1.00 17.57 49 PHE B CA 1
ATOM 7794 C C . PHE B 1 49 ? 92.156 34.026 93.147 1.00 24.26 49 PHE B C 1
ATOM 7795 O O . PHE B 1 49 ? 92.016 33.985 91.926 1.00 22.49 49 PHE B O 1
ATOM 7812 N N . SER B 1 50 ? 93.292 34.345 93.758 1.00 20.33 50 SER B N 1
ATOM 7813 C CA . SER B 1 50 ? 94.483 34.807 93.086 1.00 18.66 50 SER B CA 1
ATOM 7814 C C . SER B 1 50 ? 95.535 33.698 93.074 1.00 20.11 50 SER B C 1
ATOM 7815 O O . SER B 1 50 ? 95.424 32.678 93.744 1.00 22.56 50 SER B O 1
ATOM 7823 N N . TRP B 1 51 ? 96.600 33.931 92.304 1.00 18.80 51 TRP B N 1
ATOM 7824 C CA . TRP B 1 51 ? 97.698 32.982 92.264 1.00 26.62 51 TRP B CA 1
ATOM 7825 C C . TRP B 1 51 ? 98.542 33.020 93.527 1.00 19.60 51 TRP B C 1
ATOM 7826 O O . TRP B 1 51 ? 99.320 32.081 93.761 1.00 20.11 51 TRP B O 1
ATOM 7847 N N . GLU B 1 52 ? 98.463 34.112 94.304 1.00 22.54 52 GLU B N 1
ATOM 7848 C CA . GLU B 1 52 ? 99.117 34.139 95.606 1.00 18.72 52 GLU B CA 1
ATOM 7849 C C . GLU B 1 52 ? 98.354 33.271 96.596 1.00 24.37 52 GLU B C 1
ATOM 7850 O O . GLU B 1 52 ? 98.963 32.538 97.385 1.00 24.44 52 GLU B O 1
ATOM 7862 N N . ASP B 1 53 ? 97.006 33.341 96.565 1.00 19.03 53 ASP B N 1
ATOM 7863 C CA . ASP B 1 53 ? 96.228 32.403 97.372 1.00 23.35 53 ASP B CA 1
ATOM 7864 C C . ASP B 1 53 ? 96.628 30.983 97.037 1.00 25.95 53 ASP B C 1
ATOM 7865 O O . ASP B 1 53 ? 96.809 30.131 97.920 1.00 24.20 53 ASP B O 1
ATOM 7874 N N . TYR B 1 54 ? 96.742 30.706 95.741 1.00 20.91 54 TYR B N 1
ATOM 7875 C CA . TYR B 1 54 ? 97.020 29.356 95.309 1.00 21.23 54 TYR B CA 1
ATOM 7876 C C . TYR B 1 54 ? 98.361 28.878 95.866 1.00 21.64 54 TYR B C 1
ATOM 7877 O O . TYR B 1 54 ? 98.470 27.754 96.367 1.00 21.04 54 TYR B O 1
ATOM 7895 N N . ALA B 1 55 ? 99.398 29.708 95.762 1.00 19.38 55 ALA B N 1
ATOM 7896 C CA . ALA B 1 55 ? 100.717 29.290 96.228 1.00 20.92 55 ALA B CA 1
ATOM 7897 C C . ALA B 1 55 ? 100.694 28.971 97.719 1.00 23.21 55 ALA B C 1
ATOM 7898 O O . ALA B 1 55 ? 101.263 27.968 98.159 1.00 21.36 55 ALA B O 1
ATOM 7905 N N . ILE B 1 56 ? 100.008 29.798 98.510 1.00 21.57 56 ILE B N 1
ATOM 7906 C CA . ILE B 1 56 ? 99.939 29.544 99.953 1.00 22.57 56 ILE B CA 1
ATOM 7907 C C . ILE B 1 56 ? 99.266 28.206 100.228 1.00 23.61 56 ILE B C 1
ATOM 7908 O O . ILE B 1 56 ? 99.774 27.385 100.995 1.00 22.43 56 ILE B O 1
ATOM 7924 N N . ALA B 1 57 ? 98.130 27.941 99.586 1.00 26.58 57 ALA B N 1
ATOM 7925 C CA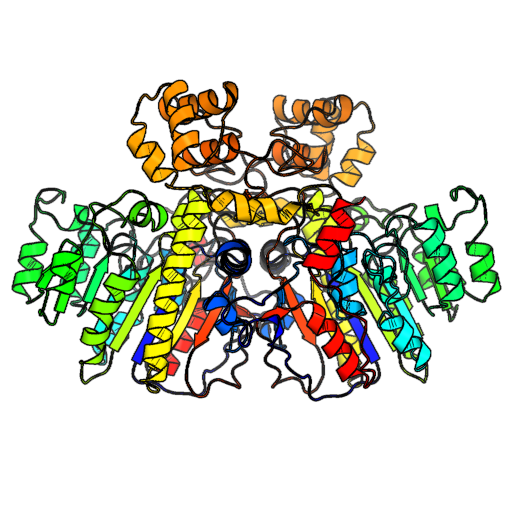 . ALA B 1 57 ? 97.410 26.715 99.918 1.00 27.11 57 ALA B CA 1
ATOM 7926 C C . ALA B 1 57 ? 98.170 25.488 99.428 1.00 26.44 57 ALA B C 1
ATOM 7927 O O . ALA B 1 57 ? 98.254 24.477 100.133 1.00 24.39 57 ALA B O 1
ATOM 7934 N N . GLN B 1 58 ? 98.706 25.561 98.210 1.00 22.93 58 GLN B N 1
ATOM 7935 C CA . GLN B 1 58 ? 99.582 24.514 97.690 1.00 26.45 58 GLN B CA 1
ATOM 7936 C C . GLN B 1 58 ? 100.677 24.167 98.696 1.00 25.11 58 GLN B C 1
ATOM 7937 O O . GLN B 1 58 ? 100.908 22.990 99.006 1.00 25.26 58 GLN B O 1
ATOM 7951 N N . ALA B 1 59 ? 101.357 25.203 99.224 1.00 23.88 59 ALA B N 1
ATOM 7952 C CA . ALA B 1 59 ? 102.423 24.983 100.197 1.00 29.56 59 ALA B CA 1
ATOM 7953 C C . ALA B 1 59 ? 101.881 24.429 101.512 1.00 27.36 59 ALA B C 1
ATOM 7954 O O . ALA B 1 59 ? 102.471 23.508 102.090 1.00 25.39 59 ALA B O 1
ATOM 7961 N N . TYR B 1 60 ? 100.753 24.964 101.995 1.00 24.03 60 TYR B N 1
ATOM 7962 C CA . TYR B 1 60 ? 100.218 24.487 103.268 1.00 22.76 60 TYR B CA 1
ATOM 7963 C C . TYR B 1 60 ? 99.855 23.007 103.187 1.00 26.51 60 TYR B C 1
ATOM 7964 O O . TYR B 1 60 ? 100.164 22.232 104.092 1.00 26.22 60 TYR B O 1
ATOM 7982 N N . ALA B 1 61 ? 99.177 22.598 102.117 1.00 27.04 61 ALA B N 1
ATOM 7983 C CA . ALA B 1 61 ? 98.794 21.198 101.985 1.00 23.29 61 ALA B CA 1
ATOM 7984 C C . ALA B 1 61 ? 100.023 20.303 102.061 1.00 24.50 61 ALA B C 1
ATOM 7985 O O . ALA B 1 61 ? 100.058 19.332 102.813 1.00 27.95 61 ALA B O 1
ATOM 7992 N N . ARG B 1 62 ? 101.064 20.644 101.313 1.00 20.86 62 ARG B N 1
ATOM 7993 C CA . ARG B 1 62 ? 102.248 19.791 101.274 1.00 26.98 62 ARG B CA 1
ATOM 7994 C C . ARG B 1 62 ? 102.994 19.821 102.612 1.00 24.96 62 ARG B C 1
ATOM 7995 O O . ARG B 1 62 ? 103.241 18.779 103.213 1.00 26.02 62 ARG B O 1
ATOM 8016 N N . ARG B 1 63 ? 103.276 21.015 103.125 1.00 24.20 63 ARG B N 1
ATOM 8017 C CA . ARG B 1 63 ? 104.166 21.161 104.262 1.00 30.81 63 ARG B CA 1
ATOM 8018 C C . ARG B 1 63 ? 103.495 20.856 105.589 1.00 31.10 63 ARG B C 1
ATOM 8019 O O . ARG B 1 63 ? 104.142 20.330 106.494 1.00 30.67 63 ARG B O 1
ATOM 8040 N N . ARG B 1 64 ? 102.234 21.249 105.765 1.00 28.28 64 ARG B N 1
ATOM 8041 C CA . ARG B 1 64 ? 101.588 21.082 107.056 1.00 24.52 64 ARG B CA 1
ATOM 8042 C C . ARG B 1 64 ? 100.592 19.948 107.068 1.00 32.78 64 ARG B C 1
ATOM 8043 O O . ARG B 1 64 ? 100.199 19.510 108.149 1.00 27.16 64 ARG B O 1
ATOM 8064 N N . GLN B 1 65 ? 100.148 19.476 105.905 1.00 25.87 65 GLN B N 1
ATOM 8065 C CA . GLN B 1 65 ? 99.189 18.383 105.844 1.00 23.99 65 GLN B CA 1
ATOM 8066 C C . GLN B 1 65 ? 99.752 17.172 105.119 1.00 23.99 65 GLN B C 1
ATOM 8067 O O . GLN B 1 65 ? 99.051 16.176 104.967 1.00 23.34 65 GLN B O 1
ATOM 8081 N N . GLY B 1 66 ? 100.997 17.228 104.672 1.00 25.25 66 GLY B N 1
ATOM 8082 C CA . GLY B 1 66 ? 101.581 16.066 104.018 1.00 27.38 66 GLY B CA 1
ATOM 8083 C C . GLY B 1 66 ? 100.815 15.557 102.819 1.00 28.81 66 GLY B C 1
ATOM 8084 O O . GLY B 1 66 ? 100.763 14.341 102.600 1.00 28.49 66 GLY B O 1
ATOM 8088 N N . ARG B 1 67 ? 100.234 16.449 102.018 1.00 28.17 67 ARG B N 1
ATOM 8089 C CA . ARG B 1 67 ? 99.422 16.008 100.888 1.00 29.24 67 ARG B CA 1
ATOM 8090 C C . ARG B 1 67 ? 99.464 17.045 99.769 1.00 28.22 67 ARG B C 1
ATOM 8091 O O . ARG B 1 67 ? 99.699 18.236 99.999 1.00 30.04 67 ARG B O 1
ATOM 8112 N N . VAL B 1 68 ? 99.207 16.571 98.553 1.00 23.09 68 VAL B N 1
ATOM 8113 C CA . VAL B 1 68 ? 99.148 17.429 97.369 1.00 24.29 68 VAL B CA 1
ATOM 8114 C C . VAL B 1 68 ? 97.720 17.935 97.195 1.00 25.49 68 VAL B C 1
ATOM 8115 O O . VAL B 1 68 ? 96.774 17.153 97.068 1.00 23.76 68 VAL B O 1
ATOM 8128 N N . LEU B 1 69 ? 97.559 19.248 97.225 1.00 29.89 69 LEU B N 1
ATOM 8129 C CA . LEU B 1 69 ? 96.267 19.868 96.936 1.00 25.86 69 LEU B CA 1
ATOM 8130 C C . LEU B 1 69 ? 95.642 19.289 95.666 1.00 27.08 69 LEU B C 1
ATOM 8131 O O . LEU B 1 69 ? 96.308 19.113 94.645 1.00 24.09 69 LEU B O 1
ATOM 8147 N N . ALA B 1 70 ? 94.364 18.949 95.747 1.00 22.28 70 ALA B N 1
ATOM 8148 C CA . ALA B 1 70 ? 93.691 18.426 94.571 1.00 23.61 70 ALA B CA 1
ATOM 8149 C C . ALA B 1 70 ? 93.739 19.432 93.423 1.00 22.39 70 ALA B C 1
ATOM 8150 O O . ALA B 1 70 ? 93.897 19.060 92.245 1.00 22.18 70 ALA B O 1
ATOM 8157 N N . LEU B 1 71 ? 93.633 20.715 93.738 1.00 22.00 71 LEU B N 1
ATOM 8158 C CA . LEU B 1 71 ? 93.726 21.710 92.674 1.00 21.43 71 LEU B CA 1
ATOM 8159 C C . LEU B 1 71 ? 95.104 21.656 92.013 1.00 22.40 71 LEU B C 1
ATOM 8160 O O . LEU B 1 71 ? 95.216 21.781 90.784 1.00 21.33 71 LEU B O 1
ATOM 8176 N N . GLU B 1 72 ? 96.170 21.430 92.796 1.00 26.11 72 GLU B N 1
ATOM 8177 C CA . GLU B 1 72 ? 97.491 21.281 92.172 1.00 22.95 72 GLU B CA 1
ATOM 8178 C C . GLU B 1 72 ? 97.465 20.131 91.173 1.00 22.79 72 GLU B C 1
ATOM 8179 O O . GLU B 1 72 ? 97.953 20.257 90.037 1.00 24.06 72 GLU B O 1
ATOM 8191 N N . ARG B 1 73 ? 96.905 18.987 91.595 1.00 25.35 73 ARG B N 1
ATOM 8192 C CA . ARG B 1 73 ? 96.890 17.805 90.737 1.00 25.08 73 ARG B CA 1
ATOM 8193 C C . ARG B 1 73 ? 96.171 18.119 89.444 1.00 22.11 73 ARG B C 1
ATOM 8194 O O . ARG B 1 73 ? 96.582 17.677 88.364 1.00 21.98 73 ARG B O 1
ATOM 8215 N N . LEU B 1 74 ? 95.100 18.906 89.537 1.00 19.11 74 LEU B N 1
ATOM 8216 C CA . LEU B 1 74 ? 94.311 19.227 88.355 1.00 19.77 74 LEU B CA 1
ATOM 8217 C C . LEU B 1 74 ? 95.059 20.181 87.430 1.00 22.61 74 LEU B C 1
ATOM 8218 O O . LEU B 1 74 ? 95.031 20.011 86.201 1.00 17.69 74 LEU B O 1
ATOM 8234 N N . LEU B 1 75 ? 95.701 21.210 87.984 1.00 20.24 75 LEU B N 1
ATOM 8235 C CA . LEU B 1 75 ? 96.428 22.136 87.113 1.00 14.31 75 LEU B CA 1
ATOM 8236 C C . LEU B 1 75 ? 97.647 21.459 86.493 1.00 23.44 75 LEU B C 1
ATOM 8237 O O . LEU B 1 75 ? 98.160 21.900 85.469 1.00 20.16 75 LEU B O 1
ATOM 8253 N N . ALA B 1 76 ? 98.176 20.455 87.160 1.00 20.08 76 ALA B N 1
ATOM 8254 C CA . ALA B 1 76 ? 99.301 19.711 86.641 1.00 24.07 76 ALA B CA 1
ATOM 8255 C C . ALA B 1 76 ? 98.896 18.699 85.590 1.00 24.22 76 ALA B C 1
ATOM 8256 O O . ALA B 1 76 ? 99.767 17.986 85.096 1.00 27.58 76 ALA B O 1
ATOM 8263 N N . ARG B 1 77 ? 97.612 18.608 85.228 1.00 30.38 77 ARG B N 1
ATOM 8264 C CA . ARG B 1 77 ? 97.242 17.579 84.264 1.00 27.02 77 ARG B CA 1
ATOM 8265 C C . ARG B 1 77 ? 96.207 17.999 83.230 1.00 27.17 77 ARG B C 1
ATOM 8266 O O . ARG B 1 77 ? 96.358 17.683 82.046 1.00 28.00 77 ARG B O 1
ATOM 8287 N N . TYR B 1 78 ? 95.170 18.696 83.648 1.00 21.51 78 TYR B N 1
ATOM 8288 C CA . TYR B 1 78 ? 94.074 19.022 82.770 1.00 22.35 78 TYR B CA 1
ATOM 8289 C C . TYR B 1 78 ? 94.265 20.395 82.164 1.00 21.20 78 TYR B C 1
ATOM 8290 O O . TYR B 1 78 ? 95.041 21.213 82.656 1.00 24.53 78 TYR B O 1
ATOM 8308 N N . PRO B 1 79 ? 93.575 20.674 81.072 1.00 23.83 79 PRO B N 1
ATOM 8309 C CA . PRO B 1 79 ? 93.805 21.943 80.381 1.00 25.19 79 PRO B CA 1
ATOM 8310 C C . PRO B 1 79 ? 93.425 23.119 81.267 1.00 20.77 79 PRO B C 1
ATOM 8311 O O . PRO B 1 79 ? 92.334 23.176 81.831 1.00 22.81 79 PRO B O 1
ATOM 8322 N N . ASN B 1 80 ? 94.331 24.063 81.374 1.00 22.05 80 ASN B N 1
ATOM 8323 C CA . ASN B 1 80 ? 94.021 25.283 82.079 1.00 20.22 80 ASN B CA 1
ATOM 8324 C C . ASN B 1 80 ? 94.788 26.437 81.449 1.00 23.86 80 ASN B C 1
ATOM 8325 O O . ASN B 1 80 ? 95.822 26.266 80.781 1.00 21.03 80 ASN B O 1
ATOM 8336 N N . GLY B 1 81 ? 94.230 27.617 81.651 1.00 24.18 81 GLY B N 1
ATOM 8337 C CA . GLY B 1 81 ? 94.784 28.864 81.148 1.00 23.94 81 GLY B CA 1
ATOM 8338 C C . GLY B 1 81 ? 94.318 30.010 82.017 1.00 16.80 81 GLY B C 1
ATOM 8339 O O . GLY B 1 81 ? 94.046 29.821 83.227 1.00 19.68 81 GLY B O 1
ATOM 8343 N N . LEU B 1 82 ? 94.217 31.200 81.423 1.00 22.13 82 LEU B N 1
ATOM 8344 C CA . LEU B 1 82 ? 93.954 32.450 82.113 1.00 21.42 82 LEU B CA 1
ATOM 8345 C C . LEU B 1 82 ? 92.782 33.192 81.488 1.00 23.27 82 LEU B C 1
ATOM 8346 O O . LEU B 1 82 ? 92.589 33.154 80.278 1.00 21.26 82 LEU B O 1
ATOM 8362 N N . ILE B 1 83 ? 92.044 33.937 82.310 1.00 18.76 83 ILE B N 1
ATOM 8363 C CA . ILE B 1 83 ? 91.024 34.850 81.815 1.00 19.44 83 ILE B CA 1
ATOM 8364 C C . ILE B 1 83 ? 91.383 36.264 82.207 1.00 22.64 83 ILE B C 1
ATOM 8365 O O . ILE B 1 83 ? 91.697 36.527 83.374 1.00 19.76 83 ILE B O 1
ATOM 8381 N N . ASN B 1 84 ? 91.299 37.182 81.239 1.00 21.16 84 ASN B N 1
ATOM 8382 C CA . ASN B 1 84 ? 91.192 38.604 81.575 1.00 19.50 84 ASN B CA 1
ATOM 8383 C C . ASN B 1 84 ? 89.847 38.896 82.241 1.00 26.62 84 ASN B C 1
ATOM 8384 O O . ASN B 1 84 ? 88.800 38.401 81.814 1.00 26.93 84 ASN B O 1
ATOM 8395 N N . THR B 1 85 ? 89.890 39.691 83.314 1.00 25.51 85 THR B N 1
ATOM 8396 C CA . THR B 1 85 ? 88.719 39.956 84.140 1.00 21.23 85 THR B CA 1
ATOM 8397 C C . THR B 1 85 ? 88.180 41.390 84.043 1.00 25.65 85 THR B C 1
ATOM 8398 O O . THR B 1 85 ? 87.161 41.702 84.679 1.00 25.21 85 THR B O 1
ATOM 8409 N N . TYR B 1 86 ? 88.829 42.280 83.298 1.00 26.25 86 TYR B N 1
ATOM 8410 C CA . TYR B 1 86 ? 88.340 43.651 83.281 1.00 25.80 86 TYR B CA 1
ATOM 8411 C C . TYR B 1 86 ? 86.891 43.697 82.796 1.00 29.50 86 TYR B C 1
ATOM 8412 O O . TYR B 1 86 ? 86.427 42.829 82.038 1.00 22.74 86 TYR B O 1
ATOM 8430 N N . SER B 1 87 ? 86.193 44.741 83.216 1.00 24.10 87 SER B N 1
ATOM 8431 C CA . SER B 1 87 ? 84.824 44.957 82.803 1.00 24.63 87 SER B CA 1
ATOM 8432 C C . SER B 1 87 ? 84.783 46.068 81.755 1.00 28.12 87 SER B C 1
ATOM 8433 O O . SER B 1 87 ? 85.807 46.513 81.242 1.00 27.12 87 SER B O 1
ATOM 8441 N N . LEU B 1 88 ? 83.575 46.551 81.463 1.00 29.46 88 LEU B N 1
ATOM 8442 C CA . LEU B 1 88 ? 83.371 47.367 80.279 1.00 27.29 88 LEU B CA 1
ATOM 8443 C C . LEU B 1 88 ? 84.077 48.709 80.400 1.00 25.76 88 LEU B C 1
ATOM 8444 O O . LEU B 1 88 ? 84.628 49.196 79.409 1.00 27.04 88 LEU B O 1
ATOM 8460 N N . THR B 1 89 ? 84.107 49.303 81.604 1.00 26.95 89 THR B N 1
ATOM 8461 C CA . THR B 1 89 ? 84.702 50.620 81.812 1.00 31.02 89 THR B CA 1
ATOM 8462 C C . THR B 1 89 ? 85.788 50.658 82.878 1.00 32.58 89 THR B C 1
ATOM 8463 O O . THR B 1 89 ? 86.337 51.730 83.144 1.00 31.73 89 THR B O 1
ATOM 8474 N N . SER B 1 90 ? 86.116 49.522 83.488 1.00 28.56 90 SER B N 1
ATOM 8475 C CA . SER B 1 90 ? 87.124 49.469 84.534 1.00 28.36 90 SER B CA 1
ATOM 8476 C C . SER B 1 90 ? 88.002 48.240 84.342 1.00 26.20 90 SER B C 1
ATOM 8477 O O . SER B 1 90 ? 87.505 47.145 84.059 1.00 26.51 90 SER B O 1
ATOM 8485 N N . TYR B 1 91 ? 89.312 48.422 84.530 1.00 24.07 91 TYR B N 1
ATOM 8486 C CA . TYR B 1 91 ? 90.267 47.317 84.522 1.00 30.54 91 TYR B CA 1
ATOM 8487 C C . TYR B 1 91 ? 90.230 46.477 85.787 1.00 26.88 91 TYR B C 1
ATOM 8488 O O . TYR B 1 91 ? 90.887 45.430 85.845 1.00 27.54 91 TYR B O 1
ATOM 8506 N N . VAL B 1 92 ? 89.463 46.894 86.778 1.00 25.55 92 VAL B N 1
ATOM 8507 C CA . VAL B 1 92 ? 89.194 46.079 87.945 1.00 25.79 92 VAL B CA 1
ATOM 8508 C C . VAL B 1 92 ? 87.698 45.890 88.002 1.00 26.25 92 VAL B C 1
ATOM 8509 O O . VAL B 1 92 ? 86.948 46.870 88.107 1.00 28.50 92 VAL B O 1
ATOM 8522 N N . THR B 1 93 ? 87.270 44.642 87.934 1.00 23.42 93 THR B N 1
ATOM 8523 C CA . THR B 1 93 ? 85.867 44.260 87.928 1.00 26.08 93 THR B CA 1
ATOM 8524 C C . THR B 1 93 ? 85.378 44.065 89.352 1.00 31.30 93 THR B C 1
ATOM 8525 O O . THR B 1 93 ? 86.160 43.909 90.295 1.00 28.04 93 THR B O 1
ATOM 8536 N N . GLU B 1 94 ? 84.081 44.027 89.506 1.00 31.49 94 GLU B N 1
ATOM 8537 C CA . GLU B 1 94 ? 83.546 43.392 90.706 1.00 33.85 94 GLU B CA 1
ATOM 8538 C C . GLU B 1 94 ? 82.737 42.167 90.272 1.00 34.64 94 GLU B C 1
ATOM 8539 O O . GLU B 1 94 ? 82.720 41.775 89.092 1.00 33.51 94 GLU B O 1
ATOM 8551 N N . SER B 1 95 ? 82.100 41.532 91.254 1.00 35.45 95 SER B N 1
ATOM 8552 C CA . SER B 1 95 ? 81.543 40.200 91.039 1.00 34.10 95 SER B CA 1
ATOM 8553 C C . SER B 1 95 ? 80.362 40.164 90.061 1.00 30.32 95 SER B C 1
ATOM 8554 O O . SER B 1 95 ? 80.179 39.146 89.386 1.00 30.53 95 SER B O 1
ATOM 8561 N N . SER B 1 96 ? 79.536 41.226 89.984 1.00 31.61 96 SER B N 1
ATOM 8562 C CA . SER B 1 96 ? 78.370 41.168 89.098 1.00 30.09 96 SER B CA 1
ATOM 8563 C C . SER B 1 96 ? 78.774 41.261 87.629 1.00 24.83 96 SER B C 1
ATOM 8564 O O . SER B 1 96 ? 78.256 40.520 86.784 1.00 22.09 96 SER B O 1
ATOM 8572 N N . ALA B 1 97 ? 79.670 42.179 87.291 1.00 23.82 97 ALA B N 1
ATOM 8573 C CA . ALA B 1 97 ? 80.134 42.241 85.902 1.00 29.82 97 ALA B CA 1
ATOM 8574 C C . ALA B 1 97 ? 80.934 40.994 85.539 1.00 23.76 97 ALA B C 1
ATOM 8575 O O . ALA B 1 97 ? 80.848 40.487 84.411 1.00 24.96 97 ALA B O 1
ATOM 8582 N N . ALA B 1 98 ? 81.700 40.463 86.494 1.00 26.63 98 ALA B N 1
ATOM 8583 C CA . ALA B 1 98 ? 82.441 39.227 86.239 1.00 24.99 98 ALA B CA 1
ATOM 8584 C C . ALA B 1 98 ? 81.499 38.067 85.968 1.00 23.39 98 ALA B C 1
ATOM 8585 O O . ALA B 1 98 ? 81.681 37.303 85.006 1.00 23.32 98 ALA B O 1
ATOM 8592 N N . GLY B 1 99 ? 80.486 37.899 86.818 1.00 23.09 99 GLY B N 1
ATOM 8593 C CA . GLY B 1 99 ? 79.471 36.883 86.546 1.00 20.44 99 GLY B CA 1
ATOM 8594 C C . GLY B 1 99 ? 78.753 37.077 85.220 1.00 20.60 99 GLY B C 1
ATOM 8595 O O . GLY B 1 99 ? 78.474 36.107 84.501 1.00 25.13 99 GLY B O 1
ATOM 8599 N N . ASN B 1 100 ? 78.390 38.324 84.899 1.00 23.60 100 ASN B N 1
ATOM 8600 C CA . ASN B 1 100 ? 77.726 38.578 83.618 1.00 19.34 100 ASN B CA 1
ATOM 8601 C C . ASN B 1 100 ? 78.605 38.149 82.442 1.00 19.93 100 ASN B C 1
ATOM 8602 O O . ASN B 1 100 ? 78.096 37.665 81.420 1.00 23.29 100 ASN B O 1
ATOM 8613 N N . ALA B 1 101 ? 79.922 38.372 82.541 1.00 21.90 101 ALA B N 1
ATOM 8614 C CA . ALA B 1 101 ? 80.794 37.982 81.436 1.00 25.75 101 ALA B CA 1
ATOM 8615 C C . ALA B 1 101 ? 80.672 36.494 81.222 1.00 20.92 101 ALA B C 1
ATOM 8616 O O . ALA B 1 101 ? 80.561 36.013 80.087 1.00 24.03 101 ALA B O 1
ATOM 8623 N N . PHE B 1 102 ? 80.642 35.746 82.326 1.00 20.54 102 PHE B N 1
ATOM 8624 C CA . PHE B 1 102 ? 80.492 34.315 82.231 1.00 21.75 102 PHE B CA 1
ATOM 8625 C C . PHE B 1 102 ? 79.119 33.948 81.710 1.00 19.11 102 PHE B C 1
ATOM 8626 O O . PHE B 1 102 ? 78.981 33.063 80.855 1.00 21.87 102 PHE B O 1
ATOM 8643 N N . SER B 1 103 ? 78.071 34.534 82.314 1.00 23.19 103 SER B N 1
ATOM 8644 C CA . SER B 1 103 ? 76.723 34.030 82.085 1.00 21.88 103 SER B CA 1
ATOM 8645 C C . SER B 1 103 ? 76.062 34.638 80.857 1.00 22.44 103 SER B C 1
ATOM 8646 O O . SER B 1 103 ? 75.070 34.096 80.372 1.00 22.95 103 SER B O 1
ATOM 8654 N N . CYS B 1 104 ? 76.543 35.791 80.410 1.00 21.42 104 CYS B N 1
ATOM 8655 C CA . CYS B 1 104 ? 75.949 36.513 79.308 1.00 23.99 104 CYS B CA 1
ATOM 8656 C C . CYS B 1 104 ? 76.910 36.717 78.157 1.00 19.36 104 CYS B C 1
ATOM 8657 O O . CYS B 1 104 ? 76.471 37.090 77.073 1.00 24.09 104 CYS B O 1
ATOM 8665 N N . GLY B 1 105 ? 78.198 36.517 78.355 1.00 20.66 105 GLY B N 1
ATOM 8666 C CA . GLY B 1 105 ? 79.107 36.581 77.225 1.00 23.73 105 GLY B CA 1
ATOM 8667 C C . GLY B 1 105 ? 79.434 37.970 76.733 1.00 22.04 105 GLY B C 1
ATOM 8668 O O . GLY B 1 105 ? 80.108 38.107 75.698 1.00 21.31 105 GLY B O 1
ATOM 8672 N N . VAL B 1 106 ? 79.020 39.014 77.458 1.00 22.00 106 VAL B N 1
ATOM 8673 C CA . VAL B 1 106 ? 79.334 40.385 77.091 1.00 20.48 106 VAL B CA 1
ATOM 8674 C C . VAL B 1 106 ? 79.877 41.109 78.318 1.00 23.36 106 VAL B C 1
ATOM 8675 O O . VAL B 1 106 ? 79.610 40.740 79.456 1.00 21.05 106 VAL B O 1
ATOM 8688 N N . LYS B 1 107 ? 80.625 42.174 78.066 1.00 23.08 107 LYS B N 1
ATOM 8689 C CA . LYS B 1 107 ? 81.096 43.034 79.132 1.00 29.14 107 LYS B CA 1
ATOM 8690 C C . LYS B 1 107 ? 79.968 43.946 79.569 1.00 25.80 107 LYS B C 1
ATOM 8691 O O . LYS B 1 107 ? 79.215 44.463 78.737 1.00 24.29 107 LYS B O 1
ATOM 8710 N N . THR B 1 108 ? 79.875 44.180 80.871 1.00 19.58 108 THR B N 1
ATOM 8711 C CA . THR B 1 108 ? 78.857 45.048 81.434 1.00 29.64 108 THR B CA 1
ATOM 8712 C C . THR B 1 108 ? 79.508 46.001 82.421 1.00 28.94 108 THR B C 1
ATOM 8713 O O . THR B 1 108 ? 80.644 45.810 82.854 1.00 23.03 108 THR B O 1
ATOM 8724 N N . VAL B 1 109 ? 78.754 47.033 82.784 1.00 26.92 109 VAL B N 1
ATOM 8725 C CA . VAL B 1 109 ? 79.164 47.951 83.841 1.00 27.57 109 VAL B CA 1
ATOM 8726 C C . VAL B 1 109 ? 79.042 47.252 85.195 1.00 34.96 109 VAL B C 1
ATOM 8727 O O . VAL B 1 109 ? 78.054 46.555 85.469 1.00 38.09 109 VAL B O 1
ATOM 8740 N N . ASN B 1 110 ? 80.078 47.394 86.033 1.00 28.57 110 ASN B N 1
ATOM 8741 C CA . ASN B 1 110 ? 80.027 46.864 87.397 1.00 30.18 110 ASN B CA 1
ATOM 8742 C C . ASN B 1 110 ? 78.716 47.276 88.069 1.00 30.08 110 ASN B C 1
ATOM 8743 O O . ASN B 1 110 ? 78.342 48.444 88.015 1.00 33.26 110 ASN B O 1
ATOM 8754 N N . GLY B 1 111 ? 78.016 46.321 88.697 1.00 39.11 111 GLY B N 1
ATOM 8755 C CA . GLY B 1 111 ? 76.878 46.616 89.563 1.00 39.16 111 GLY B CA 1
ATOM 8756 C C . GLY B 1 111 ? 75.572 45.932 89.185 1.00 29.79 111 GLY B C 1
ATOM 8757 O O . GLY B 1 111 ? 74.762 45.625 90.061 1.00 34.81 111 GLY B O 1
ATOM 8761 N N . GLY B 1 112 ? 75.324 45.736 87.906 1.00 33.23 112 GLY B N 1
ATOM 8762 C CA . GLY B 1 112 ? 74.070 45.154 87.458 1.00 36.10 112 GLY B CA 1
ATOM 8763 C C . GLY B 1 112 ? 74.189 43.657 87.219 1.00 27.54 112 GLY B C 1
ATOM 8764 O O . GLY B 1 112 ? 75.268 43.153 86.918 1.00 33.71 112 GLY B O 1
ATOM 8768 N N . LEU B 1 113 ? 73.076 42.944 87.404 1.00 28.64 113 LEU B N 1
ATOM 8769 C CA . LEU B 1 113 ? 73.005 41.505 87.163 1.00 21.70 113 LEU B CA 1
ATOM 8770 C C . LEU B 1 113 ? 72.317 41.254 85.828 1.00 27.22 113 LEU B C 1
ATOM 8771 O O . LEU B 1 113 ? 71.152 41.619 85.639 1.00 26.25 113 LEU B O 1
ATOM 8787 N N . ALA B 1 114 ? 73.052 40.631 84.912 1.00 25.30 114 ALA B N 1
ATOM 8788 C CA . ALA B 1 114 ? 72.541 40.234 83.608 1.00 27.21 114 ALA B CA 1
ATOM 8789 C C . ALA B 1 114 ? 71.766 41.391 82.986 1.00 22.47 114 ALA B C 1
ATOM 8790 O O . ALA B 1 114 ? 70.619 41.258 82.588 1.00 26.45 114 ALA B O 1
ATOM 8797 N N . ILE B 1 115 ? 72.434 42.525 82.882 1.00 25.62 115 ILE B N 1
ATOM 8798 C CA . ILE B 1 115 ? 71.784 43.753 82.479 1.00 29.75 115 ILE B CA 1
ATOM 8799 C C . ILE B 1 115 ? 72.871 44.739 82.102 1.00 26.34 115 ILE B C 1
ATOM 8800 O O . ILE B 1 115 ? 73.918 44.794 82.743 1.00 27.06 115 ILE B O 1
ATOM 8816 N N . HIS B 1 116 ? 72.613 45.530 81.081 1.00 26.21 116 HIS B N 1
ATOM 8817 C CA . HIS B 1 116 ? 73.522 46.616 80.766 1.00 27.06 116 HIS B CA 1
ATOM 8818 C C . HIS B 1 116 ? 73.162 47.883 81.543 1.00 30.95 116 HIS B C 1
ATOM 8819 O O . HIS B 1 116 ? 72.119 47.983 82.186 1.00 31.44 116 HIS B O 1
ATOM 8833 N N . ALA B 1 117 ? 74.045 48.883 81.431 1.00 27.30 117 ALA B N 1
ATOM 8834 C CA . ALA B 1 117 ? 73.958 50.085 82.240 1.00 30.41 117 ALA B CA 1
ATOM 8835 C C . ALA B 1 117 ? 72.791 50.975 81.843 1.00 35.18 117 ALA B C 1
ATOM 8836 O O . ALA B 1 117 ? 72.400 51.836 82.628 1.00 33.53 117 ALA B O 1
ATOM 8843 N N . ASP B 1 118 ? 72.251 50.809 80.642 1.00 32.80 118 ASP B N 1
ATOM 8844 C CA . ASP B 1 118 ? 71.055 51.522 80.237 1.00 35.52 118 ASP B CA 1
ATOM 8845 C C . ASP B 1 118 ? 69.789 50.746 80.535 1.00 30.82 118 ASP B C 1
ATOM 8846 O O . ASP B 1 118 ? 68.737 51.097 80.021 1.00 34.70 118 ASP B O 1
ATOM 8855 N N . GLY B 1 119 ? 69.877 49.665 81.308 1.00 38.26 119 GLY B N 1
ATOM 8856 C CA . GLY B 1 119 ? 68.738 48.830 81.618 1.00 31.16 119 GLY B CA 1
ATOM 8857 C C . GLY B 1 119 ? 68.386 47.776 80.585 1.00 28.97 119 GLY B C 1
ATOM 8858 O O . GLY B 1 119 ? 67.401 47.053 80.773 1.00 28.47 119 GLY B O 1
ATOM 8862 N N . THR B 1 120 ? 69.134 47.660 79.512 1.00 29.07 120 THR B N 1
ATOM 8863 C CA . THR B 1 120 ? 68.917 46.569 78.576 1.00 30.33 120 THR B CA 1
ATOM 8864 C C . THR B 1 120 ? 69.112 45.221 79.254 1.00 33.11 120 THR B C 1
ATOM 8865 O O . THR B 1 120 ? 70.237 44.909 79.664 1.00 29.68 120 THR B O 1
ATOM 8876 N N . PRO B 1 121 ? 68.078 44.391 79.374 1.00 35.29 121 PRO B N 1
ATOM 8877 C CA . PRO B 1 121 ? 68.266 43.086 80.016 1.00 30.32 121 PRO B CA 1
ATOM 8878 C C . PRO B 1 121 ? 69.069 42.128 79.141 1.00 34.86 121 PRO B C 1
ATOM 8879 O O . PRO B 1 121 ? 69.095 42.249 77.921 1.00 31.91 121 PRO B O 1
ATOM 8890 N N . LEU B 1 122 ? 69.728 41.169 79.788 1.00 30.89 122 LEU B N 1
ATOM 8891 C CA . LEU B 1 122 ? 70.493 40.134 79.113 1.00 30.41 122 LEU B CA 1
ATOM 8892 C C . LEU B 1 122 ? 69.955 38.784 79.569 1.00 23.37 122 LEU B C 1
ATOM 8893 O O . LEU B 1 122 ? 69.395 38.661 80.659 1.00 26.31 122 LEU B O 1
ATOM 8909 N N . LYS B 1 123 ? 70.136 37.763 78.736 1.00 25.99 123 LYS B N 1
ATOM 8910 C CA . LYS B 1 123 ? 69.656 36.424 79.069 1.00 30.52 123 LYS B CA 1
ATOM 8911 C C . LYS B 1 123 ? 70.816 35.605 79.598 1.00 24.43 123 LYS B C 1
ATOM 8912 O O . LYS B 1 123 ? 71.705 35.244 78.814 1.00 26.15 123 LYS B O 1
ATOM 8931 N N . PRO B 1 124 ? 70.869 35.298 80.893 1.00 25.00 124 PRO B N 1
ATOM 8932 C CA . PRO B 1 124 ? 72.018 34.559 81.425 1.00 20.94 124 PRO B CA 1
ATOM 8933 C C . PRO B 1 124 ? 71.865 33.063 81.189 1.00 20.92 124 PRO B C 1
ATOM 8934 O O . PRO B 1 124 ? 70.762 32.524 81.073 1.00 22.05 124 PRO B O 1
ATOM 8945 N N . PHE B 1 125 ? 73.020 32.386 81.181 1.00 19.47 125 PHE B N 1
ATOM 8946 C CA . PHE B 1 125 ? 73.102 31.076 80.566 1.00 21.70 125 PHE B CA 1
ATOM 8947 C C . PHE B 1 125 ? 72.230 30.048 81.282 1.00 23.41 125 PHE B C 1
ATOM 8948 O O . PHE B 1 125 ? 71.660 29.163 80.638 1.00 25.45 125 PHE B O 1
ATOM 8965 N N . PHE B 1 126 ? 72.123 30.124 82.618 1.00 24.76 126 PHE B N 1
ATOM 8966 C CA . PHE B 1 126 ? 71.364 29.072 83.295 1.00 20.99 126 PHE B CA 1
ATOM 8967 C C . PHE B 1 126 ? 69.869 29.231 83.023 1.00 28.62 126 PHE B C 1
ATOM 8968 O O . PHE B 1 126 ? 69.135 28.234 83.021 1.00 20.53 126 PHE B O 1
ATOM 8985 N N . ALA B 1 127 ? 69.425 30.464 82.744 1.00 23.49 127 ALA B N 1
ATOM 8986 C CA . ALA B 1 127 ? 68.053 30.699 82.283 1.00 22.61 127 ALA B CA 1
ATOM 8987 C C . ALA B 1 127 ? 67.819 30.046 80.928 1.00 26.75 127 ALA B C 1
ATOM 8988 O O . ALA B 1 127 ? 66.784 29.414 80.694 1.00 25.57 127 ALA B O 1
ATOM 8995 N N . ALA B 1 128 ? 68.773 30.219 80.002 1.00 22.57 128 ALA B N 1
ATOM 8996 C CA . ALA B 1 128 ? 68.692 29.501 78.729 1.00 26.36 128 ALA B CA 1
ATOM 8997 C C . ALA B 1 128 ? 68.722 27.994 78.962 1.00 27.72 128 ALA B C 1
ATOM 8998 O O . ALA B 1 128 ? 67.968 27.248 78.336 1.00 27.43 128 ALA B O 1
ATOM 9005 N N . ALA B 1 129 ? 69.567 27.532 79.881 1.00 24.66 129 ALA B N 1
ATOM 9006 C CA . ALA B 1 129 ? 69.646 26.095 80.170 1.00 28.32 129 ALA B CA 1
ATOM 9007 C C . ALA B 1 129 ? 68.317 25.549 80.703 1.00 27.68 129 ALA B C 1
ATOM 9008 O O . ALA B 1 129 ? 67.898 24.442 80.349 1.00 25.67 129 ALA B O 1
ATOM 9015 N N . LYS B 1 130 ? 67.644 26.303 81.562 1.00 26.18 130 LYS B N 1
ATOM 9016 C CA . LYS B 1 130 ? 66.360 25.822 82.060 1.00 31.03 130 LYS B CA 1
ATOM 9017 C C . LYS B 1 130 ? 65.323 25.798 80.944 1.00 31.64 130 LYS B C 1
ATOM 9018 O O . LYS B 1 130 ? 64.544 24.844 80.834 1.00 29.44 130 LYS B O 1
ATOM 9037 N N . GLU B 1 131 ? 65.312 26.826 80.091 1.00 31.17 131 GLU B N 1
ATOM 9038 C CA . GLU B 1 131 ? 64.402 26.825 78.946 1.00 27.31 131 GLU B CA 1
ATOM 9039 C C . GLU B 1 131 ? 64.617 25.598 78.089 1.00 31.17 131 GLU B C 1
ATOM 9040 O O . GLU B 1 131 ? 63.663 25.038 77.564 1.00 33.66 131 GLU B O 1
ATOM 9052 N N . ALA B 1 132 ? 65.852 25.137 77.975 1.00 30.79 132 ALA B N 1
ATOM 9053 C CA . ALA B 1 132 ? 66.132 23.929 77.212 1.00 28.17 132 ALA B CA 1
ATOM 9054 C C . ALA B 1 132 ? 65.926 22.637 78.027 1.00 31.66 132 ALA B C 1
ATOM 9055 O O . ALA B 1 132 ? 66.319 21.557 77.562 1.00 30.39 132 ALA B O 1
ATOM 9062 N N . GLY B 1 133 ? 65.339 22.715 79.218 1.00 29.17 133 GLY B N 1
ATOM 9063 C CA . GLY B 1 133 ? 65.004 21.519 79.976 1.00 30.32 133 GLY B CA 1
ATOM 9064 C C . GLY B 1 133 ? 66.041 21.033 80.973 1.00 37.90 133 GLY B C 1
ATOM 9065 O O . GLY B 1 133 ? 65.869 19.940 81.529 1.00 28.97 133 GLY B O 1
ATOM 9069 N N . LYS B 1 134 ? 67.113 21.804 81.224 1.00 30.95 134 LYS B N 1
ATOM 9070 C CA . LYS B 1 134 ? 68.077 21.419 82.251 1.00 31.47 134 LYS B CA 1
ATOM 9071 C C . LYS B 1 134 ? 67.556 21.781 83.639 1.00 26.97 134 LYS B C 1
ATOM 9072 O O . LYS B 1 134 ? 67.005 22.863 83.838 1.00 28.35 134 LYS B O 1
ATOM 9091 N N . ALA B 1 135 ? 67.752 20.886 84.600 1.00 24.44 135 ALA B N 1
ATOM 9092 C CA . ALA B 1 135 ? 67.651 21.278 85.999 1.00 31.28 135 ALA B CA 1
ATOM 9093 C C . ALA B 1 135 ? 68.766 22.255 86.347 1.00 27.60 135 ALA B C 1
ATOM 9094 O O . ALA B 1 135 ? 69.831 22.251 85.725 1.00 26.55 135 ALA B O 1
ATOM 9101 N N . VAL B 1 136 ? 68.517 23.107 87.351 1.00 21.46 136 VAL B N 1
ATOM 9102 C CA . VAL B 1 136 ? 69.456 24.140 87.745 1.00 24.25 136 VAL B CA 1
ATOM 9103 C C . VAL B 1 136 ? 69.687 24.086 89.242 1.00 30.26 136 VAL B C 1
ATOM 9104 O O . VAL B 1 136 ? 68.736 24.013 90.036 1.00 23.45 136 VAL B O 1
ATOM 9117 N N . GLY B 1 137 ? 70.929 24.159 89.637 1.00 26.03 137 GLY B N 1
ATOM 9118 C CA . GLY B 1 137 ? 71.299 24.301 91.038 1.00 19.68 137 GLY B CA 1
ATOM 9119 C C . GLY B 1 137 ? 72.262 25.436 91.267 1.00 21.46 137 GLY B C 1
ATOM 9120 O O . GLY B 1 137 ? 73.133 25.693 90.425 1.00 25.95 137 GLY B O 1
ATOM 9124 N N . LEU B 1 138 ? 72.084 26.129 92.374 1.00 24.90 138 LEU B N 1
ATOM 9125 C CA . LEU B 1 138 ? 73.003 27.161 92.803 1.00 23.51 138 LEU B CA 1
ATOM 9126 C C . LEU B 1 138 ? 73.383 26.856 94.235 1.00 23.97 138 LEU B C 1
ATOM 9127 O O . LEU B 1 138 ? 72.508 26.708 95.094 1.00 27.28 138 LEU B O 1
ATOM 9143 N N . VAL B 1 139 ? 74.676 26.740 94.473 1.00 22.37 139 VAL B N 1
ATOM 9144 C CA . VAL B 1 139 ? 75.216 26.363 95.773 1.00 23.01 139 VAL B CA 1
ATOM 9145 C C . VAL B 1 139 ? 76.380 27.279 96.080 1.00 26.58 139 VAL B C 1
ATOM 9146 O O . VAL B 1 139 ? 77.327 27.355 95.294 1.00 23.61 139 VAL B O 1
ATOM 9159 N N . THR B 1 140 ? 76.328 27.946 97.234 1.00 23.39 140 THR B N 1
ATOM 9160 C CA . THR B 1 140 ? 77.355 28.929 97.533 1.00 28.35 140 THR B CA 1
ATOM 9161 C C . THR B 1 140 ? 77.486 29.112 99.033 1.00 30.91 140 THR B C 1
ATOM 9162 O O . THR B 1 140 ? 76.551 28.850 99.791 1.00 26.24 140 THR B O 1
ATOM 9173 N N . THR B 1 141 ? 78.646 29.619 99.435 1.00 26.87 141 THR B N 1
ATOM 9174 C CA . THR B 1 141 ? 78.877 30.055 100.800 1.00 29.04 141 THR B CA 1
ATOM 9175 C C . THR B 1 141 ? 78.518 31.511 101.028 1.00 25.70 141 THR B C 1
ATOM 9176 O O . THR B 1 141 ? 78.592 31.965 102.173 1.00 27.53 141 THR B O 1
ATOM 9187 N N . THR B 1 142 ? 78.191 32.275 99.971 1.00 24.83 142 THR B N 1
ATOM 9188 C CA . THR B 1 142 ? 77.637 33.604 100.173 1.00 25.82 142 THR B CA 1
ATOM 9189 C C . THR B 1 142 ? 76.139 33.482 100.453 1.00 26.83 142 THR B C 1
ATOM 9190 O O . THR B 1 142 ? 75.565 32.400 100.411 1.00 27.52 142 THR B O 1
ATOM 9201 N N . THR B 1 143 ? 75.478 34.605 100.705 1.00 26.73 143 THR B N 1
ATOM 9202 C CA . THR B 1 143 ? 74.025 34.600 100.604 1.00 30.54 143 THR B CA 1
ATOM 9203 C C . THR B 1 143 ? 73.629 34.016 99.255 1.00 26.32 143 THR B C 1
ATOM 9204 O O . THR B 1 143 ? 74.284 34.249 98.236 1.00 27.29 143 THR B O 1
ATOM 9215 N N . VAL B 1 144 ? 72.562 33.220 99.255 1.00 25.29 144 VAL B N 1
ATOM 9216 C CA . VAL B 1 144 ? 72.208 32.498 98.042 1.00 25.34 144 VAL B CA 1
ATOM 9217 C C . VAL B 1 144 ? 71.818 33.453 96.928 1.00 27.61 144 VAL B C 1
ATOM 9218 O O . VAL B 1 144 ? 71.962 33.129 95.743 1.00 23.88 144 VAL B O 1
ATOM 9231 N N . THR B 1 145 ? 71.382 34.653 97.288 1.00 22.45 145 THR B N 1
ATOM 9232 C CA . THR B 1 145 ? 70.971 35.704 96.383 1.00 25.70 145 THR B CA 1
ATOM 9233 C C . THR B 1 145 ? 72.121 36.589 95.933 1.00 26.23 145 THR B C 1
ATOM 9234 O O . THR B 1 145 ? 71.877 37.595 95.249 1.00 28.29 145 THR B O 1
ATOM 9245 N N . HIS B 1 146 ? 73.364 36.249 96.297 1.00 21.20 146 HIS B N 1
ATOM 9246 C CA . HIS B 1 146 ? 74.497 37.124 96.008 1.00 22.47 146 HIS B CA 1
ATOM 9247 C C . HIS B 1 146 ? 74.830 37.112 94.495 1.00 27.90 146 HIS B C 1
ATOM 9248 O O . HIS B 1 146 ? 74.290 36.327 93.706 1.00 28.83 146 HIS B O 1
ATOM 9262 N N . ALA B 1 147 ? 75.763 37.984 94.097 1.00 23.77 147 ALA B N 1
ATOM 9263 C CA . ALA B 1 147 ? 75.882 38.301 92.673 1.00 25.64 147 ALA B CA 1
ATOM 9264 C C . ALA B 1 147 ? 76.309 37.096 91.821 1.00 25.08 147 ALA B C 1
ATOM 9265 O O . ALA B 1 147 ? 75.839 36.936 90.685 1.00 22.32 147 ALA B O 1
ATOM 9272 N N . THR B 1 148 ? 77.235 36.268 92.312 1.00 29.38 148 THR B N 1
ATOM 9273 C CA . THR B 1 148 ? 77.779 35.222 91.438 1.00 23.90 148 THR B CA 1
ATOM 9274 C C . THR B 1 148 ? 76.705 34.230 91.038 1.00 24.46 148 THR B C 1
ATOM 9275 O O . THR B 1 148 ? 76.526 33.994 89.827 1.00 25.49 148 THR B O 1
ATOM 9285 N N . PRO B 1 149 ? 75.940 33.647 91.952 1.00 21.74 149 PRO B N 1
ATOM 9286 C CA . PRO B 1 149 ? 74.810 32.805 91.519 1.00 23.25 149 PRO B CA 1
ATOM 9287 C C . PRO B 1 149 ? 73.726 33.576 90.773 1.00 24.40 149 PRO B C 1
ATOM 9288 O O . PRO B 1 149 ? 73.241 33.113 89.725 1.00 23.47 149 PRO B O 1
ATOM 9299 N N . ALA B 1 150 ? 73.315 34.735 91.299 1.00 24.75 150 ALA B N 1
ATOM 9300 C CA . ALA B 1 150 ? 72.151 35.422 90.739 1.00 26.28 150 ALA B CA 1
ATOM 9301 C C . ALA B 1 150 ? 72.407 35.839 89.290 1.00 20.80 150 ALA B C 1
ATOM 9302 O O . ALA B 1 150 ? 71.500 35.769 88.448 1.00 23.36 150 ALA B O 1
ATOM 9309 N N . SER B 1 151 ? 73.649 36.188 88.973 1.00 23.15 151 SER B N 1
ATOM 9310 C CA . SER B 1 151 ? 73.985 36.613 87.622 1.00 23.45 151 SER B CA 1
ATOM 9311 C C . SER B 1 151 ? 73.842 35.503 86.603 1.00 24.49 151 SER B C 1
ATOM 9312 O O . SER B 1 151 ? 73.842 35.783 85.402 1.00 26.08 151 SER B O 1
ATOM 9320 N N . PHE B 1 152 ? 73.783 34.254 87.042 1.00 21.22 152 PHE B N 1
ATOM 9321 C CA . PHE B 1 152 ? 73.609 33.167 86.108 1.00 19.88 152 PHE B CA 1
ATOM 9322 C C . PHE B 1 152 ? 72.149 32.899 85.802 1.00 24.29 152 PHE B C 1
ATOM 9323 O O . PHE B 1 152 ? 71.880 32.132 84.873 1.00 25.08 152 PHE B O 1
ATOM 9340 N N . VAL B 1 153 ? 71.199 33.484 86.569 1.00 22.88 153 VAL B N 1
ATOM 9341 C CA . VAL B 1 153 ? 69.815 33.080 86.402 1.00 21.49 153 VAL B CA 1
ATOM 9342 C C . VAL B 1 153 ? 68.811 34.228 86.213 1.00 23.02 153 VAL B C 1
ATOM 9343 O O . VAL B 1 153 ? 67.774 34.035 85.575 1.00 24.29 153 VAL B O 1
ATOM 9356 N N . ILE B 1 154 ? 69.086 35.411 86.747 1.00 21.63 154 ILE B N 1
ATOM 9357 C CA . ILE B 1 154 ? 68.093 36.474 86.712 1.00 25.85 154 ILE B CA 1
ATOM 9358 C C . ILE B 1 154 ? 68.753 37.801 86.400 1.00 27.02 154 ILE B C 1
ATOM 9359 O O . ILE B 1 154 ? 69.967 37.964 86.505 1.00 22.58 154 ILE B O 1
ATOM 9375 N N . SER B 1 155 ? 67.922 38.760 86.020 1.00 28.24 155 SER B N 1
ATOM 9376 C CA . SER B 1 155 ? 68.355 40.105 85.699 1.00 23.50 155 SER B CA 1
ATOM 9377 C C . SER B 1 155 ? 67.819 41.095 86.725 1.00 29.79 155 SER B C 1
ATOM 9378 O O . SER B 1 155 ? 66.659 41.015 87.125 1.00 29.30 155 SER B O 1
ATOM 9386 N N . ASN B 1 156 ? 68.659 42.056 87.113 1.00 28.41 156 ASN B N 1
ATOM 9387 C CA . ASN B 1 156 ? 68.275 43.052 88.104 1.00 31.59 156 ASN B CA 1
ATOM 9388 C C . ASN B 1 156 ? 69.248 44.222 88.046 1.00 29.13 156 ASN B C 1
ATOM 9389 O O . ASN B 1 156 ? 70.469 44.019 88.118 1.00 29.06 156 ASN B O 1
ATOM 9400 N N . PRO B 1 157 ? 68.759 45.456 87.911 1.00 25.35 157 PRO B N 1
ATOM 9401 C CA . PRO B 1 157 ? 69.680 46.594 87.819 1.00 27.96 157 PRO B CA 1
ATOM 9402 C C . PRO B 1 157 ? 70.550 46.786 89.050 1.00 30.47 157 PRO B C 1
ATOM 9403 O O . PRO B 1 157 ? 71.586 47.447 88.956 1.00 30.14 157 PRO B O 1
ATOM 9414 N N . ASP B 1 158 ? 70.192 46.222 90.200 1.00 30.99 158 ASP B N 1
ATOM 9415 C CA . ASP B 1 158 ? 70.964 46.467 91.416 1.00 34.52 158 ASP B CA 1
ATOM 9416 C C . ASP B 1 158 ? 71.281 45.152 92.116 1.00 31.23 158 ASP B C 1
ATOM 9417 O O . ASP B 1 158 ? 70.392 44.531 92.719 1.00 33.30 158 ASP B O 1
ATOM 9426 N N . ARG B 1 159 ? 72.548 44.736 92.035 1.00 29.36 159 ARG B N 1
ATOM 9427 C CA . ARG B 1 159 ? 72.965 43.494 92.657 1.00 29.87 159 ARG B CA 1
ATOM 9428 C C . ARG B 1 159 ? 72.643 43.438 94.132 1.00 34.29 159 ARG B C 1
ATOM 9429 O O . ARG B 1 159 ? 72.581 42.341 94.697 1.00 25.93 159 ARG B O 1
ATOM 9450 N N . ASN B 1 160 ? 72.483 44.595 94.785 1.00 32.48 160 ASN B N 1
ATOM 9451 C CA . ASN B 1 160 ? 72.246 44.664 96.223 1.00 32.05 160 ASN B CA 1
ATOM 9452 C C . ASN B 1 160 ? 70.777 44.506 96.603 1.00 33.93 160 ASN B C 1
ATOM 9453 O O . ASN B 1 160 ? 70.478 44.315 97.787 1.00 31.76 160 ASN B O 1
ATOM 9464 N N . ALA B 1 161 ? 69.860 44.504 95.643 1.00 31.82 161 ALA B N 1
ATOM 9465 C CA . ALA B 1 161 ? 68.437 44.305 95.958 1.00 27.64 161 ALA B CA 1
ATOM 9466 C C . ALA B 1 161 ? 68.127 42.812 96.146 1.00 28.00 161 ALA B C 1
ATOM 9467 O O . ALA B 1 161 ? 67.368 42.200 95.391 1.00 26.86 161 ALA B O 1
ATOM 9474 N N . GLU B 1 162 ? 68.735 42.225 97.186 1.00 26.97 162 GLU B N 1
ATOM 9475 C CA . GLU B 1 162 ? 68.629 40.773 97.363 1.00 31.51 162 GLU B CA 1
ATOM 9476 C C . GLU B 1 162 ? 67.253 40.336 97.873 1.00 30.62 162 GLU B C 1
ATOM 9477 O O . GLU B 1 162 ? 66.846 39.194 97.635 1.00 27.35 162 GLU B O 1
ATOM 9489 N N . GLU B 1 163 ? 66.516 41.216 98.543 1.00 29.16 163 GLU B N 1
ATOM 9490 C CA . GLU B 1 163 ? 65.131 40.892 98.872 1.00 32.70 163 GLU B CA 1
ATOM 9491 C C . GLU B 1 163 ? 64.325 40.654 97.606 1.00 25.79 163 GLU B C 1
ATOM 9492 O O . GLU B 1 163 ? 63.475 39.760 97.555 1.00 30.99 163 GLU B O 1
ATOM 9504 N N . ARG B 1 164 ? 64.607 41.427 96.549 1.00 29.68 164 ARG B N 1
ATOM 9505 C CA . ARG B 1 164 ? 63.893 41.233 95.279 1.00 28.24 164 ARG B CA 1
ATOM 9506 C C . ARG B 1 164 ? 64.431 40.015 94.546 1.00 28.94 164 ARG B C 1
ATOM 9507 O O . ARG B 1 164 ? 63.655 39.219 93.995 1.00 28.81 164 ARG B O 1
ATOM 9528 N N . ILE B 1 165 ? 65.754 39.816 94.586 1.00 29.51 165 ILE B N 1
ATOM 9529 C CA . ILE B 1 165 ? 66.330 38.624 93.958 1.00 25.27 165 ILE B CA 1
ATOM 9530 C C . ILE B 1 165 ? 65.711 37.374 94.546 1.00 28.86 165 ILE B C 1
ATOM 9531 O O . ILE B 1 165 ? 65.384 36.422 93.818 1.00 27.18 165 ILE B O 1
ATOM 9547 N N . ALA B 1 166 ? 65.528 37.352 95.881 1.00 26.65 166 ALA B N 1
ATOM 9548 C CA . ALA B 1 166 ? 64.872 36.191 96.482 1.00 29.19 166 ALA B CA 1
ATOM 9549 C C . ALA B 1 166 ? 63.493 35.970 95.857 1.00 27.52 166 ALA B C 1
ATOM 9550 O O . ALA B 1 166 ? 63.126 34.836 95.522 1.00 31.10 166 ALA B O 1
ATOM 9557 N N . GLU B 1 167 ? 62.728 37.053 95.652 1.00 27.58 167 GLU B N 1
ATOM 9558 C CA . GLU B 1 167 ? 61.452 36.921 94.945 1.00 30.14 167 GLU B CA 1
ATOM 9559 C C . GLU B 1 167 ? 61.660 36.387 93.526 1.00 25.85 167 GLU B C 1
ATOM 9560 O O . GLU B 1 167 ? 60.892 35.524 93.048 1.00 23.20 167 GLU B O 1
ATOM 9572 N N . GLN B 1 168 ? 62.697 36.881 92.836 1.00 28.67 168 GLN B N 1
ATOM 9573 C CA . GLN B 1 168 ? 62.952 36.415 91.467 1.00 26.46 168 GLN B CA 1
ATOM 9574 C C . GLN B 1 168 ? 63.328 34.943 91.460 1.00 28.43 168 GLN B C 1
ATOM 9575 O O . GLN B 1 168 ? 62.947 34.206 90.541 1.00 27.77 168 GLN B O 1
ATOM 9589 N N . TYR B 1 169 ? 64.027 34.498 92.503 1.00 26.25 169 TYR B N 1
ATOM 9590 C CA . TYR B 1 169 ? 64.354 33.081 92.597 1.00 28.92 169 TYR B CA 1
ATOM 9591 C C . TYR B 1 169 ? 63.101 32.230 92.677 1.00 28.18 169 TYR B C 1
ATOM 9592 O O . TYR B 1 169 ? 63.120 31.056 92.302 1.00 27.41 169 TYR B O 1
ATOM 9610 N N . LEU B 1 170 ? 62.004 32.793 93.201 1.00 22.23 170 LEU B N 1
ATOM 9611 C CA . LEU B 1 170 ? 60.778 32.010 93.302 1.00 25.77 170 LEU B CA 1
ATOM 9612 C C . LEU B 1 170 ? 60.214 31.721 91.927 1.00 27.70 170 LEU B C 1
ATOM 9613 O O . LEU B 1 170 ? 59.799 30.590 91.635 1.00 29.97 170 LEU B O 1
ATOM 9629 N N . GLU B 1 171 ? 60.205 32.717 91.054 1.00 25.89 171 GLU B N 1
ATOM 9630 C CA . GLU B 1 171 ? 59.657 32.497 89.721 1.00 28.01 171 GLU B CA 1
ATOM 9631 C C . GLU B 1 171 ? 60.656 31.777 88.824 1.00 23.84 171 GLU B C 1
ATOM 9632 O O . GLU B 1 171 ? 60.246 31.021 87.947 1.00 27.53 171 GLU B O 1
ATOM 9644 N N . PHE B 1 172 ? 61.962 31.990 89.022 1.00 31.54 172 PHE B N 1
ATOM 9645 C CA . PHE B 1 172 ? 62.942 31.248 88.234 1.00 30.45 172 PHE B CA 1
ATOM 9646 C C . PHE B 1 172 ? 62.779 29.737 88.445 1.00 24.77 172 PHE B C 1
ATOM 9647 O O . PHE B 1 172 ? 62.762 28.959 87.486 1.00 30.12 172 PHE B O 1
ATOM 9664 N N . GLY B 1 173 ? 62.649 29.305 89.704 1.00 26.39 173 GLY B N 1
ATOM 9665 C CA . GLY B 1 173 ? 62.304 27.913 89.978 1.00 30.15 173 GLY B CA 1
ATOM 9666 C C . GLY B 1 173 ? 63.421 26.894 89.877 1.00 34.17 173 GLY B C 1
ATOM 9667 O O . GLY B 1 173 ? 63.167 25.721 89.561 1.00 37.12 173 GLY B O 1
ATOM 9671 N N . ALA B 1 174 ? 64.656 27.299 90.172 1.00 28.59 174 ALA B N 1
ATOM 9672 C CA . ALA B 1 174 ? 65.769 26.365 90.191 1.00 33.28 174 ALA B CA 1
ATOM 9673 C C . ALA B 1 174 ? 65.454 25.221 91.137 1.00 31.57 174 ALA B C 1
ATOM 9674 O O . ALA B 1 174 ? 64.836 25.419 92.182 1.00 30.56 174 ALA B O 1
ATOM 9681 N N . GLU B 1 175 ? 65.905 24.028 90.767 1.00 28.00 175 GLU B N 1
ATOM 9682 C CA . GLU B 1 175 ? 65.635 22.834 91.552 1.00 29.12 175 GLU B CA 1
ATOM 9683 C C . GLU B 1 175 ? 66.302 22.863 92.918 1.00 29.84 175 GLU B C 1
ATOM 9684 O O . GLU B 1 175 ? 65.753 22.303 93.869 1.00 29.19 175 GLU B O 1
ATOM 9696 N N . VAL B 1 176 ? 67.445 23.529 93.050 1.00 24.60 176 VAL B N 1
ATOM 9697 C CA . VAL B 1 176 ? 68.194 23.609 94.305 1.00 23.56 176 VAL B CA 1
ATOM 9698 C C . VAL B 1 176 ? 68.746 25.015 94.481 1.00 25.16 176 VAL B C 1
ATOM 9699 O O . VAL B 1 176 ? 69.458 25.526 93.608 1.00 24.29 176 VAL B O 1
ATOM 9712 N N . TYR B 1 177 ? 68.499 25.601 95.647 1.00 23.33 177 TYR B N 1
ATOM 9713 C CA . TYR B 1 177 ? 69.139 26.836 96.084 1.00 29.27 177 TYR B CA 1
ATOM 9714 C C . TYR B 1 177 ? 69.739 26.559 97.446 1.00 29.56 177 TYR B C 1
ATOM 9715 O O . TYR B 1 177 ? 69.006 26.169 98.361 1.00 28.82 177 TYR B O 1
ATOM 9733 N N . LEU B 1 178 ? 71.054 26.765 97.603 1.00 23.45 178 LEU B N 1
ATOM 9734 C CA . LEU B 1 178 ? 71.676 26.504 98.895 1.00 27.02 178 LEU B CA 1
ATOM 9735 C C . LEU B 1 178 ? 72.718 27.554 99.218 1.00 26.16 178 LEU B C 1
ATOM 9736 O O . LEU B 1 178 ? 73.597 27.817 98.389 1.00 28.19 178 LEU B O 1
ATOM 9752 N N . GLY B 1 179 ? 72.679 28.089 100.420 1.00 25.18 179 GLY B N 1
ATOM 9753 C CA . GLY B 1 179 ? 73.624 29.122 100.809 1.00 23.94 179 GLY B CA 1
ATOM 9754 C C . GLY B 1 179 ? 73.131 29.905 102.035 1.00 28.86 179 GLY B C 1
ATOM 9755 O O . GLY B 1 179 ? 72.412 29.372 102.866 1.00 28.88 179 GLY B O 1
ATOM 9759 N N . GLY B 1 180 ? 73.582 31.149 102.109 1.00 30.74 180 GLY B N 1
ATOM 9760 C CA . GLY B 1 180 ? 73.173 32.040 103.181 1.00 29.69 180 GLY B CA 1
ATOM 9761 C C . GLY B 1 180 ? 71.991 32.896 102.784 1.00 30.27 180 GLY B C 1
ATOM 9762 O O . GLY B 1 180 ? 71.368 32.705 101.737 1.00 25.48 180 GLY B O 1
ATOM 9766 N N . GLY B 1 181 ? 71.671 33.859 103.668 1.00 28.95 181 GLY B N 1
ATOM 9767 C CA . GLY B 1 181 ? 70.726 34.912 103.355 1.00 32.36 181 GLY B CA 1
ATOM 9768 C C . GLY B 1 181 ? 69.356 34.838 104.004 1.00 35.46 181 GLY B C 1
ATOM 9769 O O . GLY B 1 181 ? 68.348 35.201 103.382 1.00 32.99 181 GLY B O 1
ATOM 9773 N N . ASP B 1 182 ? 69.288 34.394 105.257 1.00 30.60 182 ASP B N 1
ATOM 9774 C CA . ASP B 1 182 ? 67.981 34.315 105.898 1.00 35.97 182 ASP B CA 1
ATOM 9775 C C . ASP B 1 182 ? 67.332 35.696 105.987 1.00 34.19 182 ASP B C 1
ATOM 9776 O O . ASP B 1 182 ? 66.104 35.804 106.006 1.00 30.98 182 ASP B O 1
ATOM 9785 N N . ARG B 1 183 ? 68.135 36.758 106.020 1.00 32.14 183 ARG B N 1
ATOM 9786 C CA . ARG B 1 183 ? 67.562 38.096 106.108 1.00 30.31 183 ARG B CA 1
ATOM 9787 C C . ARG B 1 183 ? 66.738 38.458 104.876 1.00 39.96 183 ARG B C 1
ATOM 9788 O O . ARG B 1 183 ? 65.986 39.445 104.915 1.00 30.81 183 ARG B O 1
ATOM 9809 N N . PHE B 1 184 ? 66.828 37.668 103.813 1.00 33.86 184 PHE B N 1
ATOM 9810 C CA . PHE B 1 184 ? 66.142 37.950 102.561 1.00 36.00 184 PHE B CA 1
ATOM 9811 C C . PHE B 1 184 ? 64.935 37.061 102.346 1.00 36.20 184 PHE B C 1
ATOM 9812 O O . PHE B 1 184 ? 64.199 37.268 101.387 1.00 32.53 184 PHE B O 1
ATOM 9829 N N . PHE B 1 185 ? 64.710 36.082 103.221 1.00 31.24 185 PHE B N 1
ATOM 9830 C CA . PHE B 1 185 ? 63.591 35.166 103.115 1.00 31.14 185 PHE B CA 1
ATOM 9831 C C . PHE B 1 185 ? 62.719 35.168 104.362 1.00 38.56 185 PHE B C 1
ATOM 9832 O O . PHE B 1 185 ? 61.541 34.813 104.273 1.00 30.44 185 PHE B O 1
ATOM 9849 N N . ASN B 1 186 ? 63.267 35.556 105.511 1.00 36.40 186 ASN B N 1
ATOM 9850 C CA . ASN B 1 186 ? 62.572 35.477 106.790 1.00 36.45 186 ASN B CA 1
ATOM 9851 C C . ASN B 1 186 ? 61.553 36.607 106.902 1.00 35.40 186 ASN B C 1
ATOM 9852 O O . ASN B 1 186 ? 61.911 37.778 106.733 1.00 32.84 186 ASN B O 1
ATOM 9863 N N . PRO B 1 187 ? 60.276 36.299 107.164 1.00 30.03 187 PRO B N 1
ATOM 9864 C CA . PRO B 1 187 ? 59.301 37.384 107.342 1.00 34.20 187 PRO B CA 1
ATOM 9865 C C . PRO B 1 187 ? 59.702 38.359 108.429 1.00 35.65 187 PRO B C 1
ATOM 9866 O O . PRO B 1 187 ? 59.429 39.560 108.312 1.00 36.88 187 PRO B O 1
ATOM 9877 N N . ALA B 1 188 ? 60.375 37.887 109.479 1.00 32.98 188 ALA B N 1
ATOM 9878 C CA . ALA B 1 188 ? 60.800 38.785 110.550 1.00 29.83 188 ALA B CA 1
ATOM 9879 C C . ALA B 1 188 ? 61.947 39.688 110.135 1.00 40.98 188 ALA B C 1
ATOM 9880 O O . ALA B 1 188 ? 62.242 40.659 110.843 1.00 40.86 188 ALA B O 1
ATOM 9887 N N . ARG B 1 189 ? 62.574 39.424 108.994 1.00 41.08 189 ARG B N 1
ATOM 9888 C CA . ARG B 1 189 ? 63.753 40.175 108.567 1.00 31.22 189 ARG B CA 1
ATOM 9889 C C . ARG B 1 189 ? 63.532 40.995 107.313 1.00 36.74 189 ARG B C 1
ATOM 9890 O O . ARG B 1 189 ? 64.082 42.102 107.196 1.00 41.45 189 ARG B O 1
ATOM 9911 N N . ARG B 1 190 ? 62.751 40.493 106.354 1.00 36.46 190 ARG B N 1
ATOM 9912 C CA . ARG B 1 190 ? 62.452 41.271 105.156 1.00 40.75 190 ARG B CA 1
ATOM 9913 C C . ARG B 1 190 ? 61.695 42.554 105.509 1.00 46.87 190 ARG B C 1
ATOM 9914 O O . ARG B 1 190 ? 60.735 42.521 106.281 1.00 34.03 190 ARG B O 1
ATOM 9935 N N . LYS B 1 191 ? 62.092 43.681 104.895 1.00 45.31 191 LYS B N 1
ATOM 9936 C CA . LYS B 1 191 ? 61.371 44.933 105.118 1.00 46.57 191 LYS B CA 1
ATOM 9937 C C . LYS B 1 191 ? 59.871 44.762 104.872 1.00 48.78 191 LYS B C 1
ATOM 9938 O O . LYS B 1 191 ? 59.044 45.238 105.656 1.00 49.29 191 LYS B O 1
ATOM 9957 N N . ASP B 1 192 ? 59.497 44.069 103.797 1.00 45.30 192 ASP B N 1
ATOM 9958 C CA . ASP B 1 192 ? 58.083 43.910 103.462 1.00 36.57 192 ASP B CA 1
ATOM 9959 C C . ASP B 1 192 ? 57.389 42.858 104.313 1.00 41.58 192 ASP B C 1
ATOM 9960 O O . ASP B 1 192 ? 56.216 42.557 104.066 1.00 36.28 192 ASP B O 1
ATOM 9969 N N . GLY B 1 193 ? 58.088 42.291 105.297 1.00 41.97 193 GLY B N 1
ATOM 9970 C CA . GLY B 1 193 ? 57.519 41.308 106.196 1.00 33.16 193 GLY B CA 1
ATOM 9971 C C . GLY B 1 193 ? 56.910 40.091 105.560 1.00 35.98 193 GLY B C 1
ATOM 9972 O O . GLY B 1 193 ? 56.182 39.356 106.234 1.00 35.30 193 GLY B O 1
ATOM 9976 N N . LYS B 1 194 ? 57.195 39.824 104.294 1.00 35.40 194 LYS B N 1
ATOM 9977 C CA . LYS B 1 194 ? 56.573 38.701 103.585 1.00 35.90 194 LYS B CA 1
ATOM 9978 C C . LYS B 1 194 ? 57.373 37.420 103.838 1.00 41.56 194 LYS B C 1
ATOM 9979 O O . LYS B 1 194 ? 58.598 37.448 104.036 1.00 38.02 194 LYS B O 1
ATOM 9998 N N . ASP B 1 195 ? 56.656 36.297 103.906 1.00 34.64 195 ASP B N 1
ATOM 9999 C CA . ASP B 1 195 ? 57.256 35.027 104.324 1.00 41.29 195 ASP B CA 1
ATOM 10000 C C . ASP B 1 195 ? 57.576 34.207 103.080 1.00 37.76 195 ASP B C 1
ATOM 10001 O O . ASP B 1 195 ? 56.771 33.391 102.616 1.00 37.43 195 ASP B O 1
ATOM 10010 N N . LEU B 1 196 ? 58.790 34.393 102.565 1.00 36.80 196 LEU B N 1
ATOM 10011 C CA . LEU B 1 196 ? 59.137 33.728 101.315 1.00 34.72 196 LEU B CA 1
ATOM 10012 C C . LEU B 1 196 ? 59.355 32.234 101.497 1.00 31.48 196 LEU B C 1
ATOM 10013 O O . LEU B 1 196 ? 59.046 31.452 100.587 1.00 36.84 196 LEU B O 1
ATOM 10029 N N . TYR B 1 197 ? 59.861 31.802 102.654 1.00 33.71 197 TYR B N 1
ATOM 10030 C CA . TYR B 1 197 ? 59.916 30.367 102.879 1.00 36.13 197 TYR B CA 1
ATOM 10031 C C . TYR B 1 197 ? 58.551 29.754 102.626 1.00 37.47 197 TYR B C 1
ATOM 10032 O O . TYR B 1 197 ? 58.433 28.716 101.957 1.00 31.16 197 TYR B O 1
ATOM 10050 N N . ALA B 1 198 ? 57.489 30.413 103.115 1.00 32.80 198 ALA B N 1
ATOM 10051 C CA . ALA B 1 198 ? 56.157 29.856 102.900 1.00 36.47 198 ALA B CA 1
ATOM 10052 C C . ALA B 1 198 ? 55.848 29.761 101.407 1.00 33.30 198 ALA B C 1
ATOM 10053 O O . ALA B 1 198 ? 55.296 28.756 100.940 1.00 33.67 198 ALA B O 1
ATOM 10060 N N . ALA B 1 199 ? 56.250 30.775 100.634 1.00 29.88 199 ALA B N 1
ATOM 10061 C CA . ALA B 1 199 ? 55.988 30.759 99.195 1.00 30.78 199 ALA B CA 1
ATOM 10062 C C . ALA B 1 199 ? 56.752 29.639 98.498 1.00 34.59 199 ALA B C 1
ATOM 10063 O O . ALA B 1 199 ? 56.199 28.954 97.638 1.00 40.23 199 ALA B O 1
ATOM 10070 N N . PHE B 1 200 ? 58.029 29.422 98.866 1.00 32.66 200 PHE B N 1
ATOM 10071 C CA . PHE B 1 200 ? 58.766 28.318 98.270 1.00 31.14 200 PHE B CA 1
ATOM 10072 C C . PHE B 1 200 ? 58.189 26.979 98.688 1.00 30.39 200 PHE B C 1
ATOM 10073 O O . PHE B 1 200 ? 58.084 26.056 97.871 1.00 30.65 200 PHE B O 1
ATOM 10090 N N . ALA B 1 201 ? 57.852 26.835 99.969 1.00 30.75 201 ALA B N 1
ATOM 10091 C CA . ALA B 1 201 ? 57.201 25.610 100.409 1.00 30.28 201 ALA B CA 1
ATOM 10092 C C . ALA B 1 201 ? 55.910 25.368 99.638 1.00 37.00 201 ALA B C 1
ATOM 10093 O O . ALA B 1 201 ? 55.611 24.230 99.252 1.00 37.61 201 ALA B O 1
ATOM 10100 N N . ALA B 1 202 ? 55.123 26.427 99.413 1.00 35.07 202 ALA B N 1
ATOM 10101 C CA . ALA B 1 202 ? 53.900 26.272 98.626 1.00 36.07 202 ALA B CA 1
ATOM 10102 C C . ALA B 1 202 ? 54.188 25.676 97.254 1.00 41.06 202 ALA B C 1
ATOM 10103 O O . ALA B 1 202 ? 53.360 24.935 96.714 1.00 39.03 202 ALA B O 1
ATOM 10110 N N . LYS B 1 203 ? 55.347 25.984 96.671 1.00 36.84 203 LYS B N 1
ATOM 10111 C CA . LYS B 1 203 ? 55.689 25.437 95.363 1.00 32.43 203 LYS B CA 1
ATOM 10112 C C . LYS B 1 203 ? 56.304 24.057 95.450 1.00 38.02 203 LYS B C 1
ATOM 10113 O O . LYS B 1 203 ? 56.772 23.549 94.431 1.00 42.55 203 LYS B O 1
ATOM 10132 N N . GLY B 1 204 ? 56.329 23.439 96.627 1.00 37.47 204 GLY B N 1
ATOM 10133 C CA . GLY B 1 204 ? 56.882 22.108 96.769 1.00 41.92 204 GLY B CA 1
ATOM 10134 C C . GLY B 1 204 ? 58.341 22.023 97.161 1.00 38.27 204 GLY B C 1
ATOM 10135 O O . GLY B 1 204 ? 58.885 20.909 97.216 1.00 42.10 204 GLY B O 1
ATOM 10139 N N . TYR B 1 205 ? 58.997 23.151 97.423 1.00 39.11 205 TYR B N 1
ATOM 10140 C CA . TYR B 1 205 ? 60.370 23.125 97.905 1.00 38.81 205 TYR B CA 1
ATOM 10141 C C . TYR B 1 205 ? 60.421 22.617 99.345 1.00 38.22 205 TYR B C 1
ATOM 10142 O O . TYR B 1 205 ? 59.718 23.133 100.214 1.00 41.67 205 TYR B O 1
ATOM 10160 N N . GLY B 1 206 ? 61.298 21.652 99.609 1.00 36.73 206 GLY B N 1
ATOM 10161 C CA . GLY B 1 206 ? 61.743 21.429 100.976 1.00 34.55 206 GLY B CA 1
ATOM 10162 C C . GLY B 1 206 ? 62.581 22.612 101.418 1.00 33.06 206 GLY B C 1
ATOM 10163 O O . GLY B 1 206 ? 63.443 23.092 100.673 1.00 41.82 206 GLY B O 1
ATOM 10167 N N . VAL B 1 207 ? 62.318 23.111 102.615 1.00 33.42 207 VAL B N 1
ATOM 10168 C CA . VAL B 1 207 ? 63.055 24.233 103.178 1.00 32.70 207 VAL B CA 1
ATOM 10169 C C . VAL B 1 207 ? 63.879 23.698 104.338 1.00 40.14 207 VAL B C 1
ATOM 10170 O O . VAL B 1 207 ? 63.343 23.020 105.228 1.00 41.06 207 VAL B O 1
ATOM 10183 N N . VAL B 1 208 ? 65.179 23.995 104.333 1.00 38.88 208 VAL B N 1
ATOM 10184 C CA . VAL B 1 208 ? 66.064 23.534 105.396 1.00 30.95 208 VAL B CA 1
ATOM 10185 C C . VAL B 1 208 ? 66.908 24.700 105.857 1.00 28.37 208 VAL B C 1
ATOM 10186 O O . VAL B 1 208 ? 67.273 25.574 105.072 1.00 32.20 208 VAL B O 1
ATOM 10199 N N . ARG B 1 209 ? 67.244 24.701 107.149 1.00 30.65 209 ARG B N 1
ATOM 10200 C CA . ARG B 1 209 ? 67.965 25.832 107.719 1.00 38.33 209 ARG B CA 1
ATOM 10201 C C . ARG B 1 209 ? 69.183 25.413 108.526 1.00 33.46 209 ARG B C 1
ATOM 10202 O O . ARG B 1 209 ? 69.902 26.279 109.026 1.00 33.97 209 ARG B O 1
ATOM 10223 N N . THR B 1 210 ? 69.461 24.124 108.613 1.00 33.90 210 THR B N 1
ATOM 10224 C CA . THR B 1 210 ? 70.584 23.613 109.371 1.00 33.57 210 THR B CA 1
ATOM 10225 C C . THR B 1 210 ? 71.187 22.428 108.640 1.00 36.38 210 THR B C 1
ATOM 10226 O O . THR B 1 210 ? 70.531 21.795 107.799 1.00 32.99 210 THR B O 1
ATOM 10237 N N . PRO B 1 211 ? 72.427 22.078 108.968 1.00 33.22 211 PRO B N 1
ATOM 10238 C CA . PRO B 1 211 ? 73.057 20.911 108.333 1.00 40.07 211 PRO B CA 1
ATOM 10239 C C . PRO B 1 211 ? 72.304 19.624 108.557 1.00 37.83 211 PRO B C 1
ATOM 10240 O O . PRO B 1 211 ? 72.203 18.790 107.646 1.00 35.87 211 PRO B O 1
ATOM 10251 N N . GLU B 1 212 ? 71.790 19.422 109.773 1.00 38.22 212 GLU B N 1
ATOM 10252 C CA . GLU B 1 212 ? 71.044 18.203 110.068 1.00 40.08 212 GLU B CA 1
ATOM 10253 C C . GLU B 1 212 ? 69.776 18.133 109.224 1.00 39.74 212 GLU B C 1
ATOM 10254 O O . GLU B 1 212 ? 69.488 17.100 108.603 1.00 41.84 212 GLU B O 1
ATOM 10266 N N . GLU B 1 213 ? 69.003 19.234 109.185 1.00 41.38 213 GLU B N 1
ATOM 10267 C CA . GLU B 1 213 ? 67.829 19.294 108.312 1.00 43.23 213 GLU B CA 1
ATOM 10268 C C . GLU B 1 213 ? 68.198 18.999 106.864 1.00 39.17 213 GLU B C 1
ATOM 10269 O O . GLU B 1 213 ? 67.481 18.280 106.158 1.00 39.67 213 GLU B O 1
ATOM 10281 N N . LEU B 1 214 ? 69.315 19.558 106.403 1.00 33.33 214 LEU B N 1
ATOM 10282 C CA . LEU B 1 214 ? 69.724 19.370 105.017 1.00 34.57 214 LEU B CA 1
ATOM 10283 C C . LEU B 1 214 ? 69.949 17.901 104.698 1.00 41.68 214 LEU B C 1
ATOM 10284 O O . LEU B 1 214 ? 69.470 17.379 103.679 1.00 36.87 214 LEU B O 1
ATOM 10300 N N . VAL B 1 215 ? 70.695 17.213 105.557 1.00 35.92 215 VAL B N 1
ATOM 10301 C CA . VAL B 1 215 ? 71.072 15.850 105.213 1.00 38.96 215 VAL B CA 1
ATOM 10302 C C . VAL B 1 215 ? 69.881 14.929 105.382 1.00 34.53 215 VAL B C 1
ATOM 10303 O O . VAL B 1 215 ? 69.726 13.959 104.631 1.00 40.50 215 VAL B O 1
ATOM 10316 N N . ARG B 1 216 ? 68.981 15.265 106.308 1.00 38.22 216 ARG B N 1
ATOM 10317 C CA . ARG B 1 216 ? 67.801 14.451 106.563 1.00 42.42 216 ARG B CA 1
ATOM 10318 C C . ARG B 1 216 ? 66.763 14.606 105.465 1.00 41.59 216 ARG B C 1
ATOM 10319 O O . ARG B 1 216 ? 66.001 13.672 105.190 1.00 35.41 216 ARG B O 1
ATOM 10340 N N . SER B 1 217 ? 66.696 15.777 104.843 1.00 42.06 217 SER B N 1
ATOM 10341 C CA . SER B 1 217 ? 65.620 16.031 103.904 1.00 38.77 217 SER B CA 1
ATOM 10342 C C . SER B 1 217 ? 65.667 15.051 102.747 1.00 39.42 217 SER B C 1
ATOM 10343 O O . SER B 1 217 ? 66.738 14.729 102.222 1.00 38.73 217 SER B O 1
ATOM 10351 N N . ASN B 1 218 ? 64.479 14.592 102.350 1.00 42.67 218 ASN B N 1
ATOM 10352 C CA . ASN B 1 218 ? 64.276 13.818 101.140 1.00 42.76 218 ASN B CA 1
ATOM 10353 C C . ASN B 1 218 ? 63.495 14.603 100.092 1.00 43.95 218 ASN B C 1
ATOM 10354 O O . ASN B 1 218 ? 62.965 14.011 99.147 1.00 37.84 218 ASN B O 1
ATOM 10365 N N . ALA B 1 219 ? 63.384 15.920 100.269 1.00 40.66 219 ALA B N 1
ATOM 10366 C CA . ALA B 1 219 ? 62.694 16.739 99.276 1.00 41.17 219 ALA B CA 1
ATOM 10367 C C . ALA B 1 219 ? 63.460 16.706 97.961 1.00 37.06 219 ALA B C 1
ATOM 10368 O O . ALA B 1 219 ? 64.694 16.750 97.941 1.00 40.42 219 ALA B O 1
ATOM 10375 N N . THR B 1 220 ? 62.711 16.628 96.860 1.00 38.08 220 THR B N 1
ATOM 10376 C CA . THR B 1 220 ? 63.310 16.621 95.525 1.00 40.30 220 THR B CA 1
ATOM 10377 C C . THR B 1 220 ? 63.912 17.982 95.180 1.00 33.96 220 THR B C 1
ATOM 10378 O O . THR B 1 220 ? 65.059 18.073 94.725 1.00 37.63 220 THR B O 1
ATOM 10389 N N . ARG B 1 221 ? 63.177 19.043 95.439 1.00 37.51 221 ARG B N 1
ATOM 10390 C CA . ARG B 1 221 ? 63.657 20.399 95.253 1.00 38.23 221 ARG B CA 1
ATOM 10391 C C . ARG B 1 221 ? 63.886 21.029 96.613 1.00 39.65 221 ARG B C 1
ATOM 10392 O O . ARG B 1 221 ? 63.174 20.720 97.568 1.00 36.05 221 ARG B O 1
ATOM 10413 N N . LEU B 1 222 ? 64.922 21.888 96.699 1.00 33.29 222 LEU B N 1
ATOM 10414 C CA . LEU B 1 222 ? 65.443 22.345 97.973 1.00 33.43 222 LEU B CA 1
ATOM 10415 C C . LEU B 1 222 ? 65.728 23.829 97.966 1.00 39.29 222 LEU B C 1
ATOM 10416 O O . LEU B 1 222 ? 66.384 24.339 97.050 1.00 30.72 222 LEU B O 1
ATOM 10432 N N . LEU B 1 223 ? 65.296 24.486 99.026 1.00 30.36 223 LEU B N 1
ATOM 10433 C CA . LEU B 1 223 ? 65.795 25.788 99.433 1.00 29.27 223 LEU B CA 1
ATOM 10434 C C . LEU B 1 223 ? 66.422 25.571 100.797 1.00 36.31 223 LEU B C 1
ATOM 10435 O O . LEU B 1 223 ? 65.742 25.116 101.727 1.00 33.32 223 LEU B O 1
ATOM 10451 N N . GLY B 1 224 ? 67.727 25.838 100.896 1.00 33.84 224 GLY B N 1
ATOM 10452 C CA . GLY B 1 224 ? 68.442 25.690 102.137 1.00 26.84 224 GLY B CA 1
ATOM 10453 C C . GLY B 1 224 ? 69.148 26.986 102.397 1.00 29.72 224 GLY B C 1
ATOM 10454 O O . GLY B 1 224 ? 69.943 27.435 101.570 1.00 30.24 224 GLY B O 1
ATOM 10458 N N . VAL B 1 225 ? 68.825 27.622 103.519 1.00 27.92 225 VAL B N 1
ATOM 10459 C CA . VAL B 1 225 ? 69.389 28.917 103.894 1.00 26.92 225 VAL B CA 1
ATOM 10460 C C . VAL B 1 225 ? 69.904 28.773 105.315 1.00 37.19 225 VAL B C 1
ATOM 10461 O O . VAL B 1 225 ? 69.122 28.464 106.222 1.00 33.36 225 VAL B O 1
ATOM 10474 N N . PHE B 1 226 ? 71.211 28.990 105.515 1.00 35.59 226 PHE B N 1
ATOM 10475 C CA . PHE B 1 226 ? 71.880 28.469 106.696 1.00 32.52 226 PHE B CA 1
ATOM 10476 C C . PHE B 1 226 ? 72.475 29.516 107.608 1.00 29.41 226 PHE B C 1
ATOM 10477 O O . PHE B 1 226 ? 73.086 29.152 108.618 1.00 35.00 226 PHE B O 1
ATOM 10494 N N . ALA B 1 227 ? 72.283 30.795 107.312 1.00 27.82 227 ALA B N 1
ATOM 10495 C CA . ALA B 1 227 ? 72.821 31.860 108.145 1.00 29.44 227 ALA B CA 1
ATOM 10496 C C . ALA B 1 227 ? 72.084 33.140 107.779 1.00 31.98 227 ALA B C 1
ATOM 10497 O O . ALA B 1 227 ? 71.380 33.201 106.766 1.00 30.77 227 ALA B O 1
ATOM 10504 N N . ASP B 1 228 ? 72.228 34.167 108.620 1.00 32.40 228 ASP B N 1
ATOM 10505 C CA . ASP B 1 228 ? 71.462 35.390 108.366 1.00 33.83 228 ASP B CA 1
ATOM 10506 C C . ASP B 1 228 ? 71.995 36.111 107.132 1.00 33.76 228 ASP B C 1
ATOM 10507 O O . ASP B 1 228 ? 71.231 36.531 106.261 1.00 30.66 228 ASP B O 1
ATOM 10516 N N . GLY B 1 229 ? 73.313 36.286 107.064 1.00 33.07 229 GLY B N 1
ATOM 10517 C CA . GLY B 1 229 ? 73.971 36.726 105.852 1.00 32.21 229 GLY B CA 1
ATOM 10518 C C . GLY B 1 229 ? 74.738 35.590 105.220 1.00 25.92 229 GLY B C 1
ATOM 10519 O O . GLY B 1 229 ? 74.203 34.488 105.053 1.00 30.81 229 GLY B O 1
ATOM 10523 N N . HIS B 1 230 ? 76.013 35.844 104.895 1.00 31.76 230 HIS B N 1
ATOM 10524 C CA . HIS B 1 230 ? 76.855 34.820 104.293 1.00 33.07 230 HIS B CA 1
ATOM 10525 C C . HIS B 1 230 ? 77.067 33.659 105.262 1.00 28.71 230 HIS B C 1
ATOM 10526 O O . HIS B 1 230 ? 77.006 33.820 106.484 1.00 30.03 230 HIS B O 1
ATOM 10540 N N . VAL B 1 231 ? 77.336 32.483 104.707 1.00 28.17 231 VAL B N 1
ATOM 10541 C CA . VAL B 1 231 ? 77.707 31.326 105.537 1.00 27.91 231 VAL B CA 1
ATOM 10542 C C . VAL B 1 231 ? 79.071 31.581 106.171 1.00 28.26 231 VAL B C 1
ATOM 10543 O O . VAL B 1 231 ? 79.934 32.211 105.537 1.00 29.79 231 VAL B O 1
ATOM 10556 N N . PRO B 1 232 ? 79.311 31.148 107.408 1.00 32.14 232 PRO B N 1
ATOM 10557 C CA . PRO B 1 232 ? 80.600 31.450 108.034 1.00 29.95 232 PRO B CA 1
ATOM 10558 C C . PRO B 1 232 ? 81.781 30.879 107.258 1.00 24.29 232 PRO B C 1
ATOM 10559 O O . PRO B 1 232 ? 81.686 29.850 106.583 1.00 27.43 232 PRO B O 1
ATOM 10570 N N . TYR B 1 233 ? 82.902 31.579 107.360 1.00 30.33 233 TYR B N 1
ATOM 10571 C CA . TYR B 1 233 ? 84.161 31.070 106.856 1.00 29.40 233 TYR B CA 1
ATOM 10572 C C . TYR B 1 233 ? 84.402 29.658 107.335 1.00 30.09 233 TYR B C 1
ATOM 10573 O O . TYR B 1 233 ? 84.031 29.286 108.459 1.00 31.54 233 TYR B O 1
ATOM 10591 N N . GLU B 1 234 ? 85.077 28.879 106.483 1.00 29.84 234 GLU B N 1
ATOM 10592 C CA . GLU B 1 234 ? 85.442 27.513 106.857 1.00 30.54 234 GLU B CA 1
ATOM 10593 C C . GLU B 1 234 ? 86.240 27.488 108.159 1.00 27.91 234 GLU B C 1
ATOM 10594 O O . GLU B 1 234 ? 86.056 26.585 108.980 1.00 26.84 234 GLU B O 1
ATOM 10606 N N . ILE B 1 235 ? 87.126 28.460 108.371 1.00 31.15 235 ILE B N 1
ATOM 10607 C CA . ILE B 1 235 ? 87.985 28.389 109.547 1.00 29.86 235 ILE B CA 1
ATOM 10608 C C . ILE B 1 235 ? 87.137 28.509 110.810 1.00 31.45 235 ILE B C 1
ATOM 10609 O O . ILE B 1 235 ? 87.363 27.803 111.795 1.00 34.68 235 ILE B O 1
ATOM 10625 N N . ASP B 1 236 ? 86.110 29.356 110.762 1.00 32.89 236 ASP B N 1
ATOM 10626 C CA . ASP B 1 236 ? 85.183 29.522 111.874 1.00 34.95 236 ASP B CA 1
ATOM 10627 C C . ASP B 1 236 ? 84.259 28.319 112.038 1.00 35.59 236 ASP B C 1
ATOM 10628 O O . ASP B 1 236 ? 84.029 27.849 113.163 1.00 30.98 236 ASP B O 1
ATOM 10637 N N . ARG B 1 237 ? 83.709 27.802 110.945 1.00 31.20 237 ARG B N 1
ATOM 10638 C CA . ARG B 1 237 ? 82.951 26.559 111.041 1.00 31.75 237 ARG B CA 1
ATOM 10639 C C . ARG B 1 237 ? 83.787 25.492 111.732 1.00 35.95 237 ARG B C 1
ATOM 10640 O O . ARG B 1 237 ? 83.326 24.808 112.657 1.00 35.58 237 ARG B O 1
ATOM 10661 N N . ARG B 1 238 ? 85.048 25.367 111.300 1.00 31.57 238 ARG B N 1
ATOM 10662 C CA . ARG B 1 238 ? 85.877 24.227 111.682 1.00 35.77 238 ARG B CA 1
ATOM 10663 C C . ARG B 1 238 ? 86.310 24.300 113.146 1.00 32.99 238 ARG B C 1
ATOM 10664 O O . ARG B 1 238 ? 86.319 23.284 113.833 1.00 29.73 238 ARG B O 1
ATOM 10685 N N . PHE B 1 239 ? 86.700 25.475 113.629 1.00 34.30 239 PHE B N 1
ATOM 10686 C CA . PHE B 1 239 ? 87.346 25.575 114.921 1.00 36.47 239 PHE B CA 1
ATOM 10687 C C . PHE B 1 239 ? 86.501 26.248 115.971 1.00 35.18 239 PHE B C 1
ATOM 10688 O O . PHE B 1 239 ? 86.793 26.099 117.155 1.00 41.62 239 PHE B O 1
ATOM 10705 N N . GLN B 1 240 ? 85.488 26.994 115.573 1.00 34.82 240 GLN B N 1
ATOM 10706 C CA . GLN B 1 240 ? 84.607 27.678 116.496 1.00 36.54 240 GLN B CA 1
ATOM 10707 C C . GLN B 1 240 ? 83.289 26.952 116.636 1.00 37.90 240 GLN B C 1
ATOM 10708 O O . GLN B 1 240 ? 82.375 27.467 117.277 1.00 37.12 240 GLN B O 1
ATOM 10722 N N . GLY B 1 241 ? 83.166 25.783 116.018 1.00 36.96 241 GLY B N 1
ATOM 10723 C CA . GLY B 1 241 ? 82.042 24.906 116.284 1.00 46.40 241 GLY B CA 1
ATOM 10724 C C . GLY B 1 241 ? 80.684 25.413 115.854 1.00 46.58 241 GLY B C 1
ATOM 10725 O O . GLY B 1 241 ? 79.675 25.020 116.447 1.00 41.15 241 GLY B O 1
ATOM 10729 N N . LEU B 1 242 ? 80.629 26.258 114.823 1.00 43.20 242 LEU B N 1
ATOM 10730 C CA . LEU B 1 242 ? 79.351 26.823 114.401 1.00 40.08 242 LEU B CA 1
ATOM 10731 C C . LEU B 1 242 ? 78.512 25.792 113.654 1.00 45.10 242 LEU B C 1
ATOM 10732 O O . LEU B 1 242 ? 79.024 24.993 112.863 1.00 49.93 242 LEU B O 1
ATOM 10748 N N . GLY B 1 243 ? 77.208 25.812 113.911 1.00 37.89 243 GLY B N 1
ATOM 10749 C CA . GLY B 1 243 ? 76.313 24.835 113.326 1.00 41.39 243 GLY B CA 1
ATOM 10750 C C . GLY B 1 243 ? 75.846 25.241 111.943 1.00 43.01 243 GLY B C 1
ATOM 10751 O O . GLY B 1 243 ? 74.667 25.543 111.720 1.00 38.62 243 GLY B O 1
ATOM 10755 N N . VAL B 1 244 ? 76.779 25.279 111.004 1.00 35.86 244 VAL B N 1
ATOM 10756 C CA . VAL B 1 244 ? 76.464 25.626 109.621 1.00 38.41 244 VAL B CA 1
ATOM 10757 C C . VAL B 1 244 ? 77.113 24.615 108.725 1.00 35.55 244 VAL B C 1
ATOM 10758 O O . VAL B 1 244 ? 78.174 24.060 109.077 1.00 32.77 244 VAL B O 1
ATOM 10771 N N . PRO B 1 245 ? 76.600 24.338 107.539 1.00 40.99 245 PRO B N 1
ATOM 10772 C CA . PRO B 1 245 ? 77.226 23.365 106.668 1.00 34.45 245 PRO B CA 1
ATOM 10773 C C . PRO B 1 245 ? 78.522 23.896 106.074 1.00 32.37 245 PRO B C 1
ATOM 10774 O O . PRO B 1 245 ? 78.794 25.099 106.011 1.00 31.72 245 PRO B O 1
ATOM 10785 N N . SER B 1 246 ? 79.356 22.944 105.682 1.00 28.40 246 SER B N 1
ATOM 10786 C CA . SER B 1 246 ? 80.485 23.201 104.810 1.00 32.83 246 SER B CA 1
ATOM 10787 C C . SER B 1 246 ? 80.011 23.255 103.362 1.00 29.79 246 SER B C 1
ATOM 10788 O O . SER B 1 246 ? 78.919 22.781 103.021 1.00 27.24 246 SER B O 1
ATOM 10796 N N . LEU B 1 247 ? 80.864 23.796 102.486 1.00 31.24 247 LEU B N 1
ATOM 10797 C CA . LEU B 1 247 ? 80.496 23.816 101.067 1.00 29.57 247 LEU B CA 1
ATOM 10798 C C . LEU B 1 247 ? 80.308 22.399 100.556 1.00 26.48 247 LEU B C 1
ATOM 10799 O O . LEU B 1 247 ? 79.354 22.117 99.825 1.00 29.56 247 LEU B O 1
ATOM 10815 N N . LYS B 1 248 ? 81.181 21.475 100.976 1.00 23.07 248 LYS B N 1
ATOM 10816 C CA . LYS B 1 248 ? 81.008 20.065 100.618 1.00 25.51 248 LYS B CA 1
ATOM 10817 C C . LYS B 1 248 ? 79.636 19.533 101.018 1.00 26.97 248 LYS B C 1
ATOM 10818 O O . LYS B 1 248 ? 78.971 18.856 100.231 1.00 30.40 248 LYS B O 1
ATOM 10837 N N . GLU B 1 249 ? 79.220 19.776 102.260 1.00 28.86 249 GLU B N 1
ATOM 10838 C CA . GLU B 1 249 ? 77.926 19.252 102.698 1.00 32.96 249 GLU B CA 1
ATOM 10839 C C . GLU B 1 249 ? 76.782 19.769 101.820 1.00 26.35 249 GLU B C 1
ATOM 10840 O O . GLU B 1 249 ? 75.830 19.042 101.529 1.00 30.13 249 GLU B O 1
ATOM 10852 N N . MET B 1 250 ? 76.840 21.041 101.432 1.00 25.51 250 MET B N 1
ATOM 10853 C CA . MET B 1 250 ? 75.819 21.588 100.543 1.00 26.35 250 MET B CA 1
ATOM 10854 C C . MET B 1 250 ? 75.864 20.927 99.175 1.00 25.86 250 MET B C 1
ATOM 10855 O O . MET B 1 250 ? 74.818 20.517 98.643 1.00 26.15 250 MET B O 1
ATOM 10869 N N . VAL B 1 251 ? 77.061 20.747 98.618 1.00 24.98 251 VAL B N 1
ATOM 10870 C CA . VAL B 1 251 ? 77.173 20.099 97.314 1.00 25.94 251 VAL B CA 1
ATOM 10871 C C . VAL B 1 251 ? 76.686 18.652 97.378 1.00 23.73 251 VAL B C 1
ATOM 10872 O O . VAL B 1 251 ? 76.085 18.143 96.425 1.00 26.12 251 VAL B O 1
ATOM 10885 N N . GLN B 1 252 ? 76.966 17.955 98.473 1.00 29.03 252 GLN B N 1
ATOM 10886 C CA . GLN B 1 252 ? 76.536 16.560 98.593 1.00 29.10 252 GLN B CA 1
ATOM 10887 C C . GLN B 1 252 ? 75.015 16.438 98.521 1.00 27.67 252 GLN B C 1
ATOM 10888 O O . GLN B 1 252 ? 74.496 15.471 97.973 1.00 28.25 252 GLN B O 1
ATOM 10902 N N . ALA B 1 253 ? 74.294 17.428 99.046 1.00 27.13 253 ALA B N 1
ATOM 10903 C CA . ALA B 1 253 ? 72.837 17.419 98.946 1.00 26.21 253 ALA B CA 1
ATOM 10904 C C . ALA B 1 253 ? 72.375 17.782 97.537 1.00 30.24 253 ALA B C 1
ATOM 10905 O O . ALA B 1 253 ? 71.350 17.283 97.048 1.00 29.10 253 ALA B O 1
ATOM 10912 N N . ALA B 1 254 ? 73.089 18.682 96.873 1.00 31.36 254 ALA B N 1
ATOM 10913 C CA . ALA B 1 254 ? 72.590 19.191 95.598 1.00 26.98 254 ALA B CA 1
ATOM 10914 C C . ALA B 1 254 ? 72.831 18.218 94.460 1.00 28.83 254 ALA B C 1
ATOM 10915 O O . ALA B 1 254 ? 71.962 18.003 93.610 1.00 29.29 254 ALA B O 1
ATOM 10922 N N . LEU B 1 255 ? 74.014 17.634 94.423 1.00 28.61 255 LEU B N 1
ATOM 10923 C CA . LEU B 1 255 ? 74.442 16.919 93.225 1.00 30.45 255 LEU B CA 1
ATOM 10924 C C . LEU B 1 255 ? 73.551 15.738 92.886 1.00 35.36 255 LEU B C 1
ATOM 10925 O O . LEU B 1 255 ? 73.136 15.617 91.720 1.00 31.79 255 LEU B O 1
ATOM 10941 N N . PRO B 1 256 ? 73.195 14.854 93.816 1.00 30.35 256 PRO B N 1
ATOM 10942 C CA . PRO B 1 256 ? 72.334 13.719 93.420 1.00 32.16 256 PRO B CA 1
ATOM 10943 C C . PRO B 1 256 ? 70.926 14.144 93.026 1.00 32.20 256 PRO B C 1
ATOM 10944 O O . PRO B 1 256 ? 70.286 13.480 92.203 1.00 35.13 256 PRO B O 1
ATOM 10955 N N . ARG B 1 257 ? 70.418 15.237 93.585 1.00 29.36 257 ARG B N 1
ATOM 10956 C CA . ARG B 1 257 ? 69.111 15.736 93.173 1.00 31.71 257 ARG B CA 1
ATOM 10957 C C . ARG B 1 257 ? 69.151 16.176 91.719 1.00 31.93 257 ARG B C 1
ATOM 10958 O O . ARG B 1 257 ? 68.274 15.816 90.915 1.00 29.39 257 ARG B O 1
ATOM 10979 N N . LEU B 1 258 ? 70.185 16.933 91.356 1.00 31.30 258 LEU B N 1
ATOM 10980 C CA . LEU B 1 258 ? 70.305 17.422 89.994 1.00 29.02 258 LEU B CA 1
ATOM 10981 C C . LEU B 1 258 ? 70.584 16.290 89.023 1.00 33.48 258 LEU B C 1
ATOM 10982 O O . LEU B 1 258 ? 70.113 16.325 87.884 1.00 25.91 258 LEU B O 1
ATOM 10998 N N . ALA B 1 259 ? 71.332 15.271 89.462 1.00 26.30 259 ALA B N 1
ATOM 10999 C CA . ALA B 1 259 ? 71.729 14.182 88.574 1.00 27.25 259 ALA B CA 1
ATOM 11000 C C . ALA B 1 259 ? 70.576 13.249 88.256 1.00 33.65 259 ALA B C 1
ATOM 11001 O O . ALA B 1 259 ? 70.645 12.510 87.270 1.00 34.19 259 ALA B O 1
ATOM 11008 N N . ALA B 1 260 ? 69.518 13.280 89.064 1.00 34.76 260 ALA B N 1
ATOM 11009 C CA . ALA B 1 260 ? 68.339 12.461 88.830 1.00 36.89 260 ALA B CA 1
ATOM 11010 C C . ALA B 1 260 ? 67.466 12.971 87.690 1.00 36.65 260 ALA B C 1
ATOM 11011 O O . ALA B 1 260 ? 66.680 12.201 87.138 1.00 35.58 260 ALA B O 1
ATOM 11018 N N . HIS B 1 261 ? 67.579 14.247 87.343 1.00 34.71 261 HIS B N 1
ATOM 11019 C CA . HIS B 1 261 ? 66.739 14.864 86.325 1.00 33.72 261 HIS B CA 1
ATOM 11020 C C . HIS B 1 261 ? 67.047 14.281 84.947 1.00 41.70 261 HIS B C 1
ATOM 11021 O O . HIS B 1 261 ? 68.210 14.201 84.535 1.00 36.81 261 HIS B O 1
ATOM 11035 N N . ARG B 1 262 ? 66.004 13.880 84.219 1.00 42.79 262 ARG B N 1
ATOM 11036 C CA . ARG B 1 262 ? 66.251 13.111 83.003 1.00 46.41 262 ARG B CA 1
ATOM 11037 C C . ARG B 1 262 ? 66.864 13.976 81.912 1.00 36.88 262 ARG B C 1
ATOM 11038 O O . ARG B 1 262 ? 67.659 13.483 81.102 1.00 32.91 262 ARG B O 1
ATOM 11059 N N . GLY B 1 263 ? 66.548 15.256 81.906 1.00 35.34 263 GLY B N 1
ATOM 11060 C CA . GLY B 1 263 ? 67.057 16.155 80.903 1.00 39.35 263 GLY B CA 1
ATOM 11061 C C . GLY B 1 263 ? 68.454 16.677 81.120 1.00 34.19 263 GLY B C 1
ATOM 11062 O O . GLY B 1 263 ? 68.920 17.493 80.314 1.00 37.73 263 GLY B O 1
ATOM 11066 N N . GLY B 1 264 ? 69.138 16.240 82.177 1.00 35.37 264 GLY B N 1
ATOM 11067 C CA . GLY B 1 264 ? 70.454 16.755 82.504 1.00 33.07 264 GLY B CA 1
ATOM 11068 C C . GLY B 1 264 ? 70.360 17.966 83.385 1.00 27.35 264 GLY B C 1
ATOM 11069 O O . GLY B 1 264 ? 69.271 18.416 83.765 1.00 28.37 264 GLY B O 1
ATOM 11073 N N . PHE B 1 265 ? 71.526 18.527 83.718 1.00 26.95 265 PHE B N 1
ATOM 11074 C CA . PHE B 1 265 ? 71.534 19.610 84.693 1.00 19.51 265 PHE B CA 1
ATOM 11075 C C . PHE B 1 265 ? 72.705 20.547 84.485 1.00 28.52 265 PHE B C 1
ATOM 11076 O O . PHE B 1 265 ? 73.727 20.190 83.882 1.00 23.81 265 PHE B O 1
ATOM 11093 N N . VAL B 1 266 ? 72.515 21.768 84.960 1.00 25.45 266 VAL B N 1
ATOM 11094 C CA . VAL B 1 266 ? 73.596 22.723 85.142 1.00 21.15 266 VAL B CA 1
ATOM 11095 C C . VAL B 1 266 ? 73.664 23.082 86.620 1.00 26.09 266 VAL B C 1
ATOM 11096 O O . VAL B 1 266 ? 72.633 23.171 87.297 1.00 24.30 266 VAL B O 1
ATOM 11109 N N . LEU B 1 267 ? 74.882 23.279 87.118 1.00 21.61 267 LEU B N 1
ATOM 11110 C CA . LEU B 1 267 ? 75.099 23.573 88.524 1.00 24.49 267 LEU B CA 1
ATOM 11111 C C . LEU B 1 267 ? 76.220 24.579 88.666 1.00 26.25 267 LEU B C 1
ATOM 11112 O O . LEU B 1 267 ? 77.264 24.437 88.020 1.00 24.31 267 LEU B O 1
ATOM 11128 N N . GLN B 1 268 ? 75.985 25.595 89.493 1.00 23.19 268 GLN B N 1
ATOM 11129 C CA . GLN B 1 268 ? 77.021 26.507 89.939 1.00 27.73 268 GLN B CA 1
ATOM 11130 C C . GLN B 1 268 ? 77.331 26.205 91.396 1.00 28.10 268 GLN B C 1
ATOM 11131 O O . GLN B 1 268 ? 76.416 26.150 92.233 1.00 25.99 268 GLN B O 1
ATOM 11145 N N . VAL B 1 269 ? 78.613 25.964 91.676 1.00 25.91 269 VAL B N 1
ATOM 11146 C CA . VAL B 1 269 ? 79.154 25.888 93.032 1.00 22.75 269 VAL B CA 1
ATOM 11147 C C . VAL B 1 269 ? 80.060 27.095 93.202 1.00 24.79 269 VAL B C 1
ATOM 11148 O O . VAL B 1 269 ? 80.918 27.359 92.346 1.00 22.84 269 VAL B O 1
ATOM 11161 N N . GLU B 1 270 ? 79.852 27.847 94.273 1.00 24.83 270 GLU B N 1
ATOM 11162 C CA . GLU B 1 270 ? 80.670 29.021 94.507 1.00 25.00 270 GLU B CA 1
ATOM 11163 C C . GLU B 1 270 ? 81.385 28.938 95.843 1.00 26.20 270 GLU B C 1
ATOM 11164 O O . GLU B 1 270 ? 80.742 28.929 96.900 1.00 24.73 270 GLU B O 1
ATOM 11176 N N . ALA B 1 271 ? 82.712 28.936 95.789 1.00 24.38 271 ALA B N 1
ATOM 11177 C CA . ALA B 1 271 ? 83.564 29.186 96.952 1.00 24.25 271 ALA B CA 1
ATOM 11178 C C . ALA B 1 271 ? 83.645 30.704 97.078 1.00 29.31 271 ALA B C 1
ATOM 11179 O O . ALA B 1 271 ? 84.619 31.350 96.689 1.00 24.28 271 ALA B O 1
ATOM 11186 N N . GLY B 1 272 ? 82.569 31.288 97.591 1.00 27.71 272 GLY B N 1
ATOM 11187 C CA . GLY B 1 272 ? 82.360 32.709 97.441 1.00 26.65 272 GLY B CA 1
ATOM 11188 C C . GLY B 1 272 ? 83.049 33.573 98.455 1.00 26.39 272 GLY B C 1
ATOM 11189 O O . GLY B 1 272 ? 83.117 34.785 98.235 1.00 26.59 272 GLY B O 1
ATOM 11193 N N . ARG B 1 273 ? 83.597 32.997 99.530 1.00 27.57 273 ARG B N 1
ATOM 11194 C CA . ARG B 1 273 ? 84.161 33.819 100.594 1.00 24.62 273 ARG B CA 1
ATOM 11195 C C . ARG B 1 273 ? 85.689 33.816 100.599 1.00 31.11 273 ARG B C 1
ATOM 11196 O O . ARG B 1 273 ? 86.295 34.453 101.470 1.00 29.70 273 ARG B O 1
ATOM 11217 N N . ILE B 1 274 ? 86.329 33.132 99.646 1.00 25.21 274 ILE B N 1
ATOM 11218 C CA . ILE B 1 274 ? 87.731 33.409 99.373 1.00 24.81 274 ILE B CA 1
ATOM 11219 C C . ILE B 1 274 ? 87.891 34.897 99.151 1.00 26.86 274 ILE B C 1
ATOM 11220 O O . ILE B 1 274 ? 88.765 35.552 99.733 1.00 21.78 274 ILE B O 1
ATOM 11236 N N . ASP B 1 275 ? 87.008 35.457 98.328 1.00 28.00 275 ASP B N 1
ATOM 11237 C CA . ASP B 1 275 ? 86.981 36.889 98.114 1.00 24.33 275 ASP B CA 1
ATOM 11238 C C . ASP B 1 275 ? 86.867 37.655 99.430 1.00 24.06 275 ASP B C 1
ATOM 11239 O O . ASP B 1 275 ? 87.614 38.601 99.683 1.00 24.70 275 ASP B O 1
ATOM 11248 N N . HIS B 1 276 ? 85.919 37.285 100.272 1.00 28.31 276 HIS B N 1
ATOM 11249 C CA . HIS B 1 276 ? 85.699 38.092 101.473 1.00 29.71 276 HIS B CA 1
ATOM 11250 C C . HIS B 1 276 ? 86.906 38.027 102.391 1.00 26.65 276 HIS B C 1
ATOM 11251 O O . HIS B 1 276 ? 87.328 39.046 102.945 1.00 28.30 276 HIS B O 1
ATOM 11265 N N . ALA B 1 277 ? 87.522 36.850 102.517 1.00 23.61 277 ALA B N 1
ATOM 11266 C CA . ALA B 1 277 ? 88.740 36.739 103.324 1.00 23.99 277 ALA B CA 1
ATOM 11267 C C . ALA B 1 277 ? 89.843 37.637 102.789 1.00 25.23 277 ALA B C 1
ATOM 11268 O O . ALA B 1 277 ? 90.549 38.302 103.562 1.00 29.78 277 ALA B O 1
ATOM 11275 N N . ASN B 1 278 ? 90.033 37.652 101.465 1.00 25.50 278 ASN B N 1
ATOM 11276 C CA . ASN B 1 278 ? 91.071 38.501 100.888 1.00 21.32 278 ASN B CA 1
ATOM 11277 C C . ASN B 1 278 ? 90.742 39.977 101.086 1.00 26.26 278 ASN B C 1
ATOM 11278 O O . ASN B 1 278 ? 91.648 40.802 101.245 1.00 24.16 278 ASN B O 1
ATOM 11289 N N . HIS B 1 279 ? 89.454 40.323 101.032 1.00 23.74 279 HIS B N 1
ATOM 11290 C CA . HIS B 1 279 ? 89.033 41.675 101.389 1.00 26.33 279 HIS B CA 1
ATOM 11291 C C . HIS B 1 279 ? 89.463 42.011 102.822 1.00 27.13 279 HIS B C 1
ATOM 11292 O O . HIS B 1 279 ? 90.057 43.061 103.085 1.00 26.80 279 HIS B O 1
ATOM 11306 N N . LEU B 1 280 ? 89.226 41.091 103.748 1.00 26.02 280 LEU B N 1
ATOM 11307 C CA . LEU B 1 280 ? 89.661 41.312 105.121 1.00 29.84 280 LEU B CA 1
ATOM 11308 C C . LEU B 1 280 ? 91.173 41.400 105.273 1.00 31.01 280 LEU B C 1
ATOM 11309 O O . LEU B 1 280 ? 91.645 41.926 106.290 1.00 32.31 280 LEU B O 1
ATOM 11325 N N . ASN B 1 281 ? 91.946 40.880 104.306 1.00 28.50 281 ASN B N 1
ATOM 11326 C CA . ASN B 1 281 ? 93.393 40.692 104.466 1.00 25.10 281 ASN B CA 1
ATOM 11327 C C . ASN B 1 281 ? 93.684 39.644 105.547 1.00 28.39 281 ASN B C 1
ATOM 11328 O O . ASN B 1 281 ? 94.628 39.789 106.326 1.00 28.93 281 ASN B O 1
ATOM 11339 N N . ASP B 1 282 ? 92.862 38.604 105.593 1.00 24.16 282 ASP B N 1
ATOM 11340 C CA . ASP B 1 282 ? 92.998 37.508 106.540 1.00 28.70 282 ASP B CA 1
ATOM 11341 C C . ASP B 1 282 ? 93.424 36.233 105.805 1.00 26.37 282 ASP B C 1
ATOM 11342 O O . ASP B 1 282 ? 92.585 35.483 105.280 1.00 27.31 282 ASP B O 1
ATOM 11351 N N . ALA B 1 283 ? 94.735 35.965 105.814 1.00 30.27 283 ALA B N 1
ATOM 11352 C CA . ALA B 1 283 ? 95.276 34.883 105.005 1.00 29.58 283 ALA B CA 1
ATOM 11353 C C . ALA B 1 283 ? 94.865 33.534 105.541 1.00 26.33 283 ALA B C 1
ATOM 11354 O O . ALA B 1 283 ? 94.709 32.574 104.777 1.00 26.83 283 ALA B O 1
ATOM 11361 N N . GLY B 1 284 ? 94.708 33.425 106.855 1.00 25.80 284 GLY B N 1
ATOM 11362 C CA . GLY B 1 284 ? 94.278 32.155 107.407 1.00 24.17 284 GLY B CA 1
ATOM 11363 C C . GLY B 1 284 ? 92.845 31.829 107.060 1.00 27.07 284 GLY B C 1
ATOM 11364 O O . GLY B 1 284 ? 92.496 30.657 106.860 1.00 23.74 284 GLY B O 1
ATOM 11368 N N . ALA B 1 285 ? 91.991 32.849 106.977 1.00 28.51 285 ALA B N 1
ATOM 11369 C CA . ALA B 1 285 ? 90.614 32.586 106.576 1.00 25.58 285 ALA B CA 1
ATOM 11370 C C . ALA B 1 285 ? 90.550 32.237 105.084 1.00 24.15 285 ALA B C 1
ATOM 11371 O O . ALA B 1 285 ? 89.791 31.346 104.675 1.00 24.90 285 ALA B O 1
ATOM 11378 N N . THR B 1 286 ? 91.381 32.894 104.272 1.00 28.82 286 THR B N 1
ATOM 11379 C CA . THR B 1 286 ? 91.461 32.563 102.858 1.00 26.49 286 THR B CA 1
ATOM 11380 C C . THR B 1 286 ? 91.916 31.123 102.649 1.00 28.49 286 THR B C 1
ATOM 11381 O O . THR B 1 286 ? 91.318 30.372 101.865 1.00 23.29 286 THR B O 1
ATOM 11392 N N . LEU B 1 287 ? 92.971 30.722 103.363 1.00 29.28 287 LEU B N 1
ATOM 11393 C CA . LEU B 1 287 ? 93.476 29.366 103.257 1.00 24.97 287 LEU B CA 1
ATOM 11394 C C . LEU B 1 287 ? 92.371 28.353 103.481 1.00 24.32 287 LEU B C 1
ATOM 11395 O O . LEU B 1 287 ? 92.190 27.427 102.690 1.00 24.61 287 LEU B O 1
ATOM 11411 N N . TRP B 1 288 ? 91.612 28.505 104.564 1.00 23.94 288 TRP B N 1
ATOM 11412 C CA . TRP B 1 288 ? 90.685 27.435 104.896 1.00 27.53 288 TRP B CA 1
ATOM 11413 C C . TRP B 1 288 ? 89.509 27.402 103.937 1.00 23.35 288 TRP B C 1
ATOM 11414 O O . TRP B 1 288 ? 88.982 26.314 103.668 1.00 23.93 288 TRP B O 1
ATOM 11435 N N . ASP B 1 289 ? 89.104 28.552 103.372 1.00 28.54 289 ASP B N 1
ATOM 11436 C CA . ASP B 1 289 ? 88.045 28.487 102.355 1.00 25.53 289 ASP B CA 1
ATOM 11437 C C . ASP B 1 289 ? 88.561 27.901 101.038 1.00 24.54 289 ASP B C 1
ATOM 11438 O O . ASP B 1 289 ? 87.803 27.242 100.317 1.00 26.80 289 ASP B O 1
ATOM 11447 N N . VAL B 1 290 ? 89.841 28.112 100.715 1.00 25.31 290 VAL B N 1
ATOM 11448 C CA . VAL B 1 290 ? 90.438 27.400 99.597 1.00 20.80 290 VAL B CA 1
ATOM 11449 C C . VAL B 1 290 ? 90.495 25.901 99.876 1.00 24.35 290 VAL B C 1
ATOM 11450 O O . VAL B 1 290 ? 90.265 25.078 98.986 1.00 23.94 290 VAL B O 1
ATOM 11463 N N . LEU B 1 291 ? 90.879 25.521 101.089 1.00 27.25 291 LEU B N 1
ATOM 11464 C CA . LEU B 1 291 ? 90.924 24.098 101.394 1.00 19.83 291 LEU B CA 1
ATOM 11465 C C . LEU B 1 291 ? 89.519 23.500 101.374 1.00 24.48 291 LEU B C 1
ATOM 11466 O O . LEU B 1 291 ? 89.321 22.352 100.940 1.00 20.75 291 LEU B O 1
ATOM 11482 N N . ALA B 1 292 ? 88.523 24.258 101.849 1.00 25.85 292 ALA B N 1
ATOM 11483 C CA . ALA B 1 292 ? 87.159 23.749 101.796 1.00 24.34 292 ALA B CA 1
ATOM 11484 C C . ALA B 1 292 ? 86.713 23.583 100.350 1.00 21.71 292 ALA B C 1
ATOM 11485 O O . ALA B 1 292 ? 86.041 22.613 100.003 1.00 26.05 292 ALA B O 1
ATOM 11492 N N . ALA B 1 293 ? 87.085 24.531 99.487 1.00 22.19 293 ALA B N 1
ATOM 11493 C CA . ALA B 1 293 ? 86.845 24.360 98.053 1.00 22.10 293 ALA B CA 1
ATOM 11494 C C . ALA B 1 293 ? 87.537 23.112 97.519 1.00 24.97 293 ALA B C 1
ATOM 11495 O O . ALA B 1 293 ? 86.993 22.403 96.656 1.00 24.76 293 ALA B O 1
ATOM 11502 N N . ASP B 1 294 ? 88.739 22.820 98.023 1.00 25.65 294 ASP B N 1
ATOM 11503 C CA . ASP B 1 294 ? 89.488 21.655 97.531 1.00 24.86 294 ASP B CA 1
ATOM 11504 C C . ASP B 1 294 ? 88.755 20.350 97.853 1.00 27.26 294 ASP B C 1
ATOM 11505 O O . ASP B 1 294 ? 88.754 19.414 97.051 1.00 22.83 294 ASP B O 1
ATOM 11514 N N . GLU B 1 295 ? 88.115 20.266 99.016 1.00 28.12 295 GLU B N 1
ATOM 11515 C CA . GLU B 1 295 ? 87.346 19.063 99.313 1.00 25.73 295 GLU B CA 1
ATOM 11516 C C . GLU B 1 295 ? 86.208 18.888 98.316 1.00 29.17 295 GLU B C 1
ATOM 11517 O O . GLU B 1 295 ? 85.878 17.766 97.904 1.00 25.48 295 GLU B O 1
ATOM 11529 N N . VAL B 1 296 ? 85.596 20.004 97.924 1.00 26.64 296 VAL B N 1
ATOM 11530 C CA . VAL B 1 296 ? 84.506 20.002 96.962 1.00 22.41 296 VAL B CA 1
ATOM 11531 C C . VAL B 1 296 ? 85.015 19.590 95.596 1.00 29.05 296 VAL B C 1
ATOM 11532 O O . VAL B 1 296 ? 84.368 18.812 94.874 1.00 26.14 296 VAL B O 1
ATOM 11545 N N . LEU B 1 297 ? 86.176 20.117 95.220 1.00 25.67 297 LEU B N 1
ATOM 11546 C CA . LEU B 1 297 ? 86.824 19.698 93.981 1.00 25.21 297 LEU B CA 1
ATOM 11547 C C . LEU B 1 297 ? 86.952 18.186 93.910 1.00 28.46 297 LEU B C 1
ATOM 11548 O O . LEU B 1 297 ? 86.682 17.585 92.866 1.00 24.09 297 LEU B O 1
ATOM 11564 N N . GLU B 1 298 ? 87.361 17.543 95.007 1.00 27.46 298 GLU B N 1
ATOM 11565 C CA . GLU B 1 298 ? 87.511 16.088 94.973 1.00 27.35 298 GLU B CA 1
ATOM 11566 C C . GLU B 1 298 ? 86.170 15.426 94.699 1.00 26.20 298 GLU B C 1
ATOM 11567 O O . GLU B 1 298 ? 86.078 14.453 93.937 1.00 28.04 298 GLU B O 1
ATOM 11579 N N . LEU B 1 299 ? 85.115 15.987 95.274 1.00 24.52 299 LEU B N 1
ATOM 11580 C CA . LEU B 1 299 ? 83.768 15.490 95.058 1.00 24.18 299 LEU B CA 1
ATOM 11581 C C . LEU B 1 299 ? 83.310 15.702 93.615 1.00 28.41 299 LEU B C 1
ATOM 11582 O O . LEU B 1 299 ? 82.758 14.793 92.985 1.00 27.82 299 LEU B O 1
ATOM 11598 N N . LEU B 1 300 ? 83.525 16.900 93.074 1.00 21.25 300 LEU B N 1
ATOM 11599 C CA . LEU B 1 300 ? 83.078 17.158 91.702 1.00 26.77 300 LEU B CA 1
ATOM 11600 C C . LEU B 1 300 ? 83.842 16.309 90.688 1.00 26.00 300 LEU B C 1
ATOM 11601 O O . LEU B 1 300 ? 83.245 15.789 89.745 1.00 27.71 300 LEU B O 1
ATOM 11617 N N . THR B 1 301 ? 85.165 16.169 90.841 1.00 24.43 301 THR B N 1
ATOM 11618 C CA . THR B 1 301 ? 85.901 15.399 89.845 1.00 26.21 301 THR B CA 1
ATOM 11619 C C . THR B 1 301 ? 85.514 13.924 89.910 1.00 25.71 301 THR B C 1
ATOM 11620 O O . THR B 1 301 ? 85.466 13.244 88.878 1.00 26.94 301 THR B O 1
ATOM 11631 N N . ALA B 1 302 ? 85.217 13.416 91.103 1.00 27.60 302 ALA B N 1
ATOM 11632 C CA . ALA B 1 302 ? 84.745 12.037 91.190 1.00 27.12 302 ALA B CA 1
ATOM 11633 C C . ALA B 1 302 ? 83.383 11.876 90.520 1.00 32.41 302 ALA B C 1
ATOM 11634 O O . ALA B 1 302 ? 83.115 10.838 89.887 1.00 27.70 302 ALA B O 1
ATOM 11641 N N . PHE B 1 303 ? 82.516 12.889 90.631 1.00 29.34 303 PHE B N 1
ATOM 11642 C CA . PHE B 1 303 ? 81.257 12.843 89.896 1.00 28.96 303 PHE B CA 1
ATOM 11643 C C . PHE B 1 303 ? 81.524 12.805 88.395 1.00 28.59 303 PHE B C 1
ATOM 11644 O O . PHE B 1 303 ? 80.940 11.996 87.667 1.00 30.53 303 PHE B O 1
ATOM 11661 N N . VAL B 1 304 ? 82.425 13.668 87.913 1.00 28.10 304 VAL B N 1
ATOM 11662 C CA . VAL B 1 304 ? 82.709 13.657 86.479 1.00 23.98 304 VAL B CA 1
ATOM 11663 C C . VAL B 1 304 ? 83.315 12.315 86.070 1.00 27.80 304 VAL B C 1
ATOM 11664 O O . VAL B 1 304 ? 82.998 11.773 85.003 1.00 29.43 304 VAL B O 1
ATOM 11677 N N . ASP B 1 305 ? 84.172 11.738 86.912 1.00 25.41 305 ASP B N 1
ATOM 11678 C CA . ASP B 1 305 ? 84.789 10.472 86.506 1.00 24.22 305 ASP B CA 1
ATOM 11679 C C . ASP B 1 305 ? 83.732 9.408 86.249 1.00 36.16 305 ASP B C 1
ATOM 11680 O O . ASP B 1 305 ? 83.891 8.574 85.351 1.00 37.00 305 ASP B O 1
ATOM 11689 N N . ARG B 1 306 ? 82.631 9.443 87.010 1.00 30.79 306 ARG B N 1
ATOM 11690 C CA . ARG B 1 306 ? 81.519 8.514 86.866 1.00 37.04 306 ARG B CA 1
ATOM 11691 C C . ARG B 1 306 ? 80.508 8.953 85.817 1.00 38.59 306 ARG B C 1
ATOM 11692 O O . ARG B 1 306 ? 79.724 8.113 85.361 1.00 37.87 306 ARG B O 1
ATOM 11713 N N . ASN B 1 307 ? 80.535 10.222 85.396 1.00 33.83 307 ASN B N 1
ATOM 11714 C CA . ASN B 1 307 ? 79.551 10.775 84.464 1.00 31.47 307 ASN B CA 1
ATOM 11715 C C . ASN B 1 307 ? 80.238 11.543 83.346 1.00 32.05 307 ASN B C 1
ATOM 11716 O O . ASN B 1 307 ? 80.241 12.787 83.318 1.00 35.56 307 ASN B O 1
ATOM 11727 N N . PRO B 1 308 ? 80.816 10.827 82.385 1.00 29.45 308 PRO B N 1
ATOM 11728 C CA . PRO B 1 308 ? 81.568 11.509 81.315 1.00 36.83 308 PRO B CA 1
ATOM 11729 C C . PRO B 1 308 ? 80.724 12.412 80.435 1.00 31.76 308 PRO B C 1
ATOM 11730 O O . PRO B 1 308 ? 81.300 13.207 79.684 1.00 29.13 308 PRO B O 1
ATOM 11741 N N . ASP B 1 309 ? 79.382 12.310 80.491 1.00 27.95 309 ASP B N 1
ATOM 11742 C CA . ASP B 1 309 ? 78.543 13.309 79.816 1.00 25.76 309 ASP B CA 1
ATOM 11743 C C . ASP B 1 309 ? 78.572 14.705 80.558 1.00 30.03 309 ASP B C 1
ATOM 11744 O O . ASP B 1 309 ? 77.782 15.604 80.218 1.00 28.14 309 ASP B O 1
ATOM 11753 N N . THR B 1 310 ? 79.463 14.894 81.530 1.00 26.30 310 THR B N 1
ATOM 11754 C CA . THR B 1 310 ? 79.475 16.087 82.371 1.00 25.60 310 THR B CA 1
ATOM 11755 C C . THR B 1 310 ? 80.796 16.822 82.254 1.00 28.00 310 THR B C 1
ATOM 11756 O O . THR B 1 310 ? 81.859 16.216 82.389 1.00 27.17 310 THR B O 1
ATOM 11767 N N . LEU B 1 311 ? 80.724 18.121 82.009 1.00 28.53 311 LEU B N 1
ATOM 11768 C CA . LEU B 1 311 ? 81.900 18.968 82.016 1.00 24.44 311 LEU B CA 1
ATOM 11769 C C . LEU B 1 311 ? 81.954 19.781 83.295 1.00 24.15 311 LEU B C 1
ATOM 11770 O O . LEU B 1 311 ? 80.941 20.334 83.741 1.00 26.42 311 LEU B O 1
ATOM 11786 N N . LEU B 1 312 ? 83.151 19.854 83.870 1.00 23.59 312 LEU B N 1
ATOM 11787 C CA . LEU B 1 312 ? 83.447 20.710 85.005 1.00 23.44 312 LEU B CA 1
ATOM 11788 C C . LEU B 1 312 ? 84.373 21.829 84.551 1.00 25.00 312 LEU B C 1
ATOM 11789 O O . LEU B 1 312 ? 85.449 21.571 84.019 1.00 25.39 312 LEU B O 1
ATOM 11805 N N . ILE B 1 313 ? 83.937 23.062 84.785 1.00 22.09 313 ILE B N 1
ATOM 11806 C CA . ILE B 1 313 ? 84.721 24.270 84.631 1.00 21.21 313 ILE B CA 1
ATOM 11807 C C . ILE B 1 313 ? 85.045 24.794 86.023 1.00 22.88 313 ILE B C 1
ATOM 11808 O O . ILE B 1 313 ? 84.139 24.978 86.840 1.00 23.06 313 ILE B O 1
ATOM 11824 N N . VAL B 1 314 ? 86.329 25.040 86.285 1.00 22.59 314 VAL B N 1
ATOM 11825 C CA . VAL B 1 314 ? 86.795 25.627 87.528 1.00 21.16 314 VAL B CA 1
ATOM 11826 C C . VAL B 1 314 ? 87.448 26.950 87.183 1.00 24.12 314 VAL B C 1
ATOM 11827 O O . VAL B 1 314 ? 88.392 26.993 86.385 1.00 21.76 314 VAL B O 1
ATOM 11840 N N . VAL B 1 315 ? 86.970 28.027 87.785 1.00 21.98 315 VAL B N 1
ATOM 11841 C CA . VAL B 1 315 ? 87.374 29.339 87.301 1.00 25.46 315 VAL B CA 1
ATOM 11842 C C . VAL B 1 315 ? 87.305 30.340 88.441 1.00 25.65 315 VAL B C 1
ATOM 11843 O O . VAL B 1 315 ? 86.404 30.286 89.283 1.00 23.52 315 VAL B O 1
ATOM 11856 N N . SER B 1 316 ? 88.299 31.213 88.504 1.00 26.83 316 SER B N 1
ATOM 11857 C CA . SER B 1 316 ? 88.245 32.363 89.392 1.00 21.91 316 SER B CA 1
ATOM 11858 C C . SER B 1 316 ? 87.576 33.507 88.645 1.00 25.25 316 SER B C 1
ATOM 11859 O O . SER B 1 316 ? 87.730 33.644 87.421 1.00 23.44 316 SER B O 1
ATOM 11867 N N . ASP B 1 317 ? 86.820 34.345 89.374 1.00 24.64 317 ASP B N 1
ATOM 11868 C CA . ASP B 1 317 ? 86.137 35.438 88.680 1.00 23.85 317 ASP B CA 1
ATOM 11869 C C . ASP B 1 317 ? 86.959 36.708 88.685 1.00 28.24 317 ASP B C 1
ATOM 11870 O O . ASP B 1 317 ? 86.749 37.589 87.840 1.00 22.26 317 ASP B O 1
ATOM 11879 N N . HIS B 1 318 ? 87.917 36.797 89.598 1.00 19.19 318 HIS B N 1
ATOM 11880 C CA . HIS B 1 318 ? 88.927 37.844 89.579 1.00 22.98 318 HIS B CA 1
ATOM 11881 C C . HIS B 1 318 ? 89.788 37.578 90.801 1.00 21.08 318 HIS B C 1
ATOM 11882 O O . HIS B 1 318 ? 89.407 36.827 91.709 1.00 23.37 318 HIS B O 1
ATOM 11896 N N . ALA B 1 319 ? 90.945 38.229 90.820 1.00 22.14 319 ALA B N 1
ATOM 11897 C CA . ALA B 1 319 ? 91.821 38.230 91.978 1.00 21.65 319 ALA B CA 1
ATOM 11898 C C . ALA B 1 319 ? 91.382 39.302 92.957 1.00 24.78 319 ALA B C 1
ATOM 11899 O O . ALA B 1 319 ? 90.825 40.335 92.569 1.00 25.57 319 ALA B O 1
ATOM 11906 N N . THR B 1 320 ? 91.645 39.042 94.240 1.00 23.56 320 THR B N 1
ATOM 11907 C CA . THR B 1 320 ? 91.347 39.997 95.294 1.00 25.46 320 THR B CA 1
ATOM 11908 C C . THR B 1 320 ? 92.497 40.093 96.285 1.00 23.25 320 THR B C 1
ATOM 11909 O O . THR B 1 320 ? 93.049 39.071 96.708 1.00 22.11 320 THR B O 1
ATOM 11920 N N . GLY B 1 321 ? 92.833 41.336 96.651 1.00 24.35 321 GLY B N 1
ATOM 11921 C CA . GLY B 1 321 ? 93.879 41.612 97.615 1.00 22.71 321 GLY B CA 1
ATOM 11922 C C . GLY B 1 321 ? 95.044 42.306 96.954 1.00 24.60 321 GLY B C 1
ATOM 11923 O O . GLY B 1 321 ? 94.984 43.527 96.777 1.00 24.08 321 GLY B O 1
ATOM 11927 N N . VAL B 1 322 ? 96.118 41.570 96.578 1.00 22.29 322 VAL B N 1
ATOM 11928 C CA . VAL B 1 322 ? 96.276 40.153 96.822 1.00 21.66 322 VAL B CA 1
ATOM 11929 C C . VAL B 1 322 ? 97.240 39.813 97.956 1.00 24.87 322 VAL B C 1
ATOM 11930 O O . VAL B 1 322 ? 98.200 40.555 98.211 1.00 26.27 322 VAL B O 1
ATOM 11943 N N . GLY B 1 323 ? 97.014 38.659 98.580 1.00 23.42 323 GLY B N 1
ATOM 11944 C CA . GLY B 1 323 ? 97.767 38.254 99.753 1.00 25.09 323 GLY B CA 1
ATOM 11945 C C . GLY B 1 323 ? 98.905 37.298 99.444 1.00 23.81 323 GLY B C 1
ATOM 11946 O O . GLY B 1 323 ? 98.708 36.082 99.358 1.00 25.03 323 GLY B O 1
ATOM 11950 N N . GLY B 1 324 ? 100.111 37.853 99.280 1.00 20.54 324 GLY B N 1
ATOM 11951 C CA . GLY B 1 324 ? 101.274 37.086 98.854 1.00 27.24 324 GLY B CA 1
ATOM 11952 C C . GLY B 1 324 ? 102.205 36.766 100.013 1.00 26.11 324 GLY B C 1
ATOM 11953 O O . GLY B 1 324 ? 102.544 37.645 100.819 1.00 25.95 324 GLY B O 1
ATOM 11957 N N . LEU B 1 325 ? 102.563 35.488 100.118 1.00 25.74 325 LEU B N 1
ATOM 11958 C CA . LEU B 1 325 ? 103.683 35.083 100.947 1.00 24.66 325 LEU B CA 1
ATOM 11959 C C . LEU B 1 325 ? 104.947 35.686 100.364 1.00 25.87 325 LEU B C 1
ATOM 11960 O O . LEU B 1 325 ? 105.262 35.455 99.194 1.00 23.66 325 LEU B O 1
ATOM 11976 N N . TYR B 1 326 ? 105.663 36.473 101.159 1.00 23.07 326 TYR B N 1
ATOM 11977 C CA . TYR B 1 326 ? 106.771 37.256 100.626 1.00 23.68 326 TYR B CA 1
ATOM 11978 C C . TYR B 1 326 ? 108.109 36.857 101.248 1.00 24.12 326 TYR B C 1
ATOM 11979 O O . TYR B 1 326 ? 108.173 36.177 102.284 1.00 25.37 326 TYR B O 1
ATOM 11997 N N . GLY B 1 327 ? 109.182 37.272 100.562 1.00 22.17 327 GLY B N 1
ATOM 11998 C CA . GLY B 1 327 ? 110.539 36.932 100.964 1.00 26.65 327 GLY B CA 1
ATOM 11999 C C . GLY B 1 327 ? 110.891 37.455 102.343 1.00 27.62 327 GLY B C 1
ATOM 12000 O O . GLY B 1 327 ? 110.797 38.657 102.579 1.00 23.29 327 GLY B O 1
ATOM 12004 N N . ALA B 1 328 ? 111.316 36.561 103.233 1.00 27.53 328 ALA B N 1
ATOM 12005 C CA . ALA B 1 328 ? 111.626 36.898 104.609 1.00 28.94 328 ALA B CA 1
ATOM 12006 C C . ALA B 1 328 ? 112.913 36.220 105.050 1.00 34.27 328 ALA B C 1
ATOM 12007 O O . ALA B 1 328 ? 113.118 35.024 104.796 1.00 27.64 328 ALA B O 1
ATOM 12014 N N . GLY B 1 329 ? 113.757 36.978 105.752 1.00 36.81 329 GLY B N 1
ATOM 12015 C CA . GLY B 1 329 ? 115.009 36.461 106.260 1.00 24.68 329 GLY B CA 1
ATOM 12016 C C . GLY B 1 329 ? 116.133 36.612 105.261 1.00 31.61 329 GLY B C 1
ATOM 12017 O O . GLY B 1 329 ? 115.939 36.980 104.101 1.00 26.29 329 GLY B O 1
ATOM 12021 N N . ARG B 1 330 ? 117.342 36.318 105.744 1.00 31.42 330 ARG B N 1
ATOM 12022 C CA . ARG B 1 330 ? 118.530 36.357 104.896 1.00 31.26 330 ARG B CA 1
ATOM 12023 C C . ARG B 1 330 ? 118.309 35.496 103.662 1.00 31.60 330 ARG B C 1
ATOM 12024 O O . ARG B 1 330 ? 117.873 34.343 103.761 1.00 31.69 330 ARG B O 1
ATOM 12045 N N . SER B 1 331 ? 118.612 36.061 102.503 1.00 28.40 331 SER B N 1
ATOM 12046 C CA . SER B 1 331 ? 118.409 35.381 101.223 1.00 33.83 331 SER B CA 1
ATOM 12047 C C . SER B 1 331 ? 117.006 34.785 101.088 1.00 28.07 331 SER B C 1
ATOM 12048 O O . SER B 1 331 ? 116.808 33.819 100.360 1.00 33.13 331 SER B O 1
ATOM 12056 N N . TYR B 1 332 ? 116.029 35.364 101.794 1.00 26.49 332 TYR B N 1
ATOM 12057 C CA . TYR B 1 332 ? 114.633 34.913 101.819 1.00 30.16 332 TYR B CA 1
ATOM 12058 C C . TYR B 1 332 ? 114.483 33.481 102.317 1.00 31.60 332 TYR B C 1
ATOM 12059 O O . TYR B 1 332 ? 113.428 32.843 102.131 1.00 26.30 332 TYR B O 1
ATOM 12077 N N . LEU B 1 333 ? 115.507 32.977 103.002 1.00 29.45 333 LEU B N 1
ATOM 12078 C CA . LEU B 1 333 ? 115.541 31.574 103.406 1.00 29.63 333 LEU B CA 1
ATOM 12079 C C . LEU B 1 333 ? 114.532 31.220 104.480 1.00 23.59 333 LEU B C 1
ATOM 12080 O O . LEU B 1 333 ? 114.284 30.029 104.689 1.00 27.07 333 LEU B O 1
ATOM 12096 N N . GLU B 1 334 ? 113.929 32.189 105.156 1.00 25.31 334 GLU B N 1
ATOM 12097 C CA . GLU B 1 334 ? 112.969 31.889 106.213 1.00 28.22 334 GLU B CA 1
ATOM 12098 C C . GLU B 1 334 ? 111.520 32.071 105.753 1.00 33.87 334 GLU B C 1
ATOM 12099 O O . GLU B 1 334 ? 110.603 32.141 106.591 1.00 25.40 334 GLU B O 1
ATOM 12111 N N . SER B 1 335 ? 111.286 32.127 104.435 1.00 29.09 335 SER B N 1
ATOM 12112 C CA . SER B 1 335 ? 109.965 32.523 103.961 1.00 25.45 335 SER B CA 1
ATOM 12113 C C . SER B 1 335 ? 108.896 31.467 104.208 1.00 26.49 335 SER B C 1
ATOM 12114 O O . SER B 1 335 ? 107.714 31.812 104.309 1.00 27.84 335 SER B O 1
ATOM 12122 N N . SER B 1 336 ? 109.254 30.207 104.335 1.00 24.54 336 SER B N 1
ATOM 12123 C CA . SER B 1 336 ? 108.194 29.244 104.575 1.00 26.01 336 SER B CA 1
ATOM 12124 C C . SER B 1 336 ? 107.614 29.326 105.980 1.00 26.99 336 SER B C 1
ATOM 12125 O O . SER B 1 336 ? 106.588 28.689 106.240 1.00 25.23 336 SER B O 1
ATOM 12133 N N . GLN B 1 337 ? 108.224 30.099 106.890 1.00 25.94 337 GLN B N 1
ATOM 12134 C CA . GLN B 1 337 ? 107.672 30.194 108.244 1.00 31.64 337 GLN B CA 1
ATOM 12135 C C . GLN B 1 337 ? 106.229 30.695 108.233 1.00 27.61 337 GLN B C 1
ATOM 12136 O O . GLN B 1 337 ? 105.403 30.245 109.037 1.00 28.10 337 GLN B O 1
ATOM 12150 N N . GLY B 1 338 ? 105.903 31.635 107.337 1.00 29.28 338 GLY B N 1
ATOM 12151 C CA . GLY B 1 338 ? 104.537 32.142 107.278 1.00 31.13 338 GLY B CA 1
ATOM 12152 C C . GLY B 1 338 ? 103.503 31.065 107.029 1.00 25.33 338 GLY B C 1
ATOM 12153 O O . GLY B 1 338 ? 102.363 31.155 107.512 1.00 33.47 338 GLY B O 1
ATOM 12157 N N . VAL B 1 339 ? 103.857 30.050 106.245 1.00 24.04 339 VAL B N 1
ATOM 12158 C CA . VAL B 1 339 ? 102.934 28.941 106.037 1.00 25.62 339 VAL B CA 1
ATOM 12159 C C . VAL B 1 339 ? 102.695 28.236 107.364 1.00 26.94 339 VAL B C 1
ATOM 12160 O O . VAL B 1 339 ? 101.551 28.010 107.789 1.00 28.32 339 VAL B O 1
ATOM 12173 N N . ASP B 1 340 ? 103.785 27.924 108.064 1.00 26.30 340 ASP B N 1
ATOM 12174 C CA . ASP B 1 340 ? 103.662 27.317 109.394 1.00 36.48 340 ASP B CA 1
ATOM 12175 C C . ASP B 1 340 ? 102.826 28.183 110.330 1.00 24.28 340 ASP B C 1
ATOM 12176 O O . ASP B 1 340 ? 101.960 27.681 111.048 1.00 26.75 340 ASP B O 1
ATOM 12185 N N . LEU B 1 341 ? 103.047 29.487 110.320 1.00 31.20 341 LEU B N 1
ATOM 12186 C CA . LEU B 1 341 ? 102.342 30.381 111.235 1.00 30.99 341 LEU B CA 1
ATOM 12187 C C . LEU B 1 341 ? 100.835 30.463 110.984 1.00 33.87 341 LEU B C 1
ATOM 12188 O O . LEU B 1 341 ? 100.142 31.163 111.724 1.00 37.88 341 LEU B O 1
ATOM 12204 N N . LEU B 1 342 ? 100.297 29.781 109.978 1.00 33.08 342 LEU B N 1
ATOM 12205 C CA . LEU B 1 342 ? 98.858 29.778 109.749 1.00 31.09 342 LEU B CA 1
ATOM 12206 C C . LEU B 1 342 ? 98.159 28.658 110.515 1.00 32.06 342 LEU B C 1
ATOM 12207 O O . LEU B 1 342 ? 96.961 28.778 110.815 1.00 28.14 342 LEU B O 1
ATOM 12223 N N . GLU B 1 343 ? 98.912 27.586 110.820 1.00 25.71 343 GLU B N 1
ATOM 12224 C CA . GLU B 1 343 ? 98.279 26.421 111.435 1.00 30.93 343 GLU B CA 1
ATOM 12225 C C . GLU B 1 343 ? 97.714 26.704 112.811 1.00 32.98 343 GLU B C 1
ATOM 12226 O O . GLU B 1 343 ? 96.767 25.966 113.195 1.00 37.26 343 GLU B O 1
ATOM 12238 N N . PRO B 1 344 ? 98.210 27.645 113.594 1.00 31.84 344 PRO B N 1
ATOM 12239 C CA . PRO B 1 344 ? 97.606 27.913 114.899 1.00 34.60 344 PRO B CA 1
ATOM 12240 C C . PRO B 1 344 ? 96.359 28.766 114.828 1.00 36.86 344 PRO B C 1
ATOM 12241 O O . PRO B 1 344 ? 95.646 28.853 115.826 1.00 29.55 344 PRO B O 1
ATOM 12252 N N . GLN B 1 345 ? 96.075 29.397 113.696 1.00 34.16 345 GLN B N 1
ATOM 12253 C CA . GLN B 1 345 ? 94.891 30.240 113.583 1.00 32.80 345 GLN B CA 1
ATOM 12254 C C . GLN B 1 345 ? 93.631 29.429 113.801 1.00 37.01 345 GLN B C 1
ATOM 12255 O O . GLN B 1 345 ? 93.503 28.292 113.325 1.00 31.73 345 GLN B O 1
ATOM 12269 N N . ARG B 1 346 ? 92.682 30.026 114.519 1.00 28.62 346 ARG B N 1
ATOM 12270 C CA . ARG B 1 346 ? 91.468 29.317 114.860 1.00 34.51 346 ARG B CA 1
ATOM 12271 C C . ARG B 1 346 ? 90.193 30.095 114.565 1.00 26.57 346 ARG B C 1
ATOM 12272 O O . ARG B 1 346 ? 89.102 29.560 114.801 1.00 29.97 346 ARG B O 1
ATOM 12293 N N . ALA B 1 347 ? 90.282 31.325 114.070 1.00 30.78 347 ALA B N 1
ATOM 12294 C CA . ALA B 1 347 ? 89.081 32.037 113.660 1.00 35.83 347 ALA B CA 1
ATOM 12295 C C . ALA B 1 347 ? 89.477 33.148 112.705 1.00 34.85 347 ALA B C 1
ATOM 12296 O O . ALA B 1 347 ? 90.642 33.539 112.623 1.00 31.31 347 ALA B O 1
ATOM 12303 N N . SER B 1 348 ? 88.471 33.692 112.020 1.00 32.44 348 SER B N 1
ATOM 12304 C CA . SER B 1 348 ? 88.658 34.806 111.103 1.00 27.78 348 SER B CA 1
ATOM 12305 C C . SER B 1 348 ? 88.596 36.141 111.838 1.00 34.19 348 SER B C 1
ATOM 12306 O O . SER B 1 348 ? 88.117 36.221 112.966 1.00 32.12 348 SER B O 1
ATOM 12314 N N . PHE B 1 349 ? 89.030 37.210 111.142 1.00 31.96 349 PHE B N 1
ATOM 12315 C CA . PHE B 1 349 ? 88.871 38.563 111.660 1.00 30.06 349 PHE B CA 1
ATOM 12316 C C . PHE B 1 349 ? 87.397 38.903 111.855 1.00 38.39 349 PHE B C 1
ATOM 12317 O O . PHE B 1 349 ? 87.050 39.703 112.726 1.00 34.38 349 PHE B O 1
ATOM 12334 N N . GLU B 1 350 ? 86.524 38.323 111.026 1.00 34.71 350 GLU B N 1
ATOM 12335 C CA . GLU B 1 350 ? 85.091 38.572 111.146 1.00 36.72 350 GLU B CA 1
ATOM 12336 C C . GLU B 1 350 ? 84.554 37.969 112.429 1.00 38.42 350 GLU B C 1
ATOM 12337 O O . GLU B 1 350 ? 83.832 38.621 113.179 1.00 39.07 350 GLU B O 1
ATOM 12349 N N . HIS B 1 351 ? 84.886 36.713 112.688 1.00 32.69 351 HIS B N 1
ATOM 12350 C CA . HIS B 1 351 ? 84.475 36.099 113.933 1.00 33.18 351 HIS B CA 1
ATOM 12351 C C . HIS B 1 351 ? 85.101 36.811 115.130 1.00 41.40 351 HIS B C 1
ATOM 12352 O O . HIS B 1 351 ? 84.440 37.006 116.157 1.00 40.07 351 HIS B O 1
ATOM 12366 N N . MET B 1 352 ? 86.366 37.233 115.011 1.00 31.09 352 MET B N 1
ATOM 12367 C CA . MET B 1 352 ? 87.013 37.921 116.120 1.00 38.58 352 MET B CA 1
ATOM 12368 C C . MET B 1 352 ? 86.324 39.250 116.411 1.00 39.91 352 MET B C 1
ATOM 12369 O O . MET B 1 352 ? 86.195 39.649 117.571 1.00 41.32 352 MET B O 1
ATOM 12383 N N . LEU B 1 353 ? 85.938 39.976 115.361 1.00 36.04 353 LEU B N 1
ATOM 12384 C CA . LEU B 1 353 ? 85.247 41.244 115.532 1.00 36.58 353 LEU B CA 1
ATOM 12385 C C . LEU B 1 353 ? 83.875 41.031 116.152 1.00 38.99 353 LEU B C 1
ATOM 12386 O O . LEU B 1 353 ? 83.410 41.857 116.945 1.00 39.20 353 LEU B O 1
ATOM 12402 N N . ARG B 1 354 ? 83.226 39.926 115.804 1.00 42.14 354 ARG B N 1
ATOM 12403 C CA . ARG B 1 354 ? 81.985 39.537 116.458 1.00 43.74 354 ARG B CA 1
ATOM 12404 C C . ARG B 1 354 ? 82.186 39.413 117.958 1.00 46.81 354 ARG B C 1
ATOM 12405 O O . ARG B 1 354 ? 81.447 40.004 118.751 1.00 47.59 354 ARG B O 1
ATOM 12426 N N . VAL B 1 355 ? 83.191 38.635 118.358 1.00 49.29 355 VAL B N 1
ATOM 12427 C CA . VAL B 1 355 ? 83.473 38.389 119.769 1.00 50.79 355 VAL B CA 1
ATOM 12428 C C . VAL B 1 355 ? 83.807 39.685 120.488 1.00 46.85 355 VAL B C 1
ATOM 12429 O O . VAL B 1 355 ? 83.433 39.887 121.646 1.00 49.81 355 VAL B O 1
ATOM 12442 N N . LEU B 1 356 ? 84.536 40.568 119.821 1.00 44.84 356 LEU B N 1
ATOM 12443 C CA . LEU B 1 356 ? 85.059 41.745 120.481 1.00 47.79 356 LEU B CA 1
ATOM 12444 C C . LEU B 1 356 ? 83.995 42.798 120.713 1.00 52.00 356 LEU B C 1
ATOM 12445 O O . LEU B 1 356 ? 84.220 43.707 121.516 1.00 45.77 356 LEU B O 1
ATOM 12461 N N . GLY B 1 357 ? 82.865 42.708 120.008 1.00 46.34 357 GLY B N 1
ATOM 12462 C CA . GLY B 1 357 ? 81.819 43.679 120.221 1.00 51.16 357 GLY B CA 1
ATOM 12463 C C . GLY B 1 357 ? 82.274 45.066 119.795 1.00 52.76 357 GLY B C 1
ATOM 12464 O O . GLY B 1 357 ? 83.319 45.262 119.185 1.00 45.78 357 GLY B O 1
ATOM 12468 N N . GLN B 1 358 ? 81.440 46.043 120.167 1.00 52.22 358 GLN B N 1
ATOM 12469 C CA . GLN B 1 358 ? 81.625 47.388 119.647 1.00 57.33 358 GLN B CA 1
ATOM 12470 C C . GLN B 1 358 ? 82.511 48.273 120.512 1.00 57.32 358 GLN B C 1
ATOM 12471 O O . GLN B 1 358 ? 83.016 49.288 120.010 1.00 54.05 358 GLN B O 1
ATOM 12485 N N . ALA B 1 359 ? 82.725 47.921 121.784 1.00 60.18 359 ALA B N 1
ATOM 12486 C CA . ALA B 1 359 ? 83.592 48.691 122.678 1.00 64.66 359 ALA B CA 1
ATOM 12487 C C . ALA B 1 359 ? 84.581 47.765 123.370 1.00 57.92 359 ALA B C 1
ATOM 12488 O O . ALA B 1 359 ? 84.521 47.561 124.585 1.00 56.20 359 ALA B O 1
ATOM 12495 N N . PRO B 1 360 ? 85.514 47.192 122.623 1.00 61.99 360 PRO B N 1
ATOM 12496 C CA . PRO B 1 360 ? 86.519 46.330 123.244 1.00 57.03 360 PRO B CA 1
ATOM 12497 C C . PRO B 1 360 ? 87.604 47.151 123.912 1.00 51.23 360 PRO B C 1
ATOM 12498 O O . PRO B 1 360 ? 87.883 48.290 123.534 1.00 48.25 360 PRO B O 1
ATOM 12509 N N . GLU B 1 361 ? 88.215 46.544 124.923 1.00 57.25 361 GLU B N 1
ATOM 12510 C CA . GLU B 1 361 ? 89.425 47.076 125.532 1.00 62.03 361 GLU B CA 1
ATOM 12511 C C . GLU B 1 361 ? 90.632 46.429 124.861 1.00 49.99 361 GLU B C 1
ATOM 12512 O O . GLU B 1 361 ? 90.555 45.295 124.379 1.00 48.65 361 GLU B O 1
ATOM 12524 N N . ALA B 1 362 ? 91.749 47.161 124.842 1.00 43.54 362 ALA B N 1
ATOM 12525 C CA . ALA B 1 362 ? 92.984 46.604 124.303 1.00 44.87 362 ALA B CA 1
ATOM 12526 C C . ALA B 1 362 ? 93.234 45.201 124.832 1.00 48.23 362 ALA B C 1
ATOM 12527 O O . ALA B 1 362 ? 93.651 44.305 124.088 1.00 40.32 362 ALA B O 1
ATOM 12534 N N . SER B 1 363 ? 92.986 44.994 126.123 1.00 43.37 363 SER B N 1
ATOM 12535 C CA . SER B 1 363 ? 93.246 43.693 126.718 1.00 45.74 363 SER B CA 1
ATOM 12536 C C . SER B 1 363 ? 92.395 42.611 126.068 1.00 44.30 363 SER B C 1
ATOM 12537 O O . SER B 1 363 ? 92.840 41.464 125.928 1.00 51.01 363 SER B O 1
ATOM 12545 N N . GLN B 1 364 ? 91.177 42.954 125.664 1.00 40.42 364 GLN B N 1
ATOM 12546 C CA . GLN B 1 364 ? 90.312 42.002 124.978 1.00 50.49 364 GLN B CA 1
ATOM 12547 C C . GLN B 1 364 ? 90.722 41.795 123.526 1.00 43.76 364 GLN B C 1
ATOM 12548 O O . GLN B 1 364 ? 90.622 40.675 123.007 1.00 43.52 364 GLN B O 1
ATOM 12562 N N . VAL B 1 365 ? 91.157 42.870 122.863 1.00 42.53 365 VAL B N 1
ATOM 12563 C CA . VAL B 1 365 ? 91.776 42.740 121.547 1.00 49.10 365 VAL B CA 1
ATOM 12564 C C . VAL B 1 365 ? 92.989 41.826 121.626 1.00 45.64 365 VAL B C 1
ATOM 12565 O O . VAL B 1 365 ? 93.194 40.942 120.787 1.00 43.20 365 VAL B O 1
ATOM 12578 N N . LYS B 1 366 ? 93.827 42.057 122.622 1.00 39.31 366 LYS B N 1
ATOM 12579 C CA . LYS B 1 366 ? 95.061 41.293 122.762 1.00 45.25 366 LYS B CA 1
ATOM 12580 C C . LYS B 1 366 ? 94.752 39.828 123.032 1.00 48.53 366 LYS B C 1
ATOM 12581 O O . LYS B 1 366 ? 95.412 38.935 122.485 1.00 44.59 366 LYS B O 1
ATOM 12600 N N . GLU B 1 367 ? 93.698 39.558 123.806 1.00 48.51 367 GLU B N 1
ATOM 12601 C CA . GLU B 1 367 ? 93.332 38.171 124.062 1.00 45.15 367 GLU B CA 1
ATOM 12602 C C . GLU B 1 367 ? 92.772 37.502 122.812 1.00 43.72 367 GLU B C 1
ATOM 12603 O O . GLU B 1 367 ? 93.041 36.321 122.555 1.00 36.81 367 GLU B O 1
ATOM 12615 N N . ALA B 1 368 ? 91.944 38.215 122.052 1.00 40.54 368 ALA B N 1
ATOM 12616 C CA . ALA B 1 368 ? 91.388 37.607 120.846 1.00 48.73 368 ALA B CA 1
ATOM 12617 C C . ALA B 1 368 ? 92.508 37.205 119.884 1.00 37.46 368 ALA B C 1
ATOM 12618 O O . ALA B 1 368 ? 92.546 36.073 119.396 1.00 38.18 368 ALA B O 1
ATOM 12625 N N . PHE B 1 369 ? 93.444 38.118 119.620 1.00 36.38 369 PHE B N 1
ATOM 12626 C CA . PHE B 1 369 ? 94.530 37.795 118.706 1.00 37.30 369 PHE B CA 1
ATOM 12627 C C . PHE B 1 369 ? 95.350 36.616 119.214 1.00 42.39 369 PHE B C 1
ATOM 12628 O O . PHE B 1 369 ? 95.843 35.803 118.423 1.00 39.74 369 PHE B O 1
ATOM 12645 N N . ARG B 1 370 ? 95.550 36.526 120.530 1.00 44.38 370 ARG B N 1
ATOM 12646 C CA . ARG B 1 370 ? 96.300 35.397 121.075 1.00 41.53 370 ARG B CA 1
ATOM 12647 C C . ARG B 1 370 ? 95.550 34.097 120.838 1.00 34.35 370 ARG B C 1
ATOM 12648 O O . ARG B 1 370 ? 96.101 33.135 120.295 1.00 37.79 370 ARG B O 1
ATOM 12669 N N . ALA B 1 371 ? 94.284 34.053 121.228 1.00 36.74 371 ALA B N 1
ATOM 12670 C CA . ALA B 1 371 ? 93.534 32.804 121.197 1.00 40.01 371 ALA B CA 1
ATOM 12671 C C . ALA B 1 371 ? 93.123 32.386 119.784 1.00 38.80 371 ALA B C 1
ATOM 12672 O O . ALA B 1 371 ? 92.964 31.187 119.510 1.00 39.45 371 ALA B O 1
ATOM 12679 N N . MET B 1 372 ? 92.934 33.338 118.880 1.00 38.75 372 MET B N 1
ATOM 12680 C CA . MET B 1 372 ? 92.337 33.006 117.594 1.00 41.75 372 MET B CA 1
ATOM 12681 C C . MET B 1 372 ? 93.295 33.129 116.431 1.00 38.17 372 MET B C 1
ATOM 12682 O O . MET B 1 372 ? 93.115 32.411 115.440 1.00 34.33 372 MET B O 1
ATOM 12696 N N . LYS B 1 373 ? 94.317 33.984 116.541 1.00 34.76 373 LYS B N 1
ATOM 12697 C CA . LYS B 1 373 ? 95.375 34.067 115.555 1.00 34.13 373 LYS B CA 1
ATOM 12698 C C . LYS B 1 373 ? 96.733 33.594 116.077 1.00 40.39 373 LYS B C 1
ATOM 12699 O O . LYS B 1 373 ? 97.701 33.609 115.318 1.00 33.46 373 LYS B O 1
ATOM 12718 N N . GLY B 1 374 ? 96.849 33.215 117.351 1.00 41.40 374 GLY B N 1
ATOM 12719 C CA . GLY B 1 374 ? 98.156 32.849 117.883 1.00 34.45 374 GLY B CA 1
ATOM 12720 C C . GLY B 1 374 ? 99.191 33.956 117.812 1.00 34.18 374 GLY B C 1
ATOM 12721 O O . GLY B 1 374 ? 100.386 33.683 117.659 1.00 31.96 374 GLY B O 1
ATOM 12725 N N . VAL B 1 375 ? 98.768 35.209 117.924 1.00 37.89 375 VAL B N 1
ATOM 12726 C CA . VAL B 1 375 ? 99.658 36.368 117.824 1.00 42.38 375 VAL B CA 1
ATOM 12727 C C . VAL B 1 375 ? 99.729 37.055 119.184 1.00 41.88 375 VAL B C 1
ATOM 12728 O O . VAL B 1 375 ? 98.727 37.133 119.907 1.00 40.09 375 VAL B O 1
ATOM 12741 N N . ASP B 1 376 ? 100.930 37.521 119.546 1.00 42.51 376 ASP B N 1
ATOM 12742 C CA . ASP B 1 376 ? 101.148 38.285 120.777 1.00 42.55 376 ASP B CA 1
ATOM 12743 C C . ASP B 1 376 ? 101.270 39.750 120.361 1.00 36.09 376 ASP B C 1
ATOM 12744 O O . ASP B 1 376 ? 102.316 40.179 119.877 1.00 37.54 376 ASP B O 1
ATOM 12753 N N . LEU B 1 377 ? 100.197 40.513 120.528 1.00 36.29 377 LEU B N 1
ATOM 12754 C CA . LEU B 1 377 ? 100.206 41.907 120.134 1.00 38.60 377 LEU B CA 1
ATOM 12755 C C . LEU B 1 377 ? 100.946 42.754 121.157 1.00 46.20 377 LEU B C 1
ATOM 12756 O O . LEU B 1 377 ? 100.834 42.538 122.374 1.00 39.07 377 LEU B O 1
ATOM 12772 N N . GLU B 1 378 ? 101.684 43.738 120.657 1.00 43.90 378 GLU B N 1
ATOM 12773 C CA . GLU B 1 378 ? 102.188 44.768 121.539 1.00 49.02 378 GLU B CA 1
ATOM 12774 C C . GLU B 1 378 ? 101.041 45.667 121.989 1.00 51.90 378 GLU B C 1
ATOM 12775 O O . GLU B 1 378 ? 99.943 45.665 121.415 1.00 48.89 378 GLU B O 1
ATOM 12787 N N . ASP B 1 379 ? 101.317 46.476 123.011 1.00 50.21 379 ASP B N 1
ATOM 12788 C CA . ASP B 1 379 ? 100.287 47.382 123.500 1.00 53.73 379 ASP B CA 1
ATOM 12789 C C . ASP B 1 379 ? 99.840 48.320 122.388 1.00 45.47 379 ASP B C 1
ATOM 12790 O O . ASP B 1 379 ? 98.639 48.496 122.164 1.00 46.28 379 ASP B O 1
ATOM 12799 N N . ALA B 1 380 ? 100.792 48.860 121.623 1.00 38.39 380 ALA B N 1
ATOM 12800 C CA . ALA B 1 380 ? 100.465 49.852 120.609 1.00 38.85 380 ALA B CA 1
ATOM 12801 C C . ALA B 1 380 ? 99.674 49.265 119.438 1.00 48.41 380 ALA B C 1
ATOM 12802 O O . ALA B 1 380 ? 98.895 49.980 118.786 1.00 44.31 380 ALA B O 1
ATOM 12809 N N . GLU B 1 381 ? 99.915 47.993 119.125 1.00 44.72 381 GLU B N 1
ATOM 12810 C CA . GLU B 1 381 ? 99.173 47.308 118.076 1.00 39.48 381 GLU B CA 1
ATOM 12811 C C . GLU B 1 381 ? 97.743 47.053 118.516 1.00 42.76 381 GLU B C 1
ATOM 12812 O O . GLU B 1 381 ? 96.798 47.326 117.776 1.00 36.73 381 GLU B O 1
ATOM 12824 N N . ALA B 1 382 ? 97.566 46.546 119.729 1.00 40.53 382 ALA B N 1
ATOM 12825 C CA . ALA B 1 382 ? 96.221 46.366 120.248 1.00 35.45 382 ALA B CA 1
ATOM 12826 C C . ALA B 1 382 ? 95.448 47.681 120.243 1.00 41.50 382 ALA B C 1
ATOM 12827 O O . ALA B 1 382 ? 94.242 47.698 119.969 1.00 41.25 382 ALA B O 1
ATOM 12834 N N . GLU B 1 383 ? 96.127 48.803 120.515 1.00 41.38 383 GLU B N 1
ATOM 12835 C CA . GLU B 1 383 ? 95.400 50.070 120.606 1.00 49.26 383 GLU B CA 1
ATOM 12836 C C . GLU B 1 383 ? 94.935 50.539 119.232 1.00 50.86 383 GLU B C 1
ATOM 12837 O O . GLU B 1 383 ? 93.838 51.110 119.100 1.00 44.95 383 GLU B O 1
ATOM 12849 N N . ARG B 1 384 ? 95.757 50.306 118.199 1.00 49.97 384 ARG B N 1
ATOM 12850 C CA . ARG B 1 384 ? 95.348 50.633 116.837 1.00 41.54 384 ARG B CA 1
ATOM 12851 C C . ARG B 1 384 ? 94.059 49.913 116.453 1.00 38.92 384 ARG B C 1
ATOM 12852 O O . ARG B 1 384 ? 93.223 50.464 115.731 1.00 40.18 384 ARG B O 1
ATOM 12873 N N . VAL B 1 385 ? 93.909 48.661 116.880 1.00 38.11 385 VAL B N 1
ATOM 12874 C CA . VAL B 1 385 ? 92.690 47.915 116.603 1.00 36.89 385 VAL B CA 1
ATOM 12875 C C . VAL B 1 385 ? 91.506 48.558 117.319 1.00 42.93 385 VAL B C 1
ATOM 12876 O O . VAL B 1 385 ? 90.456 48.805 116.717 1.00 43.01 385 VAL B O 1
ATOM 12889 N N . VAL B 1 386 ? 91.655 48.839 118.615 1.00 47.92 386 VAL B N 1
ATOM 12890 C CA . VAL B 1 386 ? 90.581 49.501 119.358 1.00 47.27 386 VAL B CA 1
ATOM 12891 C C . VAL B 1 386 ? 90.156 50.785 118.649 1.00 45.06 386 VAL B C 1
ATOM 12892 O O . VAL B 1 386 ? 88.964 51.033 118.425 1.00 45.35 386 VAL B O 1
ATOM 12905 N N . ARG B 1 387 ? 91.130 51.621 118.284 1.00 40.86 387 ARG B N 1
ATOM 12906 C CA . ARG B 1 387 ? 90.801 52.885 117.635 1.00 44.77 387 ARG B CA 1
ATOM 12907 C C . ARG B 1 387 ? 90.143 52.645 116.288 1.00 50.73 387 ARG B C 1
ATOM 12908 O O . ARG B 1 387 ? 89.302 53.441 115.851 1.00 47.07 387 ARG B O 1
ATOM 12929 N N . ALA B 1 388 ? 90.508 51.555 115.612 1.00 44.62 388 ALA B N 1
ATOM 12930 C CA . ALA B 1 388 ? 89.844 51.237 114.355 1.00 48.66 388 ALA B CA 1
ATOM 12931 C C . ALA B 1 388 ? 88.399 50.809 114.595 1.00 37.17 388 ALA B C 1
ATOM 12932 O O . ALA B 1 388 ? 87.490 51.229 113.880 1.00 39.17 388 ALA B O 1
ATOM 12939 N N . ILE B 1 389 ? 88.169 49.995 115.619 1.00 41.39 389 ILE B N 1
ATOM 12940 C CA . ILE B 1 389 ? 86.830 49.482 115.862 1.00 42.24 389 ILE B CA 1
ATOM 12941 C C . ILE B 1 389 ? 85.911 50.583 116.373 1.00 48.18 389 ILE B C 1
ATOM 12942 O O . ILE B 1 389 ? 84.769 50.707 115.920 1.00 41.62 389 ILE B O 1
ATOM 12958 N N . ARG B 1 390 ? 86.405 51.412 117.308 1.00 47.68 390 ARG B N 1
ATOM 12959 C CA . ARG B 1 390 ? 85.552 52.327 118.064 1.00 52.49 390 ARG B CA 1
ATOM 12960 C C . ARG B 1 390 ? 85.498 53.726 117.470 1.00 50.33 390 ARG B C 1
ATOM 12961 O O . ARG B 1 390 ? 84.444 54.374 117.504 1.00 57.67 390 ARG B O 1
ATOM 12982 N N . GLU B 1 391 ? 86.622 54.211 116.952 1.00 51.32 391 GLU B N 1
ATOM 12983 C CA . GLU B 1 391 ? 86.722 55.565 116.435 1.00 47.04 391 GLU B CA 1
ATOM 12984 C C . GLU B 1 391 ? 86.819 55.623 114.921 1.00 52.53 391 GLU B C 1
ATOM 12985 O O . GLU B 1 391 ? 86.849 56.727 114.351 1.00 42.03 391 GLU B O 1
ATOM 12997 N N . LYS B 1 392 ? 86.894 54.469 114.251 1.00 54.00 392 LYS B N 1
ATOM 12998 C CA . LYS B 1 392 ? 87.038 54.438 112.796 1.00 44.30 392 LYS B CA 1
ATOM 12999 C C . LYS B 1 392 ? 88.296 55.187 112.382 1.00 41.26 392 LYS B C 1
ATOM 13000 O O . LYS B 1 392 ? 88.328 55.883 111.363 1.00 44.09 392 LYS B O 1
ATOM 13019 N N . VAL B 1 393 ? 89.336 55.036 113.205 1.00 44.70 393 VAL B N 1
ATOM 13020 C CA . VAL B 1 393 ? 90.698 55.486 112.915 1.00 51.35 393 VAL B CA 1
ATOM 13021 C C . VAL B 1 393 ? 91.462 54.275 112.397 1.00 40.75 393 VAL B C 1
ATOM 13022 O O . VAL B 1 393 ? 91.535 53.238 113.076 1.00 42.01 393 VAL B O 1
ATOM 13035 N N . TYR B 1 394 ? 92.040 54.401 111.208 1.00 37.49 394 TYR B N 1
ATOM 13036 C CA . TYR B 1 394 ? 92.577 53.268 110.462 1.00 43.81 394 TYR B CA 1
ATOM 13037 C C . TYR B 1 394 ? 94.074 53.432 110.258 1.00 40.37 394 TYR B C 1
ATOM 13038 O O . TYR B 1 394 ? 94.555 54.532 110.009 1.00 45.19 394 TYR B O 1
ATOM 13056 N N . TRP B 1 395 ? 94.807 52.328 110.322 1.00 41.92 395 TRP B N 1
ATOM 13057 C CA . TRP B 1 395 ? 96.247 52.397 110.176 1.00 41.90 395 TRP B CA 1
ATOM 13058 C C . TRP B 1 395 ? 96.732 51.282 109.231 1.00 33.78 395 TRP B C 1
ATOM 13059 O O . TRP B 1 395 ? 96.367 50.109 109.422 1.00 30.85 395 TRP B O 1
ATOM 13080 N N . PRO B 1 396 ? 97.588 51.609 108.254 1.00 37.61 396 PRO B N 1
ATOM 13081 C CA . PRO B 1 396 ? 98.151 52.949 108.045 1.00 36.55 396 PRO B CA 1
ATOM 13082 C C . PRO B 1 396 ? 97.213 53.944 107.378 1.00 40.73 396 PRO B C 1
ATOM 13083 O O . PRO B 1 396 ? 97.475 55.137 107.485 1.00 37.36 396 PRO B O 1
ATOM 13094 N N . GLU B 1 397 ? 96.177 53.471 106.688 1.00 39.35 397 GLU B N 1
ATOM 13095 C CA . GLU B 1 397 ? 95.207 54.349 106.038 1.00 33.89 397 GLU B CA 1
ATOM 13096 C C . GLU B 1 397 ? 94.036 53.485 105.586 1.00 35.13 397 GLU B C 1
ATOM 13097 O O . GLU B 1 397 ? 93.969 52.288 105.891 1.00 35.11 397 GLU B O 1
ATOM 13109 N N . GLY B 1 398 ? 93.075 54.117 104.907 1.00 31.50 398 GLY B N 1
ATOM 13110 C CA . GLY B 1 398 ? 91.780 53.482 104.709 1.00 31.83 398 GLY B CA 1
ATOM 13111 C C . GLY B 1 398 ? 91.274 53.489 103.279 1.00 33.30 398 GLY B C 1
ATOM 13112 O O . GLY B 1 398 ? 90.096 53.209 103.014 1.00 32.68 398 GLY B O 1
ATOM 13116 N N . VAL B 1 399 ? 92.167 53.815 102.354 1.00 30.60 399 VAL B N 1
ATOM 13117 C CA . VAL B 1 399 ? 91.841 53.925 100.938 1.00 37.43 399 VAL B CA 1
ATOM 13118 C C . VAL B 1 399 ? 92.469 52.783 100.133 1.00 35.61 399 VAL B C 1
ATOM 13119 O O . VAL B 1 399 ? 91.763 51.997 99.499 1.00 33.67 399 VAL B O 1
ATOM 13132 N N . ARG B 1 400 ? 93.796 52.702 100.120 1.00 32.75 400 ARG B N 1
ATOM 13133 C CA . ARG B 1 400 ? 94.476 51.518 99.615 1.00 32.76 400 ARG B CA 1
ATOM 13134 C C . ARG B 1 400 ? 94.032 50.295 100.397 1.00 27.07 400 ARG B C 1
ATOM 13135 O O . ARG B 1 400 ? 93.642 49.279 99.820 1.00 30.14 400 ARG B O 1
ATOM 13156 N N . GLN B 1 401 ? 94.015 50.405 101.726 1.00 28.21 401 GLN B N 1
ATOM 13157 C CA . GLN B 1 401 ? 93.443 49.390 102.602 1.00 25.20 401 GLN B CA 1
ATOM 13158 C C . GLN B 1 401 ? 92.007 49.804 102.918 1.00 38.17 401 GLN B C 1
ATOM 13159 O O . GLN B 1 401 ? 91.692 50.312 104.003 1.00 33.04 401 GLN B O 1
ATOM 13173 N N . GLY B 1 402 ? 91.125 49.558 101.956 1.00 32.61 402 GLY B N 1
ATOM 13174 C CA . GLY B 1 402 ? 89.759 50.032 101.967 1.00 26.10 402 GLY B CA 1
ATOM 13175 C C . GLY B 1 402 ? 88.769 49.215 102.736 1.00 36.13 402 GLY B C 1
ATOM 13176 O O . GLY B 1 402 ? 87.586 49.564 102.739 1.00 30.83 402 GLY B O 1
ATOM 13180 N N . VAL B 1 403 ? 89.192 48.157 103.414 1.00 26.50 403 VAL B N 1
ATOM 13181 C CA . VAL B 1 403 ? 88.268 47.308 104.161 1.00 34.66 403 VAL B CA 1
ATOM 13182 C C . VAL B 1 403 ? 88.662 47.387 105.626 1.00 35.13 403 VAL B C 1
ATOM 13183 O O . VAL B 1 403 ? 89.770 46.997 105.997 1.00 30.45 403 VAL B O 1
ATOM 13196 N N . GLN B 1 404 ? 87.761 47.902 106.455 1.00 25.21 404 GLN B N 1
ATOM 13197 C CA . GLN B 1 404 ? 88.118 48.306 107.808 1.00 28.96 404 GLN B CA 1
ATOM 13198 C C . GLN B 1 404 ? 87.003 47.920 108.752 1.00 29.32 404 GLN B C 1
ATOM 13199 O O . GLN B 1 404 ? 85.829 47.926 108.364 1.00 31.72 404 GLN B O 1
ATOM 13213 N N . PRO B 1 405 ? 87.338 47.572 110.002 1.00 34.90 405 PRO B N 1
ATOM 13214 C CA . PRO B 1 405 ? 88.696 47.639 110.561 1.00 32.43 405 PRO B CA 1
ATOM 13215 C C . PRO B 1 405 ? 89.635 46.464 110.217 1.00 34.58 405 PRO B C 1
ATOM 13216 O O . PRO B 1 405 ? 90.804 46.501 110.615 1.00 32.15 405 PRO B O 1
ATOM 13227 N N . ALA B 1 406 ? 89.156 45.474 109.461 1.00 32.91 406 ALA B N 1
ATOM 13228 C CA . ALA B 1 406 ? 89.944 44.260 109.225 1.00 30.20 406 ALA B CA 1
ATOM 13229 C C . ALA B 1 406 ? 91.340 44.555 108.686 1.00 25.60 406 ALA B C 1
ATOM 13230 O O . ALA B 1 406 ? 92.321 43.981 109.155 1.00 28.94 406 ALA B O 1
ATOM 13237 N N . ASN B 1 407 ? 91.460 45.431 107.683 1.00 30.62 407 ASN B N 1
ATOM 13238 C CA . ASN B 1 407 ? 92.795 45.693 107.164 1.00 27.74 407 ASN B CA 1
ATOM 13239 C C . ASN B 1 407 ? 93.716 46.263 108.249 1.00 37.33 407 ASN B C 1
ATOM 13240 O O . ASN B 1 407 ? 94.934 46.039 108.216 1.00 34.26 407 ASN B O 1
ATOM 13251 N N . THR B 1 408 ? 93.167 47.045 109.193 1.00 36.07 408 THR B N 1
ATOM 13252 C CA . THR B 1 408 ? 93.990 47.538 110.300 1.00 31.97 408 THR B CA 1
ATOM 13253 C C . THR B 1 408 ? 94.418 46.378 111.184 1.00 27.07 408 THR B C 1
ATOM 13254 O O . THR B 1 408 ? 95.575 46.296 111.590 1.00 35.04 408 THR B O 1
ATOM 13265 N N . MET B 1 409 ? 93.510 45.442 111.433 1.00 26.04 409 MET B N 1
ATOM 13266 C CA . MET B 1 409 ? 93.850 44.250 112.198 1.00 32.75 409 MET B CA 1
ATOM 13267 C C . MET B 1 409 ? 94.988 43.479 111.539 1.00 39.92 409 MET B C 1
ATOM 13268 O O . MET B 1 409 ? 95.870 42.944 112.223 1.00 32.47 409 MET B O 1
ATOM 13282 N N . ALA B 1 410 ? 94.977 43.393 110.210 1.00 30.34 410 ALA B N 1
ATOM 13283 C CA . ALA B 1 410 ? 96.045 42.691 109.521 1.00 28.24 410 ALA B CA 1
ATOM 13284 C C . ALA B 1 410 ? 97.374 43.388 109.765 1.00 29.08 410 ALA B C 1
ATOM 13285 O O . ALA B 1 410 ? 98.379 42.753 110.092 1.00 33.15 410 ALA B O 1
ATOM 13292 N N . TRP B 1 411 ? 97.398 44.701 109.599 1.00 31.75 411 TRP B N 1
ATOM 13293 C CA . TRP B 1 411 ? 98.626 45.448 109.826 1.00 29.07 411 TRP B CA 1
ATOM 13294 C C . TRP B 1 411 ? 99.061 45.406 111.295 1.00 28.85 411 TRP B C 1
ATOM 13295 O O . TRP B 1 411 ? 100.262 45.408 111.580 1.00 32.11 411 TRP B O 1
ATOM 13316 N N . ALA B 1 412 ? 98.110 45.292 112.226 1.00 29.93 412 ALA B N 1
ATOM 13317 C CA . ALA B 1 412 ? 98.466 45.174 113.637 1.00 33.95 412 ALA B CA 1
ATOM 13318 C C . ALA B 1 412 ? 99.250 43.898 113.934 1.00 42.52 412 ALA B C 1
ATOM 13319 O O . ALA B 1 412 ? 100.004 43.844 114.915 1.00 37.93 412 ALA B O 1
ATOM 13326 N N . MET B 1 413 ? 99.050 42.845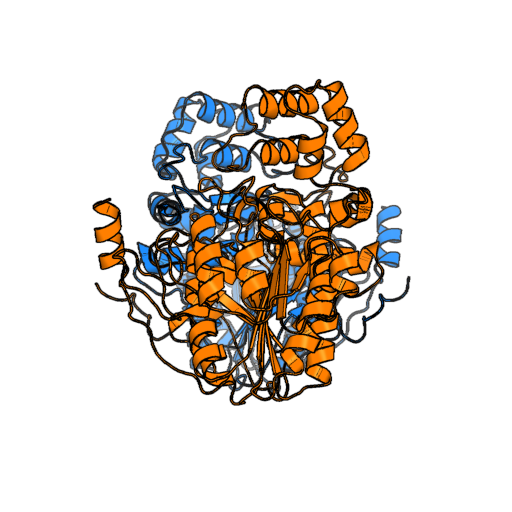 113.136 1.00 32.28 413 MET B N 1
ATOM 13327 C CA . MET B 1 413 ? 99.776 41.597 113.323 1.00 30.75 413 MET B CA 1
ATOM 13328 C C . MET B 1 413 ? 100.823 41.394 112.234 1.00 27.08 413 MET B C 1
ATOM 13329 O O . MET B 1 413 ? 101.149 40.264 111.886 1.00 35.33 413 MET B O 1
ATOM 13343 N N . VAL B 1 414 ? 101.376 42.488 111.715 1.00 33.22 414 VAL B N 1
ATOM 13344 C CA . VAL B 1 414 ? 102.435 42.388 110.713 1.00 33.45 414 VAL B CA 1
ATOM 13345 C C . VAL B 1 414 ? 103.678 41.734 111.292 1.00 36.71 414 VAL B C 1
ATOM 13346 O O . VAL B 1 414 ? 103.917 41.742 112.507 1.00 31.85 414 VAL B O 1
ATOM 13359 N N . GLN B 1 415 ? 104.496 41.169 110.396 1.00 33.42 415 GLN B N 1
ATOM 13360 C CA . GLN B 1 415 ? 105.766 40.571 110.805 1.00 37.94 415 GLN B CA 1
ATOM 13361 C C . GLN B 1 415 ? 106.669 41.650 111.396 1.00 35.78 415 GLN B C 1
ATOM 13362 O O . GLN B 1 415 ? 106.808 42.746 110.830 1.00 34.96 415 GLN B O 1
ATOM 13376 N N . ARG B 1 416 ? 107.292 41.338 112.531 1.00 39.09 416 ARG B N 1
ATOM 13377 C CA . ARG B 1 416 ? 108.221 42.258 113.180 1.00 34.63 416 ARG B CA 1
ATOM 13378 C C . ARG B 1 416 ? 109.663 41.767 113.189 1.00 34.82 416 ARG B C 1
ATOM 13379 O O . ARG B 1 416 ? 110.575 42.566 113.061 1.00 35.22 416 ARG B O 1
ATOM 13400 N N . ASP B 1 417 ? 109.897 40.474 113.338 1.00 33.65 417 ASP B N 1
ATOM 13401 C CA . ASP B 1 417 ? 111.250 39.934 113.300 1.00 34.87 417 ASP B CA 1
ATOM 13402 C C . ASP B 1 417 ? 111.697 39.726 111.855 1.00 32.87 417 ASP B C 1
ATOM 13403 O O . ASP B 1 417 ? 111.271 38.784 111.188 1.00 34.32 417 ASP B O 1
ATOM 13412 N N . ALA B 1 418 ? 112.618 40.570 111.400 1.00 33.84 418 ALA B N 1
ATOM 13413 C CA . ALA B 1 418 ? 113.119 40.494 110.037 1.00 37.31 418 ALA B CA 1
ATOM 13414 C C . ALA B 1 418 ? 114.054 39.316 109.811 1.00 39.50 418 ALA B C 1
ATOM 13415 O O . ALA B 1 418 ? 114.254 38.913 108.664 1.00 34.64 418 ALA B O 1
ATOM 13422 N N . GLN B 1 419 ? 114.613 38.737 110.864 1.00 36.66 419 GLN B N 1
ATOM 13423 C CA . GLN B 1 419 ? 115.486 37.592 110.657 1.00 38.80 419 GLN B CA 1
ATOM 13424 C C . GLN B 1 419 ? 114.674 36.321 110.466 1.00 31.15 419 GLN B C 1
ATOM 13425 O O . GLN B 1 419 ? 115.045 35.460 109.656 1.00 33.20 419 GLN B O 1
ATOM 13439 N N . LYS B 1 420 ? 113.588 36.179 111.196 1.00 33.06 420 LYS B N 1
ATOM 13440 C CA . LYS B 1 420 ? 112.744 35.000 111.043 1.00 35.55 420 LYS B CA 1
ATOM 13441 C C . LYS B 1 420 ? 111.303 35.319 111.438 1.00 38.43 420 LYS B C 1
ATOM 13442 O O . LYS B 1 420 ? 111.041 35.698 112.583 1.00 39.44 420 LYS B O 1
ATOM 13461 N N . PRO B 1 421 ? 110.352 35.187 110.524 1.00 41.70 421 PRO B N 1
ATOM 13462 C CA . PRO B 1 421 ? 108.994 35.681 110.788 1.00 39.94 421 PRO B CA 1
ATOM 13463 C C . PRO B 1 421 ? 108.425 35.165 112.104 1.00 36.07 421 PRO B C 1
ATOM 13464 O O . PRO B 1 421 ? 108.318 33.966 112.339 1.00 32.03 421 PRO B O 1
ATOM 13475 N N . ASP B 1 422 ? 107.983 36.112 112.933 1.00 27.55 422 ASP B N 1
ATOM 13476 C CA . ASP B 1 422 ? 107.257 35.801 114.151 1.00 33.74 422 ASP B CA 1
ATOM 13477 C C . ASP B 1 422 ? 105.750 35.834 113.958 1.00 31.46 422 ASP B C 1
ATOM 13478 O O . ASP B 1 422 ? 105.025 35.221 114.750 1.00 30.24 422 ASP B O 1
ATOM 13487 N N . ARG B 1 423 ? 105.258 36.546 112.950 1.00 36.66 423 ARG B N 1
ATOM 13488 C CA . ARG B 1 423 ? 103.891 36.425 112.465 1.00 31.24 423 ARG B CA 1
ATOM 13489 C C . ARG B 1 423 ? 103.943 36.227 110.954 1.00 33.17 423 ARG B C 1
ATOM 13490 O O . ARG B 1 423 ? 104.960 36.520 110.315 1.00 26.98 423 ARG B O 1
ATOM 13511 N N . PRO B 1 424 ? 102.884 35.697 110.350 1.00 33.27 424 PRO B N 1
ATOM 13512 C CA . PRO B 1 424 ? 102.985 35.295 108.938 1.00 31.31 424 PRO B CA 1
ATOM 13513 C C . PRO B 1 424 ? 103.494 36.418 108.053 1.00 31.14 424 PRO B C 1
ATOM 13514 O O . PRO B 1 424 ? 102.966 37.542 108.057 1.00 35.00 424 PRO B O 1
ATOM 13525 N N . ASN B 1 425 ? 104.550 36.112 107.291 1.00 26.06 425 ASN B N 1
ATOM 13526 C CA . ASN B 1 425 ? 105.074 37.014 106.271 1.00 27.32 425 ASN B CA 1
ATOM 13527 C C . ASN B 1 425 ? 104.217 36.942 105.006 1.00 27.54 425 ASN B C 1
ATOM 13528 O O . ASN B 1 425 ? 104.666 36.546 103.940 1.00 23.56 425 ASN B O 1
ATOM 13539 N N . ILE B 1 426 ? 102.966 37.335 105.148 1.00 26.98 426 ILE B N 1
ATOM 13540 C CA . ILE B 1 426 ? 102.023 37.455 104.039 1.00 24.81 426 ILE B CA 1
ATOM 13541 C C . ILE B 1 426 ? 101.572 38.912 104.034 1.00 27.67 426 ILE B C 1
ATOM 13542 O O . ILE B 1 426 ? 101.121 39.421 105.072 1.00 33.33 426 ILE B O 1
ATOM 13558 N N . GLY B 1 427 ? 101.762 39.597 102.898 1.00 24.78 427 GLY B N 1
ATOM 13559 C CA . GLY B 1 427 ? 101.360 40.977 102.726 1.00 29.80 427 GLY B CA 1
ATOM 13560 C C . GLY B 1 427 ? 100.226 41.108 101.713 1.00 26.85 427 GLY B C 1
ATOM 13561 O O . GLY B 1 427 ? 99.839 40.136 101.080 1.00 26.93 427 GLY B O 1
ATOM 13565 N N . TRP B 1 428 ? 99.699 42.339 101.574 1.00 28.77 428 TRP B N 1
ATOM 13566 C CA . TRP B 1 428 ? 98.500 42.581 100.775 1.00 24.00 428 TRP B CA 1
ATOM 13567 C C . TRP B 1 428 ? 98.611 43.854 99.955 1.00 27.85 428 TRP B C 1
ATOM 13568 O O . TRP B 1 428 ? 98.956 44.924 100.485 1.00 29.34 428 TRP B O 1
ATOM 13589 N N . SER B 1 429 ? 98.313 43.736 98.652 1.00 25.04 429 SER B N 1
ATOM 13590 C CA . SER B 1 429 ? 98.376 44.916 97.796 1.00 24.10 429 SER B CA 1
ATOM 13591 C C . SER B 1 429 ? 97.296 45.921 98.176 1.00 23.41 429 SER B C 1
ATOM 13592 O O . SER B 1 429 ? 97.448 47.118 97.934 1.00 24.84 429 SER B O 1
ATOM 13600 N N . SER B 1 430 ? 96.200 45.447 98.756 1.00 26.50 430 SER B N 1
ATOM 13601 C CA . SER B 1 430 ? 95.033 46.294 98.939 1.00 27.82 430 SER B CA 1
ATOM 13602 C C . SER B 1 430 ? 93.973 45.479 99.652 1.00 25.02 430 SER B C 1
ATOM 13603 O O . SER B 1 430 ? 94.174 44.282 99.927 1.00 22.59 430 SER B O 1
ATO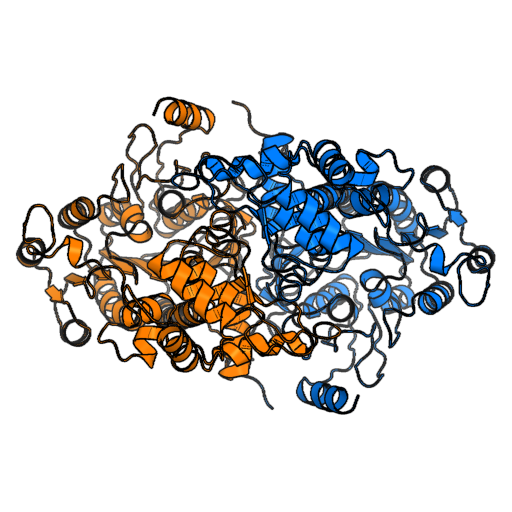M 13611 N N . GLY B 1 431 ? 92.847 46.105 99.953 1.00 23.62 431 GLY B N 1
ATOM 13612 C CA . GLY B 1 431 ? 91.688 45.434 100.473 1.00 26.08 431 GLY B CA 1
ATOM 13613 C C . GLY B 1 431 ? 90.665 45.156 99.407 1.00 29.03 431 GLY B C 1
ATOM 13614 O O . GLY B 1 431 ? 89.516 44.816 99.736 1.00 31.06 431 GLY B O 1
ATOM 13618 N N . GLN B 1 432 ? 91.023 45.297 98.139 1.00 23.85 432 GLN B N 1
ATOM 13619 C CA . GLN B 1 432 ? 90.064 45.285 97.052 1.00 26.57 432 GLN B CA 1
ATOM 13620 C C . GLN B 1 432 ? 90.469 44.291 95.971 1.00 23.74 432 GLN B C 1
ATOM 13621 O O . GLN B 1 432 ? 91.556 43.713 96.004 1.00 23.93 432 GLN B O 1
ATOM 13635 N N . HIS B 1 433 ? 89.582 44.129 94.985 1.00 24.99 433 HIS B N 1
ATOM 13636 C CA . HIS B 1 433 ? 89.890 43.319 93.809 1.00 27.96 433 HIS B CA 1
ATOM 13637 C C . HIS B 1 433 ? 91.084 43.902 93.063 1.00 27.30 433 HIS B C 1
ATOM 13638 O O . HIS B 1 433 ? 91.354 45.101 93.151 1.00 25.14 433 HIS B O 1
ATOM 13652 N N . THR B 1 434 ? 91.760 43.051 92.289 1.00 23.51 434 THR B N 1
ATOM 13653 C CA . THR B 1 434 ? 92.843 43.480 91.420 1.00 25.22 434 THR B CA 1
ATOM 13654 C C . THR B 1 434 ? 92.582 43.079 89.967 1.00 24.13 434 THR B C 1
ATOM 13655 O O . THR B 1 434 ? 91.668 42.318 89.648 1.00 24.29 434 THR B O 1
ATOM 13666 N N . ALA B 1 435 ? 93.451 43.592 89.098 1.00 24.26 435 ALA B N 1
ATOM 13667 C CA . ALA B 1 435 ? 93.317 43.433 87.661 1.00 28.39 435 ALA B CA 1
ATOM 13668 C C . ALA B 1 435 ? 93.909 42.151 87.111 1.00 24.59 435 ALA B C 1
ATOM 13669 O O . ALA B 1 435 ? 93.741 41.886 85.919 1.00 24.49 435 ALA B O 1
ATOM 13676 N N . SER B 1 436 ? 94.597 41.370 87.931 1.00 23.47 436 SER B N 1
ATOM 13677 C CA . SER B 1 436 ? 95.398 40.269 87.425 1.00 27.95 436 SER B CA 1
ATOM 13678 C C . SER B 1 436 ? 94.532 39.234 86.702 1.00 23.92 436 SER B C 1
ATOM 13679 O O . SER B 1 436 ? 93.435 38.905 87.173 1.00 24.06 436 SER B O 1
ATOM 13687 N N . PRO B 1 437 ? 95.009 38.646 85.602 1.00 25.49 437 PRO B N 1
ATOM 13688 C CA . PRO B 1 437 ? 94.302 37.493 85.047 1.00 23.43 437 PRO B CA 1
ATOM 13689 C C . PRO B 1 437 ? 94.361 36.343 86.023 1.00 22.42 437 PRO B C 1
ATOM 13690 O O . PRO B 1 437 ? 95.293 36.240 86.819 1.00 24.28 437 PRO B O 1
ATOM 13701 N N . VAL B 1 438 ? 93.367 35.448 85.927 1.00 20.32 438 VAL B N 1
ATOM 13702 C CA . VAL B 1 438 ? 93.175 34.400 86.905 1.00 25.25 438 VAL B CA 1
ATOM 13703 C C . VAL B 1 438 ? 92.846 33.077 86.236 1.00 23.52 438 VAL B C 1
ATOM 13704 O O . VAL B 1 438 ? 92.627 32.998 85.030 1.00 22.42 438 VAL B O 1
ATOM 13717 N N . MET B 1 439 ? 92.701 32.065 87.088 1.00 25.11 439 MET B N 1
ATOM 13718 C CA . MET B 1 439 ? 92.632 30.673 86.699 1.00 25.02 439 MET B CA 1
ATOM 13719 C C . MET B 1 439 ? 91.350 30.322 85.961 1.00 19.49 439 MET B C 1
ATOM 13720 O O . MET B 1 439 ? 90.256 30.739 86.352 1.00 24.37 439 MET B O 1
ATOM 13734 N N . LEU B 1 440 ? 91.506 29.533 84.885 1.00 24.53 440 LEU B N 1
ATOM 13735 C CA . LEU B 1 440 ? 90.414 28.840 84.201 1.00 19.14 440 LEU B CA 1
ATOM 13736 C C . LEU B 1 440 ? 90.884 27.430 83.887 1.00 24.05 440 LEU B C 1
ATOM 13737 O O . LEU B 1 440 ? 91.933 27.239 83.262 1.00 22.11 440 LEU B O 1
ATOM 13753 N N . LEU B 1 441 ? 90.088 26.456 84.293 1.00 21.96 441 LEU B N 1
ATOM 13754 C CA . LEU B 1 441 ? 90.487 25.056 84.274 1.00 22.51 441 LEU B CA 1
ATOM 13755 C C . LEU B 1 441 ? 89.291 24.226 83.819 1.00 25.20 441 LEU B C 1
ATOM 13756 O O . LEU B 1 441 ? 88.153 24.473 84.223 1.00 21.60 441 LEU B O 1
ATOM 13772 N N . LEU B 1 442 ? 89.569 23.238 82.979 1.00 22.26 442 LEU B N 1
ATOM 13773 C CA . LEU B 1 442 ? 88.552 22.375 82.406 1.00 22.07 442 LEU B CA 1
ATOM 13774 C C . LEU B 1 442 ? 88.823 20.938 82.793 1.00 23.72 442 LEU B C 1
ATOM 13775 O O . LEU B 1 442 ? 89.923 20.432 82.556 1.00 21.39 442 LEU B O 1
ATOM 13791 N N . TYR B 1 443 ? 87.813 20.282 83.359 1.00 21.29 443 TYR B N 1
ATOM 13792 C CA . TYR B 1 443 ? 87.941 18.911 83.822 1.00 24.21 443 TYR B CA 1
ATOM 13793 C C . TYR B 1 443 ? 86.839 18.104 83.164 1.00 27.36 443 TYR B C 1
ATOM 13794 O O . TYR B 1 443 ? 85.662 18.229 83.527 1.00 25.05 443 TYR B O 1
ATOM 13812 N N . GLY B 1 444 ? 87.222 17.254 82.238 1.00 33.93 444 GLY B N 1
ATOM 13813 C CA . GLY B 1 444 ? 86.241 16.540 81.452 1.00 45.28 444 GLY B CA 1
ATOM 13814 C C . GLY B 1 444 ? 86.932 15.478 80.635 1.00 43.48 444 GLY B C 1
ATOM 13815 O O . GLY B 1 444 ? 88.157 15.290 80.704 1.00 47.06 444 GLY B O 1
ATOM 13819 N N . GLN B 1 445 ? 86.106 14.773 79.877 1.00 47.55 445 GLN B N 1
ATOM 13820 C CA . GLN B 1 445 ? 86.561 13.684 79.032 1.00 49.34 445 GLN B CA 1
ATOM 13821 C C . GLN B 1 445 ? 86.825 14.232 77.644 1.00 36.68 445 GLN B C 1
ATOM 13822 O O . GLN B 1 445 ? 85.991 14.980 77.111 1.00 39.84 445 GLN B O 1
ATOM 13836 N N . GLY B 1 446 ? 87.973 13.867 77.070 1.00 38.63 446 GLY B N 1
ATOM 13837 C CA . GLY B 1 446 ? 88.259 14.151 75.674 1.00 36.04 446 GLY B CA 1
ATOM 13838 C C . GLY B 1 446 ? 88.835 15.514 75.359 1.00 38.28 446 GLY B C 1
ATOM 13839 O O . GLY B 1 446 ? 88.720 15.962 74.215 1.00 34.91 446 GLY B O 1
ATOM 13843 N N . LEU B 1 447 ? 89.471 16.185 76.322 1.00 34.45 447 LEU B N 1
ATOM 13844 C CA . LEU B 1 447 ? 89.931 17.558 76.148 1.00 35.67 447 LEU B CA 1
ATOM 13845 C C . LEU B 1 447 ? 91.437 17.640 76.014 1.00 36.54 447 LEU B C 1
ATOM 13846 O O . LEU B 1 447 ? 91.998 18.747 76.093 1.00 29.39 447 LEU B O 1
ATOM 13862 N N . ARG B 1 448 ? 92.110 16.516 75.801 1.00 35.83 448 ARG B N 1
ATOM 13863 C CA . ARG B 1 448 ? 93.570 16.524 75.853 1.00 45.77 448 ARG B CA 1
ATOM 13864 C C . ARG B 1 448 ? 94.169 17.537 74.869 1.00 46.29 448 ARG B C 1
ATOM 13865 O O . ARG B 1 448 ? 95.227 18.117 75.143 1.00 47.56 448 ARG B O 1
ATOM 13886 N N . PHE B 1 449 ? 93.477 17.834 73.770 1.00 38.82 449 PHE B N 1
ATOM 13887 C CA . PHE B 1 449 ? 93.997 18.739 72.756 1.00 46.22 449 PHE B CA 1
ATOM 13888 C C . PHE B 1 449 ? 93.481 20.176 72.885 1.00 45.69 449 PHE B C 1
ATOM 13889 O O . PHE B 1 449 ? 93.706 20.990 71.988 1.00 44.35 449 PHE B O 1
ATOM 13906 N N . VAL B 1 450 ? 92.834 20.522 73.987 1.00 41.00 450 VAL B N 1
ATOM 13907 C CA . VAL B 1 450 ? 92.366 21.892 74.181 1.00 31.75 450 VAL B CA 1
ATOM 13908 C C . VAL B 1 450 ? 93.513 22.719 74.755 1.00 30.70 450 VAL B C 1
ATOM 13909 O O . VAL B 1 450 ? 94.043 22.402 75.822 1.00 29.49 450 VAL B O 1
ATOM 13922 N N . ASN B 1 451 ? 93.920 23.758 74.038 1.00 31.80 451 ASN B N 1
ATOM 13923 C CA . ASN B 1 451 ? 94.963 24.676 74.479 1.00 29.23 451 ASN B CA 1
ATOM 13924 C C . ASN B 1 451 ? 94.323 26.030 74.766 1.00 29.33 451 ASN B C 1
ATOM 13925 O O . ASN B 1 451 ? 93.976 26.756 73.839 1.00 27.45 451 ASN B O 1
ATOM 13936 N N . LEU B 1 452 ? 94.209 26.404 76.033 1.00 23.37 452 LEU B N 1
ATOM 13937 C CA . LEU B 1 452 ? 93.431 27.602 76.350 1.00 26.28 452 LEU B CA 1
ATOM 13938 C C . LEU B 1 452 ? 94.226 28.887 76.114 1.00 26.89 452 LEU B C 1
ATOM 13939 O O . LEU B 1 452 ? 93.833 29.710 75.287 1.00 23.87 452 LEU B O 1
ATOM 13955 N N . GLY B 1 453 ? 95.372 29.046 76.775 1.00 20.07 453 GLY B N 1
ATOM 13956 C CA . GLY B 1 453 ? 96.069 30.297 76.702 1.00 21.20 453 GLY B CA 1
ATOM 13957 C C . GLY B 1 453 ? 95.318 31.363 77.502 1.00 21.41 453 GLY B C 1
ATOM 13958 O O . GLY B 1 453 ? 94.504 31.069 78.369 1.00 22.25 453 GLY B O 1
ATOM 13962 N N . LEU B 1 454 ? 95.594 32.622 77.188 1.00 17.91 454 LEU B N 1
ATOM 13963 C CA . LEU B 1 454 ? 94.867 33.738 77.792 1.00 18.18 454 LEU B CA 1
ATOM 13964 C C . LEU B 1 454 ? 93.654 34.066 76.939 1.00 21.22 454 LEU B C 1
ATOM 13965 O O . LEU B 1 454 ? 93.800 34.406 75.754 1.00 20.83 454 LEU B O 1
ATOM 13981 N N . VAL B 1 455 ? 92.464 33.924 77.530 1.00 21.06 455 VAL B N 1
ATOM 13982 C CA . VAL B 1 455 ? 91.209 34.260 76.884 1.00 26.20 455 VAL B CA 1
ATOM 13983 C C . VAL B 1 455 ? 90.535 35.358 77.701 1.00 23.40 455 VAL B C 1
ATOM 13984 O O . VAL B 1 455 ? 90.974 35.707 78.787 1.00 24.27 455 VAL B O 1
ATOM 13997 N N . ASP B 1 456 ? 89.497 35.940 77.130 1.00 21.87 456 ASP B N 1
ATOM 13998 C CA . ASP B 1 456 ? 88.698 36.921 77.862 1.00 25.80 456 ASP B CA 1
ATOM 13999 C C . ASP B 1 456 ? 87.719 36.178 78.749 1.00 22.02 456 ASP B C 1
ATOM 14000 O O . ASP B 1 456 ? 87.353 35.040 78.462 1.00 22.12 456 ASP B O 1
ATOM 14009 N N . ASN B 1 457 ? 87.284 36.818 79.843 1.00 21.85 457 ASN B N 1
ATOM 14010 C CA . ASN B 1 457 ? 86.353 36.100 80.706 1.00 24.27 457 ASN B CA 1
ATOM 14011 C C . ASN B 1 457 ? 85.053 35.792 79.976 1.00 19.60 457 ASN B C 1
ATOM 14012 O O . ASN B 1 457 ? 84.363 34.820 80.321 1.00 21.19 457 ASN B O 1
ATOM 14023 N N . THR B 1 458 ? 84.682 36.616 78.968 1.00 20.96 458 THR B N 1
ATOM 14024 C CA . THR B 1 458 ? 83.469 36.351 78.180 1.00 26.14 458 THR B CA 1
ATOM 14025 C C . THR B 1 458 ? 83.553 35.024 77.420 1.00 26.11 458 THR B C 1
ATOM 14026 O O . THR B 1 458 ? 82.520 34.458 77.017 1.00 22.67 458 THR B O 1
ATOM 14037 N N . HIS B 1 459 ? 84.755 34.496 77.229 1.00 24.50 459 HIS B N 1
ATOM 14038 C CA . HIS B 1 459 ? 84.844 33.204 76.578 1.00 19.86 459 HIS B CA 1
ATOM 14039 C C . HIS B 1 459 ? 84.226 32.081 77.402 1.00 21.04 459 HIS B C 1
ATOM 14040 O O . HIS B 1 459 ? 83.841 31.046 76.842 1.00 18.70 459 HIS B O 1
ATOM 14054 N N . VAL B 1 460 ? 84.129 32.237 78.716 1.00 20.44 460 VAL B N 1
ATOM 14055 C CA . VAL B 1 460 ? 83.493 31.174 79.501 1.00 16.98 460 VAL B CA 1
ATOM 14056 C C . VAL B 1 460 ? 82.061 30.964 79.004 1.00 19.26 460 VAL B C 1
ATOM 14057 O O . VAL B 1 460 ? 81.568 29.838 78.975 1.00 23.70 460 VAL B O 1
ATOM 14070 N N . PHE B 1 461 ? 81.381 32.049 78.606 1.00 21.98 461 PHE B N 1
ATOM 14071 C CA . PHE B 1 461 ? 80.039 31.942 78.033 1.00 23.56 461 PHE B CA 1
ATOM 14072 C C . PHE B 1 461 ? 80.043 31.085 76.781 1.00 17.90 461 PHE B C 1
ATOM 14073 O O . PHE B 1 461 ? 79.167 30.237 76.588 1.00 19.92 461 PHE B O 1
ATOM 14090 N N . ARG B 1 462 ? 81.018 31.306 75.898 1.00 21.95 462 ARG B N 1
ATOM 14091 C CA . ARG B 1 462 ? 81.074 30.515 74.678 1.00 25.55 462 ARG B CA 1
ATOM 14092 C C . ARG B 1 462 ? 81.362 29.050 74.987 1.00 24.29 462 ARG B C 1
ATOM 14093 O O . ARG B 1 462 ? 80.830 28.157 74.315 1.00 24.66 462 ARG B O 1
ATOM 14114 N N . LEU B 1 463 ? 82.220 28.795 75.978 1.00 20.69 463 LEU B N 1
ATOM 14115 C CA . LEU B 1 463 ? 82.527 27.414 76.355 1.00 21.42 463 LEU B CA 1
ATOM 14116 C C . LEU B 1 463 ? 81.276 26.713 76.877 1.00 23.76 463 LEU B C 1
ATOM 14117 O O . LEU B 1 463 ? 80.999 25.565 76.508 1.00 21.72 463 LEU B O 1
ATOM 14133 N N . MET B 1 464 ? 80.490 27.397 77.723 1.00 19.28 464 MET B N 1
ATOM 14134 C CA . MET B 1 464 ? 79.272 26.762 78.220 1.00 20.66 464 MET B CA 1
ATOM 14135 C C . MET B 1 464 ? 78.303 26.503 77.073 1.00 23.19 464 MET B C 1
ATOM 14136 O O . MET B 1 464 ? 77.703 25.417 76.981 1.00 20.98 464 MET B O 1
ATOM 14150 N N . GLY B 1 465 ? 78.155 27.482 76.167 1.00 21.76 465 GLY B N 1
ATOM 14151 C CA . GLY B 1 465 ? 77.216 27.310 75.069 1.00 24.50 465 GLY B CA 1
ATOM 14152 C C . GLY B 1 465 ? 77.615 26.175 74.149 1.00 24.91 465 GLY B C 1
ATOM 14153 O O . GLY B 1 465 ? 76.775 25.354 73.751 1.00 20.45 465 GLY B O 1
ATOM 14157 N N . GLU B 1 466 ? 78.910 26.088 73.835 1.00 21.69 466 GLU B N 1
ATOM 14158 C CA . GLU B 1 466 ? 79.409 24.981 73.018 1.00 25.45 466 GLU B CA 1
ATOM 14159 C C . GLU B 1 466 ? 79.127 23.650 73.699 1.00 29.18 466 GLU B C 1
ATOM 14160 O O . GLU B 1 466 ? 78.582 22.720 73.086 1.00 26.22 466 GLU B O 1
ATOM 14172 N N . ALA B 1 467 ? 79.488 23.557 74.989 1.00 23.23 467 ALA B N 1
ATOM 14173 C CA . ALA B 1 467 ? 79.352 22.314 75.726 1.00 26.38 467 ALA B CA 1
ATOM 14174 C C . ALA B 1 467 ? 77.953 21.728 75.638 1.00 24.39 467 ALA B C 1
ATOM 14175 O O . ALA B 1 467 ? 77.791 20.504 75.564 1.00 31.52 467 ALA B O 1
ATOM 14182 N N . LEU B 1 468 ? 76.931 22.571 75.716 1.00 26.35 468 LEU B N 1
ATOM 14183 C CA . LEU B 1 468 ? 75.566 22.083 75.741 1.00 27.68 468 LEU B CA 1
ATOM 14184 C C . LEU B 1 468 ? 74.837 22.284 74.427 1.00 27.06 468 LEU B C 1
ATOM 14185 O O . LEU B 1 468 ? 73.656 21.948 74.342 1.00 24.84 468 LEU B O 1
ATOM 14201 N N . GLY B 1 469 ? 75.512 22.774 73.393 1.00 25.55 469 GLY B N 1
ATOM 14202 C CA . GLY B 1 469 ? 74.801 23.086 72.156 1.00 29.95 469 GLY B CA 1
ATOM 14203 C C . GLY B 1 469 ? 73.754 24.174 72.334 1.00 31.11 469 GLY B C 1
ATOM 14204 O O . GLY B 1 469 ? 72.732 24.172 71.641 1.00 26.77 469 GLY B O 1
ATOM 14208 N N . LEU B 1 470 ? 74.000 25.115 73.257 1.00 23.49 470 LEU B N 1
ATOM 14209 C CA . LEU B 1 470 ? 73.036 26.175 73.545 1.00 27.93 470 LEU B CA 1
ATOM 14210 C C . LEU B 1 470 ? 73.660 27.546 73.271 1.00 26.73 470 LEU B C 1
ATOM 14211 O O . LEU B 1 470 ? 73.577 28.454 74.104 1.00 28.48 470 LEU B O 1
ATOM 14227 N N . ARG B 1 471 ? 74.302 27.694 72.133 1.00 25.35 471 ARG B N 1
ATOM 14228 C CA . ARG B 1 471 ? 74.892 28.983 71.820 1.00 29.48 471 ARG B CA 1
ATOM 14229 C C . ARG B 1 471 ? 73.788 29.972 71.448 1.00 27.41 471 ARG B C 1
ATOM 14230 O O . ARG B 1 471 ? 72.840 29.639 70.743 1.00 30.58 471 ARG B O 1
ATOM 14251 N N . TYR B 1 472 ? 73.905 31.184 71.949 1.00 25.90 472 TYR B N 1
ATOM 14252 C CA . TYR B 1 472 ? 73.046 32.297 71.560 1.00 26.53 472 TYR B CA 1
ATOM 14253 C C . TYR B 1 472 ? 73.843 33.551 71.881 1.00 27.60 472 TYR B C 1
ATOM 14254 O O . TYR B 1 472 ? 74.958 33.473 72.402 1.00 29.85 472 TYR B O 1
ATOM 14272 N N . GLN B 1 473 ? 73.281 34.703 71.577 1.00 29.74 473 GLN B N 1
ATOM 14273 C CA A GLN B 1 473 ? 74.008 35.939 71.787 0.62 29.82 473 GLN B CA 1
ATOM 14274 C CA B GLN B 1 473 ? 73.987 35.964 71.729 0.38 29.88 473 GLN B CA 1
ATOM 14275 C C . GLN B 1 473 ? 73.194 36.914 72.614 1.00 32.29 473 GLN B C 1
ATOM 14276 O O . GLN B 1 473 ? 71.960 36.872 72.655 1.00 27.52 473 GLN B O 1
ATOM 14303 N N . ASN B 1 474 ? 73.912 37.778 73.298 1.00 29.71 474 ASN B N 1
ATOM 14304 C CA . ASN B 1 474 ? 73.345 38.893 74.036 1.00 24.39 474 ASN B CA 1
ATOM 14305 C C . ASN B 1 474 ? 73.864 40.183 73.417 1.00 25.50 474 ASN B C 1
ATOM 14306 O O . ASN B 1 474 ? 74.939 40.204 72.800 1.00 28.74 474 ASN B O 1
ATOM 14317 N N . PRO B 1 475 ? 73.139 41.271 73.584 1.00 25.18 475 PRO B N 1
ATOM 14318 C CA . PRO B 1 475 ? 73.564 42.536 72.996 1.00 29.89 475 PRO B CA 1
ATOM 14319 C C . PRO B 1 475 ? 74.806 43.103 73.659 1.00 28.10 475 PRO B C 1
ATOM 14320 O O . PRO B 1 475 ? 74.995 42.999 74.874 1.00 29.61 475 PRO B O 1
ATOM 14331 N N . VAL B 1 476 ? 75.621 43.729 72.846 1.00 30.98 476 VAL B N 1
ATOM 14332 C CA . VAL B 1 476 ? 76.872 44.342 73.254 1.00 28.32 476 VAL B CA 1
ATOM 14333 C C . VAL B 1 476 ? 76.658 45.828 73.489 1.00 33.46 476 VAL B C 1
ATOM 14334 O O . VAL B 1 476 ? 75.917 46.486 72.757 1.00 39.24 476 VAL B O 1
ATOM 14347 N N . MET B 1 477 ? 77.322 46.361 74.510 1.00 34.77 477 MET B N 1
ATOM 14348 C CA . MET B 1 477 ? 77.441 47.790 74.762 1.00 27.66 477 MET B CA 1
ATOM 14349 C C . MET B 1 477 ? 78.913 48.174 74.641 1.00 32.55 477 MET B C 1
ATOM 14350 O O . MET B 1 477 ? 79.793 47.457 75.125 1.00 32.45 477 MET B O 1
ATOM 14364 N N . SER B 1 478 ? 79.174 49.309 74.016 1.00 37.01 478 SER B N 1
ATOM 14365 C CA . SER B 1 478 ? 80.528 49.792 73.845 1.00 35.76 478 SER B CA 1
ATOM 14366 C C . SER B 1 478 ? 80.976 50.584 75.061 1.00 33.29 478 SER B C 1
ATOM 14367 O O . SER B 1 478 ? 80.169 51.110 75.835 1.00 36.26 478 SER B O 1
ATOM 14375 N N . GLU B 1 479 ? 82.297 50.665 75.213 1.00 37.77 479 GLU B N 1
ATOM 14376 C CA . GLU B 1 479 ? 82.866 51.410 76.323 1.00 36.64 479 GLU B CA 1
ATOM 14377 C C . GLU B 1 479 ? 82.462 52.875 76.268 1.00 39.75 479 GLU B C 1
ATOM 14378 O O . GLU B 1 479 ? 82.133 53.473 77.305 1.00 28.90 479 GLU B O 1
ATOM 14390 N N . GLU B 1 480 ? 82.475 53.469 75.068 1.00 42.98 480 GLU B N 1
ATOM 14391 C CA . GLU B 1 480 ? 82.046 54.857 74.913 1.00 43.64 480 GLU B CA 1
ATOM 14392 C C . GLU B 1 480 ? 80.593 55.046 75.349 1.00 40.99 480 GLU B C 1
ATOM 14393 O O . GLU B 1 480 ? 80.274 55.976 76.107 1.00 39.19 480 GLU B O 1
ATOM 14405 N N . GLU B 1 481 ? 79.693 54.178 74.867 1.00 44.01 481 GLU B N 1
ATOM 14406 C CA . GLU B 1 481 ? 78.300 54.245 75.302 1.00 42.54 481 GLU B CA 1
ATOM 14407 C C . GLU B 1 481 ? 78.215 54.196 76.818 1.00 44.96 481 GLU B C 1
ATOM 14408 O O . GLU B 1 481 ? 77.560 55.037 77.454 1.00 40.71 481 GLU B O 1
ATOM 14420 N N . ALA B 1 482 ? 78.886 53.197 77.416 1.00 38.29 482 ALA B N 1
ATOM 14421 C CA . ALA B 1 482 ? 78.797 53.019 78.857 1.00 37.70 482 ALA B CA 1
ATOM 14422 C C . ALA B 1 482 ? 79.283 54.253 79.600 1.00 33.30 482 ALA B C 1
ATOM 14423 O O . ALA B 1 482 ? 78.692 54.648 80.607 1.00 31.44 482 ALA B O 1
ATOM 14430 N N . LEU B 1 483 ? 80.394 54.824 79.162 1.00 36.73 483 LEU B N 1
ATOM 14431 C CA . LEU B 1 483 ? 80.943 55.986 79.848 1.00 38.59 483 LEU B CA 1
ATOM 14432 C C . LEU B 1 483 ? 79.973 57.165 79.759 1.00 43.75 483 LEU B C 1
ATOM 14433 O O . LEU B 1 483 ? 79.783 57.904 80.733 1.00 41.34 483 LEU B O 1
ATOM 14449 N N . GLU B 1 484 ? 79.313 57.324 78.615 1.00 40.58 484 GLU B N 1
ATOM 14450 C CA . GLU B 1 484 ? 78.281 58.353 78.503 1.00 50.20 484 GLU B CA 1
ATOM 14451 C C . GLU B 1 484 ? 77.202 58.147 79.555 1.00 48.34 484 GLU B C 1
ATOM 14452 O O . GLU B 1 484 ? 76.936 59.036 80.371 1.00 50.13 484 GLU B O 1
ATOM 14464 N N . ILE B 1 485 ? 76.616 56.950 79.597 1.00 42.39 485 ILE B N 1
ATOM 14465 C CA . ILE B 1 485 ? 75.591 56.657 80.597 1.00 39.87 485 ILE B CA 1
ATOM 14466 C C . ILE B 1 485 ? 76.078 57.005 82.004 1.00 48.42 485 ILE B C 1
ATOM 14467 O O . ILE B 1 485 ? 75.357 57.624 82.798 1.00 50.56 485 ILE B O 1
ATOM 14483 N N . LEU B 1 486 ? 77.296 56.586 82.348 1.00 41.88 486 LEU B N 1
ATOM 14484 C CA . LEU B 1 486 ? 77.764 56.766 83.720 1.00 46.23 486 LEU B CA 1
ATOM 14485 C C . LEU B 1 486 ? 77.945 58.247 84.044 1.00 50.30 486 LEU B C 1
ATOM 14486 O O . LEU B 1 486 ? 77.689 58.690 85.173 1.00 44.43 486 LEU B O 1
ATOM 14502 N N . LYS B 1 487 ? 78.427 59.015 83.072 1.00 50.16 487 LYS B N 1
ATOM 14503 C CA . LYS B 1 487 ? 78.498 60.468 83.208 1.00 63.11 487 LYS B CA 1
ATOM 14504 C C . LYS B 1 487 ? 77.175 61.012 83.726 1.00 62.91 487 LYS B C 1
ATOM 14505 O O . LYS B 1 487 ? 77.125 61.662 84.779 1.00 59.08 487 LYS B O 1
ATOM 14524 N N . ALA B 1 488 ? 76.074 60.664 83.034 1.00 57.63 488 ALA B N 1
ATOM 14525 C CA . ALA B 1 488 ? 74.740 61.213 83.231 1.00 59.18 488 ALA B CA 1
ATOM 14526 C C . ALA B 1 488 ? 74.017 60.689 84.469 1.00 62.53 488 ALA B C 1
ATOM 14527 O O . ALA B 1 488 ? 72.800 60.865 84.569 1.00 71.61 488 ALA B O 1
ATOM 14534 N N . ARG B 1 489 ? 74.701 60.073 85.418 1.00 67.29 489 ARG B N 1
ATOM 14535 C CA . ARG B 1 489 ? 74.022 59.513 86.587 1.00 64.65 489 ARG B CA 1
ATOM 14536 C C . ARG B 1 489 ? 73.811 60.594 87.660 1.00 69.24 489 ARG B C 1
ATOM 14537 O O . ARG B 1 489 ? 74.486 60.619 88.692 1.00 71.14 489 ARG B O 1
#

Solvent-accessible surface area: 31522 Å² total; per-residue (Å²): 134,179,114,22,154,14,66,97,86,1,0,76,110,24,72,24,76,6,61,124,215,20,93,3,0,0,0,0,0,1,5,0,2,4,10,7,5,0,4,9,0,4,0,5,0,41,73,87,63,35,37,1,0,9,0,0,57,14,0,7,168,49,12,15,8,5,0,1,1,37,8,20,7,3,31,0,0,11,6,0,3,0,2,0,1,1,0,1,13,12,32,0,4,2,16,9,0,0,17,6,18,84,36,47,93,8,87,6,0,0,12,7,0,54,125,55,38,24,1,0,0,0,0,0,12,0,4,0,0,30,1,2,0,0,0,0,4,15,35,12,103,69,42,108,32,16,33,110,0,0,45,22,0,30,144,36,21,0,28,0,0,0,0,0,0,26,114,15,0,39,50,91,115,9,196,76,42,104,63,2,8,55,33,0,54,90,130,46,11,16,37,7,112,46,22,105,53,4,121,169,22,147,31,107,80,0,0,0,3,14,22,66,23,57,1,23,1,10,0,0,58,96,67,58,69,52,62,18,2,16,6,65,70,0,0,86,10,0,9,79,46,0,38,87,69,228,34,0,1,0,0,0,0,1,3,1,7,0,10,26,0,0,28,25,4,2,14,0,0,6,3,24,7,2,5,11,0,1,61,0,0,88,43,0,18,40,12,6,96,165,42,63,53,0,0,0,0,0,0,0,2,0,0,0,0,2,1,0,0,2,2,4,17,138,41,35,20,51,0,4,42,0,0,27,45,1,73,63,5,92,0,0,2,43,19,0,42,138,90,19,35,170,66,2,116,23,76,95,0,65,84,4,0,125,46,20,4,50,6,102,10,86,98,62,21,0,85,76,0,21,100,3,30,129,94,147,64,68,47,12,28,28,34,4,0,38,37,42,29,3,0,0,0,9,2,1,17,19,4,98,63,54,127,106,10,53,3,16,0,12,0,6,0,0,0,12,7,0,8,5,0,0,2,0,0,0,15,10,116,33,4,181,128,11,49,4,11,0,0,2,2,3,5,0,14,74,1,0,2,22,0,21,56,31,163,59,165,12,66,118,13,53,70,114,98,0,69,106,48,33,165,92,150,134,164,120,24,158,17,67,86,75,1,0,77,108,23,74,23,77,5,60,121,217,20,82,1,0,0,0,0,0,0,4,0,2,5,10,6,5,0,4,8,0,4,1,6,0,42,68,89,63,41,33,0,0,8,1,0,55,16,0,6,166,45,11,15,8,6,0,2,0,38,9,21,9,3,31,0,0,9,6,0,4,0,1,0,1,0,0,1,13,10,36,0,7,3,15,8,0,0,15,7,19,86,42,48,92,8,85,7,0,0,18,8,0,55,132,56,41,27,0,0,0,0,0,0,12,0,5,0,0,30,0,2,0,0,0,0,4,15,35,11,103,65,42,111,35,18,32,137,0,0,50,41,0,25,142,30,21,0,23,0,0,0,0,0,0,26,82,16,0,38,51,95,96,10,164,81,42,94,58,0,9,53,22,0,54,90,110,46,8,18,36,6,115,43,18,110,60,5,119,171,24,145,29,110,72,0,0,0,3,11,24,66,26,58,1,18,1,10,0,0,56,98,69,59,66,54,63,18,2,16,5,69,70,0,0,83,12,0,10,82,49,0,37,85,73,220,37,0,0,0,0,0,0,0,3,1,7,0,9,27,0,0,30,24,3,2,13,0,0,6,3,23,10,1,5,10,0,2,67,0,0,81,46,0,16,42,10,6,95,165,39,62,53,0,0,0,0,0,0,0,2,0,0,0,0,2,1,0,1,2,2,5,17,150,43,36,21,50,0,3,39,0,0,31,46,1,73,63,4,93,0,0,3,43,22,0,40,133,91,15,38,156,64,1,106,27,79,94,0,64,83,5,0,124,46,19,4,51,5,106,9,83,109,63,19,0,81,88,0,11,94,2,20,120,97,156,61,69,45,11,30,31,32,4,0,37,39,40,27,2,0,0,0,9,2,2,16,17,4,95,63,55,143,100,7,56,4,15,0,13,0,7,0,0,0,12,7,0,8,4,0,1,2,0,0,0,16,12,116,32,4,186,133,9,47,5,11,0,0,2,2,4,5,0,15,73,1,0,2,23,0,22,54,39,164,58,164,12,66,119,10,46,78,104,91,0,85,111,47,33,179,94,156

Sequence (946 aa):
ALLPRGHTQGALQNQPSLGRRYRNLIVFVYDGFSWEDYAIAQAYARRRQGRVLALERLLARYPNGLINTYSLTSYVTESSAAGNAFSCGVKTVNGGLAIHADGTPLKPFFAAAKEAGKAVGLVTTTTVTHATPASFVISNPDRNAEERIAEQYLEFGAEVYLGGGDRFFNPARRKDGKDLYAAFAAKGYGVVRTPEELVRSNATRLLGVFADGHVPYEIDRRFQGLGVPSLKEMVQAALPRLAAHRGGFVLQVEAGRIDHANHLNDAGATLWDVLAADEVLELLTAFVDRNPDTLLIVVSDHATGVGGLYGAGRSYLESSQGVDLLEPQRASFEHMLRVLGQAPEASQVKEAFRAMKGVDLEDAEAERVVRAIREKVYWPEGVRQGVQPANTMAWAMVQRDAQKPDRPNIGWSSGQHTASPVMLLLYGQGLRFVNLGLVDNTHVFRLMGEALGLRYQQNPVMSEEEALEILKARALLPRGHTQGALQNQPSLGRRYRNLIVFVYDGFSWEDYAIAQAYARRRQGRVLALERLLARYPNGLINTYSLTSYVTESSAAGNAFSCGVKTVNGGLAIHADGTPLKPFFAAAKEAGKAVGLVTTTTVTHATPASFVISNPDRNAEERIAEQYLEFGAEVYLGGGDRFFNPARRKDGKDLYAAFAAKGYGVVRTPEELVRSNATRLLGVFADGHVPYEIDRRFQGLGVPSLKEMVQAALPRLAAHRGGFVLQVEAGRIDHANHLNDAGATLWDVLAADEVLELLTAFVDRNPDTLLIVVSDHATGVGGLYGAGRSYLESSQGVDLLEPQRASFEHMLRVLGQAPEASQVKEAFRAMKGVDLEDAEAERVVRAIREKVYWPEGVRQGVQPANTMAWAMVQRDAQKPDRPNIGWSSGQHTASPVMLLLYGQGLRFVNLGLVDNTHVFRLMGEALGLRYQQNPVMSEEEALEILKAR